Protein AF-0000000075576381 (afdb_homodimer)

Organism: Acetobacterium woodii (strain ATCC 29683 / DSM 1030 / JCM 2381 / KCTC 1655 / WB1) (NCBI:txid931626)

Secondary structure (DSSP, 8-state):
--TTTTS--------HHHHHHHHHHHHHHHHHHHHHHHHHHHHHHHT--STHHHHHHHHHHHHHHHHHHH--S-HHHHHHHHHHHHHHHHHHHSPTT-STTHHHHHHHHHHHHTT--S--SSGGG-EEETHHHHHHHTTT--TTS--GGGSBP---EEE-SGGGGGTTS-GGGGHHHHHHHHHHHHTT-BHHHHHHHHHHHHHHHHHHHHHHHHHH-SS-HHHHHHHHT-HHHHHHHTSS-HHHHHHHHHHHHHHHHHHHHTSPTT-B-HHHHHHHHHHHHHHHTT-GGGGGGGGGGGGS-GGGBSSHHHHHHHHHHHHHHHHHHHHHHHHHHTS--TTPPTTB-HHHHHHHHHHSHHHHHHHHHHHHHHGGGGGGGGGEETTTTEE-HHHHHHHHHHHHHHHSSS-BSSPPPHHHHHHHHHHHHHHHHHHHHHHHHHTSBTT-SS--S--GGGGGGGTTHHHHHH--PPBGGGS-HHHHHHHHHHHHHHHHHHHHHHHHHHHHHH-/--GGGGS--------HHHHHHHHHHHHHHHHHHHHHHHHHHHHHHHT--STHHHHHHHHHHHHHHHHHHH--S-HHHHHHHHHHHHHHHHHHHSPTT-STTHHHHHHHHHHHHTT--S--SSGGG-EEETHHHHHHHTTT--TTS--GGGSBP---EEE-SGGGGGTTS-GGGGHHHHHHHHHHHHTT-BHHHHHHHHHHHHHHHHHHHHHHHHHH-SS-HHHHHHHHT-HHHHHHHTSS-HHHHHHHHHHHHHHHHHHHHTSPTT-B-HHHHHHHHHHHHHHHTT-GGGGGGGGGGGGS-GGGBSSHHHHHHHHHHHHHHHHHHHHHHHHHHTS--TTPPTTB-HHHHHHHHHHSHHHHHHHHHHHHHHGGGGGGGGGEETTTTEE-HHHHHHHHHHHHHHHSSS-BSSPPPHHHHHHHHHHHHHHHHHHHHHHHHHTSBTT-SS--S--GGGGGGGTTHHHHHH--PPBGGGS-HHHHHHHHHHHHHHHHHHHHHHHHHHHHHH-

Solvent-accessible surface area (backbone atoms only — not comparable to full-atom values): 50395 Å² total; per-residue (Å²): 129,78,80,70,74,72,65,78,78,72,74,77,70,64,50,78,63,47,49,50,50,51,52,30,40,72,73,22,45,66,60,20,52,50,42,41,50,49,30,52,51,32,14,42,34,54,59,14,69,44,72,62,20,38,59,55,44,52,54,51,43,52,55,48,33,50,49,50,28,70,49,77,84,47,69,37,57,36,41,40,52,53,42,50,55,54,19,51,49,44,38,56,68,46,29,38,66,33,40,69,64,16,60,35,36,41,45,40,18,46,27,40,47,73,71,48,64,70,87,67,87,48,67,88,71,34,47,25,33,48,50,54,58,58,49,59,73,43,45,64,29,37,78,84,68,58,75,44,68,80,37,69,50,53,77,51,67,36,79,49,74,54,35,39,64,46,41,77,40,47,48,74,42,31,43,47,28,11,49,19,35,42,50,21,48,73,71,64,28,22,38,41,55,12,53,49,34,13,16,48,34,23,28,48,52,24,32,51,30,40,20,47,16,32,65,52,19,81,58,62,40,58,53,46,49,39,61,54,44,32,48,45,54,33,49,44,11,18,28,45,43,44,59,22,47,29,40,20,51,44,45,30,47,53,16,48,49,48,36,61,64,66,49,56,74,43,59,44,47,62,67,56,52,52,52,52,45,51,49,31,51,53,31,32,36,47,39,52,54,56,37,51,60,50,59,44,67,72,26,37,66,71,67,30,29,56,42,72,66,48,51,52,45,41,56,49,43,38,53,53,48,49,52,51,47,51,52,50,51,56,57,29,66,71,41,70,57,78,77,64,49,82,62,35,35,48,69,62,29,52,50,52,41,62,70,45,43,71,62,40,48,24,47,48,44,32,40,56,47,40,46,56,50,37,54,37,39,41,39,42,38,44,67,66,73,48,67,40,48,27,58,23,50,50,46,44,23,50,52,18,18,60,25,28,28,35,64,32,82,68,84,77,54,68,53,42,24,50,34,38,43,52,38,48,52,48,30,54,49,39,49,51,47,50,26,38,30,57,47,13,39,53,85,57,81,60,70,34,85,77,56,21,69,77,48,60,65,51,54,69,44,49,34,59,46,56,45,73,29,52,44,53,85,48,43,57,67,70,56,50,52,51,53,56,49,49,49,62,47,54,44,50,47,51,33,43,34,51,48,22,46,52,34,25,72,74,64,129,76,79,72,73,70,63,78,77,69,76,78,70,65,51,76,64,46,47,50,50,50,54,29,40,72,71,22,44,68,60,20,52,50,42,43,48,48,30,52,51,32,15,40,34,52,59,14,69,45,71,62,20,39,58,53,45,53,54,51,42,52,54,49,35,52,50,50,28,71,49,78,85,48,67,37,57,36,42,37,54,52,42,50,56,54,19,50,49,45,37,54,69,44,29,39,65,31,39,70,64,17,61,35,36,39,45,39,19,44,28,40,46,74,69,46,63,69,88,66,86,47,67,89,69,32,47,26,34,47,49,55,58,58,50,59,73,44,47,65,29,39,80,84,68,57,73,42,67,79,38,69,51,52,79,51,67,36,78,51,75,54,35,36,67,45,43,76,40,45,49,74,44,30,44,47,29,11,50,19,35,42,52,20,46,74,71,64,30,23,37,43,55,13,53,51,34,13,16,49,33,23,27,49,51,25,32,52,31,40,20,46,17,31,64,53,19,82,58,63,41,57,53,46,48,36,60,55,44,31,47,45,54,32,50,42,11,18,29,44,43,44,59,23,46,29,41,19,50,44,46,32,47,53,16,49,50,47,36,60,65,66,47,56,72,44,60,44,48,62,66,56,52,50,51,52,46,51,50,30,50,54,30,33,35,50,39,53,52,56,38,50,60,50,59,45,67,72,26,39,66,72,67,30,27,56,41,71,65,46,52,51,44,41,57,50,44,38,52,54,49,49,52,50,48,52,51,49,52,55,57,28,64,71,41,71,58,77,76,63,48,82,62,36,36,48,69,59,28,53,50,52,39,62,73,44,42,72,62,41,48,23,45,48,44,32,42,56,48,41,47,55,51,37,55,38,41,42,38,44,38,44,67,64,73,48,68,38,50,26,60,24,51,51,46,43,22,50,52,19,18,62,26,28,28,35,64,34,84,69,84,75,53,68,52,42,23,50,35,39,42,52,39,48,52,47,31,54,48,40,50,51,47,50,24,39,30,56,47,13,38,54,83,58,82,62,70,34,86,77,55,20,70,77,49,60,65,52,54,70,43,49,35,62,47,57,45,72,27,53,44,54,87,47,43,56,69,70,55,50,51,50,53,56,48,48,50,62,46,54,44,50,46,50,33,42,33,50,48,22,46,52,34,25,72,74,63

Foldseek 3Di:
DVVPPPPDPPPPPDDPVRVLLVVLCVVQVVLLVVLLVLLVVLLVVLQLCDDPSVVVSVVVSVVLSVLLRRDQDALLVNLLVLLLVLLLVLLQFFWQQFWALQLLLVLLLQCVLLPHFADDLDQVVSKGWCLSVQSVVRGRPHPVGHDQQVAWGDRDIDGDPSNLQCLLATSVLSVQLSVLLNVCNVVGGTSSNSQQSSLSSLSNLLSNLLSLLLVQAPKPSLVSSLLSLLQLLSNPSSGRDSLSVLLSLLSNLVRLLNNLLPDDFQADELVSLVVSLVSLLNNCNRQNLLVLSLQLNLLRPCRRHNDPVSSVVSVVSNVVSVVSSVVSCVSSVVRDNPDADPQAAQVLQVVLCPVDVVVSVVLLVVQLVVCVLLLQLSQQTTNSPDGDSVLSVVVVVVLVVCQAANAMADQGDPSSLVSLVCSLVSSSSVLQVVQSRGRNHRPDSHRPDDHNSSCSSSSVSRSNNHYPHHHPVVDDPVVSSVSSSCSSSVSSSSNSSSSSSSSSVRD/DVVVPPPPPPPPPDPPVRVLLVVLCVVQVVLLVVLLVLLVVLLVVLQLCDDPLVVVSVVVSVVLSVLRRNDQDALLVNLLVLLLVLLLVLLQFFWQPFWALQLLLVLLLQCVLLPHFADDLDQVSSKGWCLSVQSVVRGRPHPVGHDQQVAWGDRDIDGDPSNLQCLLATSVLSVQLSVLLNVCNVVGGTSSNSQQSSLSSLSNLLSNLLSLLLVQAPKPSLVSSLLSLQQLLSNPSSGRDSLSVLLSLLSNLVRLLNNLLPDDFQADELVSLVVSLVSLLNNCNRQNLLVLSLQLNLLRDCRRHNDPVSSVVSVVSNVVSVVSSVVSCVSSVVRDNPDADPQAAQVLQVVLCPVDVVVSVVLLVVQLVVCVLLLQLSQQTTNSPDGDSVLSVVVVVVLVVCQAANAIADQGDPSSLVSLVCSLVSSSSVLQVVQSRGRNHRPDSHRPDDHNSSCSSSSVSRSNNHYPHHHPVVDDPVVSSVSSSCSSSVSSSSNSSSSSSSSSVRD

Nearest PDB structures (foldseek):
  5l7i-assembly2_B  TM=1.319E-01  e=4.428E+00  Homo sapiens
  5l7i-assembly2_B  TM=1.290E-01  e=8.543E+00  Homo sapiens

Structure (mmCIF, N/CA/C/O backbone):
data_AF-0000000075576381-model_v1
#
loop_
_entity.id
_entity.type
_entity.pdbx_description
1 polymer 'Putative membrane protein'
#
loop_
_atom_site.group_PDB
_atom_site.id
_atom_site.type_symbol
_atom_site.label_atom_id
_atom_site.label_alt_id
_atom_site.label_comp_id
_atom_site.label_asym_id
_atom_site.label_entity_id
_atom_site.label_seq_id
_atom_site.pdbx_PDB_ins_code
_atom_site.Cartn_x
_atom_site.Cartn_y
_atom_site.Cartn_z
_atom_site.occupancy
_atom_site.B_iso_or_equiv
_atom_site.auth_seq_id
_atom_site.auth_comp_id
_atom_site.auth_asym_id
_atom_site.auth_atom_id
_atom_site.pdbx_PDB_model_num
ATOM 1 N N . MET A 1 1 ? -51.594 1.947 -54.469 1 29.86 1 MET A N 1
ATOM 2 C CA . MET A 1 1 ? -50.156 1.652 -54.469 1 29.86 1 MET A CA 1
ATOM 3 C C . MET A 1 1 ? -49.531 2.02 -53.125 1 29.86 1 MET A C 1
ATOM 5 O O . MET A 1 1 ? -48.438 1.549 -52.781 1 29.86 1 MET A O 1
ATOM 9 N N . GLU A 1 2 ? -50.094 2.986 -52.312 1 39.12 2 GLU A N 1
ATOM 10 C CA . GLU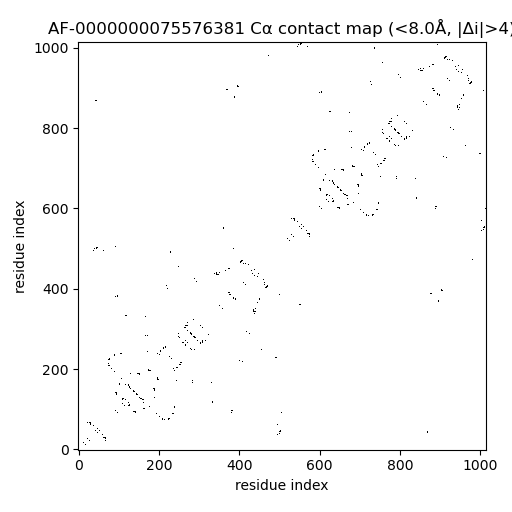 A 1 2 ? -49.562 3.521 -51.062 1 39.12 2 GLU A CA 1
ATOM 11 C C . GLU A 1 2 ? -49.719 2.521 -49.938 1 39.12 2 GLU A C 1
ATOM 13 O O . GLU A 1 2 ? -49 2.582 -48.938 1 39.12 2 GLU A O 1
ATOM 18 N N . GLN A 1 3 ? -50.719 1.592 -49.875 1 39.03 3 GLN A N 1
ATOM 19 C CA . GLN A 1 3 ? -51 0.715 -48.75 1 39.03 3 GLN A CA 1
ATOM 20 C C . GLN A 1 3 ? -49.938 -0.371 -48.594 1 39.03 3 GLN A C 1
ATOM 22 O O . GLN A 1 3 ? -49.906 -1.078 -47.594 1 39.03 3 GLN A O 1
ATOM 27 N N . ARG A 1 4 ? -49.188 -0.767 -49.625 1 40.09 4 ARG A N 1
ATOM 28 C CA . ARG A 1 4 ? -48.281 -1.927 -49.531 1 40.09 4 ARG A CA 1
ATOM 29 C C . ARG A 1 4 ? -47.031 -1.603 -48.75 1 40.09 4 ARG A C 1
ATOM 31 O O . ARG A 1 4 ? -46.219 -2.488 -48.469 1 40.09 4 ARG A O 1
ATOM 38 N N . LEU A 1 5 ? -46.594 -0.366 -48.656 1 35.34 5 LEU A N 1
ATOM 39 C CA . LEU A 1 5 ? -45.25 -0.121 -48.125 1 35.34 5 LEU A CA 1
ATOM 40 C C . LEU A 1 5 ? -45.219 -0.259 -46.625 1 35.34 5 LEU A C 1
ATOM 42 O O . LEU A 1 5 ? -44.156 -0.11 -46 1 35.34 5 LEU A O 1
ATOM 46 N N . ASN A 1 6 ? -46.344 -0.222 -45.906 1 32.62 6 ASN A N 1
ATOM 47 C CA . ASN A 1 6 ? -46.188 -0.153 -44.469 1 32.62 6 ASN A CA 1
ATOM 48 C C . ASN A 1 6 ? -45.875 -1.525 -43.875 1 32.62 6 ASN A C 1
ATOM 50 O O . ASN A 1 6 ? -46.094 -1.744 -42.688 1 32.62 6 ASN A O 1
ATOM 54 N N . LYS A 1 7 ? -45.906 -2.672 -44.688 1 29.98 7 LYS A N 1
ATOM 55 C CA . LYS A 1 7 ? -45.844 -3.898 -43.906 1 29.98 7 LYS A CA 1
ATOM 56 C C . LYS A 1 7 ? -44.594 -3.918 -43 1 29.98 7 LYS A C 1
ATOM 58 O O . LYS A 1 7 ? -44.688 -4.195 -41.812 1 29.98 7 LYS A O 1
ATOM 63 N N . LYS A 1 8 ? -43.469 -4.641 -43.562 1 33.5 8 LYS A N 1
ATOM 64 C CA . LYS A 1 8 ? -42.688 -5.633 -42.812 1 33.5 8 LYS A CA 1
ATOM 65 C C . LYS A 1 8 ? -41.594 -4.965 -42 1 33.5 8 LYS A C 1
ATOM 67 O O . LYS A 1 8 ? -40.438 -4.82 -42.438 1 33.5 8 LYS A O 1
ATOM 72 N N . SER A 1 9 ? -41.656 -3.736 -41.531 1 34.25 9 SER A N 1
ATOM 73 C CA . SER A 1 9 ? -40.531 -3.52 -40.625 1 34.25 9 SER A CA 1
ATOM 7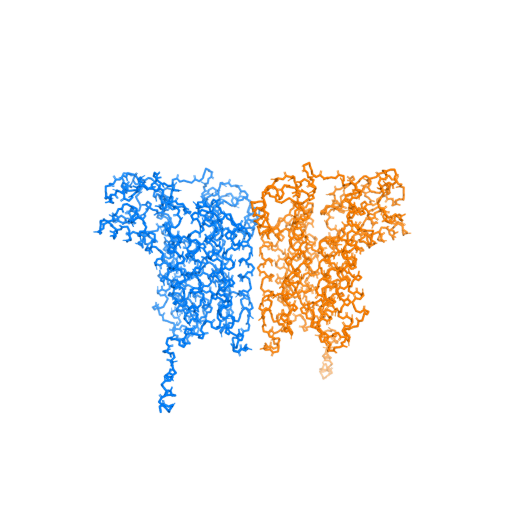4 C C . SER A 1 9 ? -40.406 -4.629 -39.594 1 34.25 9 SER A C 1
ATOM 76 O O . SER A 1 9 ? -41.219 -4.711 -38.688 1 34.25 9 SER A O 1
ATOM 78 N N . LYS A 1 10 ? -40.125 -5.93 -39.969 1 34.62 10 LYS A N 1
ATOM 79 C CA . LYS A 1 10 ? -39.781 -6.996 -39.031 1 34.62 10 LYS A CA 1
ATOM 80 C C . LYS A 1 10 ? -38.906 -6.477 -37.906 1 34.62 10 LYS A C 1
ATOM 82 O O . LYS A 1 10 ? -37.844 -5.891 -38.156 1 34.62 10 LYS A O 1
ATOM 87 N N . ASN A 1 11 ? -39.406 -6.035 -36.844 1 38.44 11 ASN A N 1
ATOM 88 C CA . ASN A 1 11 ? -38.719 -5.805 -35.594 1 38.44 11 ASN A CA 1
ATOM 89 C C . ASN A 1 11 ? -37.625 -6.84 -35.344 1 38.44 11 ASN A C 1
ATOM 91 O O . ASN A 1 11 ? -37.906 -8.039 -35.25 1 38.44 11 ASN A O 1
ATOM 95 N N . PHE A 1 12 ? -36.469 -6.777 -35.875 1 40.31 12 PHE A N 1
ATOM 96 C CA . PHE A 1 12 ? -35.312 -7.566 -35.5 1 40.31 12 PHE A CA 1
ATOM 97 C C . PHE A 1 12 ? -35.312 -7.848 -34 1 40.31 12 PHE A C 1
ATOM 99 O O . PHE A 1 12 ? -35.062 -6.945 -33.219 1 40.31 12 PHE A O 1
ATOM 106 N N . LYS A 1 13 ? -36.156 -8.648 -33.531 1 49.62 13 LYS A N 1
ATOM 107 C CA . LYS A 1 13 ? -35.969 -9.164 -32.188 1 49.62 13 LYS A CA 1
ATOM 108 C C . LYS A 1 13 ? -34.562 -9.766 -32 1 49.62 13 LYS A C 1
ATOM 110 O O . LYS A 1 13 ? -34.219 -10.734 -32.688 1 49.62 13 LYS A O 1
ATOM 115 N N . PRO A 1 14 ? -33.625 -8.945 -31.516 1 54.88 14 PRO A N 1
ATOM 116 C CA . PRO A 1 14 ? -32.281 -9.516 -31.344 1 54.88 14 PRO A CA 1
ATOM 117 C C . PRO A 1 14 ? -32.312 -10.906 -30.719 1 54.88 14 PRO A C 1
ATOM 119 O O . PRO A 1 14 ? -33.188 -11.203 -29.906 1 54.88 14 PRO A O 1
ATOM 122 N N . SER A 1 15 ? -31.672 -11.914 -31.25 1 65.81 15 SER A N 1
ATOM 123 C CA . SER A 1 15 ? -31.469 -13.242 -30.688 1 65.81 15 SER A CA 1
ATOM 124 C C . SER A 1 15 ? -31.031 -13.172 -29.234 1 65.81 15 SER A C 1
ATOM 126 O O . SER A 1 15 ? -30.641 -12.109 -28.75 1 65.81 15 SER A O 1
ATOM 128 N N . ASN A 1 16 ? -31.281 -14.281 -28.406 1 71.94 16 ASN A N 1
ATOM 129 C CA . ASN A 1 16 ? -30.891 -14.383 -27 1 71.94 16 ASN A CA 1
ATOM 130 C C . ASN A 1 16 ? -29.453 -13.914 -26.781 1 71.94 16 ASN A C 1
ATOM 132 O O . ASN A 1 16 ? -29.156 -13.242 -25.797 1 71.94 16 ASN A O 1
ATOM 136 N N . ILE A 1 17 ? -28.719 -14.172 -27.734 1 75.88 17 ILE A N 1
ATOM 137 C CA . ILE A 1 17 ? -27.312 -13.75 -27.688 1 75.88 17 ILE A CA 1
ATOM 138 C C . ILE A 1 17 ? -27.234 -12.242 -27.906 1 75.88 17 ILE A C 1
ATOM 140 O O . ILE A 1 17 ? -26.469 -11.547 -27.234 1 75.88 17 ILE A O 1
ATOM 144 N N . GLY A 1 18 ? -27.969 -11.773 -28.828 1 74.5 18 GLY A N 1
ATOM 145 C CA . GLY A 1 18 ? -27.969 -10.344 -29.094 1 74.5 18 GLY A CA 1
ATOM 146 C C . GLY A 1 18 ? -28.438 -9.516 -27.906 1 74.5 18 GLY A C 1
ATOM 147 O O . GLY A 1 18 ? -27.859 -8.477 -27.609 1 74.5 18 GLY A O 1
ATOM 148 N N . LYS A 1 19 ? -29.469 -10.055 -27.328 1 80.19 19 LYS A N 1
ATOM 149 C CA . LYS A 1 19 ? -29.984 -9.375 -26.156 1 80.19 19 LYS A CA 1
ATOM 150 C C . LYS A 1 19 ? -28.953 -9.359 -25.031 1 80.19 19 LYS A C 1
ATOM 152 O O . LYS A 1 19 ? -28.797 -8.352 -24.344 1 80.19 19 LYS A O 1
ATOM 157 N N . PHE A 1 20 ? -28.25 -10.484 -24.922 1 79.12 20 PHE A N 1
ATOM 158 C CA . PHE A 1 20 ? -27.203 -10.578 -23.922 1 79.12 20 PHE A CA 1
ATOM 159 C C . PHE A 1 20 ? -26.094 -9.562 -24.188 1 79.12 20 PHE A C 1
ATOM 161 O O . PHE A 1 20 ? -25.672 -8.836 -23.297 1 79.12 20 PHE A O 1
ATOM 168 N N . MET A 1 21 ? -25.797 -9.484 -25.391 1 80.75 21 MET A N 1
ATOM 169 C CA . MET A 1 21 ? -24.703 -8.578 -25.781 1 80.75 21 MET A CA 1
ATOM 170 C C . MET A 1 21 ? -25.109 -7.125 -25.562 1 80.75 21 MET A C 1
ATOM 172 O O . MET A 1 21 ? -24.297 -6.32 -25.094 1 80.75 21 MET A O 1
ATOM 176 N N . LEU A 1 22 ? -26.281 -6.836 -25.859 1 84 22 LEU A N 1
ATOM 177 C CA . LEU A 1 22 ? -26.734 -5.457 -25.719 1 84 22 LEU A CA 1
ATOM 178 C C . LEU A 1 22 ? -26.797 -5.051 -24.25 1 84 22 LEU A C 1
ATOM 180 O O . LEU A 1 22 ? -26.438 -3.924 -23.906 1 84 22 LEU A O 1
ATOM 184 N N . VAL A 1 23 ? -27.266 -5.953 -23.484 1 83.25 23 VAL A N 1
ATOM 185 C CA . VAL A 1 23 ? -27.344 -5.668 -22.062 1 83.25 23 VAL A CA 1
ATOM 186 C C . VAL A 1 23 ? -25.953 -5.461 -21.484 1 83.25 23 VAL A C 1
ATOM 188 O O . VAL A 1 23 ? -25.719 -4.539 -20.703 1 83.25 23 VAL A O 1
ATOM 191 N N . ARG A 1 24 ? -25.078 -6.23 -21.938 1 85.81 24 ARG A N 1
ATOM 192 C CA . ARG A 1 24 ? -23.703 -6.133 -21.438 1 85.81 24 ARG A CA 1
ATOM 193 C C . ARG A 1 24 ? -23.047 -4.832 -21.906 1 85.81 24 ARG A C 1
ATOM 195 O O . ARG A 1 24 ? -22.328 -4.191 -21.141 1 85.81 24 ARG A O 1
ATOM 202 N N . VAL A 1 25 ? -23.281 -4.504 -23.109 1 87.12 25 VAL A N 1
ATOM 203 C CA . VAL A 1 25 ? -22.719 -3.264 -23.625 1 87.12 25 VAL A CA 1
ATOM 204 C C . VAL A 1 25 ? -23.25 -2.074 -22.844 1 87.12 25 VAL A C 1
ATOM 206 O O . VAL A 1 25 ? -22.5 -1.177 -22.469 1 87.12 25 VAL A O 1
ATOM 209 N N . LYS A 1 26 ? -24.469 -2.137 -22.547 1 85.81 26 LYS A N 1
ATOM 210 C CA . LYS A 1 26 ? -25.078 -1.029 -21.812 1 85.81 26 LYS A CA 1
ATOM 211 C C . LYS A 1 26 ? -24.531 -0.933 -20.406 1 85.81 26 LYS A C 1
ATOM 213 O O . LYS A 1 26 ? -24.328 0.166 -19.875 1 85.81 26 LYS A O 1
ATOM 218 N N . GLU A 1 27 ? -24.203 -2.023 -19.906 1 86 27 GLU A N 1
ATOM 219 C CA . GLU A 1 27 ? -23.797 -2.051 -18.5 1 86 27 GLU A CA 1
ATOM 220 C C . GLU A 1 27 ? -22.297 -1.794 -18.359 1 86 27 GLU A C 1
ATOM 222 O O . GLU A 1 27 ? -21.859 -1.251 -17.344 1 86 27 GLU A O 1
ATOM 227 N N . ARG A 1 28 ? -21.5 -2.115 -19.375 1 91.62 28 ARG A N 1
ATOM 228 C CA . ARG A 1 28 ? -20.062 -2.164 -19.125 1 91.62 28 ARG A CA 1
ATOM 229 C C . ARG A 1 28 ? -19.312 -1.285 -20.125 1 91.62 28 ARG A C 1
ATOM 231 O O . ARG A 1 28 ? -18.078 -1.231 -20.094 1 91.62 28 ARG A O 1
ATOM 238 N N . TRP A 1 29 ? -20.031 -0.601 -21.047 1 90.94 29 TRP A N 1
ATOM 239 C CA . TRP A 1 29 ? -19.344 0.158 -22.094 1 90.94 29 TRP A CA 1
ATOM 240 C C . TRP A 1 29 ? -18.438 1.219 -21.484 1 90.94 29 TRP A C 1
ATOM 242 O O . TRP A 1 29 ? -17.328 1.452 -21.984 1 90.94 29 TRP A O 1
ATOM 252 N N . LEU A 1 30 ? -18.875 1.792 -20.438 1 91.25 30 LEU A N 1
ATOM 253 C CA . LEU A 1 30 ? -18.078 2.838 -19.812 1 91.25 30 LEU A CA 1
ATOM 254 C C . LEU A 1 30 ? -16.797 2.258 -19.234 1 91.25 30 LEU A C 1
ATOM 256 O O . LEU A 1 30 ? -15.727 2.857 -19.359 1 91.25 30 LEU A O 1
ATOM 260 N N . TYR A 1 31 ? -16.922 1.129 -18.609 1 92.38 31 TYR A N 1
ATOM 261 C CA . TYR A 1 31 ? -15.742 0.469 -18.062 1 92.38 31 TYR A CA 1
ATOM 262 C C . TYR A 1 31 ? -14.758 0.086 -19.156 1 92.38 31 TYR A C 1
ATOM 264 O O . TYR A 1 31 ? -13.547 0.166 -18.969 1 92.38 31 TYR A O 1
ATOM 272 N N . ALA A 1 32 ? -15.305 -0.315 -20.281 1 93.5 32 ALA A N 1
ATOM 273 C CA . ALA A 1 32 ? -14.461 -0.704 -21.406 1 93.5 32 ALA A CA 1
ATOM 274 C C . ALA A 1 32 ? -13.719 0.5 -21.984 1 93.5 32 ALA A C 1
ATOM 276 O O . ALA A 1 32 ? -12.523 0.412 -22.297 1 93.5 32 ALA A O 1
ATOM 277 N N . ILE A 1 33 ? -14.367 1.596 -22.062 1 93.25 33 ILE A N 1
ATOM 278 C CA . ILE A 1 33 ? -13.742 2.816 -22.562 1 93.25 33 ILE A CA 1
ATOM 279 C C . ILE A 1 33 ? -12.641 3.266 -21.609 1 93.25 33 ILE A C 1
ATOM 281 O O . ILE A 1 33 ? -11.539 3.619 -22.031 1 93.25 33 ILE A O 1
ATOM 285 N N . ILE A 1 34 ? -12.945 3.223 -20.344 1 93.31 34 ILE A N 1
ATOM 286 C CA . ILE A 1 34 ? -11.961 3.586 -19.328 1 93.31 34 ILE A CA 1
ATOM 287 C C . ILE A 1 34 ? -10.758 2.654 -19.422 1 93.31 34 ILE A C 1
ATOM 289 O O . ILE A 1 34 ? -9.609 3.094 -19.297 1 93.31 34 ILE A O 1
ATOM 293 N N . GLY A 1 35 ? -11.031 1.417 -19.703 1 92.44 35 GLY A N 1
ATOM 294 C CA . GLY A 1 35 ? -9.953 0.456 -19.859 1 92.44 35 GLY A CA 1
ATOM 295 C C . GLY A 1 35 ? -9.023 0.788 -21.016 1 92.44 35 GLY A C 1
ATOM 296 O O . GLY A 1 35 ? -7.801 0.714 -20.859 1 92.44 35 GLY A O 1
ATOM 297 N N . VAL A 1 36 ? -9.586 1.196 -22.047 1 90.38 36 VAL A N 1
ATOM 298 C CA . VAL A 1 36 ? -8.789 1.581 -23.203 1 90.38 36 VAL A CA 1
ATOM 299 C C . VAL A 1 36 ? -7.965 2.826 -22.875 1 90.38 36 VAL A C 1
ATOM 301 O O . VAL A 1 36 ? -6.785 2.912 -23.234 1 90.38 36 VAL A O 1
ATOM 304 N N . PHE A 1 37 ? -8.539 3.701 -22.188 1 90.94 37 PHE A N 1
ATOM 305 C CA . PHE A 1 37 ? -7.828 4.91 -21.781 1 90.94 37 PHE A CA 1
ATOM 306 C C . PHE A 1 37 ? -6.684 4.57 -20.828 1 90.94 37 PHE A C 1
ATOM 308 O O . PHE A 1 37 ? -5.594 5.133 -20.938 1 90.94 37 PHE A O 1
ATOM 315 N N . VAL A 1 38 ? -6.969 3.686 -19.922 1 91.19 38 VAL A N 1
ATOM 316 C CA . VAL A 1 38 ? -5.941 3.246 -18.984 1 91.19 38 VAL A CA 1
ATOM 317 C C . VAL A 1 38 ? -4.77 2.633 -19.75 1 91.19 38 VAL A C 1
ATOM 319 O O . VAL A 1 38 ? -3.609 2.932 -19.453 1 91.19 38 VAL A O 1
ATOM 322 N N . PHE A 1 39 ? -5.09 1.838 -20.703 1 90.88 39 PHE A N 1
ATOM 323 C CA . PHE A 1 39 ? -4.055 1.169 -21.484 1 90.88 39 PHE A CA 1
ATOM 324 C C . PHE A 1 39 ? -3.24 2.18 -22.281 1 90.88 39 PHE A C 1
ATOM 326 O O . PHE A 1 39 ? -2.008 2.145 -22.25 1 90.88 39 PHE A O 1
ATOM 333 N N . LEU A 1 40 ? -3.861 3.129 -22.891 1 88.69 40 LEU A N 1
ATOM 334 C CA . LEU A 1 40 ? -3.182 4.121 -23.719 1 88.69 40 LEU A CA 1
ATOM 335 C C . LEU A 1 40 ? -2.377 5.09 -22.859 1 88.69 40 LEU A C 1
ATOM 337 O O . LEU A 1 40 ? -1.272 5.488 -23.219 1 88.69 40 LEU A O 1
ATOM 341 N N . ALA A 1 41 ? -2.93 5.43 -21.766 1 91.62 41 ALA A N 1
ATOM 342 C CA . ALA A 1 41 ? -2.193 6.281 -20.828 1 91.62 41 ALA A CA 1
ATOM 343 C C . ALA A 1 41 ? -0.937 5.582 -20.328 1 91.62 41 ALA A C 1
ATOM 345 O O . ALA A 1 41 ? 0.129 6.195 -20.234 1 91.62 41 ALA A O 1
ATOM 346 N N . ALA A 1 42 ? -1.107 4.324 -20.031 1 93.12 42 ALA A N 1
ATOM 347 C CA . ALA A 1 42 ? 0.045 3.547 -19.578 1 93.12 42 ALA A CA 1
ATOM 348 C C . ALA A 1 42 ? 1.091 3.43 -20.688 1 93.12 42 ALA A C 1
ATOM 350 O O . ALA A 1 42 ? 2.289 3.576 -20.438 1 93.12 42 ALA A O 1
ATOM 351 N N . LEU A 1 43 ? 0.618 3.195 -21.859 1 91.31 43 LEU A N 1
ATOM 352 C CA . LEU A 1 43 ? 1.525 3.09 -23 1 91.31 43 LEU A CA 1
ATOM 353 C C . LEU A 1 43 ? 2.309 4.383 -23.188 1 91.31 43 LEU A C 1
ATOM 355 O O . LEU A 1 43 ? 3.51 4.352 -23.469 1 91.31 43 LEU A O 1
ATOM 359 N N . PHE A 1 44 ? 1.666 5.418 -23.016 1 90.31 44 PHE A N 1
ATOM 360 C CA . PHE A 1 44 ? 2.324 6.711 -23.172 1 90.31 44 PHE A CA 1
ATOM 361 C C . PHE A 1 44 ? 3.328 6.938 -22.047 1 90.31 44 PHE A C 1
ATOM 363 O O . PHE A 1 44 ? 4.488 7.262 -22.297 1 90.31 44 PHE A O 1
ATOM 370 N N . ILE A 1 45 ? 2.938 6.703 -20.875 1 91.81 45 ILE A N 1
ATOM 371 C CA . ILE A 1 45 ? 3.73 7.02 -19.703 1 91.81 45 ILE A CA 1
ATOM 372 C C . ILE A 1 45 ? 4.973 6.133 -19.656 1 91.81 45 ILE A C 1
ATOM 374 O O . ILE A 1 45 ? 6.047 6.578 -19.25 1 91.81 45 ILE A O 1
ATOM 378 N N . PHE A 1 46 ? 4.832 4.926 -20.156 1 91.62 46 PHE A N 1
ATOM 379 C CA . PHE A 1 46 ? 5.953 3.998 -20.047 1 91.62 46 PHE A CA 1
ATOM 380 C C . PHE A 1 46 ? 6.82 4.059 -21.297 1 91.62 46 PHE A C 1
ATOM 382 O O . PHE A 1 46 ? 7.867 3.41 -21.375 1 91.62 46 PHE A O 1
ATOM 389 N N . GLY A 1 47 ? 6.418 4.867 -22.312 1 83.69 47 GLY A N 1
ATOM 390 C CA . GLY A 1 47 ? 7.262 5.121 -23.469 1 83.69 47 GLY A CA 1
ATOM 391 C C . GLY A 1 47 ? 7.016 4.152 -24.609 1 83.69 47 GLY A C 1
ATOM 392 O O . GLY A 1 47 ? 7.898 3.934 -25.453 1 83.69 47 GLY A O 1
ATOM 393 N N . GLY A 1 48 ? 5.895 3.463 -24.656 1 77.38 48 GLY A N 1
ATOM 394 C CA . GLY A 1 48 ? 5.59 2.498 -25.703 1 77.38 48 GLY A CA 1
ATOM 395 C C . GLY A 1 48 ? 4.742 3.076 -26.828 1 77.38 48 GLY A C 1
ATOM 396 O O . GLY A 1 48 ? 4.055 2.34 -27.531 1 77.38 48 GLY A O 1
ATOM 397 N N . TRP A 1 49 ? 4.793 4.336 -26.969 1 76.69 49 TRP A N 1
ATOM 398 C CA . TRP A 1 49 ? 3.85 4.957 -27.891 1 76.69 49 TRP A CA 1
ATOM 399 C C . TRP A 1 49 ? 4.457 5.094 -29.281 1 76.69 49 TRP A C 1
ATOM 401 O O . TRP A 1 49 ? 3.951 5.852 -30.109 1 76.69 49 TRP A O 1
ATOM 411 N N . GLU A 1 50 ? 5.527 4.379 -29.5 1 77.25 50 GLU A N 1
ATOM 412 C CA . GLU A 1 50 ? 6.148 4.449 -30.812 1 77.25 50 GLU A CA 1
ATOM 413 C C . GLU A 1 50 ? 6.465 3.057 -31.359 1 77.25 50 GLU A C 1
ATOM 415 O O . GLU A 1 50 ? 6.457 2.08 -30.609 1 77.25 50 GLU A O 1
ATOM 420 N N . GLY A 1 51 ? 6.469 2.977 -32.719 1 77.44 51 GLY A N 1
ATOM 421 C CA . GLY A 1 51 ? 6.988 1.783 -33.344 1 77.44 51 GLY A CA 1
ATOM 422 C C . GLY A 1 51 ? 6.031 0.61 -33.312 1 77.44 51 GLY A C 1
ATOM 423 O O . GLY A 1 51 ? 4.82 0.782 -33.469 1 77.44 51 GLY A O 1
ATOM 424 N N . GLU A 1 52 ? 6.57 -0.572 -33.188 1 80.56 52 GLU A N 1
ATOM 425 C CA . GLU A 1 52 ? 5.84 -1.836 -33.188 1 80.56 52 GLU A CA 1
ATOM 426 C C . GLU A 1 52 ? 4.945 -1.966 -31.953 1 80.56 52 GLU A C 1
ATOM 428 O O . GLU A 1 52 ? 3.879 -2.58 -32.031 1 80.56 52 GLU A O 1
ATOM 433 N N . ALA A 1 53 ? 5.34 -1.333 -30.969 1 81.19 53 ALA A N 1
ATOM 434 C CA . ALA A 1 53 ? 4.562 -1.378 -29.734 1 81.19 53 ALA A CA 1
ATOM 435 C C . ALA A 1 53 ? 3.168 -0.795 -29.938 1 81.19 53 ALA A C 1
ATOM 437 O O . ALA A 1 53 ? 2.184 -1.316 -29.406 1 81.19 53 ALA A O 1
ATOM 438 N N . LEU A 1 54 ? 3.08 0.191 -30.719 1 80.69 54 LEU A N 1
ATOM 439 C CA . LEU A 1 54 ? 1.799 0.844 -30.969 1 80.69 54 LEU A CA 1
ATOM 440 C C . LEU A 1 54 ? 0.857 -0.076 -31.734 1 80.69 54 LEU A C 1
ATOM 442 O O . LEU A 1 54 ? -0.338 -0.137 -31.438 1 80.69 54 LEU A O 1
ATOM 446 N N . ILE A 1 55 ? 1.366 -0.832 -32.688 1 81.69 55 ILE A N 1
ATOM 447 C CA . ILE A 1 55 ? 0.562 -1.737 -33.5 1 81.69 55 ILE A CA 1
ATOM 448 C C . ILE A 1 55 ? 0.006 -2.859 -32.625 1 81.69 55 ILE A C 1
ATOM 450 O O . ILE A 1 55 ? -1.19 -3.152 -32.656 1 81.69 55 ILE A O 1
ATOM 454 N N . ILE A 1 56 ? 0.875 -3.428 -31.828 1 85.44 56 ILE A N 1
ATOM 455 C CA . ILE A 1 56 ? 0.448 -4.496 -30.938 1 85.44 56 ILE A CA 1
ATOM 456 C C . ILE A 1 56 ? -0.581 -3.959 -29.938 1 85.44 56 ILE A C 1
ATOM 458 O O . ILE A 1 56 ? -1.574 -4.629 -29.641 1 85.44 56 ILE A O 1
ATOM 462 N N . SER A 1 57 ? -0.351 -2.695 -29.594 1 86.94 57 SER A N 1
ATOM 463 C CA . SER A 1 57 ? -1.213 -2.076 -28.578 1 86.94 57 SER A CA 1
ATOM 464 C C . SER A 1 57 ? -2.619 -1.849 -29.125 1 86.94 57 SER A C 1
ATOM 466 O O . SER A 1 57 ? -3.6 -1.938 -28.391 1 86.94 57 SER A O 1
ATOM 468 N N . ILE A 1 58 ? -2.734 -1.581 -30.344 1 83.69 58 ILE A N 1
ATOM 469 C CA . ILE A 1 58 ? -4.043 -1.386 -30.969 1 83.69 58 ILE A CA 1
ATOM 470 C C . ILE A 1 58 ? -4.828 -2.695 -30.938 1 83.69 58 ILE A C 1
ATOM 472 O O . ILE A 1 58 ? -6.004 -2.713 -30.562 1 83.69 58 ILE A O 1
ATOM 476 N N . MET A 1 59 ? -4.156 -3.748 -31.25 1 83.06 59 MET A N 1
ATOM 477 C CA . MET A 1 59 ? -4.809 -5.055 -31.219 1 83.06 59 MET A CA 1
ATOM 478 C C . MET A 1 59 ? -5.203 -5.441 -29.797 1 83.06 59 MET A C 1
ATOM 480 O O . MET A 1 59 ? -6.324 -5.906 -29.562 1 83.06 59 MET A O 1
ATOM 484 N N . VAL A 1 60 ? -4.324 -5.234 -28.922 1 86.69 60 VAL A N 1
ATOM 485 C CA . VAL A 1 60 ? -4.574 -5.559 -27.516 1 86.69 60 VAL A CA 1
ATOM 486 C C . VAL A 1 60 ? -5.738 -4.719 -26.984 1 86.69 60 VAL A C 1
ATOM 488 O O . VAL A 1 60 ? -6.59 -5.219 -26.25 1 86.69 60 VAL A O 1
ATOM 491 N N . SER A 1 61 ? -5.785 -3.434 -27.406 1 87.5 61 SER A N 1
ATOM 492 C CA . SER A 1 61 ? -6.848 -2.537 -26.969 1 87.5 61 SER A CA 1
ATOM 493 C C . SER A 1 61 ? -8.211 -3.016 -27.453 1 87.5 61 SER A C 1
ATOM 495 O O . SER A 1 61 ? -9.188 -3.004 -26.703 1 87.5 61 SER A O 1
ATOM 497 N N . PHE A 1 62 ? -8.234 -3.465 -28.656 1 87.12 62 PHE A N 1
ATOM 498 C CA . PHE A 1 62 ? -9.484 -3.916 -29.25 1 87.12 62 PHE A CA 1
ATOM 499 C C . PHE A 1 62 ? -10.008 -5.156 -28.531 1 87.12 62 PHE A C 1
ATOM 501 O O . PHE A 1 62 ? -11.164 -5.195 -28.109 1 87.12 62 PHE A O 1
ATOM 508 N N . PHE A 1 63 ? -9.211 -6.168 -28.359 1 88.12 63 PHE A N 1
ATOM 509 C CA . PHE A 1 63 ? -9.648 -7.414 -27.75 1 88.12 63 PHE A CA 1
ATOM 510 C C . PHE A 1 63 ? -9.914 -7.211 -26.25 1 88.12 63 PHE A C 1
ATOM 512 O O . PHE A 1 63 ? -10.812 -7.844 -25.688 1 88.12 63 PHE A O 1
ATOM 519 N N . SER A 1 64 ? -9.125 -6.348 -25.625 1 90 64 SER A N 1
ATOM 520 C CA . SER A 1 64 ? -9.391 -6.031 -24.219 1 90 64 SER A CA 1
ATOM 521 C C . SER A 1 64 ? -10.75 -5.359 -24.047 1 90 64 SER A C 1
ATOM 523 O O . SER A 1 64 ? -11.461 -5.613 -23.078 1 90 64 SER A O 1
ATOM 525 N N . PHE A 1 65 ? -11.055 -4.48 -25.031 1 90.44 65 PHE A N 1
ATOM 526 C CA . PHE A 1 65 ? -12.367 -3.842 -25.031 1 90.44 65 PHE A CA 1
ATOM 527 C C . PHE A 1 65 ? -13.477 -4.887 -25.062 1 90.44 65 PHE A C 1
ATOM 529 O O . PHE A 1 65 ? -14.422 -4.816 -24.281 1 90.44 65 PHE A O 1
ATOM 536 N N . ALA A 1 66 ? -13.32 -5.883 -25.906 1 89.44 66 ALA A N 1
ATOM 537 C CA . ALA A 1 66 ? -14.305 -6.953 -26.031 1 89.44 66 ALA A CA 1
ATOM 538 C C . ALA A 1 66 ? -14.375 -7.785 -24.75 1 89.44 66 ALA A C 1
ATOM 540 O O . ALA A 1 66 ? -15.461 -8.141 -24.297 1 89.44 66 ALA A O 1
ATOM 541 N N . ILE A 1 67 ? -13.289 -8.102 -24.188 1 89.88 67 ILE A N 1
ATOM 542 C CA . ILE A 1 67 ? -13.227 -8.891 -22.969 1 89.88 67 ILE A CA 1
ATOM 543 C C . ILE A 1 67 ? -13.906 -8.141 -21.828 1 89.88 67 ILE A C 1
ATOM 545 O O . ILE A 1 67 ? -14.703 -8.727 -21.078 1 89.88 67 ILE A O 1
ATOM 549 N N . LEU A 1 68 ? -13.68 -6.859 -21.75 1 87.94 68 LEU A N 1
ATOM 550 C CA . LEU A 1 68 ? -14.273 -6.043 -20.688 1 87.94 68 LEU A CA 1
ATOM 551 C C . LEU A 1 68 ? -15.789 -5.941 -20.875 1 87.94 68 LEU A C 1
ATOM 553 O O . LEU A 1 68 ? -16.531 -5.871 -19.891 1 87.94 68 LEU A O 1
ATOM 557 N N . LEU A 1 69 ? -16.219 -6.047 -22.078 1 88.5 69 LEU A N 1
ATOM 558 C CA . LEU A 1 69 ? -17.656 -5.914 -22.359 1 88.5 69 LEU A CA 1
ATOM 559 C C . LEU A 1 69 ? -18.375 -7.227 -22.094 1 88.5 69 LEU A C 1
ATOM 561 O O . LEU A 1 69 ? -19.5 -7.223 -21.594 1 88.5 69 LEU A O 1
ATOM 565 N N . PHE A 1 70 ? -17.672 -8.344 -22.328 1 83.62 70 PHE A N 1
ATOM 566 C CA . PHE A 1 70 ? -18.484 -9.555 -22.438 1 83.62 70 PHE A CA 1
ATOM 567 C C . PHE A 1 70 ? -18.141 -10.539 -21.328 1 83.62 70 PHE A C 1
ATOM 569 O O . PHE A 1 70 ? -18.734 -11.609 -21.234 1 83.62 70 PHE A O 1
ATOM 576 N N . THR A 1 71 ? -17.266 -10.203 -20.469 1 82.19 71 THR A N 1
ATOM 577 C CA . THR A 1 71 ? -17.047 -11 -19.266 1 82.19 71 THR A CA 1
ATOM 578 C C . THR A 1 71 ? -17.969 -10.539 -18.141 1 82.19 71 THR A C 1
ATOM 580 O O . THR A 1 71 ? -18.609 -9.5 -18.25 1 82.19 71 THR A O 1
ATOM 583 N N . GLY A 1 72 ? -18.266 -11.477 -17.125 1 78.19 72 GLY A N 1
ATOM 584 C CA . GLY A 1 72 ? -19.031 -11.055 -15.961 1 78.19 72 GLY A CA 1
ATOM 585 C C . GLY A 1 72 ? -20.172 -11.984 -15.641 1 78.19 72 GLY A C 1
ATOM 586 O O . GLY A 1 72 ? -20.906 -11.766 -14.672 1 78.19 72 GLY A O 1
ATOM 587 N N . LYS A 1 73 ? -20.312 -13.023 -16.406 1 80.06 73 LYS A N 1
ATOM 588 C CA . LYS A 1 73 ? -21.406 -13.945 -16.125 1 80.06 73 LYS A CA 1
ATOM 589 C C . LYS A 1 73 ? -21.016 -14.977 -15.078 1 80.06 73 LYS A C 1
ATOM 591 O O . LYS A 1 73 ? -21.625 -15.047 -14.008 1 80.06 73 LYS A O 1
ATOM 596 N N . GLN A 1 74 ? -19.953 -15.711 -15.453 1 91.81 74 GLN A N 1
ATOM 597 C CA . GLN A 1 74 ? -19.406 -16.688 -14.531 1 91.81 74 GLN A CA 1
ATOM 598 C C . GLN A 1 74 ? -17.906 -16.453 -14.312 1 91.81 74 GLN A C 1
ATOM 600 O O . GLN A 1 74 ? -17.125 -16.516 -15.266 1 91.81 74 GLN A O 1
ATOM 605 N N . LEU A 1 75 ? -17.562 -16.344 -13.086 1 95.06 75 LEU A N 1
ATOM 606 C CA . LEU A 1 75 ? -16.219 -15.898 -12.742 1 95.06 75 LEU A CA 1
ATOM 607 C C . LEU A 1 75 ? -15.164 -16.906 -13.195 1 95.06 75 LEU A C 1
ATOM 609 O O . LEU A 1 75 ? -14.078 -16.531 -13.633 1 95.06 75 LEU A O 1
ATOM 613 N N . HIS A 1 76 ? -15.453 -18.281 -13.031 1 96.88 76 HIS A N 1
ATOM 614 C CA . HIS A 1 76 ? -14.461 -19.281 -13.422 1 96.88 76 HIS A CA 1
ATOM 615 C C . HIS A 1 76 ? -14.211 -19.234 -14.93 1 96.88 76 HIS A C 1
ATOM 617 O O . HIS A 1 76 ? -13.078 -19.453 -15.375 1 96.88 76 HIS A O 1
ATOM 623 N N . TRP A 1 77 ? -15.188 -18.875 -15.773 1 95.5 77 TRP A N 1
ATOM 624 C CA . TRP A 1 77 ? -15 -18.703 -17.219 1 95.5 77 TRP A CA 1
ATOM 625 C C . TRP A 1 77 ? -14.281 -17.406 -17.516 1 95.5 77 TRP A C 1
ATOM 627 O O . TRP A 1 77 ? -13.453 -17.328 -18.438 1 95.5 77 TRP A O 1
ATOM 637 N N . ASP A 1 78 ? -14.703 -16.359 -16.75 1 96 78 ASP A N 1
ATOM 638 C CA . ASP A 1 78 ? -14.016 -15.086 -16.906 1 96 78 ASP A CA 1
ATOM 639 C C . ASP A 1 78 ? -12.516 -15.242 -16.688 1 96 78 ASP A C 1
ATOM 641 O O . ASP A 1 78 ? -11.703 -14.656 -17.406 1 96 78 ASP A O 1
ATOM 645 N N . ALA A 1 79 ? -12.18 -16 -15.672 1 97.44 79 ALA A N 1
ATOM 646 C CA . ALA A 1 79 ? -10.773 -16.25 -15.383 1 97.44 79 ALA A CA 1
ATOM 647 C C . ALA A 1 79 ? -10.078 -16.938 -16.547 1 97.44 79 ALA A C 1
ATOM 649 O O . ALA A 1 79 ? -8.969 -16.562 -16.938 1 97.44 79 ALA A O 1
ATOM 650 N N . LEU A 1 80 ? -10.742 -17.922 -17.156 1 97.38 80 LEU A N 1
ATOM 651 C CA . LEU A 1 80 ? -10.195 -18.641 -18.297 1 97.38 80 LEU A CA 1
ATOM 652 C C . LEU A 1 80 ? -9.922 -17.688 -19.453 1 97.38 80 LEU A C 1
ATOM 654 O O . LEU A 1 80 ? -8.828 -17.672 -20.016 1 97.38 80 LEU A O 1
ATOM 658 N N . ILE A 1 81 ? -10.867 -16.859 -19.719 1 96.31 81 ILE A N 1
ATOM 659 C CA . ILE A 1 81 ? -10.797 -15.969 -20.875 1 96.31 81 ILE A CA 1
ATOM 660 C C . ILE A 1 81 ? -9.711 -14.922 -20.641 1 96.31 81 ILE A C 1
ATOM 662 O O . ILE A 1 81 ? -8.852 -14.703 -21.516 1 96.31 81 ILE A O 1
ATOM 666 N N . VAL A 1 82 ? -9.719 -14.305 -19.5 1 96.88 82 VAL A N 1
ATOM 667 C CA . VAL A 1 82 ? -8.812 -13.203 -19.188 1 96.88 82 VAL A CA 1
ATOM 668 C C . VAL A 1 82 ? -7.375 -13.719 -19.125 1 96.88 82 VAL A C 1
ATOM 670 O O . VAL A 1 82 ? -6.477 -13.141 -19.75 1 96.88 82 VAL A O 1
ATOM 673 N N . ILE A 1 83 ? -7.113 -14.82 -18.438 1 98.38 83 ILE A N 1
ATOM 674 C CA . ILE A 1 83 ? -5.758 -15.32 -18.234 1 98.38 83 ILE A CA 1
ATOM 675 C C . ILE A 1 83 ? -5.203 -15.844 -19.562 1 98.38 83 ILE A C 1
ATOM 677 O O . ILE A 1 83 ? -4.047 -15.586 -19.891 1 98.38 83 ILE A O 1
ATOM 681 N N . ILE A 1 84 ? -6.031 -16.531 -20.312 1 97.81 84 ILE A N 1
ATOM 682 C CA . ILE A 1 84 ? -5.551 -17.078 -21.578 1 97.81 84 ILE A CA 1
ATOM 683 C C . ILE A 1 84 ? -5.246 -15.93 -22.547 1 97.81 84 ILE A C 1
ATOM 685 O O . ILE A 1 84 ? -4.176 -15.898 -23.156 1 97.81 84 ILE A O 1
ATOM 689 N N . PHE A 1 85 ? -6.125 -15.023 -22.656 1 96.38 85 PHE A N 1
ATOM 690 C CA . PHE A 1 85 ? -5.941 -13.945 -23.609 1 96.38 85 PHE A CA 1
ATOM 691 C C . PHE A 1 85 ? -4.691 -13.133 -23.297 1 96.38 85 PHE A C 1
ATOM 693 O O . PHE A 1 85 ? -3.799 -13 -24.125 1 96.38 85 PHE A O 1
ATOM 700 N N . PHE A 1 86 ? -4.621 -12.625 -22.125 1 96.88 86 PHE A N 1
ATOM 701 C CA . PHE A 1 86 ? -3.494 -11.773 -21.781 1 96.88 86 PHE A CA 1
ATOM 702 C C . PHE A 1 86 ? -2.227 -12.594 -21.594 1 96.88 86 PHE A C 1
ATOM 704 O O . PHE A 1 86 ? -1.124 -12.117 -21.875 1 96.88 86 PHE A O 1
ATOM 711 N N . GLY A 1 87 ? -2.377 -13.82 -21.078 1 98.06 87 GLY A N 1
ATOM 712 C CA . GLY A 1 87 ? -1.232 -14.703 -20.938 1 98.06 87 GLY A CA 1
ATOM 713 C C . GLY A 1 87 ? -0.57 -15.039 -22.266 1 98.06 87 GLY A C 1
ATOM 714 O O . GLY A 1 87 ? 0.658 -15.078 -22.359 1 98.06 87 GLY A O 1
ATOM 715 N N . VAL A 1 88 ? -1.373 -15.281 -23.25 1 97.31 88 VAL A N 1
ATOM 716 C CA . VAL A 1 88 ? -0.833 -15.594 -24.562 1 97.31 88 VAL A CA 1
ATOM 717 C C . VAL A 1 88 ? -0.092 -14.383 -25.125 1 97.31 88 VAL A C 1
ATOM 719 O O . VAL A 1 88 ? 0.969 -14.523 -25.734 1 97.31 88 VAL A O 1
ATOM 722 N N . ILE A 1 89 ? -0.606 -13.25 -24.906 1 96.19 89 ILE A N 1
ATOM 723 C CA . ILE A 1 89 ? 0.075 -12.039 -25.359 1 96.19 89 ILE A CA 1
ATOM 724 C C . ILE A 1 89 ? 1.407 -11.898 -24.641 1 96.19 89 ILE A C 1
ATOM 726 O O . ILE A 1 89 ? 2.443 -11.664 -25.266 1 96.19 89 ILE A O 1
ATOM 730 N N . PHE A 1 90 ? 1.409 -12.039 -23.328 1 97.31 90 PHE A N 1
ATOM 731 C CA . PHE A 1 90 ? 2.654 -12.016 -22.578 1 97.31 90 PHE A CA 1
ATOM 732 C C . PHE A 1 90 ? 3.637 -13.047 -23.109 1 97.31 90 PHE A C 1
ATOM 734 O O . PHE A 1 90 ? 4.836 -12.781 -23.219 1 97.31 90 PHE A O 1
ATOM 741 N N . CYS A 1 91 ? 3.102 -14.18 -23.391 1 97.25 91 CYS A N 1
ATOM 742 C CA . CYS A 1 91 ? 3.908 -15.281 -23.906 1 97.25 91 CYS A CA 1
ATOM 743 C C . CYS A 1 91 ? 4.641 -14.883 -25.172 1 97.25 91 CYS A C 1
ATOM 745 O O . CYS A 1 91 ? 5.84 -15.125 -25.312 1 97.25 91 CYS A O 1
ATOM 747 N N . LEU A 1 92 ? 3.959 -14.195 -26.031 1 95 92 LEU A N 1
ATOM 748 C CA . LEU A 1 92 ? 4.488 -13.891 -27.359 1 95 92 LEU A CA 1
ATOM 749 C C . LEU A 1 92 ? 5.383 -12.656 -27.328 1 95 92 LEU A C 1
ATOM 751 O O . LEU A 1 92 ? 6.406 -12.609 -28.016 1 95 92 LEU A O 1
ATOM 755 N N . ILE A 1 93 ? 5.051 -11.703 -26.5 1 94.69 93 ILE A N 1
ATOM 756 C CA . ILE A 1 93 ? 5.766 -10.438 -26.594 1 94.69 93 ILE A CA 1
ATOM 757 C C . ILE A 1 93 ? 7 -10.477 -25.703 1 94.69 93 ILE A C 1
ATOM 759 O O . ILE A 1 93 ? 7.887 -9.625 -25.812 1 94.69 93 ILE A O 1
ATOM 763 N N . THR A 1 94 ? 7.039 -11.352 -24.734 1 97 94 THR A N 1
ATOM 764 C CA . THR A 1 94 ? 8.195 -11.469 -23.859 1 97 94 THR A CA 1
ATOM 765 C C . THR A 1 94 ? 9.359 -12.148 -24.578 1 97 94 THR A C 1
ATOM 767 O O . THR A 1 94 ? 9.195 -13.227 -25.156 1 97 94 THR A O 1
ATOM 770 N N . PRO A 1 95 ? 10.5 -11.562 -24.547 1 97.31 95 PRO A N 1
ATOM 771 C CA . PRO A 1 95 ? 11.648 -12.141 -25.25 1 97.31 95 PRO A CA 1
ATOM 772 C C . PRO A 1 95 ? 12.016 -13.523 -24.734 1 97.31 95 PRO A C 1
ATOM 774 O O . PRO A 1 95 ? 11.617 -13.906 -23.625 1 97.31 95 PRO A O 1
ATOM 777 N N . ILE A 1 96 ? 12.75 -14.188 -25.531 1 97.25 96 ILE A N 1
ATOM 778 C CA . ILE A 1 96 ? 13.219 -15.539 -25.25 1 97.25 96 ILE A CA 1
ATOM 779 C C . ILE A 1 96 ? 14.094 -15.523 -24 1 97.25 96 ILE A C 1
ATOM 781 O O . ILE A 1 96 ? 15.062 -14.766 -23.906 1 97.25 96 ILE A O 1
ATOM 785 N N . LEU A 1 97 ? 13.688 -16.328 -22.984 1 96.56 97 LEU A N 1
ATOM 786 C CA . LEU A 1 97 ? 14.453 -16.531 -21.766 1 96.56 97 LEU A CA 1
ATOM 787 C C . LEU A 1 97 ? 14.625 -15.227 -20.984 1 96.56 97 LEU A C 1
ATOM 789 O O . LEU A 1 97 ? 15.688 -14.969 -20.422 1 96.56 97 LEU A O 1
ATOM 793 N N . ASP A 1 98 ? 13.57 -14.375 -20.984 1 96.69 98 ASP A N 1
ATOM 794 C CA . ASP A 1 98 ? 13.664 -13.078 -20.328 1 96.69 98 ASP A CA 1
ATOM 795 C C . ASP A 1 98 ? 12.641 -12.953 -19.203 1 96.69 98 ASP A C 1
ATOM 797 O O . ASP A 1 98 ? 12.047 -11.891 -19.016 1 96.69 98 ASP A O 1
ATOM 801 N N . THR A 1 99 ? 12.336 -13.922 -18.547 1 96.56 99 THR A N 1
ATOM 802 C CA . THR A 1 99 ? 11.555 -13.93 -17.312 1 96.56 99 THR A CA 1
ATOM 803 C C . THR A 1 99 ? 12.398 -14.422 -16.141 1 96.56 99 THR A C 1
ATOM 805 O O . THR A 1 99 ? 13.484 -14.969 -16.344 1 96.56 99 THR A O 1
ATOM 808 N N . PRO A 1 100 ? 11.969 -14.219 -14.977 1 93.31 100 PRO A N 1
ATOM 809 C CA . PRO A 1 100 ? 12.805 -14.625 -13.844 1 93.31 100 PRO A CA 1
ATOM 810 C C . PRO A 1 100 ? 13.141 -16.109 -13.859 1 93.31 100 PRO A C 1
ATOM 812 O O . PRO A 1 100 ? 12.234 -16.953 -13.773 1 93.31 100 PRO A O 1
ATOM 815 N N . ASP A 1 101 ? 14.383 -16.453 -13.961 1 91.81 101 ASP A N 1
ATOM 816 C CA . ASP A 1 101 ? 14.969 -17.781 -13.852 1 91.81 101 ASP A CA 1
ATOM 817 C C . ASP A 1 101 ? 14.5 -18.688 -15 1 91.81 101 ASP A C 1
ATOM 819 O O . ASP A 1 101 ? 14.555 -19.906 -14.891 1 91.81 101 ASP A O 1
ATOM 823 N N . GLU A 1 102 ? 14.047 -18.125 -16.047 1 95.44 102 GLU A N 1
ATOM 824 C CA . GLU A 1 102 ? 13.469 -18.922 -17.125 1 95.44 102 GLU A CA 1
ATOM 825 C C . GLU A 1 102 ? 14.492 -19.875 -17.719 1 95.44 102 GLU A C 1
ATOM 827 O O . GLU A 1 102 ? 14.148 -20.984 -18.141 1 95.44 102 GLU A O 1
ATOM 832 N N . THR A 1 103 ? 15.805 -19.5 -17.734 1 93.69 103 THR A N 1
ATOM 833 C CA . THR A 1 103 ? 16.875 -20.328 -18.297 1 93.69 103 THR A CA 1
ATOM 834 C C . THR A 1 103 ? 16.969 -21.656 -17.547 1 93.69 103 THR A C 1
ATOM 836 O O . THR A 1 103 ? 17.031 -22.719 -18.172 1 93.69 103 THR A O 1
ATOM 839 N N . ALA A 1 104 ? 16.953 -21.578 -16.266 1 93 104 ALA A N 1
ATOM 840 C CA . ALA A 1 104 ? 17.062 -22.797 -15.461 1 93 104 ALA A CA 1
ATOM 841 C C . ALA A 1 104 ? 15.805 -23.641 -15.578 1 93 104 ALA A C 1
ATOM 843 O O . ALA A 1 104 ? 15.883 -24.875 -15.641 1 93 104 ALA A O 1
ATOM 844 N N . HIS A 1 105 ? 14.695 -23.016 -15.609 1 95.69 105 HIS A N 1
ATOM 845 C CA . HIS A 1 105 ? 13.438 -23.75 -15.664 1 95.69 105 HIS A CA 1
ATOM 846 C C . HIS A 1 105 ? 13.227 -24.391 -17.031 1 95.69 105 HIS A C 1
ATOM 848 O O . HIS A 1 105 ? 12.664 -25.484 -17.125 1 95.69 105 HIS A O 1
ATOM 854 N N . LEU A 1 106 ? 13.703 -23.719 -18.062 1 95.69 106 LEU A N 1
ATOM 855 C CA . LEU A 1 106 ? 13.648 -24.344 -19.375 1 95.69 106 LEU A CA 1
ATOM 856 C C . LEU A 1 106 ? 14.508 -25.594 -19.422 1 95.69 106 LEU A C 1
ATOM 858 O O . LEU A 1 106 ? 14.07 -26.641 -19.938 1 95.69 106 LEU A O 1
ATOM 862 N N . ALA A 1 107 ? 15.711 -25.469 -18.938 1 93.62 107 ALA A N 1
ATOM 863 C CA . ALA A 1 107 ? 16.609 -26.625 -18.906 1 93.62 107 ALA A CA 1
ATOM 864 C C . ALA A 1 107 ? 15.953 -27.812 -18.203 1 93.62 107 ALA A C 1
ATOM 866 O O . ALA A 1 107 ? 16.016 -28.938 -18.688 1 93.62 107 ALA A O 1
ATOM 867 N N . ARG A 1 108 ? 15.328 -27.531 -17.141 1 94.31 108 ARG A N 1
ATOM 868 C CA . ARG A 1 108 ? 14.664 -28.594 -16.375 1 94.31 108 ARG A CA 1
ATOM 869 C C . ARG A 1 108 ? 13.492 -29.172 -17.156 1 94.31 108 ARG A C 1
ATOM 871 O O . ARG A 1 108 ? 13.281 -30.375 -17.172 1 94.31 108 ARG A O 1
ATOM 878 N N . ALA A 1 109 ? 12.695 -28.328 -17.703 1 95.5 109 ALA A N 1
ATOM 879 C CA . ALA A 1 109 ? 11.547 -28.781 -18.5 1 95.5 109 ALA A CA 1
ATOM 880 C C . ALA A 1 109 ? 11.992 -29.688 -19.641 1 95.5 109 ALA A C 1
ATOM 882 O O . ALA A 1 109 ? 11.352 -30.703 -19.922 1 95.5 109 ALA A O 1
ATOM 883 N N . MET A 1 110 ? 13.086 -29.344 -20.281 1 94.06 110 MET A N 1
ATOM 884 C CA . MET A 1 110 ? 13.633 -30.156 -21.375 1 94.06 110 MET A CA 1
ATOM 885 C C . MET A 1 110 ? 14.125 -31.5 -20.859 1 94.06 110 MET A C 1
ATOM 887 O O . MET A 1 110 ? 13.938 -32.531 -21.516 1 94.06 110 MET A O 1
ATOM 891 N N . TYR A 1 111 ? 14.773 -31.391 -19.719 1 93.75 111 TYR A N 1
ATOM 892 C CA . TYR A 1 111 ? 15.242 -32.625 -19.078 1 93.75 111 TYR A CA 1
ATOM 893 C C . TYR A 1 111 ? 14.086 -33.562 -18.812 1 93.75 111 TYR A C 1
ATOM 895 O O . TYR A 1 111 ? 14.188 -34.781 -19.094 1 93.75 111 TYR A O 1
ATOM 903 N N . VAL A 1 112 ? 12.992 -33.094 -18.375 1 94.44 112 VAL A N 1
ATOM 904 C CA . VAL A 1 112 ? 11.805 -33.875 -18.078 1 94.44 112 VAL A CA 1
ATOM 905 C C . VAL A 1 112 ? 11.148 -34.344 -19.375 1 94.44 112 VAL A C 1
ATOM 907 O O . VAL A 1 112 ? 10.672 -35.469 -19.453 1 94.44 112 VAL A O 1
ATOM 910 N N . ALA A 1 113 ? 11.109 -33.531 -20.328 1 93.44 113 ALA A N 1
ATOM 911 C CA . ALA A 1 113 ? 10.523 -33.875 -21.625 1 93.44 113 ALA A CA 1
ATOM 912 C C . ALA A 1 113 ? 11.227 -35.094 -22.25 1 93.44 113 ALA A C 1
ATOM 914 O O . ALA A 1 113 ? 10.625 -35.844 -23.016 1 93.44 113 ALA A O 1
ATOM 915 N N . GLU A 1 114 ? 12.445 -35.312 -21.875 1 91.31 114 GLU A N 1
ATOM 916 C CA . GLU A 1 114 ? 13.242 -36.406 -22.391 1 91.31 114 GLU A CA 1
ATOM 917 C C . GLU A 1 114 ? 13.07 -37.656 -21.547 1 91.31 114 GLU A C 1
ATOM 919 O O . GLU A 1 114 ? 13.664 -38.719 -21.828 1 91.31 114 GLU A O 1
ATOM 924 N N . GLY A 1 115 ? 12.305 -37.531 -20.5 1 90.25 115 GLY A N 1
ATOM 925 C CA . GLY A 1 115 ? 11.961 -38.688 -19.703 1 90.25 115 GLY A CA 1
ATOM 926 C C . GLY A 1 115 ? 12.766 -38.812 -18.438 1 90.25 115 GLY A C 1
ATOM 927 O O . GLY A 1 115 ? 12.711 -39.844 -17.75 1 90.25 115 GLY A O 1
ATOM 928 N N . ASN A 1 116 ? 13.547 -37.812 -18.109 1 91 116 ASN A N 1
ATOM 929 C CA . ASN A 1 116 ? 14.32 -37.812 -16.875 1 91 116 ASN A CA 1
ATOM 930 C C . ASN A 1 116 ? 13.57 -37.094 -15.75 1 91 116 ASN A C 1
ATOM 932 O O . ASN A 1 116 ? 13.414 -35.875 -15.766 1 91 116 ASN A O 1
ATOM 936 N N . PHE A 1 117 ? 13.305 -37.781 -14.758 1 90.44 117 PHE A N 1
ATOM 937 C CA . PHE A 1 117 ? 12.414 -37.25 -13.742 1 90.44 117 PHE A CA 1
ATOM 938 C C . PHE A 1 117 ? 13.195 -36.844 -12.5 1 90.44 117 PHE A C 1
ATOM 940 O O . PHE A 1 117 ? 12.711 -36.031 -11.703 1 90.44 117 PHE A O 1
ATOM 947 N N . PHE A 1 118 ? 14.406 -37.312 -12.305 1 88.25 118 PHE A N 1
ATOM 948 C CA . PHE A 1 118 ? 15.203 -37 -11.125 1 88.25 118 PHE A CA 1
ATOM 949 C C . PHE A 1 118 ? 16.531 -36.375 -11.523 1 88.25 118 PHE A C 1
ATOM 951 O O . PHE A 1 118 ? 17.188 -36.844 -12.469 1 88.25 118 PHE A O 1
ATOM 958 N N . VAL A 1 119 ? 16.828 -35.344 -10.891 1 86.81 119 VAL A N 1
ATOM 959 C CA . VAL A 1 119 ? 18.094 -34.656 -11.172 1 86.81 119 VAL A CA 1
ATOM 960 C C . VAL A 1 119 ? 19.234 -35.5 -10.594 1 86.81 119 VAL A C 1
ATOM 962 O O . VAL A 1 119 ? 19.219 -35.875 -9.422 1 86.81 119 VAL A O 1
ATOM 965 N N . SER A 1 120 ? 20.203 -35.719 -11.383 1 83.06 120 SER A N 1
ATOM 966 C CA . SER A 1 120 ? 21.344 -36.531 -10.984 1 83.06 120 SER A CA 1
ATOM 967 C C . SER A 1 120 ? 22.453 -35.688 -10.383 1 83.06 120 SER A C 1
ATOM 969 O O . SER A 1 120 ? 22.578 -34.5 -10.695 1 83.06 120 SER A O 1
ATOM 971 N N . ASN A 1 121 ? 23.234 -36.281 -9.5 1 82.19 121 ASN A N 1
ATOM 972 C CA . ASN A 1 121 ? 24.438 -35.656 -8.969 1 82.19 121 ASN A CA 1
ATOM 973 C C . ASN A 1 121 ? 25.625 -35.844 -9.914 1 82.19 121 ASN A C 1
ATOM 975 O O . ASN A 1 121 ? 26.641 -35.156 -9.773 1 82.19 121 ASN A O 1
ATOM 979 N N . VAL A 1 122 ? 25.391 -36.688 -10.875 1 81.69 122 VAL A N 1
ATOM 980 C CA . VAL A 1 122 ? 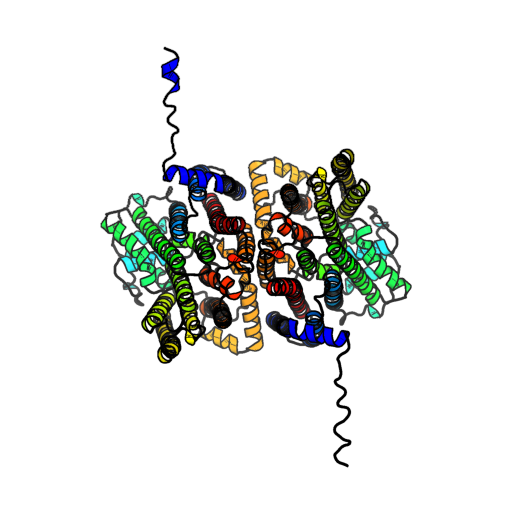26.438 -37 -11.836 1 81.69 122 VAL A CA 1
ATOM 981 C C . VAL A 1 122 ? 26.312 -36.062 -13.039 1 81.69 122 VAL A C 1
ATOM 983 O O . VAL A 1 122 ? 25.312 -36.125 -13.766 1 81.69 122 VAL A O 1
ATOM 986 N N . GLU A 1 123 ? 27.266 -35.375 -13.258 1 81.38 123 GLU A N 1
ATOM 987 C CA . GLU A 1 123 ? 27.25 -34.312 -14.289 1 81.38 123 GLU A CA 1
ATOM 988 C C . GLU A 1 123 ? 27 -34.906 -15.672 1 81.38 123 GLU A C 1
ATOM 990 O O . GLU A 1 123 ? 26.312 -34.312 -16.5 1 81.38 123 GLU A O 1
ATOM 995 N N . SER A 1 124 ? 27.562 -36.125 -15.906 1 80.81 124 SER A N 1
ATOM 996 C CA . SER A 1 124 ? 27.453 -36.719 -17.219 1 80.81 124 SER A CA 1
ATOM 997 C C . SER A 1 124 ? 26.031 -37.156 -17.531 1 80.81 124 SER A C 1
ATOM 999 O O . SER A 1 124 ? 25.672 -37.375 -18.703 1 80.81 124 SER A O 1
ATOM 1001 N N . GLU A 1 125 ? 25.266 -37.188 -16.531 1 83 125 GLU A N 1
ATOM 1002 C CA . GLU A 1 125 ? 23.891 -37.625 -16.719 1 83 125 GLU A CA 1
ATOM 1003 C C . GLU A 1 125 ? 22.969 -36.406 -16.922 1 83 125 GLU A C 1
ATOM 1005 O O . GLU A 1 125 ? 21.797 -36.594 -17.281 1 83 125 GLU A O 1
ATOM 1010 N N . LEU A 1 126 ? 23.516 -35.344 -16.734 1 86.81 126 LEU A N 1
ATOM 1011 C CA . LEU A 1 126 ? 22.734 -34.094 -16.891 1 86.81 126 LEU A CA 1
ATOM 1012 C C . LEU A 1 126 ? 22.812 -33.594 -18.312 1 86.81 126 LEU A C 1
ATOM 1014 O O . LEU A 1 126 ? 23.5 -32.594 -18.594 1 86.81 126 LEU A O 1
ATOM 1018 N N . THR A 1 127 ? 22.109 -34.281 -19.188 1 86.44 127 THR A N 1
ATOM 1019 C CA . THR A 1 127 ? 22.109 -33.938 -20.609 1 86.44 127 THR A CA 1
ATOM 1020 C C . THR A 1 127 ? 20.703 -33.5 -21.047 1 86.44 127 THR A C 1
ATOM 1022 O O . THR A 1 127 ? 19.703 -34.062 -20.609 1 86.44 127 THR A O 1
ATOM 1025 N N . ILE A 1 128 ? 20.719 -32.438 -21.812 1 89.12 128 ILE A N 1
ATOM 1026 C CA . ILE A 1 128 ? 19.453 -31.953 -22.359 1 89.12 128 ILE A CA 1
ATOM 1027 C C . ILE A 1 128 ? 19.609 -31.688 -23.859 1 89.12 128 ILE A C 1
ATOM 1029 O O . ILE A 1 128 ? 20.719 -31.781 -24.406 1 89.12 128 ILE A O 1
ATOM 1033 N N . SER A 1 129 ? 18.531 -31.359 -24.484 1 89.19 129 SER A N 1
ATOM 1034 C CA . SER A 1 129 ? 18.5 -31.141 -25.922 1 89.19 129 SER A CA 1
ATOM 1035 C C . SER A 1 129 ? 19.422 -29.984 -26.328 1 89.19 129 SER A C 1
ATOM 1037 O O . SER A 1 129 ? 19.516 -28.984 -25.609 1 89.19 129 SER A O 1
ATOM 1039 N N . GLN A 1 130 ? 20.031 -30.078 -27.484 1 89.31 130 GLN A N 1
ATOM 1040 C CA . GLN A 1 130 ? 20.875 -29.031 -28.047 1 89.31 130 GLN A CA 1
ATOM 1041 C C . GLN A 1 130 ? 20.062 -27.75 -28.281 1 89.31 130 GLN A C 1
ATOM 1043 O O . GLN A 1 130 ? 20.625 -26.672 -28.406 1 89.31 130 GLN A O 1
ATOM 1048 N N . ASP A 1 131 ? 18.766 -27.969 -28.391 1 92.12 131 ASP A N 1
ATOM 1049 C CA . ASP A 1 131 ? 17.891 -26.812 -28.547 1 92.12 131 ASP A CA 1
ATOM 1050 C C . ASP A 1 131 ? 18.125 -25.766 -27.453 1 92.12 131 ASP A C 1
ATOM 1052 O O . ASP A 1 131 ? 17.953 -24.578 -27.688 1 92.12 131 ASP A O 1
ATOM 1056 N N . TYR A 1 132 ? 18.484 -26.25 -26.312 1 92.69 132 TYR A N 1
ATOM 1057 C CA . TYR A 1 132 ? 18.766 -25.359 -25.188 1 92.69 132 TYR A CA 1
ATOM 1058 C C . TYR A 1 132 ? 19.859 -24.359 -25.562 1 92.69 132 TYR A C 1
ATOM 1060 O O . TYR A 1 132 ? 19.719 -23.156 -25.297 1 92.69 132 TYR A O 1
ATOM 1068 N N . GLY A 1 133 ? 20.891 -24.844 -26.109 1 91.62 133 GLY A N 1
ATOM 1069 C CA . GLY A 1 133 ? 21.984 -23.984 -26.531 1 91.62 133 GLY A CA 1
ATOM 1070 C C . GLY A 1 133 ? 21.562 -22.953 -27.562 1 91.62 133 GLY A C 1
ATOM 1071 O O . GLY A 1 133 ? 21.969 -21.781 -27.484 1 91.62 133 GLY A O 1
ATOM 1072 N N . ARG A 1 134 ? 20.75 -23.344 -28.531 1 91.81 134 ARG A N 1
ATOM 1073 C CA . ARG A 1 134 ? 20.25 -22.438 -29.547 1 91.81 134 ARG A CA 1
ATOM 1074 C C . ARG A 1 134 ? 19.406 -21.328 -28.922 1 91.81 134 ARG A C 1
ATOM 1076 O O . ARG A 1 134 ? 19.516 -20.156 -29.297 1 91.81 134 ARG A O 1
ATOM 1083 N N . LEU A 1 135 ? 18.578 -21.75 -28.047 1 94.44 135 LEU A N 1
ATOM 1084 C CA . LEU A 1 135 ? 17.719 -20.797 -27.344 1 94.44 135 LEU A CA 1
ATOM 1085 C C . LEU A 1 135 ? 18.531 -19.844 -26.484 1 94.44 135 LEU A C 1
ATOM 1087 O O . LEU A 1 135 ? 18.266 -18.641 -26.453 1 94.44 135 LEU A O 1
ATOM 1091 N N . HIS A 1 136 ? 19.469 -20.359 -25.812 1 93.31 136 HIS A N 1
ATOM 1092 C CA . HIS A 1 136 ? 20.328 -19.562 -24.953 1 93.31 136 HIS A CA 1
ATOM 1093 C C . HIS A 1 136 ? 21.094 -18.516 -25.766 1 93.31 136 HIS A C 1
ATOM 1095 O O . HIS A 1 136 ? 21.297 -17.391 -25.297 1 93.31 136 HIS A O 1
ATOM 1101 N N . GLU A 1 137 ? 21.5 -18.891 -26.938 1 92.94 137 GLU A N 1
ATOM 1102 C CA . GLU A 1 137 ? 22.219 -17.969 -27.812 1 92.94 137 GLU A CA 1
ATOM 1103 C C . GLU A 1 137 ? 21.328 -16.812 -28.234 1 92.94 137 GLU A C 1
ATOM 1105 O O . GLU A 1 137 ? 21.828 -15.719 -28.531 1 92.94 137 GLU A O 1
ATOM 1110 N N . GLN A 1 138 ? 20.109 -17.078 -28.328 1 94.44 138 GLN A N 1
ATOM 1111 C CA . GLN A 1 138 ? 19.156 -16.062 -28.766 1 94.44 138 GLN A CA 1
ATOM 1112 C C . GLN A 1 138 ? 18.422 -15.453 -27.578 1 94.44 138 GLN A C 1
ATOM 1114 O O . GLN A 1 138 ? 17.344 -14.867 -27.734 1 94.44 138 GLN A O 1
ATOM 1119 N N . ALA A 1 139 ? 18.953 -15.594 -26.406 1 93.62 139 ALA A N 1
ATOM 1120 C CA . ALA A 1 139 ? 18.328 -15.055 -25.203 1 93.62 139 ALA A CA 1
ATOM 1121 C C . ALA A 1 139 ? 18.094 -13.555 -25.328 1 93.62 139 ALA A C 1
ATOM 1123 O O . ALA A 1 139 ? 18.922 -12.836 -25.875 1 93.62 139 ALA A O 1
ATOM 1124 N N . GLN A 1 140 ? 16.906 -13.078 -24.828 1 94.25 140 GLN A N 1
ATOM 1125 C CA . GLN A 1 140 ? 16.516 -11.68 -24.719 1 94.25 140 GLN A CA 1
ATOM 1126 C C . GLN A 1 140 ? 16.156 -11.094 -26.094 1 94.25 140 GLN A C 1
ATOM 1128 O O . GLN A 1 140 ? 15.945 -9.891 -26.219 1 94.25 140 GLN A O 1
ATOM 1133 N N . LYS A 1 141 ? 16.125 -11.969 -27.078 1 95.19 141 LYS A N 1
ATOM 1134 C CA . LYS A 1 141 ? 15.602 -11.547 -28.375 1 95.19 141 LYS A CA 1
ATOM 1135 C C . LYS A 1 141 ? 14.102 -11.797 -28.469 1 95.19 141 LYS A C 1
ATOM 1137 O O . LYS A 1 141 ? 13.602 -12.812 -27.969 1 95.19 141 LYS A O 1
ATOM 1142 N N . THR A 1 142 ? 13.406 -10.852 -29.109 1 93.62 142 THR A N 1
ATOM 1143 C CA . THR A 1 142 ? 11.961 -10.984 -29.281 1 93.62 142 THR A CA 1
ATOM 1144 C C . THR A 1 142 ? 11.633 -12.023 -30.344 1 93.62 142 THR A C 1
ATOM 1146 O O . THR A 1 142 ? 12.523 -12.523 -31.031 1 93.62 142 THR A O 1
ATOM 1149 N N . ILE A 1 143 ? 10.359 -12.344 -30.453 1 91.12 143 ILE A N 1
ATOM 1150 C CA . ILE A 1 143 ? 9.883 -13.352 -31.406 1 91.12 143 ILE A CA 1
ATOM 1151 C C . ILE A 1 143 ? 10.18 -12.891 -32.844 1 91.12 143 ILE A C 1
ATOM 1153 O O . ILE A 1 143 ? 10.305 -13.711 -33.75 1 91.12 143 ILE A O 1
ATOM 1157 N N . LEU A 1 144 ? 10.414 -11.586 -33 1 86.69 144 LEU A N 1
ATOM 1158 C CA . LEU A 1 144 ? 10.625 -11.016 -34.344 1 86.69 144 LEU A CA 1
ATOM 1159 C C . LEU A 1 144 ? 12.109 -10.969 -34.688 1 86.69 144 LEU A C 1
ATOM 1161 O O . LEU A 1 144 ? 12.477 -10.789 -35.844 1 86.69 144 LEU A O 1
ATOM 1165 N N . GLU A 1 145 ? 12.984 -11.211 -33.781 1 89.06 145 GLU A N 1
ATOM 1166 C CA . GLU A 1 145 ? 14.391 -10.891 -33.969 1 89.06 145 GLU A CA 1
ATOM 1167 C C . GLU A 1 145 ? 15.258 -12.141 -33.875 1 89.06 145 GLU A C 1
ATOM 1169 O O . GLU A 1 145 ? 16.469 -12.047 -33.688 1 89.06 145 GLU A O 1
ATOM 1174 N N . ASN A 1 146 ? 14.68 -13.266 -33.938 1 85.38 146 ASN A N 1
ATOM 1175 C CA . ASN A 1 146 ? 15.477 -14.477 -33.781 1 85.38 146 ASN A CA 1
ATOM 1176 C C . ASN A 1 146 ? 15.406 -15.344 -35.031 1 85.38 146 ASN A C 1
ATOM 1178 O O . ASN A 1 146 ? 14.633 -15.062 -35.938 1 85.38 146 ASN A O 1
ATOM 1182 N N . ASP A 1 147 ? 16.312 -16.312 -35.125 1 89.12 147 ASP A N 1
ATOM 1183 C CA . ASP A 1 147 ? 16.328 -17.203 -36.281 1 89.12 147 ASP A CA 1
ATOM 1184 C C . ASP A 1 147 ? 16.031 -18.641 -35.844 1 89.12 147 ASP A C 1
ATOM 1186 O O . ASP A 1 147 ? 16.484 -19.594 -36.5 1 89.12 147 ASP A O 1
ATOM 1190 N N . LEU A 1 148 ? 15.336 -18.859 -34.844 1 91.25 148 LEU A N 1
ATOM 1191 C CA . LEU A 1 148 ? 15.109 -20.188 -34.25 1 91.25 148 LEU A CA 1
ATOM 1192 C C . LEU A 1 148 ? 14.055 -20.953 -35.062 1 91.25 148 LEU A C 1
ATOM 1194 O O . LEU A 1 148 ? 13.93 -22.172 -34.906 1 91.25 148 LEU A O 1
ATOM 1198 N N . ASN A 1 149 ? 13.336 -20.219 -35.844 1 89.12 149 ASN A N 1
ATOM 1199 C CA . ASN A 1 149 ? 12.273 -20.859 -36.625 1 89.12 149 ASN A CA 1
ATOM 1200 C C . ASN A 1 149 ? 12.836 -21.734 -37.719 1 89.12 149 ASN A C 1
ATOM 1202 O O . ASN A 1 149 ? 12.141 -22.625 -38.25 1 89.12 149 ASN A O 1
ATOM 1206 N N . ILE A 1 150 ? 14.078 -21.609 -38.031 1 85.5 150 ILE A N 1
ATOM 1207 C CA . ILE A 1 150 ? 14.68 -22.328 -39.156 1 85.5 150 ILE A CA 1
ATOM 1208 C C . ILE A 1 150 ? 15.242 -23.656 -38.688 1 85.5 150 ILE A C 1
ATOM 1210 O O . ILE A 1 150 ? 15.586 -24.516 -39.469 1 85.5 150 ILE A O 1
ATOM 1214 N N . HIS A 1 151 ? 15.336 -23.781 -37.406 1 88.06 151 HIS A N 1
ATOM 1215 C CA . HIS A 1 151 ? 15.914 -25 -36.875 1 88.06 151 HIS A CA 1
ATOM 1216 C C . HIS A 1 151 ? 14.828 -25.969 -36.375 1 88.06 151 HIS A C 1
ATOM 1218 O O . HIS A 1 151 ? 13.914 -25.562 -35.656 1 88.06 151 HIS A O 1
ATOM 1224 N N . ASP A 1 152 ? 15.008 -27.188 -36.781 1 86.56 152 ASP A N 1
ATOM 1225 C CA . ASP A 1 152 ? 14.102 -28.203 -36.25 1 86.56 152 ASP A CA 1
ATOM 1226 C C . ASP A 1 152 ? 14.461 -28.594 -34.844 1 86.56 152 ASP A C 1
ATOM 1228 O O . ASP A 1 152 ? 15.648 -28.656 -34.469 1 86.56 152 ASP A O 1
ATOM 1232 N N . SER A 1 153 ? 13.492 -28.859 -34.094 1 83.69 153 SER A N 1
ATOM 1233 C CA . SER A 1 153 ? 13.734 -29.312 -32.719 1 83.69 153 SER A CA 1
ATOM 1234 C C . SER A 1 153 ? 14.336 -30.703 -32.688 1 83.69 153 SER A C 1
ATOM 1236 O O . SER A 1 153 ? 13.953 -31.562 -33.469 1 83.69 153 SER A O 1
ATOM 1238 N N . SER A 1 154 ? 15.422 -30.828 -31.812 1 77.38 154 SER A N 1
ATOM 1239 C CA . SER A 1 154 ? 16.156 -32.094 -31.781 1 77.38 154 SER A CA 1
ATOM 1240 C C . SER A 1 154 ? 16.281 -32.625 -30.359 1 77.38 154 SER A C 1
ATOM 1242 O O . SER A 1 154 ? 16.156 -31.875 -29.391 1 77.38 154 SER A O 1
ATOM 1244 N N . ILE A 1 155 ? 16.422 -33.969 -30.328 1 75.62 155 ILE A N 1
ATOM 1245 C CA . ILE A 1 155 ? 16.594 -34.625 -29.047 1 75.62 155 ILE A CA 1
ATOM 1246 C C . ILE A 1 155 ? 18.078 -34.844 -28.75 1 75.62 155 ILE A C 1
ATOM 1248 O O . ILE A 1 155 ? 18.453 -35.312 -27.688 1 75.62 155 ILE A O 1
ATOM 1252 N N . HIS A 1 156 ? 18.844 -34.312 -29.609 1 74.12 156 HIS A N 1
ATOM 1253 C CA . HIS A 1 156 ? 20.281 -34.469 -29.359 1 74.12 156 HIS A CA 1
ATOM 1254 C C . HIS A 1 156 ? 20.703 -33.781 -28.078 1 74.12 156 HIS A C 1
ATOM 1256 O O . HIS A 1 156 ? 20.344 -32.625 -27.828 1 74.12 156 HIS A O 1
ATOM 1262 N N . ALA A 1 157 ? 21.5 -34.562 -27.312 1 75.19 157 ALA A N 1
ATOM 1263 C CA . ALA A 1 157 ? 21.719 -34.219 -25.906 1 75.19 157 ALA A CA 1
ATOM 1264 C C . ALA A 1 157 ? 23.047 -33.469 -25.719 1 75.19 157 ALA A C 1
ATOM 1266 O O . ALA A 1 157 ? 24.031 -33.781 -26.391 1 75.19 157 ALA A O 1
ATOM 1267 N N . VAL A 1 158 ? 23.047 -32.406 -25.031 1 75.62 158 VAL A N 1
ATOM 1268 C CA . VAL A 1 158 ? 24.234 -31.688 -24.547 1 75.62 158 VAL A CA 1
ATOM 1269 C C . VAL A 1 158 ? 24.188 -31.578 -23.031 1 75.62 158 VAL A C 1
ATOM 1271 O O . VAL A 1 158 ? 23.109 -31.562 -22.438 1 75.62 158 VAL A O 1
ATOM 1274 N N . GLU A 1 159 ? 25.453 -31.438 -22.516 1 73.88 159 GLU A N 1
ATOM 1275 C CA . GLU A 1 159 ? 25.531 -31.312 -21.062 1 73.88 159 GLU A CA 1
ATOM 1276 C C . GLU A 1 159 ? 25.078 -29.922 -20.609 1 73.88 159 GLU A C 1
ATOM 1278 O O . GLU A 1 159 ? 25.359 -28.938 -21.266 1 73.88 159 GLU A O 1
ATOM 1283 N N . SER A 1 160 ? 24.281 -29.906 -19.578 1 76.06 160 SER A N 1
ATOM 1284 C CA . SER A 1 160 ? 23.859 -28.625 -19 1 76.06 160 SER A CA 1
ATOM 1285 C C . SER A 1 160 ? 23.859 -28.688 -17.484 1 76.06 160 SER A C 1
ATOM 1287 O O . SER A 1 160 ? 23.094 -29.453 -16.891 1 76.06 160 SER A O 1
ATOM 1289 N N . ASN A 1 161 ? 24.672 -27.781 -16.828 1 68.81 161 ASN A N 1
ATOM 1290 C CA . ASN A 1 161 ? 24.781 -27.734 -15.367 1 68.81 161 ASN A CA 1
ATOM 1291 C C . ASN A 1 161 ? 23.734 -26.797 -14.773 1 68.81 161 ASN A C 1
ATOM 1293 O O . ASN A 1 161 ? 23.438 -26.859 -13.578 1 68.81 161 ASN A O 1
ATOM 1297 N N . GLY A 1 162 ? 23.062 -26.094 -15.531 1 77.5 162 GLY A N 1
ATOM 1298 C CA . GLY A 1 162 ? 22.109 -25.094 -15.047 1 77.5 162 GLY A CA 1
ATOM 1299 C C . GLY A 1 162 ? 20.844 -25.688 -14.5 1 77.5 162 GLY A C 1
ATOM 1300 O O . GLY A 1 162 ? 20.156 -25.078 -13.672 1 77.5 162 GLY A O 1
ATOM 1301 N N . LEU A 1 163 ? 20.656 -26.906 -14.805 1 82 163 LEU A N 1
ATOM 1302 C CA . LEU A 1 163 ? 19.438 -27.594 -14.383 1 82 163 LEU A CA 1
ATOM 1303 C C . LEU A 1 163 ? 19.469 -27.859 -12.883 1 82 163 LEU A C 1
ATOM 1305 O O . LEU A 1 163 ? 18.406 -27.984 -12.258 1 82 163 LEU A O 1
ATOM 1309 N N . LYS A 1 164 ? 20.609 -27.875 -12.258 1 81.12 164 LYS A N 1
ATOM 1310 C CA . LYS A 1 164 ? 20.75 -28.156 -10.828 1 81.12 164 LYS A CA 1
ATOM 1311 C C . LYS A 1 164 ? 20.203 -27 -9.992 1 81.12 164 LYS A C 1
ATOM 1313 O O . LYS A 1 164 ? 19.891 -27.188 -8.812 1 81.12 164 LYS A O 1
ATOM 1318 N N . ALA A 1 165 ? 20.047 -25.891 -10.602 1 83.06 165 ALA A N 1
ATOM 1319 C CA . ALA A 1 165 ? 19.5 -24.734 -9.906 1 83.06 165 ALA A CA 1
ATOM 1320 C C . ALA A 1 165 ? 18.031 -24.969 -9.531 1 83.06 165 ALA A C 1
ATOM 1322 O O . ALA A 1 165 ? 17.484 -24.266 -8.68 1 83.06 165 ALA A O 1
ATOM 1323 N N . THR A 1 166 ? 17.438 -25.969 -10.078 1 88.94 166 THR A N 1
ATOM 1324 C CA . THR A 1 166 ? 16.031 -26.266 -9.828 1 88.94 166 THR A CA 1
ATOM 1325 C C . THR A 1 166 ? 15.891 -27.516 -8.953 1 88.94 166 THR A C 1
ATOM 1327 O O . THR A 1 166 ? 14.852 -28.172 -8.953 1 88.94 166 THR A O 1
ATOM 1330 N N . ASN A 1 167 ? 16.938 -27.844 -8.25 1 86.44 167 ASN A N 1
ATOM 1331 C CA . ASN A 1 167 ? 17 -29.078 -7.473 1 86.44 167 ASN A CA 1
ATOM 1332 C C . ASN A 1 167 ? 15.875 -29.141 -6.438 1 86.44 167 ASN A C 1
ATOM 1334 O O . ASN A 1 167 ? 15.398 -30.219 -6.102 1 86.44 167 ASN A O 1
ATOM 1338 N N . ALA A 1 168 ? 15.414 -28 -5.988 1 88 168 ALA A N 1
ATOM 1339 C CA . ALA A 1 168 ? 14.43 -27.953 -4.906 1 88 168 ALA A CA 1
ATOM 1340 C C . ALA A 1 168 ? 13.031 -28.281 -5.422 1 88 168 ALA A C 1
ATOM 1342 O O . ALA A 1 168 ? 12.102 -28.469 -4.633 1 88 168 ALA A O 1
ATOM 1343 N N . TYR A 1 169 ? 12.867 -28.453 -6.723 1 93.19 169 TYR A N 1
ATOM 1344 C CA . TYR A 1 169 ? 11.562 -28.703 -7.316 1 93.19 169 TYR A CA 1
ATOM 1345 C C . TYR A 1 169 ? 11.492 -30.094 -7.941 1 93.19 169 TYR A C 1
ATOM 1347 O O . TYR A 1 169 ? 12.438 -30.516 -8.609 1 93.19 169 TYR A O 1
ATOM 1355 N N . ALA A 1 170 ? 10.438 -30.734 -7.734 1 94.81 170 ALA A N 1
ATOM 1356 C CA . ALA A 1 170 ? 10.25 -32.062 -8.328 1 94.81 170 ALA A CA 1
ATOM 1357 C C . ALA A 1 170 ? 9.82 -31.938 -9.789 1 94.81 170 ALA A C 1
ATOM 1359 O O . ALA A 1 170 ? 9.375 -30.875 -10.227 1 94.81 170 ALA A O 1
ATOM 1360 N N . PHE A 1 171 ? 9.859 -33.062 -10.469 1 95.06 171 PHE A N 1
ATOM 1361 C CA . PHE A 1 171 ? 9.578 -33.094 -11.898 1 95.06 171 PHE A CA 1
ATOM 1362 C C . PHE A 1 171 ? 8.117 -32.781 -12.18 1 95.06 171 PHE A C 1
ATOM 1364 O O . PHE A 1 171 ? 7.789 -32.25 -13.25 1 95.06 171 PHE A O 1
ATOM 1371 N N . ILE A 1 172 ? 7.25 -32.969 -11.266 1 96.44 172 ILE A N 1
ATOM 1372 C CA . ILE A 1 172 ? 5.809 -32.844 -11.469 1 96.44 172 ILE A CA 1
ATOM 1373 C C . ILE A 1 172 ? 5.457 -31.422 -11.836 1 96.44 172 ILE A C 1
ATOM 1375 O O . ILE A 1 172 ? 4.539 -31.172 -12.617 1 96.44 172 ILE A O 1
ATOM 1379 N N . SER A 1 173 ? 6.152 -30.469 -11.336 1 96.5 173 SER A N 1
ATOM 1380 C CA . SER A 1 173 ? 5.867 -29.062 -11.578 1 96.5 173 SER A CA 1
ATOM 1381 C C . SER A 1 173 ? 6.281 -28.641 -12.984 1 96.5 173 SER A C 1
ATOM 1383 O O . SER A 1 173 ? 5.895 -27.578 -13.461 1 96.5 173 SER A O 1
ATOM 1385 N N . TYR A 1 174 ? 7.035 -29.484 -13.703 1 97.12 174 TYR A N 1
ATOM 1386 C CA . TYR A 1 174 ? 7.531 -29.172 -15.031 1 97.12 174 TYR A CA 1
ATOM 1387 C C . TYR A 1 174 ? 6.777 -29.953 -16.094 1 97.12 174 TYR A C 1
ATOM 1389 O O . TYR A 1 174 ? 6.984 -29.75 -17.297 1 97.12 174 TYR A O 1
ATOM 1397 N N . LEU A 1 175 ? 5.863 -30.781 -15.648 1 97.56 175 LEU A N 1
ATOM 1398 C CA . LEU A 1 175 ? 5.145 -31.656 -16.562 1 97.56 175 LEU A CA 1
ATOM 1399 C C . LEU A 1 175 ? 4.375 -30.844 -17.594 1 97.56 175 LEU A C 1
ATOM 1401 O O . LEU A 1 175 ? 4.395 -31.156 -18.797 1 97.56 175 LEU A O 1
ATOM 1405 N N . PRO A 1 176 ? 3.652 -29.781 -17.172 1 98 176 PRO A N 1
ATOM 1406 C CA . PRO A 1 176 ? 2.941 -29 -18.188 1 98 176 PRO A CA 1
ATOM 1407 C C . PRO A 1 176 ? 3.873 -28.453 -19.266 1 98 176 PRO A C 1
ATOM 1409 O O . PRO A 1 176 ? 3.578 -28.562 -20.453 1 98 176 PRO A O 1
ATOM 1412 N N . GLN A 1 177 ? 4.992 -27.938 -18.891 1 97.94 177 GLN A N 1
ATOM 1413 C CA . GLN A 1 177 ? 5.969 -27.375 -19.812 1 97.94 177 GLN A CA 1
ATOM 1414 C C . GLN A 1 177 ? 6.586 -28.469 -20.688 1 97.94 177 GLN A C 1
ATOM 1416 O O . GLN A 1 177 ? 6.715 -28.297 -21.906 1 97.94 177 GLN A O 1
ATOM 1421 N N . ALA A 1 178 ? 6.941 -29.562 -20 1 97.25 178 ALA A N 1
ATOM 1422 C CA . ALA A 1 178 ? 7.543 -30.688 -20.703 1 97.25 178 ALA A CA 1
ATOM 1423 C C . ALA A 1 178 ? 6.586 -31.266 -21.75 1 97.25 178 ALA A C 1
ATOM 1425 O O . ALA A 1 178 ? 7.012 -31.672 -22.828 1 97.25 178 ALA A O 1
ATOM 1426 N N . PHE A 1 179 ? 5.379 -31.297 -21.406 1 97.75 179 PHE A N 1
ATOM 1427 C CA . PHE A 1 179 ? 4.359 -31.781 -22.328 1 97.75 179 PHE A CA 1
ATOM 1428 C C . PHE A 1 179 ? 4.336 -30.938 -23.594 1 97.75 179 PHE A C 1
ATOM 1430 O O . PHE A 1 179 ? 4.273 -31.469 -24.703 1 97.75 179 PHE A O 1
ATOM 1437 N N . GLY A 1 180 ? 4.34 -29.641 -23.469 1 97.94 180 GLY A N 1
ATOM 1438 C CA . GLY A 1 180 ? 4.355 -28.75 -24.625 1 97.94 180 GLY A CA 1
ATOM 1439 C C . GLY A 1 180 ? 5.566 -28.938 -25.516 1 97.94 180 GLY A C 1
ATOM 1440 O O . GLY A 1 180 ? 5.438 -29 -26.734 1 97.94 180 GLY A O 1
ATOM 1441 N N . ILE A 1 181 ? 6.723 -29.047 -24.906 1 96.31 181 ILE A N 1
ATOM 1442 C CA . ILE A 1 181 ? 7.953 -29.297 -25.656 1 96.31 181 ILE A CA 1
ATOM 1443 C C . ILE A 1 181 ? 7.84 -30.609 -26.422 1 96.31 181 ILE A C 1
ATOM 1445 O O . ILE A 1 181 ? 8.148 -30.656 -27.625 1 96.31 181 ILE A O 1
ATOM 1449 N N . GLY A 1 182 ? 7.434 -31.609 -25.719 1 95.12 182 GLY A N 1
ATOM 1450 C CA . GLY A 1 182 ? 7.273 -32.906 -26.344 1 95.12 182 GLY A CA 1
ATOM 1451 C C . GLY A 1 182 ? 6.293 -32.906 -27.516 1 95.12 182 GLY A C 1
ATOM 1452 O O . GLY A 1 182 ? 6.555 -33.5 -28.547 1 95.12 182 GLY A O 1
ATOM 1453 N N . LEU A 1 183 ? 5.18 -32.281 -27.312 1 96.12 183 LEU A N 1
ATOM 1454 C CA . LEU A 1 183 ? 4.176 -32.156 -28.359 1 96.12 183 LEU A CA 1
ATOM 1455 C C . LEU A 1 183 ? 4.746 -31.422 -29.578 1 96.12 183 LEU A C 1
ATOM 1457 O O . LEU A 1 183 ? 4.473 -31.812 -30.719 1 96.12 183 LEU A O 1
ATOM 1461 N N . GLY A 1 184 ? 5.441 -30.375 -29.328 1 95.38 184 GLY A N 1
ATOM 1462 C CA . GLY A 1 184 ? 6.082 -29.656 -30.406 1 95.38 184 GLY A CA 1
ATOM 1463 C C . GLY A 1 184 ? 7.02 -30.531 -31.234 1 95.38 184 GLY A C 1
ATOM 1464 O O . GLY A 1 184 ? 7 -30.484 -32.469 1 95.38 184 GLY A O 1
ATOM 1465 N N . ARG A 1 185 ? 7.758 -31.312 -30.578 1 91.56 185 ARG A N 1
ATOM 1466 C CA . ARG A 1 185 ? 8.68 -32.219 -31.25 1 91.56 185 ARG A CA 1
ATOM 1467 C C . ARG A 1 185 ? 7.926 -33.281 -32.031 1 91.56 185 ARG A C 1
ATOM 1469 O O . ARG A 1 185 ? 8.305 -33.656 -33.156 1 91.56 185 ARG A O 1
ATOM 1476 N N . LEU A 1 186 ? 6.945 -33.781 -31.406 1 92.81 186 LEU A N 1
ATOM 1477 C CA . LEU A 1 186 ? 6.152 -34.812 -32 1 92.81 186 LEU A CA 1
ATOM 1478 C C . LEU A 1 186 ? 5.559 -34.375 -33.344 1 92.81 186 LEU A C 1
ATOM 1480 O O . LEU A 1 186 ? 5.449 -35.156 -34.281 1 92.81 186 LEU A O 1
ATOM 1484 N N . VAL A 1 187 ? 5.164 -33.125 -33.406 1 94.5 187 VAL A N 1
ATOM 1485 C CA . VAL A 1 187 ? 4.527 -32.625 -34.594 1 94.5 187 VAL A CA 1
ATOM 1486 C C . VAL A 1 187 ? 5.562 -31.938 -35.5 1 94.5 187 VAL A C 1
ATOM 1488 O O . VAL A 1 187 ? 5.207 -31.234 -36.438 1 94.5 187 VAL A O 1
ATOM 1491 N N . ASN A 1 188 ? 6.777 -32 -35.188 1 93.12 188 ASN A N 1
ATOM 1492 C CA . ASN A 1 188 ? 7.918 -31.5 -35.938 1 93.12 188 ASN A CA 1
ATOM 1493 C C . ASN A 1 188 ? 7.906 -29.984 -36.031 1 93.12 188 ASN A C 1
ATOM 1495 O O . ASN A 1 188 ? 8.117 -29.422 -37.125 1 93.12 188 ASN A O 1
ATOM 1499 N N . PHE A 1 189 ? 7.652 -29.391 -35 1 93.81 189 PHE A N 1
ATOM 1500 C CA . PHE A 1 189 ? 7.773 -27.938 -34.938 1 93.81 189 PHE A CA 1
ATOM 1501 C C . PHE A 1 189 ? 9.234 -27.516 -34.844 1 93.81 189 PHE A C 1
ATOM 1503 O O . PHE A 1 189 ? 10.094 -28.312 -34.469 1 93.81 189 PHE A O 1
ATOM 1510 N N . SER A 1 190 ? 9.5 -26.281 -35.281 1 95.31 190 SER A N 1
ATOM 1511 C CA . SER A 1 190 ? 10.828 -25.703 -35.094 1 95.31 190 SER A CA 1
ATOM 1512 C C . SER A 1 190 ? 11.164 -25.5 -33.625 1 95.31 190 SER A C 1
ATOM 1514 O O . SER A 1 190 ? 10.297 -25.641 -32.75 1 95.31 190 SER A O 1
ATOM 1516 N N . VAL A 1 191 ? 12.43 -25.203 -33.344 1 95.12 191 VAL A N 1
ATOM 1517 C CA . VAL A 1 191 ? 12.891 -24.906 -32 1 95.12 191 VAL A CA 1
ATOM 1518 C C . VAL A 1 191 ? 12.055 -23.781 -31.391 1 95.12 191 VAL A C 1
ATOM 1520 O O . VAL A 1 191 ? 11.633 -23.859 -30.234 1 95.12 191 VAL A O 1
ATOM 1523 N N . LEU A 1 192 ? 11.766 -22.812 -32.219 1 95.81 192 LEU A N 1
ATOM 1524 C CA . LEU A 1 192 ? 11.023 -21.641 -31.766 1 95.81 192 LEU A CA 1
ATOM 1525 C C . LEU A 1 192 ? 9.617 -22.031 -31.312 1 95.81 192 LEU A C 1
ATOM 1527 O O . LEU A 1 192 ? 9.211 -21.703 -30.188 1 95.81 192 LEU A O 1
ATOM 1531 N N . TRP A 1 193 ? 8.93 -22.703 -32.125 1 95.88 193 TRP A N 1
ATOM 1532 C CA . TRP A 1 193 ? 7.523 -23 -31.875 1 95.88 193 TRP A CA 1
ATOM 1533 C C . TRP A 1 193 ? 7.383 -24.062 -30.797 1 95.88 193 TRP A C 1
ATOM 1535 O O . TRP A 1 193 ? 6.418 -24.062 -30.016 1 95.88 193 TRP A O 1
ATOM 1545 N N . SER A 1 194 ? 8.336 -24.984 -30.703 1 95.69 194 SER A N 1
ATOM 1546 C CA . SER A 1 194 ? 8.344 -25.922 -29.578 1 95.69 194 SER A CA 1
ATOM 1547 C C . SER A 1 194 ? 8.547 -25.203 -28.25 1 95.69 194 SER A C 1
ATOM 1549 O O . SER A 1 194 ? 7.918 -25.547 -27.25 1 95.69 194 SER A O 1
ATOM 1551 N N . PHE A 1 195 ? 9.469 -24.203 -28.312 1 96.62 195 PHE A N 1
ATOM 1552 C CA . PHE A 1 195 ? 9.711 -23.375 -27.156 1 96.62 195 PHE A CA 1
ATOM 1553 C C . PHE A 1 195 ? 8.43 -22.672 -26.703 1 96.62 195 PHE A C 1
ATOM 1555 O O . PHE A 1 195 ? 8.062 -22.75 -25.531 1 96.62 195 PHE A O 1
ATOM 1562 N N . TYR A 1 196 ? 7.637 -22.125 -27.609 1 97.62 196 TYR A N 1
ATOM 1563 C CA . TYR A 1 196 ? 6.434 -21.359 -27.281 1 97.62 196 TYR A CA 1
ATOM 1564 C C . TYR A 1 196 ? 5.305 -22.297 -26.859 1 97.62 196 TYR A C 1
ATOM 1566 O O . TYR A 1 196 ? 4.473 -21.938 -26.016 1 97.62 196 TYR A O 1
ATOM 1574 N N . LEU A 1 197 ? 5.328 -23.438 -27.422 1 97.75 197 LEU A N 1
ATOM 1575 C CA . LEU A 1 197 ? 4.305 -24.391 -27.016 1 97.75 197 LEU A CA 1
ATOM 1576 C C . LEU A 1 197 ? 4.484 -24.781 -25.562 1 97.75 197 LEU A C 1
ATOM 1578 O O . LEU A 1 197 ? 3.504 -25 -24.844 1 97.75 197 LEU A O 1
ATOM 1582 N N . GLY A 1 198 ? 5.723 -24.938 -25.109 1 98.25 198 GLY A N 1
ATOM 1583 C CA . GLY A 1 198 ? 5.984 -25.172 -23.703 1 98.25 198 GLY A CA 1
ATOM 1584 C C . GLY A 1 198 ? 5.48 -24.047 -22.812 1 98.25 198 GLY A C 1
ATOM 1585 O O . GLY A 1 198 ? 4.879 -24.312 -21.766 1 98.25 198 GLY A O 1
ATOM 1586 N N . ARG A 1 199 ? 5.688 -22.781 -23.203 1 98.5 199 ARG A N 1
ATOM 1587 C CA . ARG A 1 199 ? 5.16 -21.641 -22.469 1 98.5 199 ARG A CA 1
ATOM 1588 C C . ARG A 1 199 ? 3.639 -21.688 -22.391 1 98.5 199 ARG A C 1
ATOM 1590 O O . ARG A 1 199 ? 3.061 -21.469 -21.312 1 98.5 199 ARG A O 1
ATOM 1597 N N . ILE A 1 200 ? 3.029 -22.031 -23.484 1 98.5 200 ILE A N 1
ATOM 1598 C CA . ILE A 1 200 ? 1.576 -21.984 -23.594 1 98.5 200 ILE A CA 1
ATOM 1599 C C . ILE A 1 200 ? 0.957 -23.078 -22.734 1 98.5 200 ILE A C 1
ATOM 1601 O O . ILE A 1 200 ? -0.061 -22.844 -22.078 1 98.5 200 ILE A O 1
ATOM 1605 N N . THR A 1 201 ? 1.531 -24.234 -22.734 1 98.62 201 THR A N 1
ATOM 1606 C CA . THR A 1 201 ? 0.974 -25.328 -21.938 1 98.62 201 THR A CA 1
ATOM 1607 C C . THR A 1 201 ? 1.115 -25.016 -20.453 1 98.62 201 THR A C 1
ATOM 1609 O O . THR A 1 201 ? 0.258 -25.391 -19.641 1 98.62 201 THR A O 1
ATOM 1612 N N . ASN A 1 202 ? 2.221 -24.375 -20.078 1 98.69 202 ASN A N 1
ATOM 1613 C CA . ASN A 1 202 ? 2.35 -23.906 -18.703 1 98.69 202 ASN A CA 1
ATOM 1614 C C . ASN A 1 202 ? 1.243 -22.922 -18.328 1 98.69 202 ASN A C 1
ATOM 1616 O O . ASN A 1 202 ? 0.652 -23.031 -17.266 1 98.69 202 ASN A O 1
ATOM 1620 N N . LEU A 1 203 ? 0.935 -22 -19.203 1 98.81 203 LEU A N 1
ATOM 1621 C CA . LEU A 1 203 ? -0.134 -21.016 -19.031 1 98.81 203 LEU A CA 1
ATOM 1622 C C . LEU A 1 203 ? -1.487 -21.719 -18.906 1 98.81 203 LEU A C 1
ATOM 1624 O O . LEU A 1 203 ? -2.301 -21.344 -18.062 1 98.81 203 LEU A O 1
ATOM 1628 N N . LEU A 1 204 ? -1.703 -22.688 -19.734 1 98.62 204 LEU A N 1
ATOM 1629 C CA . LEU A 1 204 ? -2.975 -23.391 -19.719 1 98.62 204 LEU A CA 1
ATOM 1630 C C . LEU A 1 204 ? -3.191 -24.109 -18.391 1 98.62 204 LEU A C 1
ATOM 1632 O O . LEU A 1 204 ? -4.297 -24.109 -17.859 1 98.62 204 LEU A O 1
ATOM 1636 N N . PHE A 1 205 ? -2.154 -24.75 -17.984 1 98.56 205 PHE A N 1
ATOM 1637 C CA . PHE A 1 205 ? -2.268 -25.422 -16.688 1 98.56 205 PHE A CA 1
ATOM 1638 C C . PHE A 1 205 ? -2.656 -24.438 -15.602 1 98.56 205 PHE A C 1
ATOM 1640 O O . PHE A 1 205 ? -3.58 -24.688 -14.82 1 98.56 205 PHE A O 1
ATOM 1647 N N . TYR A 1 206 ? -1.915 -23.344 -15.508 1 98.69 206 TYR A N 1
ATOM 1648 C CA . TYR A 1 206 ? -2.197 -22.281 -14.531 1 98.69 206 TYR A CA 1
ATOM 1649 C C . TYR A 1 206 ? -3.648 -21.828 -14.625 1 98.69 206 TYR A C 1
ATOM 1651 O O . TYR A 1 206 ? -4.34 -21.734 -13.609 1 98.69 206 TYR A O 1
ATOM 1659 N N . THR A 1 207 ? -4.141 -21.594 -15.797 1 98.75 207 THR A N 1
ATOM 1660 C CA . THR A 1 207 ? -5.488 -21.094 -16.047 1 98.75 207 THR A CA 1
ATOM 1661 C C . THR A 1 207 ? -6.535 -22.078 -15.547 1 98.75 207 THR A C 1
ATOM 1663 O O . THR A 1 207 ? -7.512 -21.688 -14.906 1 98.75 207 THR A O 1
ATOM 1666 N N . VAL A 1 208 ? -6.312 -23.312 -15.867 1 98.69 208 VAL A N 1
ATOM 1667 C CA . VAL A 1 208 ? -7.258 -24.359 -15.461 1 98.69 208 VAL A CA 1
ATOM 1668 C C . VAL A 1 208 ? -7.309 -24.438 -13.938 1 98.69 208 VAL A C 1
ATOM 1670 O O . VAL A 1 208 ? -8.391 -24.547 -13.352 1 98.69 208 VAL A O 1
ATOM 1673 N N . MET A 1 209 ? -6.168 -24.391 -13.312 1 98.75 209 MET A N 1
ATOM 1674 C CA . MET A 1 209 ? -6.129 -24.484 -11.859 1 98.75 209 MET A CA 1
ATOM 1675 C C . MET A 1 209 ? -6.828 -23.281 -11.219 1 98.75 209 MET A C 1
ATOM 1677 O O . MET A 1 209 ? -7.586 -23.438 -10.266 1 98.75 209 MET A O 1
ATOM 1681 N N . ILE A 1 210 ? -6.594 -22.062 -11.719 1 98.81 210 ILE A N 1
ATOM 1682 C CA . ILE A 1 210 ? -7.246 -20.875 -11.188 1 98.81 210 ILE A CA 1
ATOM 1683 C C . ILE A 1 210 ? -8.758 -20.984 -11.375 1 98.81 210 ILE A C 1
ATOM 1685 O O . ILE A 1 210 ? -9.523 -20.703 -10.445 1 98.81 210 ILE A O 1
ATOM 1689 N N . SER A 1 211 ? -9.133 -21.391 -12.547 1 98.62 211 SER A N 1
ATOM 1690 C CA . SER A 1 211 ? -10.555 -21.562 -12.828 1 98.62 211 SER A CA 1
ATOM 1691 C C . SER A 1 211 ? -11.18 -22.594 -11.898 1 98.62 211 SER A C 1
ATOM 1693 O O . SER A 1 211 ? -12.273 -22.391 -11.375 1 98.62 211 SER A O 1
ATOM 1695 N N . LEU A 1 212 ? -10.492 -23.656 -11.719 1 98.69 212 LEU A N 1
ATOM 1696 C CA . LEU A 1 212 ? -10.969 -24.719 -10.828 1 98.69 212 LEU A CA 1
ATOM 1697 C C . LEU A 1 212 ? -11.094 -24.203 -9.398 1 98.69 212 LEU A C 1
ATOM 1699 O O . LEU A 1 212 ? -12.062 -24.5 -8.703 1 98.69 212 LEU A O 1
ATOM 1703 N N . ALA A 1 213 ? -10.125 -23.484 -8.914 1 98.81 213 ALA A N 1
ATOM 1704 C CA . ALA A 1 213 ? -10.164 -22.922 -7.562 1 98.81 213 ALA A CA 1
ATOM 1705 C C . ALA A 1 213 ? -11.383 -22.031 -7.379 1 98.81 213 ALA A C 1
ATOM 1707 O O . ALA A 1 213 ? -12.07 -22.109 -6.359 1 98.81 213 ALA A O 1
ATOM 1708 N N . ILE A 1 214 ? -11.664 -21.203 -8.352 1 98.38 214 ILE A N 1
ATOM 1709 C CA . ILE A 1 214 ? -12.805 -20.281 -8.297 1 98.38 214 ILE A CA 1
ATOM 1710 C C . ILE A 1 214 ? -14.109 -21.078 -8.273 1 98.38 214 ILE A C 1
ATOM 1712 O O . ILE A 1 214 ? -15.031 -20.734 -7.523 1 98.38 214 ILE A O 1
ATOM 1716 N N . LYS A 1 215 ? -14.164 -22.094 -9.062 1 97.94 215 LYS A N 1
ATOM 1717 C CA . LYS A 1 215 ? -15.359 -22.922 -9.117 1 97.94 215 LYS A CA 1
ATOM 1718 C C . LYS A 1 215 ? -15.562 -23.688 -7.805 1 97.94 215 LYS A C 1
ATOM 1720 O O . LYS A 1 215 ? -16.703 -23.859 -7.352 1 97.94 215 LYS A O 1
ATOM 1725 N N . LEU A 1 216 ? -14.531 -24.031 -7.211 1 98.06 216 LEU A N 1
ATOM 1726 C CA . LEU A 1 216 ? -14.539 -24.906 -6.039 1 98.06 216 LEU A CA 1
ATOM 1727 C C . LEU A 1 216 ? -14.898 -24.125 -4.781 1 98.06 216 LEU A C 1
ATOM 1729 O O . LEU A 1 216 ? -15.648 -24.625 -3.934 1 98.06 216 LEU A O 1
ATOM 1733 N N . THR A 1 217 ? -14.391 -22.969 -4.57 1 97.62 217 THR A N 1
ATOM 1734 C CA . THR A 1 217 ? -14.57 -22.219 -3.332 1 97.62 217 THR A CA 1
ATOM 1735 C C . THR A 1 217 ? -16 -21.688 -3.221 1 97.62 217 THR A C 1
ATOM 1737 O O . THR A 1 217 ? -16.547 -21.156 -4.191 1 97.62 217 THR A O 1
ATOM 1740 N N . PRO A 1 218 ? -16.609 -21.812 -2.104 1 96.25 218 PRO A N 1
ATOM 1741 C CA . PRO A 1 218 ? -17.969 -21.312 -1.932 1 96.25 218 PRO A CA 1
ATOM 1742 C C . PRO A 1 218 ? -18 -19.828 -1.537 1 96.25 218 PRO A C 1
ATOM 1744 O O . PRO A 1 218 ? -19.047 -19.188 -1.661 1 96.25 218 PRO A O 1
ATOM 1747 N N . VAL A 1 219 ? -16.875 -19.375 -1.023 1 94.69 219 VAL A N 1
ATOM 1748 C CA . VAL A 1 219 ? -16.797 -18 -0.549 1 94.69 219 VAL A CA 1
ATOM 1749 C C . VAL A 1 219 ? -15.594 -17.297 -1.186 1 94.69 219 VAL A C 1
ATOM 1751 O O . VAL A 1 219 ? -14.656 -17.953 -1.649 1 94.69 219 VAL A O 1
ATOM 1754 N N . PHE A 1 220 ? -15.617 -15.969 -1.304 1 94.38 220 PHE A N 1
ATOM 1755 C CA . PHE A 1 220 ? -14.516 -15.125 -1.753 1 94.38 220 PHE A CA 1
ATOM 1756 C C . PHE A 1 220 ? -14.156 -15.43 -3.201 1 94.38 220 PHE A C 1
ATOM 1758 O O . PHE A 1 220 ? -12.984 -15.383 -3.578 1 94.38 220 PHE A O 1
ATOM 1765 N N . LYS A 1 221 ? -15.055 -15.805 -4.02 1 95.94 221 LYS A N 1
ATOM 1766 C CA . LYS A 1 221 ? -14.797 -16.141 -5.418 1 95.94 221 LYS A CA 1
ATOM 1767 C C . LYS A 1 221 ? -14.117 -14.992 -6.148 1 95.94 221 LYS A C 1
ATOM 1769 O O . LYS A 1 221 ? -13.188 -15.211 -6.93 1 95.94 221 LYS A O 1
ATOM 1774 N N . GLN A 1 222 ? -14.617 -13.781 -5.891 1 95.94 222 GLN A N 1
ATOM 1775 C CA . GLN A 1 222 ? -14.047 -12.609 -6.551 1 95.94 222 GLN A CA 1
ATOM 1776 C C . GLN A 1 222 ? -12.586 -12.406 -6.16 1 95.94 222 GLN A C 1
ATOM 1778 O O . GLN A 1 222 ? -11.773 -11.977 -6.98 1 95.94 222 GLN A O 1
ATOM 1783 N N . LEU A 1 223 ? -12.312 -12.711 -4.941 1 96.62 223 LEU A N 1
ATOM 1784 C CA . LEU A 1 223 ? -10.938 -12.547 -4.465 1 96.62 223 LEU A CA 1
ATOM 1785 C C . LEU A 1 223 ? -10.008 -13.539 -5.152 1 96.62 223 LEU A C 1
ATOM 1787 O O . LEU A 1 223 ? -8.875 -13.195 -5.496 1 96.62 223 LEU A O 1
ATOM 1791 N N . PHE A 1 224 ? -10.453 -14.766 -5.355 1 98.06 224 PHE A N 1
ATOM 1792 C CA . PHE A 1 224 ? -9.664 -15.758 -6.086 1 98.06 224 PHE A CA 1
ATOM 1793 C C . PHE A 1 224 ? -9.43 -15.305 -7.523 1 98.06 224 PHE A C 1
ATOM 1795 O O . PHE A 1 224 ? -8.367 -15.555 -8.094 1 98.06 224 PHE A O 1
ATOM 1802 N N . PHE A 1 225 ? -10.453 -14.664 -8.07 1 98.12 225 PHE A N 1
ATOM 1803 C CA . PHE A 1 225 ? -10.297 -14.117 -9.414 1 98.12 225 PHE A CA 1
ATOM 1804 C C . PHE A 1 225 ? -9.219 -13.047 -9.438 1 98.12 225 PHE A C 1
ATOM 1806 O O . PHE A 1 225 ? -8.344 -13.055 -10.312 1 98.12 225 PHE A O 1
ATOM 1813 N N . VAL A 1 226 ? -9.25 -12.148 -8.469 1 98.31 226 VAL A N 1
ATOM 1814 C CA . VAL A 1 226 ? -8.297 -11.047 -8.391 1 98.31 226 VAL A CA 1
ATOM 1815 C C . VAL A 1 226 ? -6.883 -11.594 -8.234 1 98.31 226 VAL A C 1
ATOM 1817 O O . VAL A 1 226 ? -5.969 -11.188 -8.953 1 98.31 226 VAL A O 1
ATOM 1820 N N . VAL A 1 227 ? -6.699 -12.539 -7.355 1 98.38 227 VAL A N 1
ATOM 1821 C CA . VAL A 1 227 ? -5.375 -13.094 -7.086 1 98.38 227 VAL A CA 1
ATOM 1822 C C . VAL A 1 227 ? -4.906 -13.922 -8.281 1 98.38 227 VAL A C 1
ATOM 1824 O O . VAL A 1 227 ? -3.746 -13.836 -8.688 1 98.38 227 VAL A O 1
ATOM 1827 N N . GLY A 1 228 ? -5.82 -14.648 -8.844 1 98.44 228 GLY A N 1
ATOM 1828 C CA . GLY A 1 228 ? -5.48 -15.484 -9.977 1 98.44 228 GLY A CA 1
ATOM 1829 C C . GLY A 1 228 ? -5.082 -14.688 -11.211 1 98.44 228 GLY A C 1
ATOM 1830 O O . GLY A 1 228 ? -4.34 -15.18 -12.062 1 98.44 228 GLY A O 1
ATOM 1831 N N . THR A 1 229 ? -5.551 -13.445 -11.289 1 98.06 229 THR A N 1
ATOM 1832 C CA . THR A 1 229 ? -5.289 -12.633 -12.477 1 98.06 229 THR A CA 1
ATOM 1833 C C . THR A 1 229 ? -4.223 -11.578 -12.18 1 98.06 229 THR A C 1
ATOM 1835 O O . THR A 1 229 ? -4.062 -10.625 -12.945 1 98.06 229 THR A O 1
ATOM 1838 N N . ILE A 1 230 ? -3.557 -11.711 -11.07 1 98.38 230 ILE A N 1
ATOM 1839 C CA . ILE A 1 230 ? -2.488 -10.758 -10.781 1 98.38 230 ILE A CA 1
ATOM 1840 C C . ILE A 1 230 ? -1.459 -10.781 -11.914 1 98.38 230 ILE A C 1
ATOM 1842 O O . ILE A 1 230 ? -1.061 -11.852 -12.375 1 98.38 230 ILE A O 1
ATOM 1846 N N . PRO A 1 231 ? -1.01 -9.641 -12.391 1 98.06 231 PRO A N 1
ATOM 1847 C CA . PRO A 1 231 ? -0.178 -9.578 -13.594 1 98.06 231 PRO A CA 1
ATOM 1848 C C . PRO A 1 231 ? 1.074 -10.445 -13.492 1 98.06 231 PRO A C 1
ATOM 1850 O O . PRO A 1 231 ? 1.398 -11.18 -14.43 1 98.06 231 PRO A O 1
ATOM 1853 N N . MET A 1 232 ? 1.742 -10.414 -12.375 1 98.19 232 MET A N 1
ATOM 1854 C CA . MET A 1 232 ? 2.949 -11.219 -12.203 1 98.19 232 MET A CA 1
ATOM 1855 C C . MET A 1 232 ? 2.637 -12.703 -12.312 1 98.19 232 MET A C 1
ATOM 1857 O O . MET A 1 232 ? 3.42 -13.469 -12.875 1 98.19 232 MET A O 1
ATOM 1861 N N . GLY A 1 233 ? 1.534 -13.109 -11.719 1 98.12 233 GLY A N 1
ATOM 1862 C CA . GLY A 1 233 ? 1.121 -14.5 -11.836 1 98.12 233 GLY A CA 1
ATOM 1863 C C . GLY A 1 233 ? 0.869 -14.93 -13.273 1 98.12 233 GLY A C 1
ATOM 1864 O O . GLY A 1 233 ? 1.353 -15.977 -13.703 1 98.12 233 GLY A O 1
ATOM 1865 N N . VAL A 1 234 ? 0.181 -14.125 -14.023 1 98.5 234 VAL A N 1
ATOM 1866 C CA . VAL A 1 234 ? -0.123 -14.414 -15.422 1 98.5 234 VAL A CA 1
ATOM 1867 C C . VAL A 1 234 ? 1.16 -14.375 -16.25 1 98.5 234 VAL A C 1
ATOM 1869 O O . VAL A 1 234 ? 1.371 -15.219 -17.125 1 98.5 234 VAL A O 1
ATOM 1872 N N . TYR A 1 235 ? 2.018 -13.438 -15.961 1 98.31 235 TYR A N 1
ATOM 1873 C CA . TYR A 1 235 ? 3.283 -13.234 -16.656 1 98.31 235 TYR A CA 1
ATOM 1874 C C . TYR A 1 235 ? 4.188 -14.445 -16.5 1 98.31 235 TYR A C 1
ATOM 1876 O O . TYR A 1 235 ? 4.742 -14.938 -17.5 1 98.31 235 TYR A O 1
ATOM 1884 N N . ILE A 1 236 ? 4.328 -14.969 -15.312 1 97.62 236 ILE A N 1
ATOM 1885 C CA . ILE A 1 236 ? 5.203 -16.109 -15.07 1 97.62 236 ILE A CA 1
ATOM 1886 C C . ILE A 1 236 ? 4.559 -17.391 -15.617 1 97.62 236 ILE A C 1
ATOM 1888 O O . ILE A 1 236 ? 5.254 -18.281 -16.094 1 97.62 236 ILE A O 1
ATOM 1892 N N . ALA A 1 237 ? 3.236 -17.453 -15.555 1 98.38 237 ALA A N 1
ATOM 1893 C CA . ALA A 1 237 ? 2.531 -18.594 -16.125 1 98.38 237 ALA A CA 1
ATOM 1894 C C . ALA A 1 237 ? 2.746 -18.672 -17.641 1 98.38 237 ALA A C 1
ATOM 1896 O O . ALA A 1 237 ? 2.715 -19.766 -18.219 1 98.38 237 ALA A O 1
ATOM 1897 N N . ALA A 1 238 ? 2.984 -17.531 -18.219 1 98.44 238 ALA A N 1
ATOM 1898 C CA . ALA A 1 238 ? 3.193 -17.438 -19.656 1 98.44 238 ALA A CA 1
ATOM 1899 C C . ALA A 1 238 ? 4.656 -17.672 -20.016 1 98.44 238 ALA A C 1
ATOM 1901 O O . ALA A 1 238 ? 5.117 -17.281 -21.094 1 98.44 238 ALA A O 1
ATOM 1902 N N . SER A 1 239 ? 5.41 -18.297 -19.156 1 98.38 239 SER A N 1
ATOM 1903 C CA . SER A 1 239 ? 6.82 -18.625 -19.328 1 98.38 239 SER A CA 1
ATOM 1904 C C . SER A 1 239 ? 7.152 -20 -18.766 1 98.38 239 SER A C 1
ATOM 1906 O O . SER A 1 239 ? 6.254 -20.734 -18.359 1 98.38 239 SER A O 1
ATOM 1908 N N . TYR A 1 240 ? 8.445 -20.375 -18.906 1 97.5 240 TYR A N 1
ATOM 1909 C CA . TYR A 1 240 ? 8.906 -21.562 -18.188 1 97.5 240 TYR A CA 1
ATOM 1910 C C . TYR A 1 240 ? 9.18 -21.234 -16.734 1 97.5 240 TYR A C 1
ATOM 1912 O O . TYR A 1 240 ? 10.086 -20.469 -16.406 1 97.5 240 TYR A O 1
ATOM 1920 N N . ASN A 1 241 ? 8.336 -21.766 -15.93 1 96.62 241 ASN A N 1
ATOM 1921 C CA . ASN A 1 241 ? 8.469 -21.516 -14.5 1 96.62 241 ASN A CA 1
ATOM 1922 C C . ASN A 1 241 ? 7.602 -22.469 -13.68 1 96.62 241 ASN A C 1
ATOM 1924 O O . ASN A 1 241 ? 6.426 -22.672 -14 1 96.62 241 ASN A O 1
ATOM 1928 N N . GLN A 1 242 ? 8.156 -23.016 -12.688 1 95.19 242 GLN A N 1
ATOM 1929 C CA . GLN A 1 242 ? 7.406 -23.953 -11.859 1 95.19 242 GLN A CA 1
ATOM 1930 C C . GLN A 1 242 ? 6.438 -23.219 -10.938 1 95.19 242 GLN A C 1
ATOM 1932 O O . GLN A 1 242 ? 5.516 -23.828 -10.391 1 95.19 242 GLN A O 1
ATOM 1937 N N . ASP A 1 243 ? 6.559 -21.906 -10.719 1 95.06 243 ASP A N 1
ATOM 1938 C CA . ASP A 1 243 ? 5.695 -21.109 -9.852 1 95.06 243 ASP A CA 1
ATOM 1939 C C . ASP A 1 243 ? 4.242 -21.188 -10.312 1 95.06 243 ASP A C 1
ATOM 1941 O O . ASP A 1 243 ? 3.324 -21.125 -9.484 1 95.06 243 ASP A O 1
ATOM 1945 N N . SER A 1 244 ? 4.094 -21.219 -11.594 1 95.38 244 SER A N 1
ATOM 1946 C CA . SER A 1 244 ? 2.732 -21.281 -12.109 1 95.38 244 SER A CA 1
ATOM 1947 C C . SER A 1 244 ? 1.996 -22.5 -11.602 1 95.38 244 SER A C 1
ATOM 1949 O O . SER A 1 244 ? 0.837 -22.422 -11.188 1 95.38 244 SER A O 1
ATOM 1951 N N . PHE A 1 245 ? 2.697 -23.625 -11.688 1 96.56 245 PHE A N 1
ATOM 1952 C CA . PHE A 1 245 ? 2.152 -24.859 -11.117 1 96.56 245 PHE A CA 1
ATOM 1953 C C . PHE A 1 245 ? 1.903 -24.688 -9.625 1 96.56 245 PHE A C 1
ATOM 1955 O O . PHE A 1 245 ? 0.82 -25.016 -9.133 1 96.56 245 PHE A O 1
ATOM 1962 N N . GLY A 1 246 ? 2.869 -24.172 -8.922 1 97.44 246 GLY A N 1
ATOM 1963 C CA . GLY A 1 246 ? 2.771 -23.969 -7.48 1 97.44 246 GLY A CA 1
ATOM 1964 C C . GLY A 1 246 ? 1.624 -23.078 -7.078 1 97.44 246 GLY A C 1
ATOM 1965 O O . GLY A 1 246 ? 0.819 -23.438 -6.215 1 97.44 246 GLY A O 1
ATOM 1966 N N . ILE A 1 247 ? 1.495 -21.922 -7.668 1 98.06 247 ILE A N 1
ATOM 1967 C CA . ILE A 1 247 ? 0.452 -20.953 -7.34 1 98.06 247 ILE A CA 1
ATOM 1968 C C . ILE A 1 247 ? -0.92 -21.547 -7.633 1 98.06 247 ILE A C 1
ATOM 1970 O O . ILE A 1 247 ? -1.844 -21.422 -6.824 1 98.06 247 ILE A O 1
ATOM 1974 N N . GLY A 1 248 ? -1.006 -22.188 -8.812 1 98.25 248 GLY A N 1
ATOM 1975 C CA . GLY A 1 248 ? -2.256 -22.859 -9.141 1 98.25 248 GLY A CA 1
ATOM 1976 C C . GLY A 1 248 ? -2.686 -23.859 -8.086 1 98.25 248 GLY A C 1
ATOM 1977 O O . GLY A 1 248 ? -3.828 -23.844 -7.621 1 98.25 248 GLY A O 1
ATOM 1978 N N . MET A 1 249 ? -1.773 -24.703 -7.664 1 98.12 249 MET A N 1
ATOM 1979 C CA . MET A 1 249 ? -2.07 -25.734 -6.68 1 98.12 249 MET A CA 1
ATOM 1980 C C . MET A 1 249 ? -2.402 -25.125 -5.324 1 98.12 249 MET A C 1
ATOM 1982 O O . MET A 1 249 ? -3.256 -25.625 -4.598 1 98.12 249 MET A O 1
ATOM 1986 N N . ILE A 1 250 ? -1.734 -24.125 -4.965 1 98.81 250 ILE A N 1
ATOM 1987 C CA . ILE A 1 250 ? -1.969 -23.438 -3.699 1 98.81 250 ILE A CA 1
ATOM 1988 C C . ILE A 1 250 ? -3.391 -22.875 -3.67 1 98.81 250 ILE A C 1
ATOM 1990 O O . ILE A 1 250 ? -4.117 -23.062 -2.691 1 98.81 250 ILE A O 1
ATOM 1994 N N . LEU A 1 251 ? -3.812 -22.172 -4.746 1 98.81 251 LEU A N 1
ATOM 1995 C CA . LEU A 1 251 ? -5.148 -21.594 -4.785 1 98.81 251 LEU A CA 1
ATOM 1996 C C . LEU A 1 251 ? -6.219 -22.672 -4.75 1 98.81 251 LEU A C 1
ATOM 1998 O O . LEU A 1 251 ? -7.242 -22.531 -4.082 1 98.81 251 LEU A O 1
ATOM 2002 N N . VAL A 1 252 ? -5.945 -23.781 -5.426 1 98.88 252 VAL A N 1
ATOM 2003 C CA . VAL A 1 252 ? -6.883 -24.891 -5.391 1 98.88 252 VAL A CA 1
ATOM 2004 C C . VAL A 1 252 ? -6.965 -25.453 -3.973 1 98.88 252 VAL A C 1
ATOM 2006 O O . VAL A 1 252 ? -8.055 -25.766 -3.482 1 98.88 252 VAL A O 1
ATOM 2009 N N . THR A 1 253 ? -5.84 -25.578 -3.334 1 98.88 253 THR A N 1
ATOM 2010 C CA . THR A 1 253 ? -5.789 -26.125 -1.984 1 98.88 253 THR A CA 1
ATOM 2011 C C . THR A 1 253 ? -6.543 -25.234 -1.007 1 98.88 253 THR A C 1
ATOM 2013 O O . THR A 1 253 ? -7.328 -25.719 -0.191 1 98.88 253 THR A O 1
ATOM 2016 N N . ILE A 1 254 ? -6.355 -23.938 -1.082 1 98.81 254 ILE A N 1
ATOM 2017 C CA . ILE A 1 254 ? -7.062 -23 -0.214 1 98.81 254 ILE A CA 1
ATOM 2018 C C . ILE A 1 254 ? -8.555 -23.047 -0.524 1 98.81 254 ILE A C 1
ATOM 2020 O O . ILE A 1 254 ? -9.391 -23.031 0.387 1 98.81 254 ILE A O 1
ATOM 2024 N N . ALA A 1 255 ? -8.883 -23.125 -1.803 1 98.69 255 ALA A N 1
ATOM 2025 C CA . ALA A 1 255 ? -10.289 -23.234 -2.197 1 98.69 255 ALA A CA 1
ATOM 2026 C C . ALA A 1 255 ? -10.914 -24.5 -1.614 1 98.69 255 ALA A C 1
ATOM 2028 O O . ALA A 1 255 ? -12.055 -24.484 -1.143 1 98.69 255 ALA A O 1
ATOM 2029 N N . TYR A 1 256 ? -10.18 -25.578 -1.668 1 98.75 256 TYR A N 1
ATOM 2030 C CA . TYR A 1 256 ? -10.672 -26.844 -1.126 1 98.75 256 TYR A CA 1
ATOM 2031 C C . TYR A 1 256 ? -10.852 -26.75 0.385 1 98.75 256 TYR A C 1
ATOM 2033 O O . TYR A 1 256 ? -11.82 -27.297 0.933 1 98.75 256 TYR A O 1
ATOM 2041 N N . PHE A 1 257 ? -9.984 -26.141 1.093 1 98.38 257 PHE A N 1
ATOM 2042 C CA . PHE A 1 257 ? -10.117 -25.891 2.525 1 98.38 257 PHE A CA 1
ATOM 2043 C C . PHE A 1 257 ? -11.406 -25.141 2.828 1 98.38 257 PHE A C 1
ATOM 2045 O O . PHE A 1 257 ? -12.148 -25.5 3.746 1 98.38 257 PHE A O 1
ATOM 2052 N N . LEU A 1 258 ? -11.602 -24.062 2.029 1 97.75 258 LEU A N 1
ATOM 2053 C CA . LEU A 1 258 ? -12.812 -23.281 2.219 1 97.75 258 LEU A CA 1
ATOM 2054 C C . LEU A 1 258 ? -14.055 -24.109 1.907 1 97.75 258 LEU A C 1
ATOM 2056 O O . LEU A 1 258 ? -15.086 -23.969 2.568 1 97.75 258 LEU A O 1
ATOM 2060 N N . TYR A 1 259 ? -13.922 -24.938 0.855 1 97.81 259 TYR A N 1
ATOM 2061 C CA . TYR A 1 259 ? -14.992 -25.859 0.526 1 97.81 259 TYR A CA 1
ATOM 2062 C C . TYR A 1 259 ? -15.312 -26.766 1.708 1 97.81 259 TYR A C 1
ATOM 2064 O O . TYR A 1 259 ? -16.469 -26.922 2.086 1 97.81 259 TYR A O 1
ATOM 2072 N N . LEU A 1 260 ? -14.328 -27.312 2.375 1 97.5 260 LEU A N 1
ATOM 2073 C CA . LEU A 1 260 ? -14.5 -28.188 3.52 1 97.5 260 LEU A CA 1
ATOM 2074 C C . LEU A 1 260 ? -15.047 -27.438 4.723 1 97.5 260 LEU A C 1
ATOM 2076 O O . LEU A 1 260 ? -15.961 -27.906 5.402 1 97.5 260 LEU A O 1
ATOM 2080 N N . SER A 1 261 ? -14.516 -26.25 4.984 1 96.19 261 SER A N 1
ATOM 2081 C CA . SER A 1 261 ? -14.883 -25.453 6.152 1 96.19 261 SER A CA 1
ATOM 2082 C C . SER A 1 261 ? -16.344 -24.984 6.074 1 96.19 261 SER A C 1
ATOM 2084 O O . SER A 1 261 ? -16.938 -24.656 7.09 1 96.19 261 SER A O 1
ATOM 2086 N N . ASN A 1 262 ? -16.875 -25 4.895 1 94.69 262 ASN A N 1
ATOM 2087 C CA . ASN A 1 262 ? -18.234 -24.5 4.727 1 94.69 262 ASN A CA 1
ATOM 2088 C C . ASN A 1 262 ? -19.219 -25.625 4.418 1 94.69 262 ASN A C 1
ATOM 2090 O O . ASN A 1 262 ? -20.359 -25.375 4.023 1 94.69 262 ASN A O 1
ATOM 2094 N N . LYS A 1 263 ? -18.797 -26.797 4.582 1 94.25 263 LYS A N 1
ATOM 2095 C CA . LYS A 1 263 ? -19.672 -27.953 4.449 1 94.25 263 LYS A CA 1
ATOM 2096 C C . LYS A 1 263 ? -20.656 -28.031 5.617 1 94.25 263 LYS A C 1
ATOM 2098 O O . LYS A 1 263 ? -20.469 -27.359 6.637 1 94.25 263 LYS A O 1
ATOM 2103 N N . GLU A 1 264 ? -21.641 -28.875 5.406 1 94.88 264 GLU A N 1
ATOM 2104 C CA . GLU A 1 264 ? -22.609 -29.125 6.465 1 94.88 264 GLU A CA 1
ATOM 2105 C C . GLU A 1 264 ? -21.984 -29.953 7.594 1 94.88 264 GLU A C 1
ATOM 2107 O O . GLU A 1 264 ? -20.875 -30.469 7.461 1 94.88 264 GLU A O 1
ATOM 2112 N N . ALA A 1 265 ? -22.688 -30.031 8.703 1 94.75 265 ALA A N 1
ATOM 2113 C CA . ALA A 1 265 ? -22.234 -30.812 9.852 1 94.75 265 ALA A CA 1
ATOM 2114 C C . ALA A 1 265 ? -22.062 -32.281 9.477 1 94.75 265 ALA A C 1
ATOM 2116 O O . ALA A 1 265 ? -22.859 -32.844 8.727 1 94.75 265 ALA A O 1
ATOM 2117 N N . HIS A 1 266 ? -20.969 -32.812 9.945 1 96.38 266 HIS A N 1
ATOM 2118 C CA . HIS A 1 266 ? -20.672 -34.25 9.82 1 96.38 266 HIS A CA 1
ATOM 2119 C C . HIS A 1 266 ? -20.484 -34.625 8.359 1 96.38 266 HIS A C 1
ATOM 2121 O O . HIS A 1 266 ? -20.812 -35.781 7.977 1 96.38 266 HIS A O 1
ATOM 2127 N N . ALA A 1 267 ? -20 -33.75 7.578 1 96.94 267 ALA A N 1
ATOM 2128 C CA . ALA A 1 267 ? -19.938 -34 6.141 1 96.94 267 ALA A CA 1
ATOM 2129 C C . ALA A 1 267 ? -18.5 -34.312 5.703 1 96.94 267 ALA A C 1
ATOM 2131 O O . ALA A 1 267 ? -18.281 -34.844 4.629 1 96.94 267 ALA A O 1
ATOM 2132 N N . ILE A 1 268 ? -17.531 -33.969 6.465 1 98 268 ILE A N 1
ATOM 2133 C CA . ILE A 1 268 ? -16.141 -34.188 6.102 1 98 268 ILE A CA 1
ATOM 2134 C C . ILE A 1 268 ? -15.75 -35.625 6.402 1 98 268 ILE A C 1
ATOM 2136 O O . ILE A 1 268 ? -15.82 -36.062 7.547 1 98 268 ILE A O 1
ATOM 2140 N N . ARG A 1 269 ? -15.305 -36.281 5.352 1 97.62 269 ARG A N 1
ATOM 2141 C CA . ARG A 1 269 ? -14.938 -37.688 5.445 1 97.62 269 ARG A CA 1
ATOM 2142 C C . ARG A 1 269 ? -13.43 -37.844 5.305 1 97.62 269 ARG A C 1
ATOM 2144 O O . ARG A 1 269 ? -12.711 -36.906 5.016 1 97.62 269 ARG A O 1
ATOM 2151 N N . LEU A 1 270 ? -13.008 -39.094 5.516 1 96.81 270 LEU A N 1
ATOM 2152 C CA . LEU A 1 270 ? -11.586 -39.438 5.461 1 96.81 270 LEU A CA 1
ATOM 2153 C C . LEU A 1 270 ? -10.992 -39.062 4.102 1 96.81 270 LEU A C 1
ATOM 2155 O O . LEU A 1 270 ? -9.883 -38.562 4.02 1 96.81 270 LEU A O 1
ATOM 2159 N N . ILE A 1 271 ? -11.703 -39.312 3.055 1 97.69 271 ILE A N 1
ATOM 2160 C CA . ILE A 1 271 ? -11.211 -39.094 1.698 1 97.69 271 ILE A CA 1
ATOM 2161 C C . ILE A 1 271 ? -10.906 -37.625 1.504 1 97.69 271 ILE A C 1
ATOM 2163 O O . ILE A 1 271 ? -9.961 -37.25 0.793 1 97.69 271 ILE A O 1
ATOM 2167 N N . ASN A 1 272 ? -11.688 -36.781 2.15 1 98.31 272 ASN A N 1
ATOM 2168 C CA . ASN A 1 272 ? -11.445 -35.344 2.049 1 98.31 272 ASN A CA 1
ATOM 2169 C C . ASN A 1 272 ? -10.102 -34.938 2.654 1 98.31 272 ASN A C 1
ATOM 2171 O O . ASN A 1 272 ? -9.383 -34.125 2.098 1 98.31 272 ASN A O 1
ATOM 2175 N N . ILE A 1 273 ? -9.766 -35.531 3.744 1 97.94 273 ILE A N 1
ATOM 2176 C CA . ILE A 1 273 ? -8.5 -35.25 4.422 1 97.94 273 ILE A CA 1
ATOM 2177 C C . ILE A 1 273 ? -7.34 -35.812 3.596 1 97.94 273 ILE A C 1
ATOM 2179 O O . ILE A 1 273 ? -6.309 -35.156 3.457 1 97.94 273 ILE A O 1
ATOM 2183 N N . VAL A 1 274 ? -7.516 -36.938 3.031 1 98.12 274 VAL A N 1
ATOM 2184 C CA . VAL A 1 274 ? -6.477 -37.562 2.217 1 98.12 274 VAL A CA 1
ATOM 2185 C C . VAL A 1 274 ? -6.211 -36.719 0.975 1 98.12 274 VAL A C 1
ATOM 2187 O O . VAL A 1 274 ? -5.059 -36.469 0.606 1 98.12 274 VAL A O 1
ATOM 2190 N N . VAL A 1 275 ? -7.301 -36.25 0.377 1 98.44 275 VAL A N 1
ATOM 2191 C CA . VAL A 1 275 ? -7.164 -35.406 -0.8 1 98.44 275 VAL A CA 1
ATOM 2192 C C . VAL A 1 275 ? -6.43 -34.125 -0.426 1 98.44 275 VAL A C 1
ATOM 2194 O O . VAL A 1 275 ? -5.512 -33.688 -1.131 1 98.44 275 VAL A O 1
ATOM 2197 N N . TYR A 1 276 ? -6.828 -33.531 0.681 1 98.62 276 TYR A N 1
ATOM 2198 C CA . TYR A 1 276 ? -6.184 -32.312 1.133 1 98.62 276 TYR A CA 1
ATOM 2199 C C . TYR A 1 276 ? -4.703 -32.531 1.409 1 98.62 276 TYR A C 1
ATOM 2201 O O . TYR A 1 276 ? -3.855 -31.75 1.006 1 98.62 276 TYR A O 1
ATOM 2209 N N . MET A 1 277 ? -4.402 -33.594 2.076 1 98.56 277 MET A N 1
ATOM 2210 C CA . MET A 1 277 ? -3.02 -33.938 2.367 1 98.56 277 MET A CA 1
ATOM 2211 C C . MET A 1 277 ? -2.227 -34.156 1.08 1 98.56 277 MET A C 1
ATOM 2213 O O . MET A 1 277 ? -1.096 -33.656 0.964 1 98.56 277 MET A O 1
ATOM 2217 N N . GLY A 1 278 ? -2.809 -34.844 0.128 1 98.38 278 GLY A N 1
ATOM 2218 C CA . GLY A 1 278 ? -2.168 -35.031 -1.163 1 98.38 278 GLY A CA 1
ATOM 2219 C C . GLY A 1 278 ? -1.843 -33.75 -1.874 1 98.38 278 GLY A C 1
ATOM 2220 O O . GLY A 1 278 ? -0.762 -33.594 -2.449 1 98.38 278 GLY A O 1
ATOM 2221 N N . LEU A 1 279 ? -2.758 -32.812 -1.826 1 98.5 279 LEU A N 1
ATOM 2222 C CA . LEU A 1 279 ? -2.529 -31.5 -2.424 1 98.5 279 LEU A CA 1
ATOM 2223 C C . LEU A 1 279 ? -1.36 -30.797 -1.748 1 98.5 279 LEU A C 1
ATOM 2225 O O . LEU A 1 279 ? -0.506 -30.219 -2.422 1 98.5 279 LEU A O 1
ATOM 2229 N N . CYS A 1 280 ? -1.315 -30.859 -0.438 1 98.5 280 CYS A N 1
ATOM 2230 C CA . CYS A 1 280 ? -0.235 -30.219 0.302 1 98.5 280 CYS A CA 1
ATOM 2231 C C . CYS A 1 280 ? 1.105 -30.875 -0.016 1 98.5 280 CYS A C 1
ATOM 2233 O O . CYS A 1 280 ? 2.127 -30.188 -0.108 1 98.5 280 CYS A O 1
ATOM 2235 N N . MET A 1 281 ? 1.101 -32.125 -0.164 1 97.94 281 MET A N 1
ATOM 2236 C CA . MET A 1 281 ? 2.33 -32.844 -0.521 1 97.94 281 MET A CA 1
ATOM 2237 C C . MET A 1 281 ? 2.805 -32.438 -1.912 1 97.94 281 MET A C 1
ATOM 2239 O O . MET A 1 281 ? 4.004 -32.25 -2.133 1 97.94 281 MET A O 1
ATOM 2243 N N . LEU A 1 282 ? 1.886 -32.25 -2.811 1 97.19 282 LEU A N 1
ATOM 2244 C CA . LEU A 1 282 ? 2.232 -31.781 -4.148 1 97.19 282 LEU A CA 1
ATOM 2245 C C . LEU A 1 282 ? 2.822 -30.375 -4.102 1 97.19 282 LEU A C 1
ATOM 2247 O O . LEU A 1 282 ? 3.787 -30.078 -4.809 1 97.19 282 LEU A O 1
ATOM 2251 N N . ILE A 1 283 ? 2.273 -29.562 -3.27 1 97.62 283 ILE A N 1
ATOM 2252 C CA . ILE A 1 283 ? 2.766 -28.203 -3.107 1 97.62 283 ILE A CA 1
ATOM 2253 C C . ILE A 1 283 ? 4.18 -28.234 -2.537 1 97.62 283 ILE A C 1
ATOM 2255 O O . ILE A 1 283 ? 5.031 -27.438 -2.939 1 97.62 283 ILE A O 1
ATOM 2259 N N . THR A 1 284 ? 4.414 -29.094 -1.646 1 96.75 284 THR A N 1
ATOM 2260 C CA . THR A 1 284 ? 5.723 -29.219 -1.021 1 96.75 284 THR A CA 1
ATOM 2261 C C . THR A 1 284 ? 6.797 -29.5 -2.068 1 96.75 284 THR A C 1
ATOM 2263 O O . THR A 1 284 ? 7.93 -29.031 -1.944 1 96.75 284 THR A O 1
ATOM 2266 N N . LEU A 1 285 ? 6.434 -30.156 -3.113 1 95.69 285 LEU A N 1
ATOM 2267 C CA . LEU A 1 285 ? 7.352 -30.531 -4.18 1 95.69 285 LEU A CA 1
ATOM 2268 C C . LEU A 1 285 ? 7.621 -29.359 -5.113 1 95.69 285 LEU A C 1
ATOM 2270 O O . LEU A 1 285 ? 8.539 -29.406 -5.934 1 95.69 285 LEU A O 1
ATOM 2274 N N . SER A 1 286 ? 6.863 -28.328 -5.016 1 94.31 286 SER A N 1
ATOM 2275 C CA . SER A 1 286 ? 7.004 -27.203 -5.938 1 94.31 286 SER A CA 1
ATOM 2276 C C . SER A 1 286 ? 7.281 -25.906 -5.191 1 94.31 286 SER A C 1
ATOM 2278 O O . SER A 1 286 ? 7.91 -25 -5.73 1 94.31 286 SER A O 1
ATOM 2280 N N . LYS A 1 287 ? 6.742 -25.75 -4.023 1 95.06 287 LYS A N 1
ATOM 2281 C CA . LYS A 1 287 ? 6.871 -24.562 -3.186 1 95.06 287 LYS A CA 1
ATOM 2282 C C . LYS A 1 287 ? 6.906 -24.922 -1.706 1 95.06 287 LYS A C 1
ATOM 2284 O O . LYS A 1 287 ? 5.91 -24.766 -0.997 1 95.06 287 LYS A O 1
ATOM 2289 N N . PHE A 1 288 ? 7.988 -25.172 -1.242 1 95.44 288 PHE A N 1
ATOM 2290 C CA . PHE A 1 288 ? 8.219 -25.875 0.009 1 95.44 288 PHE A CA 1
ATOM 2291 C C . PHE A 1 288 ? 7.602 -25.125 1.182 1 95.44 288 PHE A C 1
ATOM 2293 O O . PHE A 1 288 ? 6.914 -25.719 2.012 1 95.44 288 PHE A O 1
ATOM 2300 N N . PRO A 1 289 ? 7.742 -23.781 1.33 1 96.75 289 PRO A N 1
ATOM 2301 C CA . PRO A 1 289 ? 7.219 -23.109 2.518 1 96.75 289 PRO A CA 1
ATOM 2302 C C . PRO A 1 289 ? 5.703 -23.25 2.654 1 96.75 289 PRO A C 1
ATOM 2304 O O . PRO A 1 289 ? 5.172 -23.156 3.762 1 96.75 289 PRO A O 1
ATOM 2307 N N . PHE A 1 290 ? 4.984 -23.547 1.629 1 98.31 290 PHE A N 1
ATOM 2308 C CA . PHE A 1 290 ? 3.529 -23.609 1.648 1 98.31 290 PHE A CA 1
ATOM 2309 C C . PHE A 1 290 ? 3.055 -24.953 2.16 1 98.31 290 PHE A C 1
ATOM 2311 O O . PHE A 1 290 ? 1.851 -25.203 2.246 1 98.31 290 PHE A O 1
ATOM 2318 N N . VAL A 1 291 ? 3.988 -25.797 2.588 1 97.81 291 VAL A N 1
ATOM 2319 C CA . VAL A 1 291 ? 3.637 -27.047 3.244 1 97.81 291 VAL A CA 1
ATOM 2320 C C . VAL A 1 291 ? 2.807 -26.766 4.496 1 97.81 291 VAL A C 1
ATOM 2322 O O . VAL A 1 291 ? 1.973 -27.578 4.895 1 97.81 291 VAL A O 1
ATOM 2325 N N . LEU A 1 292 ? 2.934 -25.578 5.023 1 98.62 292 LEU A N 1
ATOM 2326 C CA . LEU A 1 292 ? 2.264 -25.203 6.262 1 98.62 292 LEU A CA 1
ATOM 2327 C C . LEU A 1 292 ? 0.756 -25.094 6.055 1 98.62 292 LEU A C 1
ATOM 2329 O O . LEU A 1 292 ? -0.007 -25.047 7.02 1 98.62 292 LEU A O 1
ATOM 2333 N N . LEU A 1 293 ? 0.315 -25.109 4.809 1 98.81 293 LEU A N 1
ATOM 2334 C CA . LEU A 1 293 ? -1.12 -25.125 4.551 1 98.81 293 LEU A CA 1
ATOM 2335 C C . LEU A 1 293 ? -1.764 -26.375 5.148 1 98.81 293 LEU A C 1
ATOM 2337 O O . LEU A 1 293 ? -2.969 -26.391 5.41 1 98.81 293 LEU A O 1
ATOM 2341 N N . ILE A 1 294 ? -0.963 -27.422 5.41 1 98.81 294 ILE A N 1
ATOM 2342 C CA . ILE A 1 294 ? -1.455 -28.688 5.938 1 98.81 294 ILE A CA 1
ATOM 2343 C C . ILE A 1 294 ? -2.061 -28.469 7.324 1 98.81 294 ILE A C 1
ATOM 2345 O O . ILE A 1 294 ? -2.842 -29.281 7.805 1 98.81 294 ILE A O 1
ATOM 2349 N N . LEU A 1 295 ? -1.785 -27.328 7.992 1 98.69 295 LEU A N 1
ATOM 2350 C CA . LEU A 1 295 ? -2.258 -27.031 9.344 1 98.69 295 LEU A CA 1
ATOM 2351 C C . LEU A 1 295 ? -3.709 -26.562 9.32 1 98.69 295 LEU A C 1
ATOM 2353 O O . LEU A 1 295 ? -4.391 -26.594 10.352 1 98.69 295 LEU A O 1
ATOM 2357 N N . LEU A 1 296 ? -4.254 -26.156 8.219 1 98.44 296 LEU A N 1
ATOM 2358 C CA . LEU A 1 296 ? -5.516 -25.422 8.156 1 98.44 296 LEU A CA 1
ATOM 2359 C C . LEU A 1 296 ? -6.68 -26.328 8.562 1 98.44 296 LEU A C 1
ATOM 2361 O O . LEU A 1 296 ? -7.57 -25.891 9.305 1 98.44 296 LEU A O 1
ATOM 2365 N N . PRO A 1 297 ? -6.707 -27.609 8.203 1 97.62 297 PRO A N 1
ATOM 2366 C CA . PRO A 1 297 ? -7.883 -28.422 8.5 1 97.62 297 PRO A CA 1
ATOM 2367 C C . PRO A 1 297 ? -8.141 -28.562 10 1 97.62 297 PRO A C 1
ATOM 2369 O O . PRO A 1 297 ? -9.289 -28.75 10.414 1 97.62 297 PRO A O 1
ATOM 2372 N N . VAL A 1 298 ? -7.129 -28.469 10.844 1 97 298 VAL A N 1
ATOM 2373 C CA . VAL A 1 298 ? -7.312 -28.641 12.273 1 97 298 VAL A CA 1
ATOM 2374 C C . VAL A 1 298 ? -8.086 -27.453 12.844 1 97 298 VAL A C 1
ATOM 2376 O O . VAL A 1 298 ? -8.625 -27.531 13.953 1 97 298 VAL A O 1
ATOM 2379 N N . PHE A 1 299 ? -8.195 -26.438 12.055 1 96.69 299 PHE A N 1
ATOM 2380 C CA . PHE A 1 299 ? -8.906 -25.25 12.5 1 96.69 299 PHE A CA 1
ATOM 2381 C C . PHE A 1 299 ? -10.328 -25.219 11.953 1 96.69 299 PHE A C 1
ATOM 2383 O O . PHE A 1 299 ? -10.992 -24.188 11.992 1 96.69 299 PHE A O 1
ATOM 2390 N N . ILE A 1 300 ? -10.742 -26.281 11.375 1 96.75 300 ILE A N 1
ATOM 2391 C CA . ILE A 1 300 ? -12.148 -26.469 11.047 1 96.75 300 ILE A CA 1
ATOM 2392 C C . ILE A 1 300 ? -12.898 -26.984 12.281 1 96.75 300 ILE A C 1
ATOM 2394 O O . ILE A 1 300 ? -12.359 -27.781 13.055 1 96.75 300 ILE A O 1
ATOM 2398 N N . SER A 1 301 ? -14.117 -26.531 12.469 1 94.88 301 SER A N 1
ATOM 2399 C CA . SER A 1 301 ? -14.906 -26.984 13.609 1 94.88 301 SER A CA 1
ATOM 2400 C C . SER A 1 301 ? -15.008 -28.516 13.633 1 94.88 301 SER A C 1
ATOM 2402 O O . SER A 1 301 ? -15.406 -29.125 12.641 1 94.88 301 SER A O 1
ATOM 2404 N N . PRO A 1 302 ? -14.766 -29.094 14.781 1 94.44 302 PRO A N 1
ATOM 2405 C CA . PRO A 1 302 ? -14.789 -30.562 14.867 1 94.44 302 PRO A CA 1
ATOM 2406 C C . PRO A 1 302 ? -16.156 -31.141 14.492 1 94.44 302 PRO A C 1
ATOM 2408 O O . PRO A 1 302 ? -16.219 -32.281 13.977 1 94.44 302 PRO A O 1
ATOM 2411 N N . GLY A 1 303 ? -17.203 -30.391 14.719 1 94.94 303 GLY A N 1
ATOM 2412 C CA . GLY A 1 303 ? -18.547 -30.844 14.43 1 94.94 303 GLY A CA 1
ATOM 241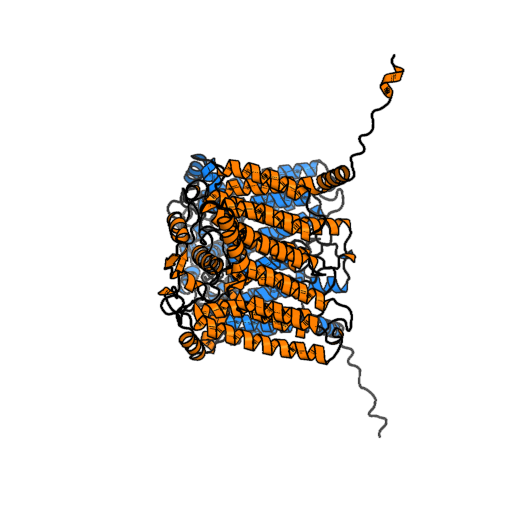3 C C . GLY A 1 303 ? -18.797 -31.047 12.945 1 94.94 303 GLY A C 1
ATOM 2414 O O . GLY A 1 303 ? -19.781 -31.688 12.555 1 94.94 303 GLY A O 1
ATOM 2415 N N . LYS A 1 304 ? -17.906 -30.625 12.094 1 95.88 304 LYS A N 1
ATOM 2416 C CA . LYS A 1 304 ? -18.078 -30.75 10.648 1 95.88 304 LYS A CA 1
ATOM 2417 C C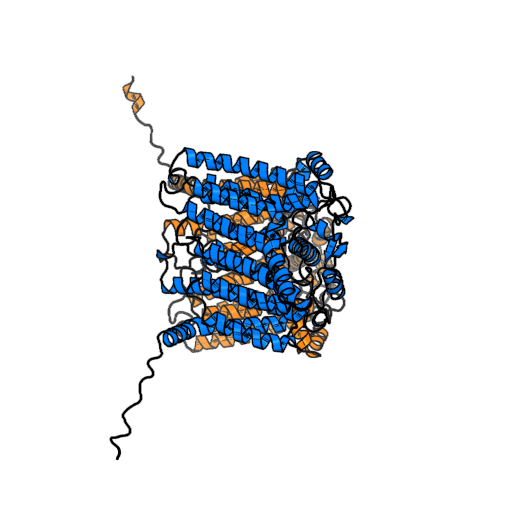 . LYS A 1 304 ? -17.594 -32.094 10.156 1 95.88 304 LYS A C 1
ATOM 2419 O O . LYS A 1 304 ? -17.922 -32.531 9.039 1 95.88 304 LYS A O 1
ATOM 2424 N N . PHE A 1 305 ? -16.812 -32.781 10.984 1 97.19 305 PHE A N 1
ATOM 2425 C CA . PHE A 1 305 ? -16.266 -34.094 10.617 1 97.19 305 PHE A CA 1
ATOM 2426 C C . PHE A 1 305 ? -17.266 -35.188 10.938 1 97.19 305 PHE A C 1
ATOM 2428 O O . PHE A 1 305 ? -17.969 -35.125 11.938 1 97.19 305 PHE A O 1
ATOM 2435 N N . ASP A 1 306 ? -17.25 -36.156 10.102 1 96.81 306 ASP A N 1
ATOM 2436 C CA . ASP A 1 306 ? -18.234 -37.219 10.242 1 96.81 306 ASP A CA 1
ATOM 2437 C C . ASP A 1 306 ? -18.016 -38.031 11.523 1 96.81 306 ASP A C 1
ATOM 2439 O O . ASP A 1 306 ? -18.969 -38.438 12.18 1 96.81 306 ASP A O 1
ATOM 2443 N N . LYS A 1 307 ? -16.688 -38.281 11.805 1 95.94 307 LYS A N 1
ATOM 2444 C CA . LYS A 1 307 ? -16.281 -39 13.008 1 95.94 307 LYS A CA 1
ATOM 2445 C C . LYS A 1 307 ? -15.125 -38.312 13.711 1 95.94 307 LYS A C 1
ATOM 2447 O O . LYS A 1 307 ? -14.367 -37.562 13.07 1 95.94 307 LYS A O 1
ATOM 2452 N N . ARG A 1 308 ? -15.078 -38.562 14.969 1 94.81 308 ARG A N 1
ATOM 2453 C CA . ARG A 1 308 ? -13.961 -38.031 15.75 1 94.81 308 ARG A CA 1
ATOM 2454 C C . ARG A 1 308 ? -12.625 -38.531 15.195 1 94.81 308 ARG A C 1
ATOM 2456 O O . ARG A 1 308 ? -11.641 -37.781 15.195 1 94.81 308 ARG A O 1
ATOM 2463 N N . ARG A 1 309 ? -12.648 -39.719 14.75 1 95.19 309 ARG A N 1
ATOM 2464 C CA . ARG A 1 309 ? -11.438 -40.312 14.203 1 95.19 309 ARG A CA 1
ATOM 2465 C C . ARG A 1 309 ? -10.969 -39.531 12.961 1 95.19 309 ARG A C 1
ATOM 2467 O O . ARG A 1 309 ? -9.766 -39.406 12.727 1 95.19 309 ARG A O 1
ATOM 2474 N N . THR A 1 310 ? -11.883 -39.125 12.203 1 95.81 310 THR A N 1
ATOM 2475 C CA . THR A 1 310 ? -11.539 -38.344 11.016 1 95.81 310 THR A CA 1
ATOM 2476 C C . THR A 1 310 ? -10.859 -37.031 11.391 1 95.81 310 THR A C 1
ATOM 2478 O O . THR A 1 310 ? -9.898 -36.625 10.734 1 95.81 310 THR A O 1
ATOM 2481 N N . TYR A 1 311 ? -11.336 -36.469 12.422 1 95.38 311 TYR A N 1
ATOM 2482 C CA . TYR A 1 311 ? -10.719 -35.25 12.898 1 95.38 311 TYR A CA 1
ATOM 2483 C C . TYR A 1 311 ? -9.297 -35.5 13.398 1 95.38 311 TYR A C 1
ATOM 2485 O O . TYR A 1 311 ? -8.391 -34.719 13.148 1 95.38 311 TYR A O 1
ATOM 2493 N N . LEU A 1 312 ? -9.07 -36.531 14.047 1 95.5 312 LEU A N 1
ATOM 2494 C CA . LEU A 1 312 ? -7.75 -36.906 14.539 1 95.5 312 LEU A CA 1
ATOM 2495 C C . LEU A 1 312 ? -6.797 -37.219 13.391 1 95.5 312 LEU A C 1
ATOM 2497 O O . LEU A 1 312 ? -5.594 -36.969 13.492 1 95.5 312 LEU A O 1
ATOM 2501 N N . LEU A 1 313 ? -7.348 -37.719 12.32 1 94.5 313 LEU A N 1
ATOM 2502 C CA . LEU A 1 313 ? -6.539 -38 11.148 1 94.5 313 LEU A CA 1
ATOM 2503 C C . LEU A 1 313 ? -6.008 -36.719 10.523 1 94.5 313 LEU A C 1
ATOM 2505 O O . LEU A 1 313 ? -4.973 -36.719 9.852 1 94.5 313 LEU A O 1
ATOM 2509 N N . ALA A 1 314 ? -6.73 -35.656 10.742 1 95.88 314 ALA A N 1
ATOM 2510 C CA . ALA A 1 314 ? -6.195 -34.375 10.305 1 95.88 314 ALA A CA 1
ATOM 2511 C C . ALA A 1 314 ? -4.879 -34.062 11.008 1 95.88 314 ALA A C 1
ATOM 2513 O O . ALA A 1 314 ? -3.959 -33.5 10.398 1 95.88 314 ALA A O 1
ATOM 2514 N N . TYR A 1 315 ? -4.773 -34.406 12.227 1 96.88 315 TYR A N 1
ATOM 2515 C CA . TYR A 1 315 ? -3.523 -34.25 12.961 1 96.88 315 TYR A CA 1
ATOM 2516 C C . TYR A 1 315 ? -2.455 -35.219 12.445 1 96.88 315 TYR A C 1
ATOM 2518 O O . TYR A 1 315 ? -1.286 -34.844 12.32 1 96.88 315 TYR A O 1
ATOM 2526 N N . ALA A 1 316 ? -2.818 -36.344 12.188 1 97.44 316 ALA A N 1
ATOM 2527 C CA . ALA A 1 316 ? -1.892 -37.344 11.625 1 97.44 316 ALA A CA 1
ATOM 2528 C C . ALA A 1 316 ? -1.374 -36.875 10.266 1 97.44 316 ALA A C 1
ATOM 2530 O O . ALA A 1 316 ? -0.212 -37.125 9.922 1 97.44 316 ALA A O 1
ATOM 2531 N N . ALA A 1 317 ? -2.312 -36.312 9.492 1 98.12 317 ALA A N 1
ATOM 2532 C CA . ALA A 1 317 ? -1.933 -35.812 8.18 1 98.12 317 ALA A CA 1
ATOM 2533 C C . ALA A 1 317 ? -0.811 -34.781 8.297 1 98.12 317 ALA A C 1
ATOM 2535 O O . ALA A 1 317 ? 0.066 -34.688 7.434 1 98.12 317 ALA A O 1
ATOM 2536 N N . ILE A 1 318 ? -0.857 -33.969 9.359 1 98.25 318 ILE A N 1
ATOM 2537 C CA . ILE A 1 318 ? 0.196 -32.969 9.609 1 98.25 318 ILE A CA 1
ATOM 2538 C C . ILE A 1 318 ? 1.534 -33.688 9.781 1 98.25 318 ILE A C 1
ATOM 2540 O O . ILE A 1 318 ? 2.529 -33.312 9.156 1 98.25 318 ILE A O 1
ATOM 2544 N N . LEU A 1 319 ? 1.57 -34.719 10.547 1 98.12 319 LEU A N 1
ATOM 2545 C CA . LEU A 1 319 ? 2.791 -35.469 10.82 1 98.12 319 LEU A CA 1
ATOM 2546 C C . LEU A 1 319 ? 3.295 -36.156 9.562 1 98.12 319 LEU A C 1
ATOM 2548 O O . LEU A 1 319 ? 4.492 -36.125 9.266 1 98.12 319 LEU A O 1
ATOM 2552 N N . ILE A 1 320 ? 2.375 -36.781 8.852 1 98.25 320 ILE A N 1
ATOM 2553 C CA . ILE A 1 320 ? 2.74 -37.5 7.633 1 98.25 320 ILE A CA 1
ATOM 2554 C C . ILE A 1 320 ? 3.328 -36.531 6.621 1 98.25 320 ILE A C 1
ATOM 2556 O O . ILE A 1 320 ? 4.367 -36.781 6.02 1 98.25 320 ILE A O 1
ATOM 2560 N N . THR A 1 321 ? 2.656 -35.406 6.426 1 98.44 321 THR A N 1
ATOM 2561 C CA . THR A 1 321 ? 3.129 -34.406 5.488 1 98.44 321 THR A CA 1
ATOM 2562 C C . THR A 1 321 ? 4.469 -33.844 5.941 1 98.44 321 THR A C 1
ATOM 2564 O O . THR A 1 321 ? 5.336 -33.531 5.117 1 98.44 321 THR A O 1
ATOM 2567 N N . ALA A 1 322 ? 4.625 -33.625 7.242 1 97.81 322 ALA A N 1
ATOM 2568 C CA . ALA A 1 322 ? 5.891 -33.125 7.781 1 97.81 322 ALA A CA 1
ATOM 2569 C C . ALA A 1 322 ? 7.031 -34.094 7.484 1 97.81 322 ALA A C 1
ATOM 2571 O O . ALA A 1 322 ? 8.117 -33.688 7.07 1 97.81 322 ALA A O 1
ATOM 2572 N N . VAL A 1 323 ? 6.824 -35.312 7.719 1 98.06 323 VAL A N 1
ATOM 2573 C CA . VAL A 1 323 ? 7.828 -36.344 7.434 1 98.06 323 VAL A CA 1
ATOM 2574 C C . VAL A 1 323 ? 8.156 -36.344 5.941 1 98.06 323 VAL A C 1
ATOM 2576 O O . VAL A 1 323 ? 9.328 -36.375 5.555 1 98.06 323 VAL A O 1
ATOM 2579 N N . PHE A 1 324 ? 7.113 -36.312 5.145 1 98.06 324 PHE A N 1
ATOM 2580 C CA . PHE A 1 324 ? 7.289 -36.25 3.699 1 98.06 324 PHE A CA 1
ATOM 2581 C C . PHE A 1 324 ? 8.141 -35.062 3.316 1 98.06 324 PHE A C 1
ATOM 2583 O O . PHE A 1 324 ? 9.055 -35.156 2.494 1 98.06 324 PHE A O 1
ATOM 2590 N N . ALA A 1 325 ? 7.84 -33.938 3.879 1 97.56 325 ALA A N 1
ATOM 2591 C CA . ALA A 1 325 ? 8.555 -32.688 3.598 1 97.56 325 ALA A CA 1
ATOM 2592 C C . ALA A 1 325 ? 10.023 -32.812 3.98 1 97.56 325 ALA A C 1
ATOM 2594 O O . ALA A 1 325 ? 10.906 -32.375 3.236 1 97.56 325 ALA A O 1
ATOM 2595 N N . VAL A 1 326 ? 10.32 -33.375 5.113 1 96 326 VAL A N 1
ATOM 2596 C CA . VAL A 1 326 ? 11.688 -33.531 5.578 1 96 326 VAL A CA 1
ATOM 2597 C C . VAL A 1 326 ? 12.445 -34.469 4.637 1 96 326 VAL A C 1
ATOM 2599 O O . VAL A 1 326 ? 13.602 -34.219 4.285 1 96 326 VAL A O 1
ATOM 2602 N N . ILE A 1 327 ? 11.797 -35.5 4.258 1 96.44 327 ILE A N 1
ATOM 2603 C CA . ILE A 1 327 ? 12.414 -36.438 3.328 1 96.44 327 ILE A CA 1
ATOM 2604 C C . ILE A 1 327 ? 12.727 -35.719 2.012 1 96.44 327 ILE A C 1
ATOM 2606 O O . ILE A 1 327 ? 13.82 -35.875 1.463 1 96.44 327 ILE A O 1
ATOM 2610 N N . TRP A 1 328 ? 11.797 -34.969 1.539 1 95.12 328 TRP A N 1
ATOM 2611 C CA . TRP A 1 328 ? 12.008 -34.25 0.297 1 95.12 328 TRP A CA 1
ATOM 2612 C C . TRP A 1 328 ? 13.148 -33.25 0.444 1 95.12 328 TRP A C 1
ATOM 2614 O O . TRP A 1 328 ? 14.023 -33.156 -0.427 1 95.12 328 TRP A O 1
ATOM 2624 N N . MET A 1 329 ? 13.133 -32.5 1.522 1 92.75 329 MET A N 1
ATOM 2625 C CA . MET A 1 329 ? 14.172 -31.516 1.774 1 92.75 329 MET A CA 1
ATOM 2626 C C . MET A 1 329 ? 15.547 -32.188 1.804 1 92.75 329 MET A C 1
ATOM 2628 O O . MET A 1 329 ? 16.5 -31.656 1.223 1 92.75 329 MET A O 1
ATOM 2632 N N . LYS A 1 330 ? 15.695 -33.281 2.467 1 91.75 330 LYS A N 1
ATOM 2633 C CA . LYS A 1 330 ? 16.953 -34 2.529 1 91.75 330 LYS A CA 1
ATOM 2634 C C . LYS A 1 330 ? 17.375 -34.5 1.148 1 91.75 330 LYS A C 1
ATOM 2636 O O . LYS A 1 330 ? 18.562 -34.469 0.798 1 91.75 330 LYS A O 1
ATOM 2641 N N . SER A 1 331 ? 16.422 -34.969 0.445 1 90.25 331 SER A N 1
ATOM 2642 C CA . SER A 1 331 ? 16.688 -35.5 -0.882 1 90.25 331 SER A CA 1
ATOM 2643 C C . SER A 1 331 ? 17.25 -34.438 -1.816 1 90.25 331 SER A C 1
ATOM 2645 O O . SER A 1 331 ? 18.25 -34.656 -2.486 1 90.25 331 SER A O 1
ATOM 2647 N N . TYR A 1 332 ? 16.609 -33.281 -1.848 1 88 332 TYR A N 1
ATOM 2648 C CA . TYR A 1 332 ? 17.062 -32.281 -2.814 1 88 332 TYR A CA 1
ATOM 2649 C C . TYR A 1 332 ? 18.281 -31.531 -2.293 1 88 332 TYR A C 1
ATOM 2651 O O . TYR A 1 332 ? 19.078 -31.016 -3.076 1 88 332 TYR A O 1
ATOM 2659 N N . SER A 1 333 ? 18.453 -31.453 -0.97 1 85.12 333 SER A N 1
ATOM 2660 C CA . SER A 1 333 ? 19.625 -30.781 -0.397 1 85.12 333 SER A CA 1
ATOM 2661 C C . SER A 1 333 ? 20.906 -31.547 -0.702 1 85.12 333 SER A C 1
ATOM 2663 O O . SER A 1 333 ? 22 -30.984 -0.62 1 85.12 333 SER A O 1
ATOM 2665 N N . ALA A 1 334 ? 20.797 -32.781 -1.056 1 82.94 334 ALA A N 1
ATOM 2666 C CA . ALA A 1 334 ? 21.938 -33.625 -1.398 1 82.94 334 ALA A CA 1
ATOM 2667 C C . ALA A 1 334 ? 22.516 -33.25 -2.764 1 82.94 334 ALA A C 1
ATOM 2669 O O . ALA A 1 334 ? 23.641 -33.594 -3.1 1 82.94 334 ALA A O 1
ATOM 2670 N N . ILE A 1 335 ? 21.688 -32.562 -3.498 1 82.06 335 ILE A N 1
ATOM 2671 C CA . ILE A 1 335 ? 22.125 -32.062 -4.805 1 82.06 335 ILE A CA 1
ATOM 2672 C C . ILE A 1 335 ? 22.641 -30.641 -4.684 1 82.06 335 ILE A C 1
ATOM 2674 O O . ILE A 1 335 ? 21.859 -29.719 -4.43 1 82.06 335 ILE A O 1
ATOM 2678 N N . PRO A 1 336 ? 23.891 -30.438 -4.887 1 78.44 336 PRO A N 1
ATOM 2679 C CA . PRO A 1 336 ? 24.453 -29.094 -4.699 1 78.44 336 PRO A CA 1
ATOM 2680 C C . PRO A 1 336 ? 23.891 -28.078 -5.688 1 78.44 336 PRO A C 1
ATOM 2682 O O . PRO A 1 336 ? 23.781 -28.375 -6.879 1 78.44 336 PRO A O 1
ATOM 2685 N N . HIS A 1 337 ? 23.516 -26.922 -5.191 1 80.06 337 HIS A N 1
ATOM 2686 C CA . HIS A 1 337 ? 23.078 -25.812 -6.027 1 80.06 337 HIS A CA 1
ATOM 2687 C C . HIS A 1 337 ? 24.25 -25.125 -6.695 1 80.06 337 HIS A C 1
ATOM 2689 O O . HIS A 1 337 ? 25.203 -24.719 -6.02 1 80.06 337 HIS A O 1
ATOM 2695 N N . PRO A 1 338 ? 24.219 -24.922 -7.969 1 77 338 PRO A N 1
ATOM 2696 C CA . PRO A 1 338 ? 25.391 -24.422 -8.688 1 77 338 PRO A CA 1
ATOM 2697 C C . PRO A 1 338 ? 25.625 -22.922 -8.469 1 77 338 PRO A C 1
ATOM 2699 O O . PRO A 1 338 ? 26.734 -22.422 -8.68 1 77 338 PRO A O 1
ATOM 2702 N N . PHE A 1 339 ? 24.625 -22.172 -8.023 1 77.25 339 PHE A N 1
ATOM 2703 C CA . PHE A 1 339 ? 24.75 -20.719 -8 1 77.25 339 PHE A CA 1
ATOM 2704 C C . PHE A 1 339 ? 24.562 -20.172 -6.586 1 77.25 339 PHE A C 1
ATOM 2706 O O . PHE A 1 339 ? 24.047 -19.078 -6.395 1 77.25 339 PHE A O 1
ATOM 2713 N N . LEU A 1 340 ? 24.953 -20.844 -5.621 1 80.31 340 LEU A N 1
ATOM 2714 C CA . LEU A 1 340 ? 24.828 -20.344 -4.258 1 80.31 340 LEU A CA 1
ATOM 2715 C C . LEU A 1 340 ? 25.766 -19.156 -4.035 1 80.31 340 LEU A C 1
ATOM 2717 O O . LEU A 1 340 ? 26.922 -19.172 -4.461 1 80.31 340 LEU A O 1
ATOM 2721 N N . PRO A 1 341 ? 25.156 -18.078 -3.41 1 86.88 341 PRO A N 1
ATOM 2722 C CA . PRO A 1 341 ? 26.016 -16.922 -3.135 1 86.88 341 PRO A CA 1
ATOM 2723 C C . PRO A 1 341 ? 27.172 -17.266 -2.213 1 86.88 341 PRO A C 1
ATOM 2725 O O . PRO A 1 341 ? 27.031 -18.094 -1.302 1 86.88 341 PRO A O 1
ATOM 2728 N N . ALA A 1 342 ? 28.266 -16.578 -2.439 1 87.56 342 ALA A N 1
ATOM 2729 C CA . ALA A 1 342 ? 29.422 -16.75 -1.579 1 87.56 342 ALA A CA 1
ATOM 2730 C C . ALA A 1 342 ? 29.109 -16.375 -0.135 1 87.56 342 ALA A C 1
ATOM 2732 O O . ALA A 1 342 ? 28.5 -15.336 0.125 1 87.56 342 ALA A O 1
ATOM 2733 N N . GLY A 1 343 ? 29.391 -17.312 0.78 1 92.12 343 GLY A N 1
ATOM 2734 C CA . GLY A 1 343 ? 29.219 -17.031 2.195 1 92.12 343 GLY A CA 1
ATOM 2735 C C . GLY A 1 343 ? 27.891 -17.547 2.744 1 92.12 343 GLY A C 1
ATOM 2736 O O . GLY A 1 343 ? 27.672 -17.531 3.957 1 92.12 343 GLY A O 1
ATOM 2737 N N . ALA A 1 344 ? 27.109 -18.047 1.844 1 92.62 344 ALA A N 1
ATOM 2738 C CA . ALA A 1 344 ? 25.844 -18.609 2.303 1 92.62 344 ALA A CA 1
ATOM 2739 C C . ALA A 1 344 ? 26.031 -20.047 2.779 1 92.62 344 ALA A C 1
ATOM 2741 O O . ALA A 1 344 ? 26.609 -20.875 2.072 1 92.62 344 ALA A O 1
ATOM 2742 N N . ASN A 1 345 ? 25.641 -20.297 4.004 1 93.56 345 ASN A N 1
ATOM 2743 C CA . ASN A 1 345 ? 25.688 -21.609 4.633 1 93.56 345 ASN A CA 1
ATOM 2744 C C . ASN A 1 345 ? 24.609 -21.766 5.699 1 93.56 345 ASN A C 1
ATOM 2746 O O . ASN A 1 345 ? 24.625 -21.062 6.715 1 93.56 345 ASN A O 1
ATOM 2750 N N . MET A 1 346 ? 23.812 -22.734 5.445 1 92.12 346 MET A N 1
ATOM 2751 C CA . MET A 1 346 ? 22.641 -22.875 6.305 1 92.12 346 MET A CA 1
ATOM 2752 C C . MET A 1 346 ? 23.062 -23.203 7.738 1 92.12 346 MET A C 1
ATOM 2754 O O . MET A 1 346 ? 22.578 -22.562 8.68 1 92.12 346 MET A O 1
ATOM 2758 N N . GLN A 1 347 ? 23.938 -24.109 7.91 1 93.12 347 GLN A N 1
ATOM 2759 C CA . GLN A 1 347 ? 24.359 -24.547 9.234 1 93.12 347 GLN A CA 1
ATOM 2760 C C . GLN A 1 347 ? 25.016 -23.391 9.992 1 93.12 347 GLN A C 1
ATOM 2762 O O . GLN A 1 347 ? 24.688 -23.141 11.156 1 93.12 347 GLN A O 1
ATOM 2767 N N . ASP A 1 348 ? 25.922 -22.719 9.359 1 96.25 348 ASP A N 1
ATOM 2768 C CA . ASP A 1 348 ? 26.625 -21.609 9.992 1 96.25 348 ASP A CA 1
ATOM 2769 C C . ASP A 1 348 ? 25.656 -20.469 10.328 1 96.25 348 ASP A C 1
ATOM 2771 O O . ASP A 1 348 ? 25.828 -19.797 11.336 1 96.25 348 ASP A O 1
ATOM 2775 N N . GLN A 1 349 ? 24.703 -20.297 9.461 1 96.5 349 GLN A N 1
ATOM 2776 C CA . GLN A 1 349 ? 23.719 -19.25 9.688 1 96.5 349 GLN A CA 1
ATOM 2777 C C . GLN A 1 349 ? 22.859 -19.562 10.906 1 96.5 349 GLN A C 1
ATOM 2779 O O . GLN A 1 349 ? 22.5 -18.672 11.664 1 96.5 349 GLN A O 1
ATOM 2784 N N . ILE A 1 350 ? 22.516 -20.797 11.086 1 96.12 350 ILE A N 1
ATOM 2785 C CA . ILE A 1 350 ? 21.75 -21.219 12.25 1 96.12 350 ILE A CA 1
ATOM 2786 C C . ILE A 1 350 ? 22.578 -21.016 13.516 1 96.12 350 ILE A C 1
ATOM 2788 O O . ILE A 1 350 ? 22.078 -20.5 14.523 1 96.12 350 ILE A O 1
ATOM 2792 N N . GLU A 1 351 ? 23.781 -21.359 13.461 1 96.69 351 GLU A N 1
ATOM 2793 C CA . GLU A 1 351 ? 24.672 -21.156 14.594 1 96.69 351 GLU A CA 1
ATOM 2794 C C . GLU A 1 351 ? 24.797 -19.672 14.93 1 96.69 351 GLU A C 1
ATOM 2796 O O . GLU A 1 351 ? 24.812 -19.297 16.109 1 96.69 351 GLU A O 1
ATOM 2801 N N . PHE A 1 352 ? 24.906 -18.938 13.906 1 96.31 352 PHE A N 1
ATOM 2802 C CA . PHE A 1 352 ? 24.984 -17.484 14.094 1 96.31 352 PHE A CA 1
ATOM 2803 C C . PHE A 1 352 ? 23.734 -16.969 14.789 1 96.31 352 PHE A C 1
ATOM 2805 O O . PHE A 1 352 ? 23.828 -16.172 15.727 1 96.31 352 PHE A O 1
ATOM 2812 N N . LEU A 1 353 ? 22.625 -17.375 14.414 1 95.56 353 LEU A N 1
ATOM 2813 C CA . LEU A 1 353 ? 21.344 -16.953 14.984 1 95.56 353 LEU A CA 1
ATOM 2814 C C . LEU A 1 353 ? 21.297 -17.219 16.484 1 95.56 353 LEU A C 1
ATOM 2816 O O . LEU A 1 353 ? 20.781 -16.406 17.25 1 95.56 353 LEU A O 1
ATOM 2820 N N . PHE A 1 354 ? 21.922 -18.297 16.906 1 96.38 354 PHE A N 1
ATOM 2821 C CA . PHE A 1 354 ? 21.828 -18.688 18.312 1 96.38 354 PHE A CA 1
ATOM 2822 C C . PHE A 1 354 ? 23.031 -18.219 19.094 1 96.38 354 PHE A C 1
ATOM 2824 O O . PHE A 1 354 ? 23.062 -18.328 20.328 1 96.38 354 PHE A O 1
ATOM 2831 N N . SER A 1 355 ? 24.031 -17.672 18.484 1 96 355 SER A N 1
ATOM 2832 C CA . SER A 1 355 ? 25.188 -17.125 19.188 1 96 355 SER A CA 1
ATOM 2833 C C . SER A 1 355 ? 24.812 -15.922 20.031 1 96 355 SER A C 1
ATOM 2835 O O . SER A 1 355 ? 25.297 -15.758 21.156 1 96 355 SER A O 1
ATOM 2837 N N . SER A 1 356 ? 24 -15.078 19.516 1 94.5 356 SER A N 1
ATOM 2838 C CA . SER A 1 356 ? 23.375 -13.953 20.219 1 94.5 356 SER A CA 1
ATOM 2839 C C . SER A 1 356 ? 21.891 -13.859 19.891 1 94.5 356 SER A C 1
ATOM 2841 O O . SER A 1 356 ? 21.453 -12.953 19.188 1 94.5 356 SER A O 1
ATOM 2843 N N . PRO A 1 357 ? 21.188 -14.695 20.516 1 93.75 357 PRO A N 1
ATOM 2844 C CA . PRO A 1 357 ? 19.812 -14.953 20.078 1 93.75 357 PRO A CA 1
ATOM 2845 C C . PRO A 1 357 ? 18.922 -13.711 20.156 1 93.75 357 PRO A C 1
ATOM 2847 O O . PRO A 1 357 ? 18.156 -13.438 19.234 1 93.75 357 PRO A O 1
ATOM 2850 N N . ILE A 1 358 ? 18.969 -12.945 21.141 1 90.62 358 ILE A N 1
ATOM 2851 C CA . ILE A 1 358 ? 18.094 -11.789 21.297 1 90.62 358 ILE A CA 1
ATOM 2852 C C . ILE A 1 358 ? 18.375 -10.781 20.188 1 90.62 358 ILE A C 1
ATOM 2854 O O . ILE A 1 358 ? 17.453 -10.359 19.469 1 90.62 358 ILE A O 1
ATOM 2858 N N . GLU A 1 359 ? 19.609 -10.484 19.984 1 91.5 359 GLU A N 1
ATOM 2859 C CA . GLU A 1 359 ? 20 -9.516 18.984 1 91.5 359 GLU A CA 1
ATOM 2860 C C . GLU A 1 359 ? 19.719 -10.031 17.578 1 91.5 359 GLU A C 1
ATOM 2862 O O . GLU A 1 359 ? 19.188 -9.312 16.734 1 91.5 359 GLU A O 1
ATOM 2867 N N . ASN A 1 360 ? 20.125 -11.266 17.375 1 94.12 360 ASN A N 1
ATOM 2868 C CA . ASN A 1 360 ? 20 -11.82 16.031 1 94.12 360 ASN A CA 1
ATOM 2869 C C . ASN A 1 360 ? 18.531 -12.016 15.633 1 94.12 360 ASN A C 1
ATOM 2871 O O . ASN A 1 360 ? 18.156 -11.781 14.484 1 94.12 360 ASN A O 1
ATOM 2875 N N . PHE A 1 361 ? 17.719 -12.391 16.578 1 93.19 361 PHE A N 1
ATOM 2876 C CA . PHE A 1 361 ? 16.312 -12.57 16.266 1 93.19 361 PHE A CA 1
ATOM 2877 C C . PHE A 1 361 ? 15.617 -11.227 16.109 1 93.19 361 PHE A C 1
ATOM 2879 O O . PHE A 1 361 ? 14.641 -11.102 15.367 1 93.19 361 PHE A O 1
ATOM 2886 N N . GLN A 1 362 ? 16.094 -10.281 16.781 1 93 362 GLN A N 1
ATOM 2887 C CA . GLN A 1 362 ? 15.594 -8.922 16.578 1 93 362 GLN A CA 1
ATOM 2888 C C . GLN A 1 362 ? 15.867 -8.445 15.156 1 93 362 GLN A C 1
ATOM 2890 O O . GLN A 1 362 ? 14.969 -7.922 14.492 1 93 362 GLN A O 1
ATOM 2895 N N . ILE A 1 363 ? 17.078 -8.625 14.766 1 92.75 363 ILE A N 1
ATOM 2896 C CA . ILE A 1 363 ? 17.484 -8.219 13.422 1 92.75 363 ILE A CA 1
ATOM 2897 C C . ILE A 1 363 ? 16.672 -8.992 12.383 1 92.75 363 ILE A C 1
ATOM 2899 O O . ILE A 1 363 ? 16.188 -8.414 11.406 1 92.75 363 ILE A O 1
ATOM 2903 N N . LEU A 1 364 ? 16.547 -10.242 12.656 1 95.06 364 LEU A N 1
ATOM 2904 C CA . LEU A 1 364 ? 15.758 -11.078 11.766 1 95.06 364 LEU A CA 1
ATOM 2905 C C . LEU A 1 364 ? 14.312 -10.594 11.711 1 95.06 364 LEU A C 1
ATOM 2907 O O . LEU A 1 364 ? 13.734 -10.477 10.633 1 95.06 364 LEU A O 1
ATOM 2911 N N . GLY A 1 365 ? 13.758 -10.352 12.852 1 95.31 365 GLY A N 1
ATOM 2912 C CA . GLY A 1 365 ? 12.391 -9.859 12.922 1 95.31 365 GLY A CA 1
ATOM 2913 C C . GLY A 1 365 ? 12.195 -8.547 12.18 1 95.31 365 GLY A C 1
ATOM 2914 O O . GLY A 1 365 ? 11.188 -8.359 11.492 1 95.31 365 GLY A O 1
ATOM 2915 N N . LYS A 1 366 ? 13.109 -7.672 12.312 1 95.69 366 LYS A N 1
ATOM 2916 C CA . LYS A 1 366 ? 13.055 -6.398 11.602 1 95.69 366 LYS A CA 1
ATOM 2917 C C . LYS A 1 366 ? 13.047 -6.605 10.094 1 95.69 366 LYS A C 1
ATOM 2919 O O . LYS A 1 366 ? 12.258 -5.992 9.375 1 95.69 366 LYS A O 1
ATOM 2924 N N . ASN A 1 367 ? 13.922 -7.508 9.664 1 96.19 367 ASN A N 1
ATOM 2925 C CA . ASN A 1 367 ? 14 -7.789 8.242 1 96.19 367 ASN A CA 1
ATOM 2926 C C . ASN A 1 367 ? 12.719 -8.422 7.719 1 96.19 367 ASN A C 1
ATOM 2928 O O . ASN A 1 367 ? 12.258 -8.102 6.617 1 96.19 367 ASN A O 1
ATOM 2932 N N . ILE A 1 368 ? 12.195 -9.258 8.539 1 96.94 368 ILE A N 1
ATOM 2933 C CA . ILE A 1 368 ? 10.953 -9.914 8.156 1 96.94 368 ILE A CA 1
ATOM 2934 C C . ILE A 1 368 ? 9.836 -8.883 8.047 1 96.94 368 ILE A C 1
ATOM 2936 O O . ILE A 1 368 ? 9.07 -8.883 7.078 1 96.94 368 ILE A O 1
ATOM 2940 N N . PHE A 1 369 ? 9.781 -8 8.938 1 96.88 369 PHE A N 1
ATOM 2941 C CA . PHE A 1 369 ? 8.742 -6.98 8.953 1 96.88 369 PHE A CA 1
ATOM 2942 C C . PHE A 1 369 ? 8.93 -6 7.801 1 96.88 369 PHE A C 1
ATOM 2944 O O . PHE A 1 369 ? 7.988 -5.703 7.066 1 96.88 369 PHE A O 1
ATOM 2951 N N . GLU A 1 370 ? 10.148 -5.535 7.598 1 97.12 370 GLU A N 1
ATOM 2952 C CA . GLU A 1 370 ? 10.469 -4.578 6.543 1 97.12 370 GLU A CA 1
ATOM 2953 C C . GLU A 1 370 ? 10.359 -5.227 5.164 1 97.12 370 GLU A C 1
ATOM 2955 O O . GLU A 1 370 ? 10.227 -4.527 4.152 1 97.12 370 GLU A O 1
ATOM 2960 N N . GLY A 1 371 ? 10.375 -6.57 5.152 1 97.31 371 GLY A N 1
ATOM 2961 C CA . GLY A 1 371 ? 10.297 -7.324 3.91 1 97.31 371 GLY A CA 1
ATOM 2962 C C . GLY A 1 371 ? 8.945 -7.195 3.227 1 97.31 371 GLY A C 1
ATOM 2963 O O . GLY A 1 371 ? 8.805 -7.559 2.057 1 97.31 371 GLY A O 1
ATOM 2964 N N . LEU A 1 372 ? 7.98 -6.574 3.854 1 97.56 372 LEU A N 1
ATOM 2965 C CA . LEU A 1 372 ? 6.668 -6.355 3.258 1 97.56 372 LEU A CA 1
ATOM 2966 C C . LEU A 1 372 ? 6.777 -5.531 1.98 1 97.56 372 LEU A C 1
ATOM 2968 O O . LEU A 1 372 ? 5.93 -5.637 1.092 1 97.56 372 LEU A O 1
ATOM 2972 N N . ILE A 1 373 ? 7.812 -4.738 1.859 1 97 373 ILE A N 1
ATOM 2973 C CA . ILE A 1 373 ? 8.008 -3.871 0.702 1 97 373 ILE A CA 1
ATOM 2974 C C . ILE A 1 373 ? 8.242 -4.723 -0.545 1 97 373 ILE A C 1
ATOM 2976 O O . ILE A 1 373 ? 8.023 -4.262 -1.668 1 97 373 ILE A O 1
ATOM 2980 N N . ASN A 1 374 ? 8.703 -5.953 -0.369 1 96.75 374 ASN A N 1
ATOM 2981 C CA . ASN A 1 374 ? 8.969 -6.84 -1.497 1 96.75 374 ASN A CA 1
ATOM 2982 C C . ASN A 1 374 ? 7.707 -7.113 -2.309 1 96.75 374 ASN A C 1
ATOM 2984 O O . ASN A 1 374 ? 7.785 -7.562 -3.453 1 96.75 374 ASN A O 1
ATOM 2988 N N . ASN A 1 375 ? 6.574 -6.824 -1.772 1 96.06 375 ASN A N 1
ATOM 2989 C CA . ASN A 1 375 ? 5.332 -7.016 -2.508 1 96.06 375 ASN A CA 1
ATOM 2990 C C . ASN A 1 375 ? 5.227 -6.055 -3.691 1 96.06 375 ASN A C 1
ATOM 2992 O O . ASN A 1 375 ? 4.441 -6.285 -4.613 1 96.06 375 ASN A O 1
ATOM 2996 N N . LEU A 1 376 ? 5.961 -5.031 -3.707 1 96.75 376 LEU A N 1
ATOM 2997 C CA . LEU A 1 376 ? 5.98 -4.141 -4.859 1 96.75 376 LEU A CA 1
ATOM 2998 C C . LEU A 1 376 ? 6.598 -4.828 -6.074 1 96.75 376 LEU A C 1
ATOM 3000 O O . LEU A 1 376 ? 6.328 -4.449 -7.215 1 96.75 376 LEU A O 1
ATOM 3004 N N . MET A 1 377 ? 7.355 -5.879 -5.824 1 96.94 377 MET A N 1
ATOM 3005 C CA . MET A 1 377 ? 8.008 -6.621 -6.902 1 96.94 377 MET A CA 1
ATOM 3006 C C . MET A 1 377 ? 6.996 -7.438 -7.695 1 96.94 377 MET A C 1
ATOM 3008 O O . MET A 1 377 ? 7.344 -8.055 -8.703 1 96.94 377 MET A O 1
ATOM 3012 N N . LEU A 1 378 ? 5.777 -7.438 -7.262 1 97.75 378 LEU A N 1
ATOM 3013 C CA . LEU A 1 378 ? 4.719 -8.062 -8.039 1 97.75 378 LEU A CA 1
ATOM 3014 C C . LEU A 1 378 ? 4.539 -7.359 -9.383 1 97.75 378 LEU A C 1
ATOM 3016 O O . LEU A 1 378 ? 3.873 -7.879 -10.281 1 97.75 378 LEU A O 1
ATOM 3020 N N . PHE A 1 379 ? 5.172 -6.281 -9.547 1 98.25 379 PHE A N 1
ATOM 3021 C CA . PHE A 1 379 ? 5.141 -5.539 -10.805 1 98.25 379 PHE A CA 1
ATOM 3022 C C . PHE A 1 379 ? 6.547 -5.344 -11.352 1 98.25 379 PHE A C 1
ATOM 3024 O O . PHE A 1 379 ? 6.824 -4.348 -12.023 1 98.25 379 PHE A O 1
ATOM 3031 N N . ASP A 1 380 ? 7.477 -6.219 -10.969 1 97.25 380 ASP A N 1
ATOM 3032 C CA . ASP A 1 380 ? 8.789 -6.379 -11.594 1 97.25 380 ASP A CA 1
ATOM 3033 C C . ASP A 1 380 ? 8.766 -7.48 -12.648 1 97.25 380 ASP A C 1
ATOM 3035 O O . ASP A 1 380 ? 8.477 -8.641 -12.344 1 97.25 380 ASP A O 1
ATOM 3039 N N . PHE A 1 381 ? 9.125 -7.125 -13.836 1 97.38 381 PHE A N 1
ATOM 3040 C CA . PHE A 1 381 ? 9.031 -8.086 -14.93 1 97.38 381 PHE A CA 1
ATOM 3041 C C . PHE A 1 381 ? 10.383 -8.281 -15.602 1 97.38 381 PHE A C 1
ATOM 3043 O O . PHE A 1 381 ? 11.406 -7.836 -15.086 1 97.38 381 PHE A O 1
ATOM 3050 N N . GLY A 1 382 ? 10.359 -9.133 -16.641 1 96.38 382 GLY A N 1
ATOM 3051 C CA . GLY A 1 382 ? 11.633 -9.477 -17.234 1 96.38 382 GLY A CA 1
ATOM 3052 C C . GLY A 1 382 ? 12.547 -10.258 -16.297 1 96.38 382 GLY A C 1
ATOM 3053 O O . GLY A 1 382 ? 12.07 -11 -15.445 1 96.38 382 GLY A O 1
ATOM 3054 N N . TRP A 1 383 ? 13.82 -10.219 -16.609 1 93 383 TRP A N 1
ATOM 3055 C CA . TRP A 1 383 ? 14.773 -10.758 -15.648 1 93 383 TRP A CA 1
ATOM 3056 C C . TRP A 1 383 ? 14.93 -9.82 -14.461 1 93 383 TRP A C 1
ATOM 3058 O O . TRP A 1 383 ? 16.047 -9.438 -14.109 1 93 383 TRP A O 1
ATOM 3068 N N . LEU A 1 384 ? 13.688 -9.352 -13.984 1 93.06 384 LEU A N 1
ATOM 3069 C CA . LEU A 1 384 ? 13.586 -8.336 -12.938 1 93.06 384 LEU A CA 1
ATOM 3070 C C . LEU A 1 384 ? 14.32 -7.062 -13.336 1 93.06 384 LEU A C 1
ATOM 3072 O O . LEU A 1 384 ? 14.992 -6.441 -12.508 1 93.06 384 LEU A O 1
ATOM 3076 N N . SER A 1 385 ? 14.148 -6.727 -14.586 1 94.56 385 SER A N 1
ATOM 3077 C CA . SER A 1 385 ? 14.938 -5.652 -15.18 1 94.56 385 SER A CA 1
ATOM 3078 C C . SER A 1 385 ? 14.117 -4.371 -15.312 1 94.56 385 SER A C 1
ATOM 3080 O O . SER A 1 385 ? 14.672 -3.285 -15.477 1 94.56 385 SER A O 1
ATOM 3082 N N . TYR A 1 386 ? 12.852 -4.465 -15.312 1 95.69 386 TYR A N 1
ATOM 3083 C CA . TYR A 1 386 ? 11.992 -3.287 -15.359 1 95.69 386 TYR A CA 1
ATOM 3084 C C . TYR A 1 386 ? 10.797 -3.447 -14.43 1 95.69 386 TYR A C 1
ATOM 3086 O O . TYR A 1 386 ? 10.383 -4.57 -14.133 1 95.69 386 TYR A O 1
ATOM 3094 N N . SER A 1 387 ? 10.297 -2.367 -13.953 1 96.88 387 SER A N 1
ATOM 3095 C CA . SER A 1 387 ? 9.258 -2.406 -12.922 1 96.88 387 SER A CA 1
ATOM 3096 C C . SER A 1 387 ? 8.477 -1.099 -12.883 1 96.88 387 SER A C 1
ATOM 3098 O O . SER A 1 387 ? 8.82 -0.138 -13.57 1 96.88 387 SER A O 1
ATOM 3100 N N . SER A 1 388 ? 7.414 -1.099 -12.164 1 97.62 388 SER A N 1
ATOM 3101 C CA . SER A 1 388 ? 6.648 0.102 -11.852 1 97.62 388 SER A CA 1
ATOM 3102 C C . SER A 1 388 ? 6.227 0.118 -10.383 1 97.62 388 SER A C 1
ATOM 3104 O O . SER A 1 388 ? 5.344 -0.641 -9.977 1 97.62 388 SER A O 1
ATOM 3106 N N . ASN A 1 389 ? 6.77 1.003 -9.648 1 96.88 389 ASN A N 1
ATOM 3107 C CA . ASN A 1 389 ? 6.363 1.195 -8.258 1 96.88 389 ASN A CA 1
ATOM 3108 C C . ASN A 1 389 ? 4.961 1.788 -8.164 1 96.88 389 ASN A C 1
ATOM 3110 O O . ASN A 1 389 ? 4.219 1.489 -7.223 1 96.88 389 ASN A O 1
ATOM 3114 N N . GLY A 1 390 ? 4.656 2.611 -9.141 1 97.75 390 GLY A N 1
ATOM 3115 C CA . GLY A 1 390 ? 3.326 3.201 -9.172 1 97.75 390 GLY A CA 1
ATOM 3116 C C . GLY A 1 390 ? 2.217 2.17 -9.242 1 97.75 390 GLY A C 1
ATOM 3117 O O . GLY A 1 390 ? 1.264 2.221 -8.461 1 97.75 390 GLY A O 1
ATOM 3118 N N . LEU A 1 391 ? 2.363 1.197 -10.086 1 98.19 391 LEU A N 1
ATOM 3119 C CA . LEU A 1 391 ? 1.378 0.127 -10.195 1 98.19 391 LEU A CA 1
ATOM 3120 C C . LEU A 1 391 ? 1.338 -0.71 -8.922 1 98.19 391 LEU A C 1
ATOM 3122 O O . LEU A 1 391 ? 0.262 -1.109 -8.477 1 98.19 391 LEU A O 1
ATOM 3126 N N . GLY A 1 392 ? 2.535 -0.972 -8.398 1 98.38 392 GLY A N 1
ATOM 3127 C CA . GLY A 1 392 ? 2.594 -1.728 -7.16 1 98.38 392 GLY A CA 1
ATOM 3128 C C . GLY A 1 392 ? 1.849 -1.059 -6.02 1 98.38 392 GLY A C 1
ATOM 3129 O O . GLY A 1 392 ? 1.069 -1.705 -5.316 1 98.38 392 GLY A O 1
ATOM 3130 N N . MET A 1 393 ? 2.055 0.218 -5.863 1 98.5 393 MET A N 1
ATOM 3131 C CA . MET A 1 393 ? 1.404 0.983 -4.801 1 98.5 393 MET A CA 1
ATOM 3132 C C . MET A 1 393 ? -0.109 0.989 -4.984 1 98.5 393 MET A C 1
ATOM 3134 O O . MET A 1 393 ? -0.856 0.812 -4.02 1 98.5 393 MET A O 1
ATOM 3138 N N . LEU A 1 394 ? -0.566 1.173 -6.18 1 98.44 394 LEU A N 1
ATOM 3139 C CA . LEU A 1 394 ? -1.996 1.176 -6.469 1 98.44 394 LEU A CA 1
ATOM 3140 C C . LEU A 1 394 ? -2.609 -0.194 -6.199 1 98.44 394 LEU A C 1
ATOM 3142 O O . LEU A 1 394 ? -3.75 -0.289 -5.742 1 98.44 394 LEU A O 1
ATOM 3146 N N . TYR A 1 395 ? -1.848 -1.209 -6.488 1 98.62 395 TYR A N 1
ATOM 3147 C CA . TYR A 1 395 ? -2.365 -2.555 -6.266 1 98.62 395 TYR A CA 1
ATOM 3148 C C . TYR A 1 395 ? -2.496 -2.852 -4.777 1 98.62 395 TYR A C 1
ATOM 3150 O O . TYR A 1 395 ? -3.453 -3.498 -4.348 1 98.62 395 TYR A O 1
ATOM 3158 N N . VAL A 1 396 ? -1.463 -2.451 -3.953 1 98.62 396 VAL A N 1
ATOM 3159 C CA . VAL A 1 396 ? -1.557 -2.629 -2.508 1 98.62 396 VAL A CA 1
ATOM 3160 C C . VAL A 1 396 ? -2.787 -1.896 -1.976 1 98.62 396 VAL A C 1
ATOM 3162 O O . VAL A 1 396 ? -3.531 -2.438 -1.155 1 98.62 396 VAL A O 1
ATOM 3165 N N . PHE A 1 397 ? -3.02 -0.652 -2.438 1 98.62 397 PHE A N 1
ATOM 3166 C CA . PHE A 1 397 ? -4.203 0.125 -2.088 1 98.62 397 PHE A CA 1
ATOM 3167 C C . PHE A 1 397 ? -5.473 -0.62 -2.48 1 98.62 397 PHE A C 1
ATOM 3169 O O . PHE A 1 397 ? -6.387 -0.776 -1.664 1 98.62 397 PHE A O 1
ATOM 3176 N N . PHE A 1 398 ? -5.508 -1.131 -3.705 1 98.69 398 PHE A N 1
ATOM 3177 C CA . PHE A 1 398 ? -6.648 -1.867 -4.234 1 98.69 398 PHE A CA 1
ATOM 3178 C C . PHE A 1 398 ? -6.895 -3.139 -3.432 1 98.69 398 PHE A C 1
ATOM 3180 O O . PHE A 1 398 ? -8.031 -3.432 -3.053 1 98.69 398 PHE A O 1
ATOM 3187 N N . PHE A 1 399 ? -5.82 -3.889 -3.18 1 98.69 399 PHE A N 1
ATOM 3188 C CA . PHE A 1 399 ? -5.938 -5.145 -2.447 1 98.69 399 PHE A CA 1
ATOM 3189 C C . PHE A 1 399 ? -6.457 -4.898 -1.034 1 98.69 399 PHE A C 1
ATOM 3191 O O . PHE A 1 399 ? -7.262 -5.676 -0.52 1 98.69 399 PHE A O 1
ATOM 3198 N N . GLY A 1 400 ? -5.992 -3.822 -0.36 1 98.5 400 GLY A N 1
ATOM 3199 C CA . GLY A 1 400 ? -6.578 -3.426 0.911 1 98.5 400 GLY A CA 1
ATOM 3200 C C . GLY A 1 400 ? -8.062 -3.129 0.818 1 98.5 400 GLY A C 1
ATOM 3201 O O . GLY A 1 400 ? -8.844 -3.562 1.67 1 98.5 400 GLY A O 1
ATOM 3202 N N . ALA A 1 401 ? -8.469 -2.469 -0.236 1 98.44 401 ALA A N 1
ATOM 3203 C CA . ALA A 1 401 ? -9.859 -2.062 -0.441 1 98.44 401 ALA A CA 1
ATOM 3204 C C . ALA A 1 401 ? -10.781 -3.277 -0.505 1 98.44 401 ALA A C 1
ATOM 3206 O O . ALA A 1 401 ? -11.898 -3.24 0.008 1 98.44 401 ALA A O 1
ATOM 3207 N N . ILE A 1 402 ? -10.305 -4.371 -1.057 1 98.06 402 ILE A N 1
ATOM 3208 C CA . ILE A 1 402 ? -11.211 -5.484 -1.311 1 98.06 402 ILE A CA 1
ATOM 3209 C C . ILE A 1 402 ? -11.047 -6.539 -0.219 1 98.06 402 ILE A C 1
ATOM 3211 O O . ILE A 1 402 ? -11.766 -7.543 -0.205 1 98.06 402 ILE A O 1
ATOM 3215 N N . SER A 1 403 ? -10.109 -6.32 0.701 1 98.06 403 SER A N 1
ATOM 3216 C CA . SER A 1 403 ? -9.773 -7.383 1.645 1 98.06 403 SER A CA 1
ATOM 3217 C C . SER A 1 403 ? -10.57 -7.246 2.936 1 98.06 403 SER A C 1
ATOM 3219 O O . SER A 1 403 ? -10.883 -8.25 3.588 1 98.06 403 SER A O 1
ATOM 3221 N N . VAL A 1 404 ? -10.938 -6.008 3.309 1 97.81 404 VAL A N 1
ATOM 3222 C CA . VAL A 1 404 ? -11.398 -5.828 4.684 1 97.81 404 VAL A CA 1
ATOM 3223 C C . VAL A 1 404 ? -12.906 -5.625 4.699 1 97.81 404 VAL A C 1
ATOM 3225 O O . VAL A 1 404 ? -13.641 -6.398 5.328 1 97.81 404 VAL A O 1
ATOM 3228 N N . PHE A 1 405 ? -13.461 -4.652 3.904 1 97 405 PHE A N 1
ATOM 3229 C CA . PHE A 1 405 ? -14.859 -4.27 4.07 1 97 405 PHE A CA 1
ATOM 3230 C C . PHE A 1 405 ? -15.688 -4.691 2.861 1 97 405 PHE A C 1
ATOM 3232 O O . PHE A 1 405 ? -16.891 -4.445 2.811 1 97 405 PHE A O 1
ATOM 3239 N N . TYR A 1 406 ? -15.023 -5.281 1.831 1 96.94 406 TYR A N 1
ATOM 3240 C CA . TYR A 1 406 ? -15.797 -5.824 0.717 1 96.94 406 TYR A CA 1
ATOM 3241 C C . TYR A 1 406 ? -16.828 -6.836 1.207 1 96.94 406 TYR A C 1
ATOM 3243 O O . TYR A 1 406 ? -16.531 -7.645 2.096 1 96.94 406 TYR A O 1
ATOM 3251 N N . PRO A 1 407 ? -17.953 -6.773 0.663 1 95.81 407 PRO A N 1
ATOM 3252 C CA . PRO A 1 407 ? -19.016 -7.664 1.142 1 95.81 407 PRO A CA 1
ATOM 3253 C C . PRO A 1 407 ? -18.656 -9.141 0.959 1 95.81 407 PRO A C 1
ATOM 3255 O O . PRO A 1 407 ? -17.891 -9.492 0.058 1 95.81 407 PRO A O 1
ATOM 3258 N N . ARG A 1 408 ? -19.281 -9.883 1.809 1 92.5 408 ARG A N 1
ATOM 3259 C CA . ARG A 1 408 ? -19.016 -11.32 1.812 1 92.5 408 ARG A CA 1
ATOM 3260 C C . ARG A 1 408 ? -20.328 -12.109 1.766 1 92.5 408 ARG A C 1
ATOM 3262 O O . ARG A 1 408 ? -21.375 -11.602 2.137 1 92.5 408 ARG A O 1
ATOM 3269 N N . THR A 1 409 ? -20.188 -13.336 1.375 1 91.06 409 THR A N 1
ATOM 3270 C CA . THR A 1 409 ? -21.344 -14.234 1.372 1 91.06 409 THR A CA 1
ATOM 3271 C C . THR A 1 409 ? -21.625 -14.758 2.777 1 91.06 409 THR A C 1
ATOM 3273 O O . THR A 1 409 ? -22.781 -14.82 3.203 1 91.06 409 THR A O 1
ATOM 3276 N N . MET A 1 410 ? -20.594 -15.156 3.455 1 89.62 410 MET A N 1
ATOM 3277 C CA . MET A 1 410 ? -20.719 -15.664 4.816 1 89.62 410 MET A CA 1
ATOM 3278 C C . MET A 1 410 ? -19.484 -15.336 5.645 1 89.62 410 MET A C 1
ATOM 3280 O O . MET A 1 410 ? -18.375 -15.281 5.113 1 89.62 410 MET A O 1
ATOM 3284 N N . MET A 1 411 ? -19.75 -15.18 6.859 1 89.44 411 MET A N 1
ATOM 3285 C CA . MET A 1 411 ? -18.641 -14.953 7.785 1 89.44 411 MET A CA 1
ATOM 3286 C C . MET A 1 411 ? -18 -16.266 8.203 1 89.44 411 MET A C 1
ATOM 3288 O O . MET A 1 411 ? -18.688 -17.234 8.508 1 89.44 411 MET A O 1
ATOM 3292 N N . GLN A 1 412 ? -16.703 -16.266 8.148 1 91.62 412 GLN A N 1
ATOM 3293 C CA . GLN A 1 412 ? -15.984 -17.469 8.555 1 91.62 412 GLN A CA 1
ATOM 3294 C C . GLN A 1 412 ? -15.883 -17.562 10.078 1 91.62 412 GLN A C 1
ATOM 3296 O O . GLN A 1 412 ? -15.844 -16.531 10.766 1 91.62 412 GLN A O 1
ATOM 3301 N N . ASN A 1 413 ? -15.82 -18.781 10.547 1 92.94 413 ASN A N 1
ATOM 3302 C CA . ASN A 1 413 ? -15.711 -19.016 11.984 1 92.94 413 ASN A CA 1
ATOM 3303 C C . ASN A 1 413 ? -14.406 -18.453 12.539 1 92.94 413 ASN A C 1
ATOM 3305 O O . ASN A 1 413 ? -13.406 -18.359 11.82 1 92.94 413 ASN A O 1
ATOM 3309 N N . LYS A 1 414 ? -14.477 -18.125 13.828 1 94.38 414 LYS A N 1
ATOM 3310 C CA . LYS A 1 414 ? -13.32 -17.531 14.484 1 94.38 414 LYS A CA 1
ATOM 3311 C C . LYS A 1 414 ? -12.117 -18.469 14.461 1 94.38 414 LYS A C 1
ATOM 3313 O O . LYS A 1 414 ? -10.977 -18.031 14.297 1 94.38 414 LYS A O 1
ATOM 3318 N N . LEU A 1 415 ? -12.367 -19.688 14.633 1 95.44 415 LEU A N 1
ATOM 3319 C CA . LEU A 1 415 ? -11.297 -20.672 14.641 1 95.44 415 LEU A CA 1
ATOM 3320 C C . LEU A 1 415 ? -10.609 -20.75 13.273 1 95.44 415 LEU A C 1
ATOM 3322 O O . LEU A 1 415 ? -9.383 -20.781 13.195 1 95.44 415 LEU A O 1
ATOM 3326 N N . THR A 1 416 ? -11.43 -20.766 12.266 1 95.69 416 THR A N 1
ATOM 3327 C CA . THR A 1 416 ? -10.914 -20.797 10.906 1 95.69 416 THR A CA 1
ATOM 3328 C C . THR A 1 416 ? -10.094 -19.547 10.602 1 95.69 416 THR A C 1
ATOM 3330 O O . THR A 1 416 ? -9.031 -19.641 9.984 1 95.69 416 THR A O 1
ATOM 3333 N N . ARG A 1 417 ? -10.523 -18.469 11.055 1 96.88 417 ARG A N 1
ATOM 3334 C CA . ARG A 1 417 ? -9.82 -17.203 10.836 1 96.88 417 ARG A CA 1
ATOM 3335 C C . ARG A 1 417 ? -8.492 -17.188 11.586 1 96.88 417 ARG A C 1
ATOM 3337 O O . ARG A 1 417 ? -7.473 -16.75 11.039 1 96.88 417 ARG A O 1
ATOM 3344 N N . LEU A 1 418 ? -8.523 -17.641 12.805 1 96.75 418 LEU A N 1
ATOM 3345 C CA . LEU A 1 418 ? -7.301 -17.719 13.602 1 96.75 418 LEU A CA 1
ATOM 3346 C C . LEU A 1 418 ? -6.297 -18.672 12.961 1 96.75 418 LEU A C 1
ATOM 3348 O O . LEU A 1 418 ? -5.109 -18.359 12.867 1 96.75 418 LEU A O 1
ATOM 3352 N N . GLY A 1 419 ? -6.812 -19.859 12.594 1 97.62 419 GLY A N 1
ATOM 3353 C CA . GLY A 1 419 ? -5.945 -20.812 11.898 1 97.62 419 GLY A CA 1
ATOM 3354 C C . GLY A 1 419 ? -5.316 -20.234 10.648 1 97.62 419 GLY A C 1
ATOM 3355 O O . GLY A 1 419 ? -4.129 -20.438 10.398 1 97.62 419 GLY A O 1
ATOM 3356 N N . SER A 1 420 ? -6.137 -19.5 9.859 1 98.19 420 SER A N 1
ATOM 3357 C CA . SER A 1 420 ? -5.633 -18.875 8.641 1 98.19 420 SER A CA 1
ATOM 3358 C C . SER A 1 420 ? -4.562 -17.844 8.953 1 98.19 420 SER A C 1
ATOM 3360 O O . SER A 1 420 ? -3.596 -17.688 8.203 1 98.19 420 SER A O 1
ATOM 3362 N N . LEU A 1 421 ? -4.754 -17.125 10.039 1 98.25 421 LEU A N 1
ATOM 3363 C CA . LEU A 1 421 ? -3.76 -16.141 10.461 1 98.25 421 LEU A CA 1
ATOM 3364 C C . LEU A 1 421 ? -2.438 -16.812 10.805 1 98.25 421 LEU A C 1
ATOM 3366 O O . LEU A 1 421 ? -1.374 -16.359 10.375 1 98.25 421 LEU A O 1
ATOM 3370 N N . VAL A 1 422 ? -2.484 -17.828 11.555 1 98.19 422 VAL A N 1
ATOM 3371 C CA . VAL A 1 422 ? -1.3 -18.562 11.977 1 98.19 422 VAL A CA 1
ATOM 3372 C C . VAL A 1 422 ? -0.56 -19.109 10.758 1 98.19 422 VAL A C 1
ATOM 3374 O O . VAL A 1 422 ? 0.661 -18.969 10.648 1 98.19 422 VAL A O 1
ATOM 3377 N N . VAL A 1 423 ? -1.303 -19.672 9.859 1 98.69 423 VAL A N 1
ATOM 3378 C CA . VAL A 1 423 ? -0.713 -20.281 8.672 1 98.69 423 VAL A CA 1
ATOM 3379 C C . VAL A 1 423 ? -0.151 -19.188 7.762 1 98.69 423 VAL A C 1
ATOM 3381 O O . VAL A 1 423 ? 0.95 -19.328 7.223 1 98.69 423 VAL A O 1
ATOM 3384 N N . LEU A 1 424 ? -0.909 -18.094 7.609 1 98.69 424 LEU A N 1
ATOM 3385 C CA . LEU A 1 424 ? -0.458 -16.969 6.809 1 98.69 424 LEU A CA 1
ATOM 3386 C C . LEU A 1 424 ? 0.869 -16.422 7.332 1 98.69 424 LEU A C 1
ATOM 3388 O O . LEU A 1 424 ? 1.83 -16.281 6.57 1 98.69 424 LEU A O 1
ATOM 3392 N N . LEU A 1 425 ? 0.931 -16.141 8.602 1 98.12 425 LEU A N 1
ATOM 3393 C CA . LEU A 1 425 ? 2.143 -15.609 9.211 1 98.12 425 LEU A CA 1
ATOM 3394 C C . LEU A 1 425 ? 3.266 -16.641 9.195 1 98.12 425 LEU A C 1
ATOM 3396 O O . LEU A 1 425 ? 4.426 -16.297 8.961 1 98.12 425 LEU A O 1
ATOM 3400 N N . GLY A 1 426 ? 2.883 -17.859 9.438 1 98.56 426 GLY A N 1
ATOM 3401 C CA . GLY A 1 426 ? 3.877 -18.922 9.406 1 98.56 426 GLY A CA 1
ATOM 3402 C C . GLY A 1 426 ? 4.551 -19.062 8.055 1 98.56 426 GLY A C 1
ATOM 3403 O O . GLY A 1 426 ? 5.777 -19.172 7.973 1 98.56 426 GLY A O 1
ATOM 3404 N N . ILE A 1 427 ? 3.758 -19.062 6.988 1 98.69 427 ILE A N 1
ATOM 3405 C CA . ILE A 1 427 ? 4.309 -19.219 5.648 1 98.69 427 ILE A CA 1
ATOM 3406 C C . ILE A 1 427 ? 5.145 -17.984 5.289 1 98.69 427 ILE A C 1
ATOM 3408 O O . ILE A 1 427 ? 6.223 -18.109 4.703 1 98.69 427 ILE A O 1
ATOM 3412 N N . TYR A 1 428 ? 4.637 -16.812 5.637 1 98.44 428 TYR A N 1
ATOM 3413 C CA . TYR A 1 428 ? 5.391 -15.594 5.375 1 98.44 428 TYR A CA 1
ATOM 3414 C C . TYR A 1 428 ? 6.773 -15.664 6.02 1 98.44 428 TYR A C 1
ATOM 3416 O O . TYR A 1 428 ? 7.781 -15.391 5.363 1 98.44 428 TYR A O 1
ATOM 3424 N N . VAL A 1 429 ? 6.816 -16.016 7.238 1 97.94 429 VAL A N 1
ATOM 3425 C CA . VAL A 1 429 ? 8.07 -16.125 7.977 1 97.94 429 VAL A CA 1
ATOM 3426 C C . VAL A 1 429 ? 8.938 -17.219 7.371 1 97.94 429 VAL A C 1
ATOM 3428 O O . VAL A 1 429 ? 10.156 -17.062 7.227 1 97.94 429 VAL A O 1
ATOM 3431 N N . ALA A 1 430 ? 8.344 -18.297 6.98 1 97.88 430 ALA A N 1
ATOM 3432 C CA . ALA A 1 430 ? 9.086 -19.422 6.402 1 97.88 430 ALA A CA 1
ATOM 3433 C C . ALA A 1 430 ? 9.766 -19.016 5.098 1 97.88 430 ALA A C 1
ATOM 3435 O O . ALA A 1 430 ? 10.891 -19.422 4.816 1 97.88 430 ALA A O 1
ATOM 3436 N N . ILE A 1 431 ? 9.094 -18.25 4.305 1 97.75 431 ILE A N 1
ATOM 3437 C CA . ILE A 1 431 ? 9.656 -17.766 3.045 1 97.75 431 ILE A CA 1
ATOM 3438 C C . ILE A 1 431 ? 10.883 -16.906 3.322 1 97.75 431 ILE A C 1
ATOM 3440 O O . ILE A 1 431 ? 11.953 -17.141 2.754 1 97.75 431 ILE A O 1
ATOM 3444 N N . GLU A 1 432 ? 10.734 -15.969 4.254 1 97.56 432 GLU A N 1
ATOM 3445 C CA . GLU A 1 432 ? 11.836 -15.078 4.617 1 97.56 432 GLU A CA 1
ATOM 3446 C C . GLU A 1 432 ? 12.992 -15.867 5.238 1 97.56 432 GLU A C 1
ATOM 3448 O O . GLU A 1 432 ? 14.156 -15.641 4.902 1 97.56 432 GLU A O 1
ATOM 3453 N N . LEU A 1 433 ? 12.625 -16.75 6.062 1 95.81 433 LEU A N 1
ATOM 3454 C CA . LEU A 1 433 ? 13.625 -17.547 6.766 1 95.81 433 LEU A CA 1
ATOM 3455 C C . LEU A 1 433 ? 14.375 -18.453 5.801 1 95.81 433 LEU A C 1
ATOM 3457 O O . LEU A 1 433 ? 15.586 -18.656 5.941 1 95.81 433 LEU A O 1
ATOM 3461 N N . SER A 1 434 ? 13.688 -19.016 4.859 1 94.62 434 SER A N 1
ATOM 3462 C CA . SER A 1 434 ? 14.328 -19.875 3.873 1 94.62 434 SER A CA 1
ATOM 3463 C C . SER A 1 434 ? 15.398 -19.125 3.096 1 94.62 434 SER A C 1
ATOM 3465 O O . SER A 1 434 ? 16.5 -19.641 2.883 1 94.62 434 SER A O 1
ATOM 3467 N N . MET A 1 435 ? 15.125 -17.906 2.732 1 95.62 435 MET A N 1
ATOM 3468 C CA . MET A 1 435 ? 16.094 -17.109 1.992 1 95.62 435 MET A CA 1
ATOM 3469 C C . MET A 1 435 ? 17.234 -16.656 2.9 1 95.62 435 MET A C 1
ATOM 3471 O O . MET A 1 435 ? 18.391 -16.594 2.467 1 95.62 435 MET A O 1
ATOM 3475 N N . TYR A 1 436 ? 16.891 -16.391 4.156 1 96.44 436 TYR A N 1
ATOM 3476 C CA . TYR A 1 436 ? 17.922 -16.016 5.121 1 96.44 436 TYR A CA 1
ATOM 3477 C C . TYR A 1 436 ? 18.922 -17.141 5.344 1 96.44 436 TYR A C 1
ATOM 3479 O O . TYR A 1 436 ? 20.125 -16.922 5.402 1 96.44 436 TYR A O 1
ATOM 3487 N N . LEU A 1 437 ? 18.469 -18.359 5.328 1 93.81 437 LEU A N 1
ATOM 3488 C CA . LEU A 1 437 ? 19.281 -19.516 5.684 1 93.81 437 LEU A CA 1
ATOM 3489 C C . LEU A 1 437 ? 20.031 -20.047 4.465 1 93.81 437 LEU A C 1
ATOM 3491 O O . LEU A 1 437 ? 21.125 -20.594 4.602 1 93.81 437 LEU A O 1
ATOM 3495 N N . THR A 1 438 ? 19.469 -19.812 3.285 1 91.06 438 THR A N 1
ATOM 3496 C CA . THR A 1 438 ? 20.031 -20.531 2.15 1 91.06 438 THR A CA 1
ATOM 3497 C C . THR A 1 438 ? 20.641 -19.578 1.146 1 91.06 438 THR A C 1
ATOM 3499 O O . THR A 1 438 ? 21.531 -19.953 0.373 1 91.06 438 THR A O 1
ATOM 3502 N N . TRP A 1 439 ? 20.219 -18.328 1.139 1 93.62 439 TRP A N 1
ATOM 3503 C CA . TRP A 1 439 ? 20.625 -17.438 0.055 1 93.62 439 TRP A CA 1
ATOM 3504 C C . TRP A 1 439 ? 21.312 -16.188 0.6 1 93.62 439 TRP A C 1
ATOM 3506 O O . TRP A 1 439 ? 21.641 -15.273 -0.159 1 93.62 439 TRP A O 1
ATOM 3516 N N . THR A 1 440 ? 21.406 -16.062 1.888 1 95.94 440 THR A N 1
ATOM 3517 C CA . THR A 1 440 ? 22.016 -14.898 2.521 1 95.94 440 THR A CA 1
ATOM 3518 C C . THR A 1 440 ? 23.344 -15.258 3.182 1 95.94 440 THR A C 1
ATOM 3520 O O . THR A 1 440 ? 23.406 -16.219 3.955 1 95.94 440 THR A O 1
ATOM 3523 N N . PRO A 1 441 ? 24.422 -14.484 2.906 1 96.44 441 PRO A N 1
ATOM 3524 C CA . PRO A 1 441 ? 25.688 -14.758 3.598 1 96.44 441 PRO A CA 1
ATOM 3525 C C . PRO A 1 441 ? 25.547 -14.695 5.117 1 96.44 441 PRO A C 1
ATOM 3527 O O . PRO A 1 441 ? 24.797 -13.875 5.641 1 96.44 441 PRO A O 1
ATOM 3530 N N . VAL A 1 442 ? 26.344 -15.516 5.723 1 96.69 442 VAL A N 1
ATOM 3531 C CA . VAL A 1 442 ? 26.25 -15.695 7.168 1 96.69 442 VAL A CA 1
ATOM 3532 C C . VAL A 1 442 ? 26.562 -14.375 7.871 1 96.69 442 VAL A C 1
ATOM 3534 O O . VAL A 1 442 ? 27.547 -13.703 7.539 1 96.69 442 VAL A O 1
ATOM 3537 N N . GLY A 1 443 ? 25.641 -13.953 8.68 1 94.81 443 GLY A N 1
ATOM 3538 C CA . GLY A 1 443 ? 25.906 -12.805 9.539 1 94.81 443 GLY A CA 1
ATOM 3539 C C . GLY A 1 443 ? 25.406 -11.5 8.945 1 94.81 443 GLY A C 1
ATOM 3540 O O . GLY A 1 443 ? 25.422 -10.469 9.609 1 94.81 443 GLY A O 1
ATOM 3541 N N . LEU A 1 444 ? 24.953 -11.547 7.703 1 93.94 444 LEU A N 1
ATOM 3542 C CA . LEU A 1 444 ? 24.453 -10.328 7.086 1 93.94 444 LEU A CA 1
ATOM 3543 C C . LEU A 1 444 ? 23.172 -9.852 7.785 1 93.94 444 LEU A C 1
ATOM 3545 O O . LEU A 1 444 ? 22.359 -10.672 8.219 1 93.94 444 LEU A O 1
ATOM 3549 N N . THR A 1 445 ? 22.969 -8.562 7.82 1 91.56 445 THR A N 1
ATOM 3550 C CA . THR A 1 445 ? 21.844 -7.977 8.562 1 91.56 445 THR A CA 1
ATOM 3551 C C . THR A 1 445 ? 20.656 -7.746 7.645 1 91.56 445 THR A C 1
ATOM 3553 O O . THR A 1 445 ? 19.625 -7.223 8.078 1 91.56 445 THR A O 1
ATOM 3556 N N . VAL A 1 446 ? 20.781 -8.062 6.434 1 94.25 446 VAL A N 1
ATOM 3557 C CA . VAL A 1 446 ? 19.688 -7.949 5.477 1 94.25 446 VAL A CA 1
ATOM 3558 C C . VAL A 1 446 ? 19.422 -9.305 4.836 1 94.25 446 VAL A C 1
ATOM 3560 O O . VAL A 1 446 ? 20.344 -10.086 4.602 1 94.25 446 VAL A O 1
ATOM 3563 N N . ILE A 1 447 ? 18.203 -9.625 4.559 1 95.94 447 ILE A N 1
ATOM 3564 C CA . ILE A 1 447 ? 17.844 -10.875 3.893 1 95.94 447 ILE A CA 1
ATOM 3565 C C . ILE A 1 447 ? 17.875 -10.68 2.377 1 95.94 447 ILE A C 1
ATOM 3567 O O . ILE A 1 447 ? 17.203 -9.812 1.834 1 95.94 447 ILE A O 1
ATOM 3571 N N . ASN A 1 448 ? 18.594 -11.484 1.713 1 94.56 448 ASN A N 1
ATOM 3572 C CA . ASN A 1 448 ? 18.719 -11.414 0.261 1 94.56 448 ASN A CA 1
ATOM 3573 C C . ASN A 1 448 ? 17.859 -12.469 -0.428 1 94.56 448 ASN A C 1
ATOM 3575 O O . ASN A 1 448 ? 17.453 -13.453 0.19 1 94.56 448 ASN A O 1
ATOM 3579 N N . GLY A 1 449 ? 17.469 -12.195 -1.677 1 93.75 449 GLY A N 1
ATOM 3580 C CA . GLY A 1 449 ? 16.906 -13.211 -2.549 1 93.75 449 GLY A CA 1
ATOM 3581 C C . GLY A 1 449 ? 15.383 -13.266 -2.508 1 93.75 449 GLY A C 1
ATOM 3582 O O . GLY A 1 449 ? 14.766 -13.992 -3.279 1 93.75 449 GLY A O 1
ATOM 3583 N N . VAL A 1 450 ? 14.781 -12.5 -1.636 1 96.25 450 VAL A N 1
ATOM 3584 C CA . VAL A 1 450 ? 13.328 -12.547 -1.529 1 96.25 450 VAL A CA 1
ATOM 3585 C C . VAL A 1 450 ? 12.703 -11.781 -2.695 1 96.25 450 VAL A C 1
ATOM 3587 O O . VAL A 1 450 ? 13.07 -10.641 -2.969 1 96.25 450 VAL A O 1
ATOM 3590 N N . GLN A 1 451 ? 11.758 -12.414 -3.354 1 96.12 451 GLN A N 1
ATOM 3591 C CA . GLN A 1 451 ? 11.031 -11.812 -4.469 1 96.12 451 GLN A CA 1
ATOM 3592 C C . GLN A 1 451 ? 9.539 -11.742 -4.184 1 96.12 451 GLN A C 1
ATOM 3594 O O . GLN A 1 451 ? 8.992 -12.594 -3.475 1 96.12 451 GLN A O 1
ATOM 3599 N N . GLY A 1 452 ? 8.898 -10.812 -4.77 1 96.31 452 GLY A N 1
ATOM 3600 C CA . GLY A 1 452 ? 7.48 -10.594 -4.551 1 96.31 452 GLY A CA 1
ATOM 3601 C C . GLY A 1 452 ? 6.617 -11.758 -4.988 1 96.31 452 GLY A C 1
ATOM 3602 O O . GLY A 1 452 ? 5.594 -12.055 -4.363 1 96.31 452 GLY A O 1
ATOM 3603 N N . ARG A 1 453 ? 7 -12.406 -6 1 96.25 453 ARG A N 1
ATOM 3604 C CA . ARG A 1 453 ? 6.176 -13.477 -6.562 1 96.25 453 ARG A CA 1
ATOM 3605 C C . ARG A 1 453 ? 6.055 -14.641 -5.59 1 96.25 453 ARG A C 1
ATOM 3607 O O . ARG A 1 453 ? 5.148 -15.469 -5.715 1 96.25 453 ARG A O 1
ATOM 3614 N N . TYR A 1 454 ? 6.941 -14.695 -4.578 1 97.06 454 TYR A N 1
ATOM 3615 C CA . TYR A 1 454 ? 6.895 -15.773 -3.6 1 97.06 454 TYR A CA 1
ATOM 3616 C C . TYR A 1 454 ? 5.648 -15.664 -2.729 1 97.06 454 TYR A C 1
ATOM 3618 O O . TYR A 1 454 ? 5.238 -16.641 -2.09 1 97.06 454 TYR A O 1
ATOM 3626 N N . PHE A 1 455 ? 5.039 -14.492 -2.744 1 97.75 455 PHE A N 1
ATOM 3627 C CA . PHE A 1 455 ? 3.984 -14.219 -1.776 1 97.75 455 PHE A CA 1
ATOM 3628 C C . PHE A 1 455 ? 2.611 -14.336 -2.426 1 97.75 455 PHE A C 1
ATOM 3630 O O . PHE A 1 455 ? 1.587 -14.219 -1.751 1 97.75 455 PHE A O 1
ATOM 3637 N N . ILE A 1 456 ? 2.492 -14.578 -3.689 1 98.12 456 ILE A N 1
ATOM 3638 C CA . ILE A 1 456 ? 1.22 -14.562 -4.402 1 98.12 456 ILE A CA 1
ATOM 3639 C C . ILE A 1 456 ? 0.267 -15.578 -3.779 1 98.12 456 ILE A C 1
ATOM 3641 O O . ILE A 1 456 ? -0.914 -15.289 -3.574 1 98.12 456 ILE A O 1
ATOM 3645 N N . GLY A 1 457 ? 0.783 -16.703 -3.412 1 98.19 457 GLY A N 1
ATOM 3646 C CA . GLY A 1 457 ? -0.043 -17.766 -2.854 1 98.19 457 GLY A CA 1
ATOM 3647 C C . GLY A 1 457 ? -0.641 -17.406 -1.506 1 98.19 457 GLY A C 1
ATOM 3648 O O . GLY A 1 457 ? -1.603 -18.031 -1.061 1 98.19 457 GLY A O 1
ATOM 3649 N N . LEU A 1 458 ? -0.13 -16.391 -0.826 1 98.25 458 LEU A N 1
ATOM 3650 C CA . LEU A 1 458 ? -0.585 -15.984 0.499 1 98.25 458 LEU A CA 1
ATOM 3651 C C . LEU A 1 458 ? -1.8 -15.07 0.398 1 98.25 458 LEU A C 1
ATOM 3653 O O . LEU A 1 458 ? -2.553 -14.922 1.363 1 98.25 458 LEU A O 1
ATOM 3657 N N . LEU A 1 459 ? -1.971 -14.492 -0.71 1 98.38 459 LEU A N 1
ATOM 3658 C CA . LEU A 1 459 ? -2.879 -13.359 -0.85 1 98.38 459 LEU A CA 1
ATOM 3659 C C . LEU A 1 459 ? -4.316 -13.781 -0.555 1 98.38 459 LEU A C 1
ATOM 3661 O O . LEU A 1 459 ? -5.055 -13.047 0.106 1 98.38 459 LEU A O 1
ATOM 3665 N N . PRO A 1 460 ? -4.75 -15 -0.951 1 97.88 460 PRO A N 1
ATOM 3666 C CA . PRO A 1 460 ? -6.137 -15.367 -0.657 1 97.88 460 PRO A CA 1
ATOM 3667 C C . PRO A 1 460 ? -6.402 -15.516 0.839 1 97.88 460 PRO A C 1
ATOM 3669 O O . PRO A 1 460 ? -7.547 -15.414 1.279 1 97.88 460 PRO A O 1
ATOM 3672 N N . LEU A 1 461 ? -5.383 -15.773 1.607 1 98.31 461 LEU A N 1
ATOM 3673 C CA . LEU A 1 461 ? -5.555 -15.969 3.043 1 98.31 461 LEU A CA 1
ATOM 3674 C C . LEU A 1 461 ? -5.777 -14.633 3.75 1 98.31 461 LEU A C 1
ATOM 3676 O O . LEU A 1 461 ? -6.336 -14.594 4.848 1 98.31 461 LEU A O 1
ATOM 3680 N N . VAL A 1 462 ? -5.426 -13.547 3.143 1 98.12 462 VAL A N 1
ATOM 3681 C CA . VAL A 1 462 ? -5.484 -12.234 3.791 1 98.12 462 VAL A CA 1
ATOM 3682 C C . VAL A 1 462 ? -6.941 -11.859 4.055 1 98.12 462 VAL A C 1
ATOM 3684 O O . VAL A 1 462 ? -7.332 -11.625 5.199 1 98.12 462 VAL A O 1
ATOM 3687 N N . PRO A 1 463 ? -7.789 -11.852 3.041 1 97.06 463 PRO A N 1
ATOM 3688 C CA . PRO A 1 463 ? -9.188 -11.523 3.328 1 97.06 463 PRO A CA 1
ATOM 3689 C C . PRO A 1 463 ? -9.852 -12.547 4.242 1 97.06 463 PRO A C 1
ATOM 3691 O O . PRO A 1 463 ? -10.766 -12.203 4.996 1 97.06 463 PRO A O 1
ATOM 3694 N N . LEU A 1 464 ? -9.414 -13.781 4.117 1 96.56 464 LEU A N 1
ATOM 3695 C CA . LEU A 1 464 ? -9.953 -14.797 5.012 1 96.56 464 LEU A CA 1
ATOM 3696 C C . LEU A 1 464 ? -9.734 -14.406 6.473 1 96.56 464 LEU A C 1
ATOM 3698 O O . LEU A 1 464 ? -10.578 -14.688 7.328 1 96.56 464 LEU A O 1
ATOM 3702 N N . VAL A 1 465 ? -8.664 -13.75 6.711 1 97.25 465 VAL A N 1
ATOM 3703 C CA . VAL A 1 465 ? -8.273 -13.375 8.07 1 97.25 465 VAL A CA 1
ATOM 3704 C C . VAL A 1 465 ? -8.953 -12.062 8.453 1 97.25 465 VAL A C 1
ATOM 3706 O O . VAL A 1 465 ? -9.531 -11.945 9.539 1 97.25 465 VAL A O 1
ATOM 3709 N N . VAL A 1 466 ? -9.031 -11.094 7.531 1 97.06 466 VAL A N 1
ATOM 3710 C CA . VAL A 1 466 ? -9.266 -9.734 8 1 97.06 466 VAL A CA 1
ATOM 3711 C C . VAL A 1 466 ? -10.648 -9.266 7.562 1 97.06 466 VAL A C 1
ATOM 3713 O O . VAL A 1 466 ? -11.141 -8.234 8.031 1 97.06 466 VAL A O 1
ATOM 3716 N N . ASN A 1 467 ? -11.344 -9.945 6.715 1 97.31 467 ASN A N 1
ATOM 3717 C CA . ASN A 1 467 ? -12.594 -9.453 6.16 1 97.31 467 ASN A CA 1
ATOM 3718 C C . ASN A 1 467 ? -13.695 -9.391 7.223 1 97.31 467 ASN A C 1
ATOM 3720 O O . ASN A 1 467 ? -13.969 -10.391 7.891 1 97.31 467 ASN A O 1
ATOM 3724 N N . ILE A 1 468 ? -14.258 -8.25 7.355 1 96.19 468 ILE A N 1
ATOM 3725 C CA . ILE A 1 468 ? -15.367 -8.047 8.273 1 96.19 468 ILE A CA 1
ATOM 3726 C C . ILE A 1 468 ? -16.484 -7.266 7.566 1 96.19 468 ILE A C 1
ATOM 3728 O O . ILE A 1 468 ? -17.25 -6.555 8.211 1 96.19 468 ILE A O 1
ATOM 3732 N N . GLY A 1 469 ? -16.484 -7.258 6.227 1 95.75 469 GLY A N 1
ATOM 3733 C CA . GLY A 1 469 ? -17.484 -6.547 5.445 1 95.75 469 GLY A CA 1
ATOM 3734 C C . GLY A 1 469 ? -18.891 -7.039 5.699 1 95.75 469 GLY A C 1
ATOM 3735 O O . GLY A 1 469 ? -19.094 -8.062 6.352 1 95.75 469 GLY A O 1
ATOM 3736 N N . PRO A 1 470 ? -19.859 -6.254 5.242 1 95.25 470 PRO A N 1
ATOM 3737 C CA . PRO A 1 470 ? -21.25 -6.703 5.379 1 95.25 470 PRO A CA 1
ATOM 3738 C C . PRO A 1 470 ? -21.562 -7.902 4.492 1 95.25 470 PRO A C 1
ATOM 3740 O O . PRO A 1 470 ? -20.797 -8.234 3.592 1 95.25 470 PRO A O 1
ATOM 3743 N N . SER A 1 471 ? -22.688 -8.5 4.812 1 93.81 471 SER A N 1
ATOM 3744 C CA . SER A 1 471 ? -23.188 -9.547 3.918 1 93.81 471 SER A CA 1
ATOM 3745 C C . SER A 1 471 ? -23.781 -8.953 2.648 1 93.81 471 SER A C 1
ATOM 3747 O O . SER A 1 471 ? -24.344 -7.855 2.676 1 93.81 471 SER A O 1
ATOM 3749 N N . PHE A 1 472 ? -23.688 -9.703 1.611 1 92.88 472 PHE A N 1
ATOM 3750 C CA . PHE A 1 472 ? -24.312 -9.258 0.37 1 92.88 472 PHE A CA 1
ATOM 3751 C C . PHE A 1 472 ? -25.812 -9.062 0.554 1 92.88 472 PHE A C 1
ATOM 3753 O O . PHE A 1 472 ? -26.422 -8.234 -0.12 1 92.88 472 PHE A O 1
ATOM 3760 N N . SER A 1 473 ? -26.391 -9.75 1.44 1 90.94 473 SER A N 1
ATOM 3761 C CA . SER A 1 473 ? -27.812 -9.648 1.687 1 90.94 473 SER A CA 1
ATOM 3762 C C . SER A 1 473 ? -28.172 -8.305 2.309 1 90.94 473 SER A C 1
ATOM 3764 O O . SER A 1 473 ? -29.328 -7.875 2.256 1 90.94 473 SER A O 1
ATOM 3766 N N . GLN A 1 474 ? -27.188 -7.684 2.918 1 92.12 474 GLN A N 1
ATOM 3767 C CA . GLN A 1 474 ? -27.406 -6.391 3.559 1 92.12 474 GLN A CA 1
ATOM 3768 C C . GLN A 1 474 ? -27.297 -5.25 2.549 1 92.12 474 GLN A C 1
ATOM 3770 O O . GLN A 1 474 ? -27.703 -4.121 2.832 1 92.12 474 GLN A O 1
ATOM 3775 N N . ILE A 1 475 ? -26.75 -5.578 1.443 1 93.56 475 ILE A N 1
ATOM 3776 C CA . ILE A 1 475 ? -26.453 -4.559 0.443 1 93.56 475 ILE A CA 1
ATOM 3777 C C . ILE A 1 475 ? -27.531 -4.562 -0.639 1 93.56 475 ILE A C 1
ATOM 3779 O O . ILE A 1 475 ? -28.047 -5.621 -0.997 1 93.56 475 ILE A O 1
ATOM 3783 N N . ASN A 1 476 ? -27.812 -3.35 -1.165 1 92.75 476 ASN A N 1
ATOM 3784 C CA . ASN A 1 476 ? -28.734 -3.252 -2.297 1 92.75 476 ASN A CA 1
ATOM 3785 C C . ASN A 1 476 ? -28.219 -4.043 -3.498 1 92.75 476 ASN A C 1
ATOM 3787 O O . ASN A 1 476 ? -27.031 -4.02 -3.805 1 92.75 476 ASN A O 1
ATOM 3791 N N . PRO A 1 477 ? -29.156 -4.711 -4.234 1 92.62 477 PRO A N 1
ATOM 3792 C CA . PRO A 1 477 ? -28.75 -5.566 -5.352 1 92.62 477 PRO A CA 1
ATOM 3793 C C . PRO A 1 477 ? -28 -4.805 -6.441 1 92.62 477 PRO A C 1
ATOM 3795 O O . PRO A 1 477 ? -27.078 -5.344 -7.055 1 92.62 477 PRO A O 1
ATOM 3798 N N . ILE A 1 478 ? -28.406 -3.629 -6.688 1 92.25 478 ILE A N 1
ATOM 3799 C CA . ILE A 1 478 ? -27.75 -2.818 -7.707 1 92.25 478 ILE A CA 1
ATOM 3800 C C . ILE A 1 478 ? -26.297 -2.547 -7.305 1 92.25 478 ILE A C 1
ATOM 3802 O O . ILE A 1 478 ? -25.391 -2.645 -8.133 1 92.25 478 ILE A O 1
ATOM 3806 N N . GLN A 1 479 ? -26.141 -2.256 -6.043 1 93.44 479 GLN A N 1
ATOM 3807 C CA . GLN A 1 479 ? -24.812 -2.016 -5.516 1 93.44 479 GLN A CA 1
ATOM 3808 C C . GLN A 1 479 ? -23.969 -3.293 -5.527 1 93.44 479 GLN A C 1
ATOM 3810 O O . GLN A 1 479 ? -22.797 -3.264 -5.883 1 93.44 479 GLN A O 1
ATOM 3815 N N . ALA A 1 480 ? -24.578 -4.316 -5.148 1 93.81 480 ALA A N 1
ATOM 3816 C CA . ALA A 1 480 ? -23.891 -5.605 -5.152 1 93.81 480 ALA A CA 1
ATOM 3817 C C . ALA A 1 480 ? -23.391 -5.961 -6.547 1 93.81 480 ALA A C 1
ATOM 3819 O O . ALA A 1 480 ? -22.266 -6.438 -6.707 1 93.81 480 ALA A O 1
ATOM 3820 N N . LYS A 1 481 ? -24.25 -5.758 -7.508 1 91.62 481 LYS A N 1
ATOM 3821 C CA . LYS A 1 481 ? -23.875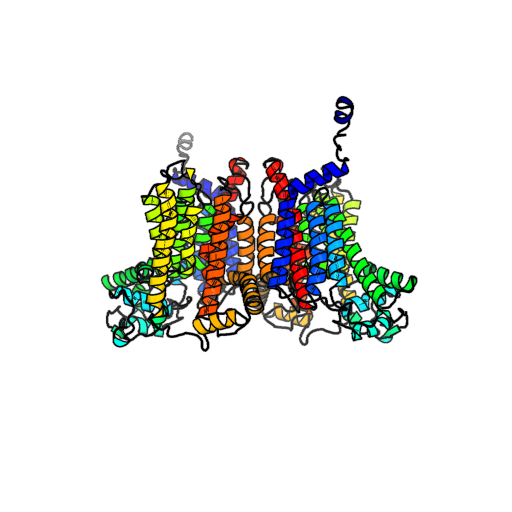 -6.02 -8.891 1 91.62 481 LYS A CA 1
ATOM 3822 C C . LYS A 1 481 ? -22.688 -5.145 -9.32 1 91.62 481 LYS A C 1
ATOM 3824 O O . LYS A 1 481 ? -21.766 -5.617 -9.977 1 91.62 481 LYS A O 1
ATOM 3829 N N . GLN A 1 482 ? -22.703 -3.908 -8.969 1 92.94 482 GLN A N 1
ATOM 3830 C CA . GLN A 1 482 ? -21.625 -2.992 -9.281 1 92.94 482 GLN A CA 1
ATOM 3831 C C . GLN A 1 482 ? -20.312 -3.469 -8.656 1 92.94 482 GLN A C 1
ATOM 3833 O O . GLN A 1 482 ? -19.25 -3.412 -9.297 1 92.94 482 GLN A O 1
ATOM 3838 N N . TYR A 1 483 ? -20.422 -3.869 -7.387 1 94.75 483 TYR A N 1
ATOM 3839 C CA . TYR A 1 483 ? -19.25 -4.375 -6.695 1 94.75 483 TYR A CA 1
ATOM 3840 C C . TYR A 1 483 ? -18.641 -5.559 -7.445 1 94.75 483 TYR A C 1
ATOM 3842 O O . TYR A 1 483 ? -17.422 -5.609 -7.664 1 94.75 483 TYR A O 1
ATOM 3850 N N . GLN A 1 484 ? -19.469 -6.465 -7.859 1 92.31 484 GLN A N 1
ATOM 3851 C CA . GLN A 1 484 ? -19.016 -7.664 -8.555 1 92.31 484 GLN A CA 1
ATOM 3852 C C . GLN A 1 484 ? -18.375 -7.316 -9.906 1 92.31 484 GLN A C 1
ATOM 3854 O O . GLN A 1 484 ? -17.375 -7.914 -10.297 1 92.31 484 GLN A O 1
ATOM 3859 N N . GLU A 1 485 ? -18.953 -6.367 -10.57 1 92.25 485 GLU A N 1
ATOM 3860 C CA . GLU A 1 485 ? -18.406 -5.914 -11.844 1 92.25 485 GLU A CA 1
ATOM 3861 C C . GLU A 1 485 ? -17.016 -5.312 -11.664 1 92.25 485 GLU A C 1
ATOM 3863 O O . GLU A 1 485 ? -16.094 -5.633 -12.414 1 92.25 485 GLU A O 1
ATOM 3868 N N . LEU A 1 486 ? -16.875 -4.516 -10.703 1 94.19 486 LEU A N 1
ATOM 3869 C CA . LEU A 1 486 ? -15.609 -3.842 -10.469 1 94.19 486 LEU A CA 1
ATOM 3870 C C . LEU A 1 486 ? -14.508 -4.848 -10.133 1 94.19 486 LEU A C 1
ATOM 3872 O O . LEU A 1 486 ? -13.352 -4.66 -10.516 1 94.19 486 LEU A O 1
ATOM 3876 N N . MET A 1 487 ? -14.891 -5.941 -9.477 1 94.5 487 MET A N 1
ATOM 3877 C CA . MET A 1 487 ? -13.938 -6.973 -9.078 1 94.5 487 MET A CA 1
ATOM 3878 C C . MET A 1 487 ? -13.414 -7.723 -10.297 1 94.5 487 MET A C 1
ATOM 3880 O O . MET A 1 487 ? -12.352 -8.352 -10.234 1 94.5 487 MET A O 1
ATOM 3884 N N . THR A 1 488 ? -14.141 -7.688 -11.414 1 93.75 488 THR A N 1
ATOM 3885 C CA . THR A 1 488 ? -13.688 -8.359 -12.625 1 93.75 488 THR A CA 1
ATOM 3886 C C . THR A 1 488 ? -12.992 -7.379 -13.562 1 93.75 488 THR A C 1
ATOM 3888 O O . THR A 1 488 ? -12.156 -7.773 -14.383 1 93.75 488 THR A O 1
ATOM 3891 N N . ILE A 1 489 ? -13.281 -6.082 -13.398 1 95.31 489 ILE A N 1
ATOM 3892 C CA . ILE A 1 489 ? -12.812 -5.066 -14.344 1 95.31 489 ILE A CA 1
ATOM 3893 C C . ILE A 1 489 ? -11.445 -4.551 -13.906 1 95.31 489 ILE A C 1
ATOM 3895 O O . ILE A 1 489 ? -10.516 -4.469 -14.711 1 95.31 489 ILE A O 1
ATOM 3899 N N . ILE A 1 490 ? -11.258 -4.223 -12.648 1 96.75 490 ILE A N 1
ATOM 3900 C CA . ILE A 1 490 ? -10.078 -3.535 -12.148 1 96.75 490 ILE A CA 1
ATOM 3901 C C . ILE A 1 490 ? -8.852 -4.434 -12.312 1 96.75 490 ILE A C 1
ATOM 3903 O O . ILE A 1 490 ? -7.793 -3.975 -12.75 1 96.75 490 ILE A O 1
ATOM 3907 N N . PRO A 1 491 ? -8.938 -5.762 -12.039 1 96.81 491 PRO A N 1
ATOM 3908 C CA . PRO A 1 491 ? -7.785 -6.625 -12.289 1 96.81 491 PRO A CA 1
ATOM 3909 C C . PRO A 1 491 ? -7.34 -6.605 -13.75 1 96.81 491 PRO A C 1
ATOM 3911 O O . PRO A 1 491 ? -6.145 -6.668 -14.039 1 96.81 491 PRO A O 1
ATOM 3914 N N . VAL A 1 492 ? -8.266 -6.504 -14.641 1 96.19 492 VAL A N 1
ATOM 3915 C CA . VAL A 1 492 ? -7.949 -6.465 -16.062 1 96.19 492 VAL A CA 1
ATOM 3916 C C . VAL A 1 492 ? -7.191 -5.18 -16.391 1 96.19 492 VAL A C 1
ATOM 3918 O O . VAL A 1 492 ? -6.258 -5.188 -17.188 1 96.19 492 VAL A O 1
ATOM 3921 N N . TYR A 1 493 ? -7.578 -4.059 -15.75 1 96.81 493 TYR A N 1
ATOM 3922 C CA . TYR A 1 493 ? -6.844 -2.811 -15.938 1 96.81 493 TYR A CA 1
ATOM 3923 C C . TYR A 1 493 ? -5.383 -2.969 -15.531 1 96.81 493 TYR A C 1
ATOM 3925 O O . TYR A 1 493 ? -4.488 -2.451 -16.203 1 96.81 493 TYR A O 1
ATOM 3933 N N . PHE A 1 494 ? -5.152 -3.678 -14.461 1 97.75 494 PHE A N 1
ATOM 3934 C CA . PHE A 1 494 ? -3.785 -3.881 -13.992 1 97.75 494 PHE A CA 1
ATOM 3935 C C . PHE A 1 494 ? -2.998 -4.727 -14.992 1 97.75 494 PHE A C 1
ATOM 3937 O O . PHE A 1 494 ? -1.815 -4.473 -15.227 1 97.75 494 PHE A O 1
ATOM 3944 N N . ILE A 1 495 ? -3.613 -5.754 -15.547 1 96.88 495 ILE A N 1
ATOM 3945 C CA . ILE A 1 495 ? -2.941 -6.59 -16.531 1 96.88 495 ILE A CA 1
ATOM 3946 C C . ILE A 1 495 ? -2.611 -5.762 -17.781 1 96.88 495 ILE A C 1
ATOM 3948 O O . ILE A 1 495 ? -1.505 -5.855 -18.312 1 96.88 495 ILE A O 1
ATOM 3952 N N . MET A 1 496 ? -3.57 -4.969 -18.172 1 95.06 496 MET A N 1
ATOM 3953 C CA . MET A 1 496 ? -3.381 -4.125 -19.359 1 95.06 496 MET A CA 1
ATOM 3954 C C . MET A 1 496 ? -2.232 -3.146 -19.156 1 95.06 496 MET A C 1
ATOM 3956 O O . MET A 1 496 ? -1.386 -2.979 -20.031 1 95.06 496 MET A O 1
ATOM 3960 N N . ALA A 1 497 ? -2.23 -2.527 -18 1 95.88 497 ALA A N 1
ATOM 3961 C CA . ALA A 1 497 ? -1.15 -1.592 -17.703 1 95.88 497 ALA A CA 1
ATOM 3962 C C . ALA A 1 497 ? 0.199 -2.303 -17.656 1 95.88 497 ALA A C 1
ATOM 3964 O O . ALA A 1 497 ? 1.21 -1.757 -18.109 1 95.88 497 ALA A O 1
ATOM 3965 N N . SER A 1 498 ? 0.263 -3.482 -17.141 1 96.75 498 SER A N 1
ATOM 3966 C CA . SER A 1 498 ? 1.497 -4.258 -17.078 1 96.75 498 SER A CA 1
ATOM 3967 C C . SER A 1 498 ? 1.954 -4.68 -18.469 1 96.75 498 SER A C 1
ATOM 3969 O O . SER A 1 498 ? 3.154 -4.762 -18.75 1 96.75 498 SER A O 1
ATOM 3971 N N . LEU A 1 499 ? 0.994 -4.973 -19.297 1 95.31 499 LEU A N 1
ATOM 3972 C CA . LEU A 1 499 ? 1.308 -5.289 -20.688 1 95.31 499 LEU A CA 1
ATOM 3973 C C . LEU A 1 499 ? 1.945 -4.094 -21.391 1 95.31 499 LEU A C 1
ATOM 3975 O O . LEU A 1 499 ? 2.895 -4.254 -22.156 1 95.31 499 LEU A O 1
ATOM 3979 N N . ALA A 1 500 ? 1.403 -2.912 -21.141 1 93.94 500 ALA A N 1
ATOM 3980 C CA . ALA A 1 500 ? 1.979 -1.691 -21.703 1 93.94 500 ALA A CA 1
ATOM 3981 C C . ALA A 1 500 ? 3.428 -1.514 -21.25 1 93.94 500 ALA A C 1
ATOM 3983 O O . ALA A 1 500 ? 4.277 -1.082 -22.031 1 93.94 500 ALA A O 1
ATOM 3984 N N . LEU A 1 501 ? 3.658 -1.818 -20.031 1 94.31 501 LEU A N 1
ATOM 3985 C CA . LEU A 1 501 ? 5.004 -1.744 -19.484 1 94.31 501 LEU A CA 1
ATOM 3986 C C . LEU A 1 501 ? 5.949 -2.682 -20.234 1 94.31 501 LEU A C 1
ATOM 3988 O O . LEU A 1 501 ? 7.074 -2.299 -20.562 1 94.31 501 LEU A O 1
ATOM 3992 N N . THR A 1 502 ? 5.523 -3.883 -20.5 1 94.38 502 THR A N 1
ATOM 3993 C CA . THR A 1 502 ? 6.324 -4.875 -21.203 1 94.38 502 THR A CA 1
ATOM 3994 C C . THR A 1 502 ? 6.547 -4.457 -22.656 1 94.38 502 THR A C 1
ATOM 3996 O O . THR A 1 502 ? 7.66 -4.559 -23.172 1 94.38 502 THR A O 1
ATOM 3999 N N . LEU A 1 503 ? 5.516 -3.977 -23.297 1 93.44 503 LEU A N 1
ATOM 4000 C CA . LEU A 1 503 ? 5.621 -3.512 -24.688 1 93.44 503 LEU A CA 1
ATOM 4001 C C . LEU A 1 503 ? 6.605 -2.354 -24.781 1 93.44 503 LEU A C 1
ATOM 4003 O O . LEU A 1 503 ? 7.414 -2.305 -25.719 1 93.44 503 LEU A O 1
ATOM 4007 N N . SER A 1 504 ? 6.551 -1.515 -23.844 1 91.62 504 SER A N 1
ATOM 4008 C CA . SER A 1 504 ? 7.441 -0.358 -23.844 1 91.62 504 SER A CA 1
ATOM 4009 C C . SER A 1 504 ? 8.898 -0.779 -23.672 1 91.62 504 SER A C 1
ATOM 4011 O O . SER A 1 504 ? 9.805 -0.131 -24.188 1 91.62 504 SER A O 1
ATOM 4013 N N . GLN A 1 505 ? 9.102 -1.835 -22.984 1 92.94 505 GLN A N 1
ATOM 4014 C CA . GLN A 1 505 ? 10.453 -2.297 -22.688 1 92.94 505 GLN A CA 1
ATOM 4015 C C . GLN A 1 505 ? 11.102 -2.928 -23.922 1 92.94 505 GLN A C 1
ATOM 4017 O O . GLN A 1 505 ? 12.305 -2.777 -24.141 1 92.94 505 GLN A O 1
ATOM 4022 N N . TYR A 1 506 ? 10.328 -3.521 -24.797 1 92.81 506 TYR A N 1
ATOM 4023 C CA . TYR A 1 506 ? 10.969 -4.383 -25.781 1 92.81 506 TYR A CA 1
ATOM 4024 C C . TYR A 1 506 ? 10.617 -3.951 -27.203 1 92.81 506 TYR A C 1
ATOM 4026 O O . TYR A 1 506 ? 11.273 -4.363 -28.156 1 92.81 506 TYR A O 1
ATOM 4034 N N . TYR A 1 507 ? 9.641 -3.275 -27.359 1 90.31 507 TYR A N 1
ATOM 4035 C CA . TYR A 1 507 ? 9.188 -2.943 -28.703 1 90.31 507 TYR A CA 1
ATOM 4036 C C . TYR A 1 507 ? 9.094 -1.433 -28.891 1 90.31 507 TYR A C 1
ATOM 4038 O O . TYR A 1 507 ? 9.086 -0.938 -30.016 1 90.31 507 TYR A O 1
ATOM 4046 N N . MET B 1 1 ? -27.844 -12.164 67.5 1 31.95 1 MET B N 1
ATOM 4047 C CA . MET B 1 1 ? -26.609 -11.562 67 1 31.95 1 MET B CA 1
ATOM 4048 C C . MET B 1 1 ? -26.438 -11.859 65.5 1 31.95 1 MET B C 1
ATOM 4050 O O . MET B 1 1 ? -25.719 -11.148 64.812 1 31.95 1 MET B O 1
ATOM 4054 N N . GLU B 1 2 ? -26.953 -13.008 64.938 1 41.91 2 GLU B N 1
ATOM 4055 C CA . GLU B 1 2 ? -26.797 -13.492 63.594 1 41.91 2 GLU B CA 1
ATOM 4056 C C . GLU B 1 2 ? -27.625 -12.656 62.625 1 41.91 2 GLU B C 1
ATOM 4058 O O . GLU B 1 2 ? -27.266 -12.531 61.438 1 41.91 2 GLU B O 1
ATOM 4063 N N . GLN B 1 3 ? -28.812 -12.109 62.969 1 41.56 3 GLN B N 1
ATOM 4064 C CA . GLN B 1 3 ? -29.734 -11.477 62.031 1 41.56 3 GLN B CA 1
ATOM 4065 C C . GLN B 1 3 ? -29.203 -10.125 61.562 1 41.56 3 GLN B C 1
ATOM 4067 O O . GLN B 1 3 ? -29.703 -9.57 60.594 1 41.56 3 GLN B O 1
ATOM 4072 N N . ARG B 1 4 ? -28.375 -9.414 62.312 1 41.16 4 ARG B N 1
ATOM 4073 C CA . ARG B 1 4 ? -28 -8.062 61.938 1 41.16 4 ARG B CA 1
ATOM 4074 C C . ARG B 1 4 ? -26.969 -8.07 60.812 1 41.16 4 ARG B C 1
ATOM 4076 O O . ARG B 1 4 ? -26.578 -7.016 60.281 1 41.16 4 ARG B O 1
ATOM 4083 N N . LEU B 1 5 ? -26.25 -9.148 60.594 1 35.84 5 LEU B N 1
ATOM 4084 C CA . LEU B 1 5 ? -25.141 -9.078 59.656 1 35.84 5 LEU B CA 1
ATOM 4085 C C . LEU B 1 5 ? -25.641 -9.102 58.219 1 35.84 5 LEU B C 1
ATOM 4087 O O . LEU B 1 5 ? -24.844 -9.016 57.281 1 35.84 5 LEU B O 1
ATOM 4091 N N . ASN B 1 6 ? -26.859 -9.539 58 1 33.12 6 ASN B N 1
ATOM 4092 C CA . ASN B 1 6 ? -27.188 -9.711 56.594 1 33.12 6 ASN B CA 1
ATOM 4093 C C . ASN B 1 6 ? -27.5 -8.375 55.906 1 33.12 6 ASN B C 1
ATOM 4095 O O . ASN B 1 6 ? -28.109 -8.336 54.844 1 33.12 6 ASN B O 1
ATOM 4099 N N . LYS B 1 7 ? -27.672 -7.23 56.719 1 30.31 7 LYS B N 1
ATOM 4100 C CA . LYS B 1 7 ? -28.219 -6.148 55.906 1 30.31 7 LYS B CA 1
ATOM 4101 C C . LYS B 1 7 ? -27.328 -5.859 54.688 1 30.31 7 LYS B C 1
ATOM 4103 O O . LYS B 1 7 ? -27.828 -5.781 53.562 1 30.31 7 LYS B O 1
ATOM 4108 N N . LYS B 1 8 ? -26.484 -4.68 54.812 1 33.78 8 LYS B N 1
ATOM 4109 C CA . LYS B 1 8 ? -26.312 -3.662 53.781 1 33.78 8 LYS B CA 1
ATOM 4110 C C . LYS B 1 8 ? -25.266 -4.086 52.781 1 33.78 8 LYS B C 1
ATOM 4112 O O . LYS B 1 8 ? -24.078 -3.854 52.969 1 33.78 8 LYS B O 1
ATOM 4117 N N . SER B 1 9 ? -25.125 -5.32 52.406 1 33.84 9 SER B N 1
ATOM 4118 C CA . SER B 1 9 ? -24.25 -5.285 51.219 1 33.84 9 SER B CA 1
ATOM 4119 C C . SER B 1 9 ? -24.719 -4.246 50.219 1 33.84 9 SER B C 1
ATOM 4121 O O . SER B 1 9 ? -25.766 -4.41 49.594 1 33.84 9 SER B O 1
ATOM 4123 N N . LYS B 1 10 ? -24.719 -2.945 50.562 1 36.09 10 LYS B N 1
ATOM 4124 C CA . LYS B 1 10 ? -24.922 -1.862 49.594 1 36.09 10 LYS B CA 1
ATOM 4125 C C . LYS B 1 10 ? -24.328 -2.209 48.25 1 36.09 10 LYS B C 1
ATOM 4127 O O . LYS B 1 10 ? -23.141 -2.459 48.125 1 36.09 10 LYS B O 1
ATOM 4132 N N . ASN B 1 11 ? -25 -2.82 47.344 1 38.97 11 ASN B N 1
ATOM 4133 C CA . ASN B 1 11 ? -24.719 -2.91 45.906 1 38.97 11 ASN B CA 1
ATOM 4134 C C . ASN B 1 11 ? -24.062 -1.635 45.406 1 38.97 11 ASN B C 1
ATOM 4136 O O . ASN B 1 11 ? -24.656 -0.557 45.469 1 38.97 11 ASN B O 1
ATOM 4140 N N . PHE B 1 12 ? -22.828 -1.367 45.531 1 40.28 12 PHE B N 1
ATOM 4141 C CA . PHE B 1 12 ? -22.078 -0.305 44.875 1 40.28 12 PHE B CA 1
ATOM 4142 C C . PHE B 1 12 ? -22.625 -0.068 43.469 1 40.28 12 PHE B C 1
ATOM 4144 O O . PHE B 1 12 ? -22.453 -0.903 42.562 1 40.28 12 PHE B O 1
ATOM 4151 N N . LYS B 1 13 ? -23.75 0.485 43.344 1 50.31 13 LYS B N 1
ATOM 4152 C CA . LYS B 1 13 ? -24.156 0.986 42.031 1 50.31 13 LYS B CA 1
ATOM 4153 C C . LYS B 1 13 ? -23.094 1.925 41.469 1 50.31 13 LYS B C 1
ATOM 4155 O O . LYS B 1 13 ? -22.828 2.982 42.031 1 50.31 13 LYS B O 1
ATOM 4160 N N . PRO B 1 14 ? -22.188 1.334 40.625 1 55.47 14 PRO B N 1
ATOM 4161 C CA . PRO B 1 14 ? -21.156 2.225 40.062 1 55.47 14 PRO B CA 1
ATOM 4162 C C . PRO B 1 14 ? -21.75 3.549 39.594 1 55.47 14 PRO B C 1
ATOM 4164 O O . PRO B 1 14 ? -22.891 3.594 39.125 1 55.47 14 PRO B O 1
ATOM 4167 N N . SER B 1 15 ? -21.203 4.727 39.906 1 66.31 15 SER B N 1
ATOM 4168 C CA . SER B 1 15 ? -21.531 6.051 39.375 1 66.31 15 SER B CA 1
ATOM 4169 C C . SER B 1 15 ? -21.609 6.047 37.844 1 66.31 15 SER B C 1
ATOM 4171 O O . SER B 1 15 ? -21.172 5.09 37.219 1 66.31 15 SER B O 1
ATOM 4173 N N . ASN B 1 16 ? -22.391 7.02 37.219 1 71.94 16 ASN B N 1
ATOM 4174 C CA . ASN B 1 16 ? -22.531 7.156 35.781 1 71.94 16 ASN B CA 1
ATOM 4175 C C . ASN B 1 16 ? -21.172 7.047 35.062 1 71.94 16 ASN B C 1
ATOM 4177 O O . ASN B 1 16 ? -21.078 6.426 34 1 71.94 16 ASN B O 1
ATOM 4181 N N . ILE B 1 17 ? -20.25 7.543 35.719 1 75.38 17 ILE B N 1
ATOM 4182 C CA . ILE B 1 17 ? -18.906 7.465 35.188 1 75.38 17 ILE B CA 1
ATOM 4183 C C . ILE B 1 17 ? -18.375 6.031 35.281 1 75.38 17 ILE B C 1
ATOM 4185 O O . ILE B 1 17 ? -17.75 5.527 34.375 1 75.38 17 ILE B O 1
ATOM 4189 N N . GLY B 1 18 ? -18.641 5.434 36.375 1 75 18 GLY B N 1
ATOM 4190 C CA . GLY B 1 18 ? -18.219 4.051 36.562 1 75 18 GLY B CA 1
ATOM 4191 C C . GLY B 1 18 ? -18.844 3.1 35.562 1 75 18 GLY B C 1
ATOM 4192 O O . GLY B 1 18 ? -18.172 2.221 35.031 1 75 18 GLY B O 1
ATOM 4193 N N . LYS B 1 19 ? -20.094 3.355 35.406 1 80.12 19 LYS B N 1
ATOM 4194 C CA . LYS B 1 19 ? -20.797 2.529 34.406 1 80.12 19 LYS B CA 1
ATOM 4195 C C . LYS B 1 19 ? -20.234 2.727 33.031 1 80.12 19 LYS B C 1
ATOM 4197 O O . LYS B 1 19 ? -20.078 1.763 32.281 1 80.12 19 LYS B O 1
ATOM 4202 N N . PHE B 1 20 ? -19.922 3.98 32.75 1 79.38 20 PHE B N 1
ATOM 4203 C CA . PHE B 1 20 ? -19.328 4.293 31.453 1 79.38 20 PHE B CA 1
ATOM 4204 C C . PHE B 1 20 ? -17.984 3.586 31.297 1 79.38 20 PHE B C 1
ATOM 4206 O O . PHE B 1 20 ? -17.719 2.955 30.281 1 79.38 20 PHE B O 1
ATOM 4213 N N . MET B 1 21 ? -17.281 3.617 32.312 1 80.69 21 MET B N 1
ATOM 4214 C CA . MET B 1 21 ? -15.945 3.023 32.281 1 80.69 21 MET B CA 1
ATOM 4215 C C . MET B 1 21 ? -16.031 1.509 32.125 1 80.69 21 MET B C 1
ATOM 4217 O O . MET B 1 21 ? -15.258 0.911 31.375 1 80.69 21 MET B O 1
ATOM 4221 N N . LEU B 1 22 ? -16.922 0.962 32.812 1 84 22 LEU B N 1
ATOM 4222 C CA . LEU B 1 22 ? -17.062 -0.49 32.75 1 84 22 LEU B CA 1
ATOM 4223 C C . LEU B 1 22 ? -17.5 -0.949 31.359 1 84 22 LEU B C 1
ATOM 4225 O O . LEU B 1 22 ? -17.016 -1.966 30.859 1 84 22 LEU B O 1
ATOM 4229 N N . VAL B 1 23 ? -18.406 -0.228 30.844 1 83.5 23 VAL B N 1
ATOM 4230 C CA . VAL B 1 23 ? -18.891 -0.574 29.516 1 83.5 23 VAL B CA 1
ATOM 4231 C C . VAL B 1 23 ? -17.75 -0.455 28.5 1 83.5 23 VAL B C 1
ATOM 4233 O O . VAL B 1 23 ? -17.594 -1.323 27.641 1 83.5 23 VAL B O 1
ATOM 4236 N N . ARG B 1 24 ? -16.984 0.52 28.672 1 85.88 24 ARG B N 1
ATOM 4237 C CA . ARG B 1 24 ? -15.883 0.736 27.75 1 85.88 24 ARG B CA 1
ATOM 4238 C C . ARG B 1 24 ? -14.82 -0.349 27.891 1 85.88 24 ARG B C 1
ATOM 4240 O O . ARG B 1 24 ? -14.266 -0.823 26.906 1 85.88 24 ARG B O 1
ATOM 4247 N N . VAL B 1 25 ? -14.555 -0.685 29.094 1 87.25 25 VAL B N 1
ATOM 4248 C CA . VAL B 1 25 ? -13.562 -1.731 29.328 1 87.25 25 VAL B CA 1
ATOM 4249 C C . VAL B 1 25 ? -14.039 -3.045 28.719 1 87.25 25 VAL B C 1
ATOM 4251 O O . VAL B 1 25 ? -13.266 -3.742 28.062 1 87.25 25 VAL B O 1
ATOM 4254 N N . LYS B 1 26 ? -15.25 -3.281 28.844 1 86 26 LYS B N 1
ATOM 4255 C CA . LYS B 1 26 ? -15.789 -4.527 28.312 1 86 26 LYS B CA 1
ATOM 4256 C C . LYS B 1 26 ? -15.734 -4.539 26.781 1 86 26 LYS B C 1
ATOM 4258 O O . LYS B 1 26 ? -15.469 -5.578 26.172 1 86 26 LYS B O 1
ATOM 4263 N N . GLU B 1 27 ? -15.859 -3.42 26.266 1 86.19 27 GLU B N 1
ATOM 4264 C CA . GLU B 1 27 ? -15.961 -3.346 24.812 1 86.19 27 GLU B CA 1
ATOM 4265 C C . GLU B 1 27 ? -14.586 -3.234 24.172 1 86.19 27 GLU B C 1
ATOM 4267 O O . GLU B 1 27 ? -14.383 -3.693 23.047 1 86.19 27 GLU B O 1
ATOM 4272 N N . ARG B 1 28 ? -13.594 -2.686 24.875 1 91.81 28 ARG B N 1
ATOM 4273 C CA . ARG B 1 28 ? -12.375 -2.299 24.156 1 91.81 28 ARG B CA 1
ATOM 4274 C C . ARG B 1 28 ? -11.141 -2.932 24.797 1 91.81 28 ARG B C 1
ATOM 4276 O O . ARG B 1 28 ? -10.016 -2.688 24.359 1 91.81 28 ARG B O 1
ATOM 4283 N N . TRP B 1 29 ? -11.328 -3.738 25.875 1 91.25 29 TRP B N 1
ATOM 4284 C CA . TRP B 1 29 ? -10.172 -4.266 26.594 1 91.25 29 TRP B CA 1
ATOM 4285 C C . TRP B 1 29 ? -9.289 -5.094 25.672 1 91.25 29 TRP B C 1
ATOM 4287 O O . TRP B 1 29 ? -8.055 -5.027 25.75 1 91.25 29 TRP B O 1
ATOM 4297 N N . LEU B 1 30 ? -9.906 -5.805 24.812 1 91.62 30 LEU B N 1
ATOM 4298 C CA . LEU B 1 30 ? -9.133 -6.648 23.906 1 91.62 30 LEU B CA 1
ATOM 4299 C C . LEU B 1 30 ? -8.305 -5.797 22.953 1 91.62 30 LEU B C 1
ATOM 4301 O O . LEU B 1 30 ? -7.145 -6.109 22.688 1 91.62 30 LEU B O 1
ATOM 4305 N N . TYR B 1 31 ? -8.898 -4.762 22.469 1 92.75 31 TYR B N 1
ATOM 4306 C CA . TYR B 1 31 ? -8.18 -3.857 21.578 1 92.75 31 TYR B CA 1
ATOM 4307 C C . TYR B 1 31 ? -7.012 -3.197 22.297 1 92.75 31 TYR B C 1
ATOM 4309 O O . TYR B 1 31 ? -5.949 -2.982 21.703 1 92.75 31 TYR B O 1
ATOM 4317 N N . ALA B 1 32 ? -7.223 -2.896 23.562 1 93.75 32 ALA B N 1
ATOM 4318 C CA . ALA B 1 32 ? -6.172 -2.264 24.344 1 93.75 32 ALA B CA 1
ATOM 4319 C C . ALA B 1 32 ? -5.004 -3.223 24.578 1 93.75 32 ALA B C 1
ATOM 4321 O O . ALA B 1 32 ? -3.842 -2.83 24.469 1 93.75 32 ALA B O 1
ATOM 4322 N N . ILE B 1 33 ? -5.301 -4.438 24.828 1 93.56 33 ILE B N 1
ATOM 4323 C CA . ILE B 1 33 ? -4.266 -5.445 25.031 1 93.56 33 ILE B CA 1
ATOM 4324 C C . ILE B 1 33 ? -3.486 -5.648 23.734 1 93.56 33 ILE B C 1
ATOM 4326 O O . ILE B 1 33 ? -2.254 -5.703 23.75 1 93.56 33 ILE B O 1
ATOM 4330 N N . ILE B 1 34 ? -4.199 -5.738 22.641 1 93.56 34 ILE B N 1
ATOM 4331 C CA . ILE B 1 34 ? -3.555 -5.887 21.344 1 93.56 34 ILE B CA 1
ATOM 4332 C C . ILE B 1 34 ? -2.654 -4.688 21.062 1 93.56 34 ILE B C 1
ATOM 4334 O O . ILE B 1 34 ? -1.549 -4.836 20.547 1 93.56 34 ILE B O 1
ATOM 4338 N N . GLY B 1 35 ? -3.125 -3.541 21.484 1 92.69 35 GLY B N 1
ATOM 4339 C CA . GLY B 1 35 ? -2.326 -2.338 21.312 1 92.69 35 GLY B CA 1
ATOM 4340 C C . GLY B 1 35 ? -1.012 -2.383 22.062 1 92.69 35 GLY B C 1
ATOM 4341 O O . GLY B 1 35 ? 0.034 -2.018 21.531 1 92.69 35 GLY B O 1
ATOM 4342 N N . VAL B 1 36 ? -1.065 -2.873 23.219 1 90.62 36 VAL B N 1
ATOM 4343 C CA . VAL B 1 36 ? 0.143 -2.998 24.016 1 90.62 36 VAL B CA 1
ATOM 4344 C C . VAL B 1 36 ? 1.085 -4.02 23.391 1 90.62 36 VAL B C 1
ATOM 4346 O O . VAL B 1 36 ? 2.297 -3.801 23.328 1 90.62 36 VAL B O 1
ATOM 4349 N N . PHE B 1 37 ? 0.538 -5.043 22.875 1 91.25 37 PHE B N 1
ATOM 4350 C CA . PHE B 1 37 ? 1.345 -6.055 22.203 1 91.25 37 PHE B CA 1
ATOM 4351 C C . PHE B 1 37 ? 1.986 -5.484 20.953 1 91.25 37 PHE B C 1
ATOM 4353 O O . PHE B 1 37 ? 3.154 -5.758 20.656 1 91.25 37 PHE B O 1
ATOM 4360 N N . VAL B 1 38 ? 1.216 -4.738 20.234 1 91.44 38 VAL B N 1
ATOM 4361 C CA . VAL B 1 38 ? 1.725 -4.102 19.016 1 91.44 38 VAL B CA 1
ATOM 4362 C C . VAL B 1 38 ? 2.896 -3.189 19.375 1 91.44 38 VAL B C 1
ATOM 4364 O O . VAL B 1 38 ? 3.93 -3.207 18.703 1 91.44 38 VAL B O 1
ATOM 4367 N N . PHE B 1 39 ? 2.73 -2.459 20.406 1 91.25 39 PHE B N 1
ATOM 4368 C CA . PHE B 1 39 ? 3.768 -1.523 20.828 1 91.25 39 PHE B CA 1
ATOM 4369 C C . PHE B 1 39 ? 5.027 -2.268 21.25 1 91.25 39 PHE B C 1
ATOM 4371 O O . PHE B 1 39 ? 6.133 -1.934 20.812 1 91.25 39 PHE B O 1
ATOM 4378 N N . LEU B 1 40 ? 4.895 -3.309 21.984 1 89.19 40 LEU B N 1
ATOM 4379 C CA . LEU B 1 40 ? 6.035 -4.062 22.5 1 89.19 40 LEU B CA 1
ATOM 4380 C C . LEU B 1 40 ? 6.711 -4.848 21.375 1 89.19 40 LEU B C 1
ATOM 4382 O O . LEU B 1 40 ? 7.941 -4.949 21.344 1 89.19 40 LEU B O 1
ATOM 4386 N N . ALA B 1 41 ? 5.934 -5.367 20.531 1 91.94 41 ALA B N 1
ATOM 4387 C CA . ALA B 1 41 ? 6.496 -6.059 19.375 1 91.94 41 ALA B CA 1
ATOM 4388 C C . ALA B 1 41 ? 7.297 -5.102 18.5 1 91.94 41 ALA B C 1
ATOM 4390 O O . ALA B 1 41 ? 8.383 -5.441 18.016 1 91.94 41 ALA B O 1
ATOM 4391 N N . ALA B 1 42 ? 6.727 -3.938 18.312 1 93.38 42 ALA B N 1
ATOM 4392 C CA . ALA B 1 42 ? 7.434 -2.924 17.531 1 93.38 42 ALA B CA 1
ATOM 4393 C C . ALA B 1 42 ? 8.727 -2.506 18.234 1 93.38 42 ALA B C 1
ATOM 4395 O O . ALA B 1 42 ? 9.766 -2.367 17.578 1 93.38 42 ALA B O 1
ATOM 4396 N N . LEU B 1 43 ? 8.633 -2.334 19.5 1 91.62 43 LEU B N 1
ATOM 4397 C CA . LEU B 1 43 ? 9.812 -1.955 20.266 1 91.62 43 LEU B CA 1
ATOM 4398 C C . LEU B 1 43 ? 10.914 -3.008 20.141 1 91.62 43 LEU B C 1
ATOM 4400 O O . LEU B 1 43 ? 12.086 -2.672 19.984 1 91.62 43 LEU B O 1
ATOM 4404 N N . PHE B 1 44 ? 10.523 -4.184 20.156 1 90.81 44 PHE B N 1
ATOM 4405 C CA . PHE B 1 44 ? 11.484 -5.27 20.016 1 90.81 44 PHE B CA 1
ATOM 4406 C C . PHE B 1 44 ? 12.078 -5.297 18.609 1 90.81 44 PHE B C 1
ATOM 4408 O O . PHE B 1 44 ? 13.297 -5.312 18.453 1 90.81 44 PHE B O 1
ATOM 4415 N N . ILE B 1 45 ? 11.273 -5.227 17.656 1 92.25 45 ILE B N 1
ATOM 4416 C CA . ILE B 1 45 ? 11.672 -5.395 16.266 1 92.25 45 ILE B CA 1
ATOM 4417 C C . ILE B 1 45 ? 12.57 -4.234 15.844 1 92.25 45 ILE B C 1
ATOM 4419 O O . ILE B 1 45 ? 13.516 -4.422 15.078 1 92.25 45 ILE B O 1
ATOM 4423 N N . PHE B 1 46 ? 12.32 -3.07 16.406 1 92.19 46 PHE B N 1
ATOM 4424 C CA . PHE B 1 46 ? 13.078 -1.905 15.969 1 92.19 46 PHE B CA 1
ATOM 4425 C C . PHE B 1 46 ? 14.305 -1.695 16.844 1 92.19 46 PHE B C 1
ATOM 4427 O O . PHE B 1 46 ? 15.109 -0.801 16.594 1 92.19 46 PHE B O 1
ATOM 4434 N N . GLY B 1 47 ? 14.492 -2.545 17.906 1 84.38 47 GLY B N 1
ATOM 4435 C CA . GLY B 1 47 ? 15.719 -2.541 18.688 1 84.38 47 GLY B CA 1
ATOM 4436 C C . GLY B 1 47 ? 15.648 -1.63 19.891 1 84.38 47 GLY B C 1
ATOM 4437 O O . GLY B 1 47 ? 16.688 -1.18 20.391 1 84.38 47 GLY B O 1
ATOM 4438 N N . GLY B 1 48 ? 14.484 -1.231 20.344 1 77.81 48 GLY B N 1
ATOM 4439 C CA . GLY B 1 48 ? 14.336 -0.347 21.484 1 77.81 48 GLY B CA 1
ATOM 4440 C C . GLY B 1 48 ? 14.102 -1.089 22.781 1 77.81 48 GLY B C 1
ATOM 4441 O O . GLY B 1 48 ? 13.586 -0.52 23.75 1 77.81 48 GLY B O 1
ATOM 4442 N N . TRP B 1 49 ? 14.484 -2.303 22.812 1 77 49 TRP B N 1
ATOM 4443 C CA . TRP B 1 49 ? 14.102 -3.135 23.953 1 77 49 TRP B CA 1
ATOM 4444 C C . TRP B 1 49 ? 15.148 -3.062 25.047 1 77 49 TRP B C 1
ATOM 4446 O O . TRP B 1 49 ? 15.18 -3.92 25.938 1 77 49 TRP B O 1
ATOM 4456 N N . GLU B 1 50 ? 15.992 -2.066 24.969 1 77.69 50 GLU B N 1
ATOM 4457 C CA . GLU B 1 50 ? 17 -1.924 26.016 1 77.69 50 GLU B CA 1
ATOM 4458 C C . GLU B 1 50 ? 17.141 -0.467 26.438 1 77.69 50 GLU B C 1
ATOM 4460 O O . GLU B 1 50 ? 16.672 0.439 25.75 1 77.69 50 GLU B O 1
ATOM 4465 N N . GLY B 1 51 ? 17.562 -0.328 27.734 1 78.25 51 GLY B N 1
ATOM 4466 C CA . GLY B 1 51 ? 17.969 0.988 28.203 1 78.25 51 GLY B CA 1
ATOM 4467 C C . GLY B 1 51 ? 16.797 1.899 28.516 1 78.25 51 GLY B C 1
ATOM 4468 O O . GLY B 1 51 ? 15.781 1.453 29.062 1 78.25 51 GLY B O 1
ATOM 4469 N N . GLU B 1 52 ? 16.969 3.158 28.266 1 81.06 52 GLU B N 1
ATOM 4470 C CA . GLU B 1 52 ? 16 4.211 28.578 1 81.06 52 GLU B CA 1
ATOM 4471 C C . GLU B 1 52 ? 14.742 4.074 27.719 1 81.06 52 GLU B C 1
ATOM 4473 O O . GLU B 1 52 ? 13.648 4.41 28.172 1 81.06 52 GLU B O 1
ATOM 4478 N N . ALA B 1 53 ? 14.93 3.514 26.625 1 82.06 53 ALA B N 1
ATOM 4479 C CA . ALA B 1 53 ? 13.797 3.32 25.719 1 82.06 53 ALA B CA 1
ATOM 4480 C C . ALA B 1 53 ? 12.734 2.422 26.359 1 82.06 53 ALA B C 1
ATOM 4482 O O . ALA B 1 53 ? 11.539 2.676 26.234 1 82.06 53 ALA B O 1
ATOM 4483 N N . LEU B 1 54 ? 13.156 1.451 27.062 1 81 54 LEU B N 1
ATOM 4484 C CA . LEU B 1 54 ? 12.234 0.515 27.688 1 81 54 LEU B CA 1
ATOM 4485 C C . LEU B 1 54 ? 11.438 1.199 28.797 1 81 54 LEU B C 1
ATOM 4487 O O . LEU B 1 54 ? 10.227 0.968 28.922 1 81 54 LEU B O 1
ATOM 4491 N N . ILE B 1 55 ? 12.039 2.086 29.547 1 82.19 55 ILE B N 1
ATOM 4492 C CA . ILE B 1 55 ? 11.383 2.793 30.641 1 82.19 55 ILE B CA 1
ATOM 4493 C C . ILE B 1 55 ? 10.312 3.729 30.094 1 82.19 55 ILE B C 1
ATOM 4495 O O . ILE B 1 55 ? 9.172 3.725 30.562 1 82.19 55 ILE B O 1
ATOM 4499 N N . ILE B 1 56 ? 10.695 4.469 29.062 1 85.5 56 ILE B N 1
ATOM 4500 C CA . ILE B 1 56 ? 9.742 5.383 28.438 1 85.5 56 ILE B CA 1
ATOM 4501 C C . ILE B 1 56 ? 8.594 4.59 27.828 1 85.5 56 ILE B C 1
ATOM 4503 O O . ILE B 1 56 ? 7.43 4.988 27.938 1 85.5 56 ILE B O 1
ATOM 4507 N N . SER B 1 57 ? 8.977 3.412 27.344 1 86.94 57 SER B N 1
ATOM 4508 C CA . SER B 1 57 ? 7.988 2.586 26.656 1 86.94 57 SER B CA 1
ATOM 4509 C C . SER B 1 57 ? 6.957 2.029 27.641 1 86.94 57 SER B C 1
ATOM 4511 O O . SER B 1 57 ? 5.785 1.864 27.281 1 86.94 57 SER B O 1
ATOM 4513 N N . ILE B 1 58 ? 7.352 1.767 28.797 1 83.75 58 ILE B N 1
ATOM 4514 C CA . ILE B 1 58 ? 6.426 1.268 29.812 1 83.75 58 ILE B CA 1
ATOM 4515 C C . ILE B 1 58 ? 5.395 2.342 30.141 1 83.75 58 ILE B C 1
ATOM 4517 O O . ILE B 1 58 ? 4.195 2.062 30.188 1 83.75 58 ILE B O 1
ATOM 4521 N N . MET B 1 59 ? 5.848 3.531 30.266 1 83.25 59 MET B N 1
ATOM 4522 C CA . MET B 1 59 ? 4.938 4.633 30.562 1 83.25 59 MET B CA 1
ATOM 4523 C C . MET B 1 59 ? 3.992 4.883 29.391 1 83.25 59 MET B C 1
ATOM 4525 O O . MET B 1 59 ? 2.787 5.047 29.578 1 83.25 59 MET B O 1
ATOM 4529 N N . VAL B 1 60 ? 4.535 4.875 28.25 1 86.81 60 VAL B N 1
ATOM 4530 C CA . VAL B 1 60 ? 3.748 5.109 27.047 1 86.81 60 VAL B CA 1
ATOM 4531 C C . VAL B 1 60 ? 2.715 3.998 26.875 1 86.81 60 VAL B C 1
ATOM 4533 O O . VAL B 1 60 ? 1.569 4.258 26.5 1 86.81 60 VAL B O 1
ATOM 4536 N N . SER B 1 61 ? 3.119 2.758 27.203 1 87.75 61 SER B N 1
ATOM 4537 C CA . SER B 1 61 ? 2.221 1.614 27.078 1 87.75 61 SER B CA 1
ATOM 4538 C C . SER B 1 61 ? 1.031 1.749 28.031 1 87.75 61 SER B C 1
ATOM 4540 O O . SER B 1 61 ? -0.106 1.466 27.641 1 87.75 61 SER B O 1
ATOM 4542 N N . PHE B 1 62 ? 1.299 2.211 29.188 1 87.31 62 PHE B N 1
ATOM 4543 C CA . PHE B 1 62 ? 0.249 2.355 30.188 1 87.31 62 PHE B CA 1
ATOM 4544 C C . PHE B 1 62 ? -0.769 3.404 29.766 1 87.31 62 PHE B C 1
ATOM 4546 O O . PHE B 1 62 ? -1.974 3.145 29.75 1 87.31 62 PHE B O 1
ATOM 4553 N N . PHE B 1 63 ? -0.353 4.574 29.391 1 88.25 63 PHE B N 1
ATOM 4554 C CA . PHE B 1 63 ? -1.259 5.652 29.016 1 88.25 63 PHE B CA 1
ATOM 4555 C C . PHE B 1 63 ? -1.957 5.336 27.703 1 88.25 63 PHE B C 1
ATOM 4557 O O . PHE B 1 63 ? -3.117 5.703 27.5 1 88.25 63 PHE B O 1
ATOM 4564 N N . SER B 1 64 ? -1.246 4.66 26.797 1 90.31 64 SER B N 1
ATOM 4565 C CA . SER B 1 64 ? -1.88 4.242 25.547 1 90.31 64 SER B CA 1
ATOM 4566 C C . SER B 1 64 ? -3.012 3.254 25.812 1 90.31 64 SER B C 1
ATOM 4568 O O . SER B 1 64 ? -4.047 3.295 25.141 1 90.31 64 SER B O 1
ATOM 4570 N N . PHE B 1 65 ? -2.746 2.363 26.781 1 90.69 65 PHE B N 1
ATOM 4571 C CA . PHE B 1 65 ? -3.781 1.425 27.203 1 90.69 65 PHE B CA 1
ATOM 4572 C C . PHE B 1 65 ? -5.035 2.164 27.656 1 90.69 65 PHE B C 1
ATOM 4574 O O . PHE B 1 65 ? -6.145 1.836 27.219 1 90.69 65 PHE B O 1
ATOM 4581 N N . ALA B 1 66 ? -4.855 3.197 28.438 1 89.75 66 ALA B N 1
ATOM 4582 C CA . ALA B 1 66 ? -5.969 3.996 28.938 1 89.75 66 ALA B CA 1
ATOM 4583 C C . ALA B 1 66 ? -6.664 4.742 27.797 1 89.75 66 ALA B C 1
ATOM 4585 O O . ALA B 1 66 ? -7.895 4.805 27.75 1 89.75 66 ALA B O 1
ATOM 4586 N N . ILE B 1 67 ? -5.945 5.293 26.922 1 90.19 67 ILE B N 1
ATOM 4587 C CA . ILE B 1 67 ? -6.488 6.031 25.781 1 90.19 67 ILE B CA 1
ATOM 4588 C C . ILE B 1 67 ? -7.316 5.094 24.906 1 90.19 67 ILE B C 1
ATOM 4590 O O . ILE B 1 67 ? -8.43 5.434 24.5 1 90.19 67 ILE B O 1
ATOM 4594 N N . LEU B 1 68 ? -6.82 3.902 24.688 1 88.81 68 LEU B N 1
ATOM 4595 C CA . LEU B 1 68 ? -7.516 2.924 23.859 1 88.81 68 LEU B CA 1
ATOM 4596 C C . LEU B 1 68 ? -8.805 2.463 24.531 1 88.81 68 LEU B C 1
ATOM 4598 O O . LEU B 1 68 ? -9.797 2.188 23.844 1 88.81 68 LEU B O 1
ATOM 4602 N N . LEU B 1 69 ? -8.82 2.492 25.812 1 89 69 LEU B N 1
ATOM 4603 C CA . LEU B 1 69 ? -9.984 2.027 26.547 1 89 69 LEU B CA 1
ATOM 4604 C C . LEU B 1 69 ? -11.062 3.107 26.609 1 89 69 LEU B C 1
ATOM 4606 O O . LEU B 1 69 ? -12.25 2.807 26.5 1 89 69 LEU B O 1
ATOM 4610 N N . PHE B 1 70 ? -10.617 4.375 26.625 1 84.12 70 PHE B N 1
ATOM 4611 C CA . PHE B 1 70 ? -11.609 5.355 27.062 1 84.12 70 PHE B CA 1
ATOM 4612 C C . PHE B 1 70 ? -11.914 6.344 25.938 1 84.12 70 PHE B C 1
ATOM 4614 O O . PHE B 1 70 ? -12.766 7.227 26.094 1 84.12 70 PHE B O 1
ATOM 4621 N N . THR B 1 71 ? -11.305 6.203 24.828 1 82.75 71 THR B N 1
ATOM 4622 C CA . THR B 1 71 ? -11.711 6.977 23.656 1 82.75 71 THR B CA 1
ATOM 4623 C C . THR B 1 71 ? -12.812 6.25 22.891 1 82.75 71 THR B C 1
ATOM 4625 O O . THR B 1 71 ? -13.109 5.086 23.156 1 82.75 71 THR B O 1
ATOM 4628 N N . GLY B 1 72 ? -13.648 7.043 22.078 1 78.62 72 GLY B N 1
ATOM 4629 C CA . GLY B 1 72 ? -14.633 6.402 21.219 1 78.62 72 GLY B CA 1
ATOM 4630 C C . GLY B 1 72 ? -16.016 7.004 21.344 1 78.62 72 GLY B C 1
ATOM 4631 O O . GLY B 1 72 ? -16.953 6.57 20.672 1 78.62 72 GLY B O 1
ATOM 4632 N N . LYS B 1 73 ? -16.141 8.008 22.156 1 80.12 73 LYS B N 1
ATOM 4633 C CA . LYS B 1 73 ? -17.453 8.617 22.312 1 80.12 73 LYS B CA 1
ATOM 4634 C C . LYS B 1 73 ? -17.703 9.672 21.25 1 80.12 73 LYS B C 1
ATOM 4636 O O . LYS B 1 73 ? -18.625 9.555 20.453 1 80.12 73 LYS B O 1
ATOM 4641 N N . GLN B 1 74 ? -16.797 10.672 21.281 1 91.94 74 GLN B N 1
ATOM 4642 C CA . GLN B 1 74 ? -16.844 11.727 20.281 1 91.94 74 GLN B CA 1
ATOM 4643 C C . GLN B 1 74 ? -15.5 11.852 19.562 1 91.94 74 GLN B C 1
ATOM 4645 O O . GLN B 1 74 ? -14.477 12.148 20.188 1 91.94 74 GLN B O 1
ATOM 4650 N N . LEU B 1 75 ? -15.57 11.797 18.281 1 95.12 75 LEU B N 1
ATOM 4651 C CA . LEU B 1 75 ? -14.359 11.672 17.484 1 95.12 75 LEU B CA 1
ATOM 4652 C C . LEU B 1 75 ? -13.5 12.93 17.594 1 95.12 75 LEU B C 1
ATOM 4654 O O . LEU B 1 75 ? -12.273 12.844 17.625 1 95.12 75 LEU B O 1
ATOM 4658 N N . HIS B 1 76 ? -14.148 14.188 17.594 1 96.94 76 HIS B N 1
ATOM 4659 C CA . HIS B 1 76 ? -13.359 15.406 17.672 1 96.94 76 HIS B CA 1
ATOM 4660 C C . HIS B 1 76 ? -12.609 15.5 19 1 96.94 76 HIS B C 1
ATOM 4662 O O . HIS B 1 76 ? -11.484 16 19.047 1 96.94 76 HIS B O 1
ATOM 4668 N N . TRP B 1 77 ? -13.117 14.938 20.109 1 95.56 77 TRP B N 1
ATOM 4669 C CA . TRP B 1 77 ? -12.422 14.875 21.391 1 95.56 77 TRP B CA 1
ATOM 4670 C C . TRP B 1 77 ? -11.344 13.797 21.375 1 95.56 77 TRP B C 1
ATOM 4672 O O . TRP B 1 77 ? -10.273 13.969 21.953 1 95.56 77 TRP B O 1
ATOM 4682 N N . ASP B 1 78 ? -11.734 12.656 20.75 1 96.12 78 ASP B N 1
ATOM 4683 C CA . ASP B 1 78 ? -10.742 11.594 20.625 1 96.12 78 ASP B CA 1
ATOM 4684 C C . ASP B 1 78 ? -9.492 12.094 19.906 1 96.12 78 ASP B C 1
ATOM 4686 O O . ASP B 1 78 ? -8.375 11.758 20.297 1 96.12 78 ASP B O 1
ATOM 4690 N N . ALA B 1 79 ? -9.734 12.875 18.875 1 97.5 79 ALA B N 1
ATOM 4691 C CA . ALA B 1 79 ? -8.609 13.438 18.141 1 97.5 79 ALA B CA 1
ATOM 4692 C C . ALA B 1 79 ? -7.75 14.328 19.031 1 97.5 79 ALA B C 1
ATOM 4694 O O . ALA B 1 79 ? -6.52 14.258 19 1 97.5 79 ALA B O 1
ATOM 4695 N N . LEU B 1 80 ? -8.383 15.156 19.859 1 97.44 80 LEU B N 1
ATOM 4696 C CA . LEU B 1 80 ? -7.668 16.031 20.797 1 97.44 80 LEU B CA 1
ATOM 4697 C C . LEU B 1 80 ? -6.801 15.211 21.75 1 97.44 80 LEU B C 1
ATOM 4699 O O . LEU B 1 80 ? -5.609 15.492 21.906 1 97.44 80 LEU B O 1
ATOM 4703 N N . ILE B 1 81 ? -7.367 14.203 22.281 1 96.44 81 ILE B N 1
ATOM 4704 C CA . ILE B 1 81 ? -6.699 13.398 23.297 1 96.44 81 ILE B CA 1
ATOM 4705 C C . ILE B 1 81 ? -5.535 12.633 22.672 1 96.44 81 ILE B C 1
ATOM 4707 O O . ILE B 1 81 ? -4.414 12.664 23.172 1 96.44 81 ILE B O 1
ATOM 4711 N N . VAL B 1 82 ? -5.789 11.984 21.562 1 96.94 82 VAL B N 1
ATOM 4712 C CA . VAL B 1 82 ? -4.801 11.125 20.906 1 96.94 82 VAL B CA 1
ATOM 4713 C C . VAL B 1 82 ? -3.643 11.969 20.391 1 96.94 82 VAL B C 1
ATOM 4715 O O . VAL B 1 82 ? -2.477 11.656 20.641 1 96.94 82 VAL B O 1
ATOM 4718 N N . ILE B 1 83 ? -3.904 13.078 19.703 1 98.38 83 ILE B N 1
ATOM 4719 C CA . ILE B 1 83 ? -2.863 13.883 19.078 1 98.38 83 ILE B CA 1
ATOM 4720 C C . ILE B 1 83 ? -2.035 14.578 20.156 1 98.38 83 ILE B C 1
ATOM 4722 O O . ILE B 1 83 ? -0.806 14.625 20.062 1 98.38 83 ILE B O 1
ATOM 4726 N N . ILE B 1 84 ? -2.693 15.078 21.172 1 97.81 84 ILE B N 1
ATOM 4727 C CA . ILE B 1 84 ? -1.96 15.773 22.234 1 97.81 84 ILE B CA 1
ATOM 4728 C C . ILE B 1 84 ? -1.077 14.781 22.984 1 97.81 84 ILE B C 1
ATOM 4730 O O . ILE B 1 84 ? 0.11 15.031 23.203 1 97.81 84 ILE B O 1
ATOM 4734 N N . PHE B 1 85 ? -1.627 13.68 23.344 1 96.5 85 PHE B N 1
ATOM 4735 C CA . PHE B 1 85 ? -0.875 12.719 24.141 1 96.5 85 PHE B CA 1
ATOM 4736 C C . PHE B 1 85 ? 0.349 12.227 23.375 1 96.5 85 PHE B C 1
ATOM 4738 O O . PHE B 1 85 ? 1.478 12.352 23.859 1 96.5 85 PHE B O 1
ATOM 4745 N N . PHE B 1 86 ? 0.142 11.711 22.25 1 96.94 86 PHE B N 1
ATOM 4746 C CA . PHE B 1 86 ? 1.255 11.133 21.5 1 96.94 86 PHE B CA 1
ATOM 4747 C C . PHE B 1 86 ? 2.145 12.234 20.922 1 96.94 86 PHE B C 1
ATOM 4749 O O . PHE B 1 86 ? 3.357 12.055 20.797 1 96.94 86 PHE B O 1
ATOM 4756 N N . GLY B 1 87 ? 1.544 13.359 20.547 1 98.06 87 GLY B N 1
ATOM 4757 C CA . GLY B 1 87 ? 2.32 14.492 20.062 1 98.06 87 GLY B CA 1
ATOM 4758 C C . GLY B 1 87 ? 3.289 15.039 21.094 1 98.06 87 GLY B C 1
ATOM 4759 O O . GLY B 1 87 ? 4.43 15.367 20.766 1 98.06 87 GLY B O 1
ATOM 4760 N N . VAL B 1 88 ? 2.838 15.117 22.312 1 97.38 88 VAL B N 1
ATOM 4761 C CA . VAL B 1 88 ? 3.701 15.609 23.375 1 97.38 88 VAL B CA 1
ATOM 4762 C C . VAL B 1 88 ? 4.855 14.633 23.594 1 97.38 88 VAL B C 1
ATOM 4764 O O . VAL B 1 88 ? 5.996 15.055 23.812 1 97.38 88 VAL B O 1
ATOM 4767 N N . ILE B 1 89 ? 4.59 13.398 23.516 1 96.31 89 ILE B N 1
ATOM 4768 C CA . ILE B 1 89 ? 5.652 12.414 23.656 1 96.31 89 ILE B CA 1
ATOM 4769 C C . ILE B 1 89 ? 6.652 12.562 22.516 1 96.31 89 ILE B C 1
ATOM 4771 O O . ILE B 1 89 ? 7.863 12.617 22.75 1 96.31 89 ILE B O 1
ATOM 4775 N N . PHE B 1 90 ? 6.176 12.648 21.297 1 97.38 90 PHE B N 1
ATOM 4776 C CA . PHE B 1 90 ? 7.055 12.898 20.156 1 97.38 90 PHE B CA 1
ATOM 4777 C C . PHE B 1 90 ? 7.883 14.156 20.375 1 97.38 90 PHE B C 1
ATOM 4779 O O . PHE B 1 90 ? 9.07 14.195 20.062 1 97.38 90 PHE B O 1
ATOM 4786 N N . CYS B 1 91 ? 7.223 15.141 20.875 1 97.25 91 CYS B N 1
ATOM 4787 C CA . CYS B 1 91 ? 7.859 16.422 21.125 1 97.25 91 CYS B CA 1
ATOM 4788 C C . CYS B 1 91 ? 9.055 16.266 22.062 1 97.25 91 CYS B C 1
ATOM 4790 O O . CYS B 1 91 ? 10.133 16.797 21.797 1 97.25 91 CYS B O 1
ATOM 4792 N N . LEU B 1 92 ? 8.891 15.469 23.062 1 95 92 LEU B N 1
ATOM 4793 C CA . LEU B 1 92 ? 9.898 15.359 24.109 1 95 92 LEU B CA 1
ATOM 4794 C C . LEU B 1 92 ? 11 14.383 23.719 1 95 92 LEU B C 1
ATOM 4796 O O . LEU B 1 92 ? 12.172 14.609 24.016 1 95 92 LEU B O 1
ATOM 4800 N N . ILE B 1 93 ? 10.648 13.336 23.031 1 94.69 93 ILE B N 1
ATOM 4801 C CA . ILE B 1 93 ? 11.633 12.281 22.812 1 94.69 93 ILE B CA 1
ATOM 4802 C C . ILE B 1 93 ? 12.438 12.586 21.562 1 94.69 93 ILE B C 1
ATOM 4804 O O . ILE B 1 93 ? 13.492 11.984 21.328 1 94.69 93 ILE B O 1
ATOM 4808 N N . THR B 1 94 ? 11.945 13.406 20.688 1 97.06 94 THR B N 1
ATOM 4809 C CA . THR B 1 94 ? 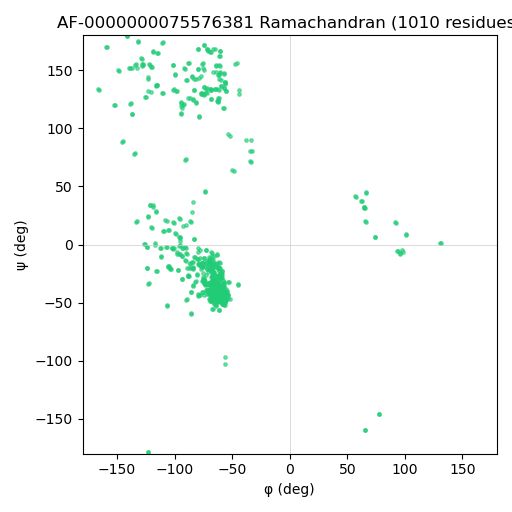12.672 13.766 19.469 1 97.06 94 THR B CA 1
ATOM 4810 C C . THR B 1 94 ? 13.805 14.734 19.781 1 97.06 94 THR B C 1
ATOM 4812 O O . THR B 1 94 ? 13.594 15.758 20.422 1 97.06 94 THR B O 1
ATOM 4815 N N . PRO B 1 95 ? 14.969 14.445 19.328 1 97.38 95 PRO B N 1
ATOM 4816 C CA . PRO B 1 95 ? 16.109 15.305 19.625 1 97.38 95 PRO B CA 1
ATOM 4817 C C . PRO B 1 95 ? 15.938 16.719 19.078 1 97.38 95 PRO B C 1
ATOM 4819 O O . PRO B 1 95 ? 15.109 16.953 18.188 1 97.38 95 PRO B O 1
ATOM 4822 N N . ILE B 1 96 ? 16.734 17.578 19.625 1 97.31 96 ILE B N 1
ATOM 4823 C CA . ILE B 1 96 ? 16.719 18.984 19.25 1 97.31 96 ILE B CA 1
ATOM 4824 C C . ILE B 1 96 ? 17.109 19.125 17.781 1 97.31 96 ILE B C 1
ATOM 4826 O O . ILE B 1 96 ? 18.141 18.625 17.344 1 97.31 96 ILE B O 1
ATOM 4830 N N . LEU B 1 97 ? 16.203 19.766 17 1 96.56 97 LEU B N 1
ATOM 4831 C CA . LEU B 1 97 ? 16.438 20.109 15.602 1 96.56 97 LEU B CA 1
ATOM 4832 C C . LEU B 1 97 ? 16.641 18.859 14.758 1 96.56 97 LEU B C 1
ATOM 4834 O O . LEU B 1 97 ? 17.484 18.844 13.859 1 96.56 97 LEU B O 1
ATOM 4838 N N . ASP B 1 98 ? 15.883 17.766 15.07 1 96.75 98 ASP B N 1
ATOM 4839 C CA . ASP B 1 98 ? 16.062 16.5 14.359 1 96.75 98 ASP B CA 1
ATOM 4840 C C . ASP B 1 98 ? 14.789 16.094 13.633 1 96.75 98 ASP B C 1
ATOM 4842 O O . ASP B 1 98 ? 14.461 14.906 13.57 1 96.75 98 ASP B O 1
ATOM 4846 N N . THR B 1 99 ? 14.039 16.922 13.188 1 96.56 99 THR B N 1
ATOM 4847 C CA . THR B 1 99 ? 12.906 16.688 12.297 1 96.56 99 THR B CA 1
ATOM 4848 C C . THR B 1 99 ? 13.156 17.328 10.93 1 96.56 99 THR B C 1
ATOM 4850 O O . THR B 1 99 ? 14.078 18.125 10.773 1 96.56 99 THR B O 1
ATOM 4853 N N . PRO B 1 100 ? 12.422 16.969 9.969 1 93.38 100 PRO B N 1
ATOM 4854 C CA . PRO B 1 100 ? 12.695 17.516 8.648 1 93.38 100 PRO B CA 1
ATOM 4855 C C . PRO B 1 100 ? 12.648 19.047 8.617 1 93.38 100 PRO B C 1
ATOM 4857 O O . PRO B 1 100 ? 11.594 19.641 8.883 1 93.38 100 PRO B O 1
ATOM 4860 N N . ASP B 1 101 ? 13.734 19.688 8.305 1 91.81 101 ASP B N 1
ATOM 4861 C CA . ASP B 1 101 ? 13.898 21.109 8.062 1 91.81 101 ASP B CA 1
ATOM 4862 C C . ASP B 1 101 ? 13.648 21.922 9.336 1 91.81 101 ASP B C 1
ATOM 4864 O O . ASP B 1 101 ? 13.359 23.109 9.281 1 91.81 101 ASP B O 1
ATOM 4868 N N . GLU B 1 102 ? 13.727 21.297 10.461 1 95.5 102 GLU B N 1
ATOM 4869 C CA . GLU B 1 102 ? 13.375 21.984 11.711 1 95.5 102 GLU B CA 1
ATOM 4870 C C . GLU B 1 102 ? 14.273 23.188 11.961 1 95.5 102 GLU B C 1
ATOM 4872 O O . GLU B 1 102 ? 13.828 24.188 12.516 1 95.5 102 GLU B O 1
ATOM 4877 N N . THR B 1 103 ? 15.555 23.156 11.516 1 93.81 103 THR B N 1
ATOM 4878 C CA . THR B 1 103 ? 16.516 24.234 11.711 1 93.81 103 THR B CA 1
ATOM 4879 C C . THR B 1 103 ? 16.047 25.516 11.031 1 93.81 103 THR B C 1
ATOM 4881 O O . THR B 1 103 ? 16.031 26.578 11.641 1 93.81 103 THR B O 1
ATOM 4884 N N . ALA B 1 104 ? 15.609 25.375 9.836 1 93.06 104 ALA B N 1
ATOM 4885 C CA . ALA B 1 104 ? 15.141 26.547 9.086 1 93.06 104 ALA B CA 1
ATOM 4886 C C . ALA B 1 104 ? 13.828 27.062 9.656 1 93.06 104 ALA B C 1
ATOM 4888 O O . ALA B 1 104 ? 13.625 28.281 9.742 1 93.06 104 ALA B O 1
ATOM 4889 N N . HIS B 1 105 ? 12.984 26.188 10.039 1 95.69 105 HIS B N 1
ATOM 4890 C CA . HIS B 1 105 ? 11.672 26.594 10.547 1 95.69 105 HIS B CA 1
ATOM 4891 C C . HIS B 1 105 ? 11.789 27.219 11.93 1 95.69 105 HIS B C 1
ATOM 4893 O O . HIS B 1 105 ? 11.047 28.141 12.258 1 95.69 105 HIS B O 1
ATOM 4899 N N . LEU B 1 106 ? 12.734 26.734 12.695 1 95.75 106 LEU B N 1
ATOM 4900 C CA . LEU B 1 106 ? 12.984 27.375 13.984 1 95.75 106 LEU B CA 1
ATOM 4901 C C . LEU B 1 106 ? 13.477 28.812 13.789 1 95.75 106 LEU B C 1
ATOM 4903 O O . LEU B 1 106 ? 13 29.734 14.461 1 95.75 106 LEU B O 1
ATOM 4907 N N . ALA B 1 107 ? 14.445 28.953 12.93 1 93.69 107 ALA B N 1
ATOM 4908 C CA . ALA B 1 107 ? 14.969 30.297 12.648 1 93.69 107 ALA B CA 1
ATOM 4909 C C . ALA B 1 107 ? 13.852 31.25 12.258 1 93.69 107 ALA B C 1
ATOM 4911 O O . ALA B 1 107 ? 13.805 32.375 12.742 1 93.69 107 ALA B O 1
ATOM 4912 N N . ARG B 1 108 ? 12.984 30.781 11.453 1 94.38 108 ARG B N 1
ATOM 4913 C CA . ARG B 1 108 ? 11.867 31.609 11.008 1 94.38 108 ARG B CA 1
ATOM 4914 C C . ARG B 1 108 ? 10.93 31.922 12.172 1 94.38 108 ARG B C 1
ATOM 4916 O O . ARG B 1 108 ? 10.453 33.062 12.305 1 94.38 108 ARG B O 1
ATOM 4923 N N . ALA B 1 109 ? 10.586 30.953 12.914 1 95.56 109 ALA B N 1
ATOM 4924 C CA . ALA B 1 109 ? 9.711 31.141 14.062 1 95.56 109 ALA B CA 1
ATOM 4925 C C . ALA B 1 109 ? 10.281 32.188 15.031 1 95.56 109 ALA B C 1
ATOM 4927 O O . ALA B 1 109 ? 9.555 33 15.57 1 95.56 109 ALA B O 1
ATOM 4928 N N . MET B 1 110 ? 11.586 32.125 15.25 1 94.12 110 MET B N 1
ATOM 4929 C CA . MET B 1 110 ? 12.25 33.094 16.125 1 94.12 110 MET B CA 1
ATOM 4930 C C . MET B 1 110 ? 12.195 34.5 15.531 1 94.12 110 MET B C 1
ATOM 4932 O O . MET B 1 110 ? 12 35.469 16.25 1 94.12 110 MET B O 1
ATOM 4936 N N . TYR B 1 111 ? 12.43 34.5 14.242 1 93.88 111 TYR B N 1
ATOM 4937 C CA . TYR B 1 111 ? 12.344 35.781 13.523 1 93.88 111 TYR B CA 1
ATOM 4938 C C . TYR B 1 111 ? 10.969 36.406 13.711 1 93.88 111 TYR B C 1
ATOM 4940 O O . TYR B 1 111 ? 10.867 37.594 13.992 1 93.88 111 TYR B O 1
ATOM 4948 N N . VAL B 1 112 ? 9.945 35.656 13.641 1 94.56 112 VAL B N 1
ATOM 4949 C CA . VAL B 1 112 ? 8.562 36.125 13.797 1 94.56 112 VAL B CA 1
ATOM 4950 C C . VAL B 1 112 ? 8.305 36.469 15.258 1 94.56 112 VAL B C 1
ATOM 4952 O O . VAL B 1 112 ? 7.617 37.438 15.555 1 94.56 112 VAL B O 1
ATOM 4955 N N . ALA B 1 113 ? 8.789 35.719 16.156 1 93.62 113 ALA B N 1
ATOM 4956 C CA . ALA B 1 113 ? 8.609 35.938 17.578 1 93.62 113 ALA B CA 1
ATOM 4957 C C . ALA B 1 113 ? 9.172 37.312 17.984 1 93.62 113 ALA B C 1
ATOM 4959 O O . ALA B 1 113 ? 8.711 37.938 18.938 1 93.62 113 ALA B O 1
ATOM 4960 N N . GLU B 1 114 ? 10.102 37.812 17.219 1 91.44 114 GLU B N 1
ATOM 4961 C CA . GLU B 1 114 ? 10.727 39.094 17.5 1 91.44 114 GLU B CA 1
ATOM 4962 C C . GLU B 1 114 ? 9.977 40.25 16.812 1 91.44 114 GLU B C 1
ATOM 4964 O O . GLU B 1 114 ? 10.367 41.406 16.922 1 91.44 114 GLU B O 1
ATOM 4969 N N . GLY B 1 115 ? 8.969 39.875 16.078 1 90.38 115 GLY B N 1
ATOM 4970 C CA . GLY B 1 115 ? 8.102 40.875 15.5 1 90.38 115 GLY B CA 1
ATOM 4971 C C . GLY B 1 115 ? 8.375 41.156 14.031 1 90.38 115 GLY B C 1
ATOM 4972 O O . GLY B 1 115 ? 7.832 42.094 13.453 1 90.38 115 GLY B O 1
ATOM 4973 N N . ASN B 1 116 ? 9.219 40.344 13.43 1 91.12 116 ASN B N 1
ATOM 4974 C CA . ASN B 1 116 ? 9.508 40.469 12.008 1 91.12 116 ASN B CA 1
ATOM 4975 C C . ASN B 1 116 ? 8.609 39.562 11.164 1 91.12 116 ASN B C 1
ATOM 4977 O O . ASN B 1 116 ? 8.781 38.344 11.164 1 91.12 116 ASN B O 1
ATOM 4981 N N . PHE B 1 117 ? 7.852 40.125 10.367 1 90.5 117 PHE B N 1
ATOM 4982 C CA . PHE B 1 117 ? 6.824 39.344 9.688 1 90.5 117 PHE B CA 1
ATOM 4983 C C . PHE B 1 117 ? 7.219 39.062 8.242 1 90.5 117 PHE B C 1
ATOM 4985 O O . PHE B 1 117 ? 6.711 38.125 7.621 1 90.5 117 PHE B O 1
ATOM 4992 N N . PHE B 1 118 ? 8.141 39.844 7.66 1 88.38 118 PHE B N 1
ATOM 4993 C CA . PHE B 1 118 ? 8.539 39.688 6.27 1 88.38 118 PHE B CA 1
ATOM 4994 C C . PHE B 1 118 ? 10.039 39.406 6.168 1 88.38 118 PHE B C 1
ATOM 4996 O O . PHE B 1 118 ? 10.836 40.062 6.867 1 88.38 118 PHE B O 1
ATOM 5003 N N . VAL B 1 119 ? 10.344 38.438 5.434 1 87 119 VAL B N 1
ATOM 5004 C CA . VAL B 1 119 ? 11.75 38.125 5.234 1 87 119 VAL B CA 1
ATOM 5005 C C . VAL B 1 119 ? 12.398 39.188 4.352 1 87 119 VAL B C 1
ATOM 5007 O O . VAL B 1 119 ? 11.898 39.5 3.271 1 87 119 VAL B O 1
ATOM 5010 N N . SER B 1 120 ? 13.5 39.688 4.781 1 83.25 120 SER B N 1
ATOM 5011 C CA . SER B 1 120 ? 14.195 40.75 4.07 1 83.25 120 SER B CA 1
ATOM 5012 C C . SER B 1 120 ? 15.211 40.188 3.086 1 83.25 120 SER B C 1
ATOM 5014 O O . SER B 1 120 ? 15.719 39.062 3.277 1 83.25 120 SER B O 1
ATOM 5016 N N . ASN B 1 121 ? 15.469 40.906 2.025 1 82.44 121 ASN B N 1
ATOM 5017 C CA . ASN B 1 121 ? 16.531 40.562 1.088 1 82.44 121 ASN B CA 1
ATOM 5018 C C . ASN B 1 121 ? 17.891 41.062 1.58 1 82.44 121 ASN B C 1
ATOM 5020 O O . ASN B 1 121 ? 18.938 40.625 1.066 1 82.44 121 ASN B O 1
ATOM 5024 N N . VAL B 1 122 ? 17.781 41.875 2.602 1 81.75 122 VAL B N 1
ATOM 5025 C CA . VAL B 1 122 ? 19 42.438 3.162 1 81.75 122 VAL B CA 1
ATOM 5026 C C . VAL B 1 122 ? 19.516 41.562 4.293 1 81.75 122 VAL B C 1
ATOM 5028 O O . VAL B 1 122 ? 18.844 41.375 5.312 1 81.75 122 VAL B O 1
ATOM 5031 N N . GLU B 1 123 ? 20.625 41.125 4.148 1 81.5 123 GLU B N 1
ATOM 5032 C CA . GLU B 1 123 ? 21.219 40.156 5.066 1 81.5 123 GLU B CA 1
ATOM 5033 C C . GLU B 1 123 ? 21.312 40.719 6.48 1 81.5 123 GLU B C 1
ATOM 5035 O O . GLU B 1 123 ? 21.109 40 7.461 1 81.5 123 GLU B O 1
ATOM 5040 N N . SER B 1 124 ? 21.609 42.031 6.57 1 80.75 124 SER B N 1
ATOM 5041 C CA . SER B 1 124 ? 21.812 42.656 7.871 1 80.75 124 SER B CA 1
ATOM 5042 C C . SER B 1 124 ? 20.5 42.75 8.664 1 80.75 124 SER B C 1
ATOM 5044 O O . SER B 1 124 ? 20.516 42.906 9.883 1 80.75 124 SER B O 1
ATOM 5046 N N . GLU B 1 125 ? 19.469 42.531 7.977 1 83.19 125 GLU B N 1
ATOM 5047 C CA . GLU B 1 125 ? 18.172 42.625 8.625 1 83.19 125 GLU B CA 1
ATOM 5048 C C . GLU B 1 125 ? 17.688 41.219 9.062 1 83.19 125 GLU B C 1
ATOM 5050 O O . GLU B 1 125 ? 16.703 41.125 9.797 1 83.19 125 GLU B O 1
ATOM 5055 N N . LEU B 1 126 ? 18.391 40.312 8.656 1 86.88 126 LEU B N 1
ATOM 5056 C CA . LEU B 1 126 ? 18.031 38.938 9.008 1 86.88 126 LEU B CA 1
ATOM 5057 C C . LEU B 1 126 ? 18.719 38.5 10.305 1 86.88 126 LEU B C 1
ATOM 5059 O O . LEU B 1 126 ? 19.672 37.719 10.281 1 86.88 126 LEU B O 1
ATOM 5063 N N . THR B 1 127 ? 18.203 39.062 11.398 1 86.62 127 THR B N 1
ATOM 5064 C CA . THR B 1 127 ? 18.75 38.75 12.711 1 86.62 127 THR B CA 1
ATOM 5065 C C . THR B 1 127 ? 17.75 38.031 13.586 1 86.62 127 THR B C 1
ATOM 5067 O O . THR B 1 127 ? 16.547 38.312 13.531 1 86.62 127 THR B O 1
ATOM 5070 N N . ILE B 1 128 ? 18.281 37.031 14.25 1 89.25 128 ILE B N 1
ATOM 5071 C CA . ILE B 1 128 ? 17.438 36.281 15.172 1 89.25 128 ILE B CA 1
ATOM 5072 C C . ILE B 1 128 ? 18.141 36.125 16.516 1 89.25 128 ILE B C 1
ATOM 5074 O O . ILE B 1 128 ? 19.297 36.5 16.656 1 89.25 128 ILE B O 1
ATOM 5078 N N . SER B 1 129 ? 17.453 35.562 17.453 1 89.31 129 SER B N 1
ATOM 5079 C CA . SER B 1 129 ? 17.969 35.406 18.812 1 89.31 129 SER B CA 1
ATOM 5080 C C . SER B 1 129 ? 19.219 34.531 18.828 1 89.31 129 SER B C 1
ATOM 5082 O O . SER B 1 129 ? 19.312 33.562 18.078 1 89.31 129 SER B O 1
ATOM 5084 N N . GLN B 1 130 ? 20.141 34.812 19.703 1 89.56 130 GLN B N 1
ATOM 5085 C CA . GLN B 1 130 ? 21.344 34.031 19.891 1 89.56 130 GLN B CA 1
ATOM 5086 C C . GLN B 1 130 ? 21.016 32.594 20.344 1 89.56 130 GLN B C 1
ATOM 5088 O O . GLN B 1 130 ? 21.828 31.688 20.219 1 89.56 130 GLN B O 1
ATOM 5093 N N . ASP B 1 131 ? 19.812 32.5 20.875 1 92.25 131 ASP B N 1
ATOM 5094 C CA . ASP B 1 131 ? 19.359 31.156 21.281 1 92.25 131 ASP B CA 1
ATOM 5095 C C . ASP B 1 131 ? 19.469 30.172 20.125 1 92.25 131 ASP B C 1
ATOM 5097 O O . ASP B 1 131 ? 19.688 28.969 20.344 1 92.25 131 ASP B O 1
ATOM 5101 N N . TYR B 1 132 ? 19.281 30.672 18.938 1 92.75 132 TYR B N 1
ATOM 5102 C CA . TYR B 1 132 ? 19.375 29.828 17.766 1 92.75 132 TYR B CA 1
ATOM 5103 C C . TYR B 1 132 ? 20.734 29.141 17.688 1 92.75 132 TYR B C 1
ATOM 5105 O O . TYR B 1 132 ? 20.812 27.938 17.422 1 92.75 132 TYR B O 1
ATOM 5113 N N . GLY B 1 133 ? 21.75 29.891 17.891 1 91.62 133 GLY B N 1
ATOM 5114 C CA . GLY B 1 133 ? 23.094 29.344 17.891 1 91.62 133 GLY B CA 1
ATOM 5115 C C . GLY B 1 133 ? 23.297 28.266 18.938 1 91.62 133 GLY B C 1
ATOM 5116 O O . GLY B 1 133 ? 23.922 27.234 18.672 1 91.62 133 GLY B O 1
ATOM 5117 N N . ARG B 1 134 ? 22.797 28.5 20.141 1 91.81 134 ARG B N 1
ATOM 5118 C CA . ARG B 1 134 ? 22.906 27.531 21.219 1 91.81 134 ARG B CA 1
ATOM 5119 C C . ARG B 1 134 ? 22.188 26.234 20.875 1 91.81 134 ARG B C 1
ATOM 5121 O O . ARG B 1 134 ? 22.703 25.141 21.125 1 91.81 134 ARG B O 1
ATOM 5128 N N . LEU B 1 135 ? 21.047 26.406 20.344 1 94.44 135 LEU B N 1
ATOM 5129 C CA . LEU B 1 135 ? 20.25 25.25 19.938 1 94.44 135 LEU B CA 1
ATOM 5130 C C . LEU B 1 135 ? 20.938 24.484 18.797 1 94.44 135 LEU B C 1
ATOM 5132 O O . LEU B 1 135 ? 20.969 23.266 18.797 1 94.44 135 LEU B O 1
ATOM 5136 N N . HIS B 1 136 ? 21.438 25.188 17.875 1 93.31 136 HIS B N 1
ATOM 5137 C CA . HIS B 1 136 ? 22.125 24.594 16.734 1 93.31 136 HIS B CA 1
ATOM 5138 C C . HIS B 1 136 ? 23.344 23.797 17.188 1 93.31 136 HIS B C 1
ATOM 5140 O O . HIS B 1 136 ? 23.641 22.734 16.641 1 93.31 136 HIS B O 1
ATOM 5146 N N . GLU B 1 137 ? 24.031 24.297 18.188 1 92.94 137 GLU B N 1
ATOM 5147 C CA . GLU B 1 137 ? 25.203 23.625 18.719 1 92.94 137 GLU B CA 1
ATOM 5148 C C . GLU B 1 137 ? 24.812 22.297 19.375 1 92.94 137 GLU B C 1
ATOM 5150 O O . GLU B 1 137 ? 25.625 21.359 19.438 1 92.94 137 GLU B O 1
ATOM 5155 N N . GLN B 1 138 ? 23.672 22.266 19.875 1 94.5 138 GLN B N 1
ATOM 5156 C CA . GLN B 1 138 ? 23.203 21.062 20.562 1 94.5 138 GLN B CA 1
ATOM 5157 C C . GLN B 1 138 ? 22.266 20.25 19.672 1 94.5 138 GLN B C 1
ATOM 5159 O O . GLN B 1 138 ? 21.484 19.438 20.156 1 94.5 138 GLN B O 1
ATOM 5164 N N . ALA B 1 139 ? 22.312 20.469 18.406 1 93.62 139 ALA B N 1
ATOM 5165 C CA . ALA B 1 139 ? 21.469 19.75 17.453 1 93.62 139 ALA B CA 1
ATOM 5166 C C . ALA B 1 139 ? 21.672 18.234 17.594 1 93.62 139 ALA B C 1
ATOM 5168 O O . ALA B 1 139 ? 22.797 17.766 17.797 1 93.62 139 ALA B O 1
ATOM 5169 N N . GLN B 1 140 ? 20.547 17.453 17.5 1 94.19 140 GLN B N 1
ATOM 5170 C CA . GLN B 1 140 ? 20.484 16 17.469 1 94.19 140 GLN B CA 1
ATOM 5171 C C . GLN B 1 140 ? 20.75 15.406 18.844 1 94.19 140 GLN B C 1
ATOM 5173 O O . GLN B 1 140 ? 20.891 14.188 18.984 1 94.19 140 GLN B O 1
ATOM 5178 N N . LYS B 1 141 ? 20.859 16.297 19.828 1 95.25 141 LYS B N 1
ATOM 5179 C CA . LYS B 1 141 ? 20.922 15.82 21.203 1 95.25 141 LYS B CA 1
ATOM 5180 C C . LYS B 1 141 ? 19.516 15.703 21.812 1 95.25 141 LYS B C 1
ATOM 5182 O O . LYS B 1 141 ? 18.656 16.547 21.562 1 95.25 141 LYS B O 1
ATOM 5187 N N . THR B 1 142 ? 19.344 14.633 22.609 1 93.75 142 THR B N 1
ATOM 5188 C CA . THR B 1 142 ? 18.047 14.414 23.266 1 93.75 142 THR B CA 1
ATOM 5189 C C . THR B 1 142 ? 17.859 15.391 24.422 1 93.75 142 THR B C 1
ATOM 5191 O O . THR B 1 142 ? 18.781 16.109 24.797 1 93.75 142 THR B O 1
ATOM 5194 N N . ILE B 1 143 ? 16.672 15.406 24.969 1 91.19 143 ILE B N 1
ATOM 5195 C CA . ILE B 1 143 ? 16.312 16.297 26.078 1 91.19 143 ILE B CA 1
ATOM 5196 C C . ILE B 1 143 ? 17.172 15.977 27.297 1 91.19 143 ILE B C 1
ATOM 5198 O O . ILE B 1 143 ? 17.406 16.844 28.141 1 91.19 143 ILE B O 1
ATOM 5202 N N . LEU B 1 144 ? 17.766 14.766 27.328 1 86.75 144 LEU B N 1
ATOM 5203 C CA . LEU B 1 144 ? 18.531 14.312 28.469 1 86.75 144 LEU B CA 1
ATOM 5204 C C . LEU B 1 144 ? 20.016 14.641 28.281 1 86.75 144 LEU B C 1
ATOM 5206 O O . LEU B 1 144 ? 20.797 14.602 29.25 1 86.75 144 LEU B O 1
ATOM 5210 N N . GLU B 1 145 ? 20.438 15.055 27.156 1 89.12 145 GLU B N 1
ATOM 5211 C CA . GLU B 1 145 ? 21.875 15.102 26.844 1 89.12 145 GLU B CA 1
ATOM 5212 C C . GLU B 1 145 ? 22.312 16.516 26.516 1 89.12 145 GLU B C 1
ATOM 5214 O O . GLU B 1 145 ? 23.375 16.719 25.922 1 89.12 145 GLU B O 1
ATOM 5219 N N . ASN B 1 146 ? 21.547 17.469 26.812 1 85.44 146 ASN B N 1
ATOM 5220 C CA . ASN B 1 146 ? 21.938 18.828 26.453 1 85.44 146 ASN B CA 1
ATOM 5221 C C . ASN B 1 146 ? 22.078 19.719 27.703 1 85.44 146 ASN B C 1
ATOM 5223 O O . ASN B 1 146 ? 21.734 19.297 28.812 1 85.44 146 ASN B O 1
ATOM 5227 N N . ASP B 1 147 ? 22.688 20.859 27.516 1 89 147 ASP B N 1
ATOM 5228 C CA . ASP B 1 147 ? 22.859 21.781 28.641 1 89 147 ASP B CA 1
ATOM 5229 C C . ASP B 1 147 ? 22.109 23.094 28.406 1 89 147 ASP B C 1
ATOM 5231 O O . ASP B 1 147 ? 22.516 24.141 28.891 1 89 147 ASP B O 1
ATOM 5235 N N . LEU B 1 148 ? 21.094 23.094 27.703 1 91.19 148 LEU B N 1
ATOM 5236 C CA . LEU B 1 148 ? 20.359 24.297 27.281 1 91.19 148 LEU B CA 1
ATOM 5237 C C . LEU B 1 148 ? 19.484 24.812 28.422 1 91.19 148 LEU B C 1
ATOM 5239 O O . LEU B 1 148 ? 19.031 25.969 28.375 1 91.19 148 LEU B O 1
ATOM 5243 N N . ASN B 1 149 ? 19.281 23.969 29.391 1 89.06 149 ASN B N 1
ATOM 5244 C CA . ASN B 1 149 ? 18.422 24.359 30.5 1 89.06 149 ASN B CA 1
ATOM 5245 C C . ASN B 1 149 ? 19.094 25.406 31.391 1 89.06 149 ASN B C 1
ATOM 5247 O O . ASN B 1 149 ? 18.422 26.094 32.156 1 89.06 149 ASN B O 1
ATOM 5251 N N . ILE B 1 150 ? 20.359 25.578 31.25 1 85.56 150 ILE B N 1
ATOM 5252 C CA . ILE B 1 150 ? 21.109 26.453 32.125 1 85.56 150 ILE B CA 1
ATOM 5253 C C . ILE B 1 150 ? 21.141 27.875 31.547 1 85.56 150 ILE B C 1
ATOM 5255 O O . ILE B 1 150 ? 21.516 28.828 32.219 1 85.56 150 ILE B O 1
ATOM 5259 N N . HIS B 1 151 ? 20.781 27.984 30.328 1 88.06 151 HIS B N 1
ATOM 5260 C CA . HIS B 1 151 ? 20.828 29.281 29.672 1 88.06 151 HIS B CA 1
ATOM 5261 C C . HIS B 1 151 ? 19.438 29.922 29.625 1 88.06 151 HIS B C 1
ATOM 5263 O O . HIS B 1 151 ? 18.469 29.297 29.234 1 88.06 151 HIS B O 1
ATOM 5269 N N . ASP B 1 152 ? 19.438 31.172 29.984 1 86.81 152 ASP B N 1
ATOM 5270 C CA . ASP B 1 152 ? 18.188 31.922 29.859 1 86.81 152 ASP B CA 1
ATOM 5271 C C . ASP B 1 152 ? 17.953 32.344 28.406 1 86.81 152 ASP B C 1
ATOM 5273 O O . ASP B 1 152 ? 18.891 32.656 27.688 1 86.81 152 ASP B O 1
ATOM 5277 N N . SER B 1 153 ? 16.75 32.312 28.062 1 84.38 153 SER B N 1
ATOM 5278 C CA . SER B 1 153 ? 16.391 32.75 26.703 1 84.38 153 SER B CA 1
ATOM 5279 C C . SER B 1 153 ? 16.594 34.25 26.531 1 84.38 153 SER B C 1
ATOM 5281 O O . SER B 1 153 ? 16.281 35.031 27.453 1 84.38 153 SER B O 1
ATOM 5283 N N . SER B 1 154 ? 17.25 34.594 25.359 1 77.56 154 SER B N 1
ATOM 5284 C CA . SER B 1 154 ? 17.609 36 25.141 1 77.56 154 SER B CA 1
ATOM 5285 C C . SER B 1 154 ? 17.094 36.5 23.781 1 77.56 154 SER B C 1
ATOM 5287 O O . SER B 1 154 ? 16.844 35.688 22.875 1 77.56 154 SER B O 1
ATOM 5289 N N . ILE B 1 155 ? 16.906 37.812 23.766 1 75.94 155 ILE B N 1
ATOM 5290 C CA . ILE B 1 155 ? 16.453 38.469 22.531 1 75.94 155 ILE B CA 1
ATOM 5291 C C . ILE B 1 155 ? 17.672 39 21.766 1 75.94 155 ILE B C 1
ATOM 5293 O O . ILE B 1 155 ? 17.531 39.5 20.656 1 75.94 155 ILE B O 1
ATOM 5297 N N . HIS B 1 156 ? 18.781 38.719 22.297 1 74.19 156 HIS B N 1
ATOM 5298 C CA . HIS B 1 156 ? 19.953 39.188 21.594 1 74.19 156 HIS B CA 1
ATOM 5299 C C . HIS B 1 156 ? 20.078 38.594 20.203 1 74.19 156 HIS B C 1
ATOM 5301 O O . HIS B 1 156 ? 19.938 37.375 20.031 1 74.19 156 HIS B O 1
ATOM 5307 N N . ALA B 1 157 ? 20.359 39.5 19.25 1 75.44 157 ALA B N 1
ATOM 5308 C CA . ALA B 1 157 ? 20.172 39.156 17.844 1 75.44 157 ALA B CA 1
ATOM 5309 C C . ALA B 1 157 ? 21.484 38.75 17.188 1 75.44 157 ALA B C 1
ATOM 5311 O O . ALA B 1 157 ? 22.531 39.312 17.5 1 75.44 157 ALA B O 1
ATOM 5312 N N . VAL B 1 158 ? 21.516 37.688 16.484 1 76 158 VAL B N 1
ATOM 5313 C CA . VAL B 1 158 ? 22.594 37.25 15.602 1 76 158 VAL B CA 1
ATOM 5314 C C . VAL B 1 158 ? 22.062 37.094 14.18 1 76 158 VAL B C 1
ATOM 5316 O O . VAL B 1 158 ? 20.875 36.812 13.984 1 76 158 VAL B O 1
ATOM 5319 N N . GLU B 1 159 ? 23.062 37.25 13.266 1 74.19 159 GLU B N 1
ATOM 5320 C CA . GLU B 1 159 ? 22.672 37.062 11.867 1 74.19 159 GLU B CA 1
ATOM 5321 C C . GLU B 1 159 ? 22.453 35.594 11.523 1 74.19 159 GLU B C 1
ATOM 5323 O O . GLU B 1 159 ? 23.172 34.719 12.016 1 74.19 159 GLU B O 1
ATOM 5328 N N . SER B 1 160 ? 21.391 35.344 10.828 1 76.5 160 SER B N 1
ATOM 5329 C CA . SER B 1 160 ? 21.109 34 10.359 1 76.5 160 SER B CA 1
ATOM 5330 C C . SER B 1 160 ? 20.594 34 8.93 1 76.5 160 SER B C 1
ATOM 5332 O O . SER B 1 160 ? 19.516 34.531 8.656 1 76.5 160 SER B O 1
ATOM 5334 N N . ASN B 1 161 ? 21.312 33.281 7.996 1 68.88 161 ASN B N 1
ATOM 5335 C CA . ASN B 1 161 ? 20.922 33.188 6.594 1 68.88 161 ASN B CA 1
ATOM 5336 C C . ASN B 1 161 ? 20 32 6.344 1 68.88 161 ASN B C 1
ATOM 5338 O O . ASN B 1 161 ? 19.328 31.938 5.32 1 68.88 161 ASN B O 1
ATOM 5342 N N . GLY B 1 162 ? 19.812 31.203 7.262 1 77.75 162 GLY B N 1
ATOM 5343 C CA . GLY B 1 162 ? 19.047 29.984 7.082 1 77.75 162 GLY B CA 1
ATOM 5344 C C . GLY B 1 162 ? 17.547 30.234 7.023 1 77.75 162 GLY B C 1
ATOM 5345 O O . GLY B 1 162 ? 16.812 29.438 6.438 1 77.75 162 GLY B O 1
ATOM 5346 N N . LEU B 1 163 ? 17.188 31.344 7.441 1 82.12 163 LEU B N 1
ATOM 5347 C CA . LEU B 1 163 ? 15.773 31.672 7.488 1 82.12 163 LEU B CA 1
ATOM 5348 C C . LEU B 1 163 ? 15.219 31.891 6.086 1 82.12 163 LEU B C 1
ATOM 5350 O O . LEU B 1 163 ? 14.016 31.734 5.852 1 82.12 163 LEU B O 1
ATOM 5354 N N . LYS B 1 164 ? 16.062 32.188 5.105 1 81.25 164 LYS B N 1
ATOM 5355 C CA . LYS B 1 164 ? 15.625 32.438 3.732 1 81.25 164 LYS B CA 1
ATOM 5356 C C . LYS B 1 164 ? 15.125 31.141 3.072 1 81.25 164 LYS B C 1
ATOM 5358 O O . LYS B 1 164 ? 14.406 31.203 2.072 1 81.25 164 LYS B O 1
ATOM 5363 N N . ALA B 1 165 ? 15.469 30.062 3.643 1 83.38 165 ALA B N 1
ATOM 5364 C CA . ALA B 1 165 ? 15.008 28.781 3.121 1 83.38 165 ALA B CA 1
ATOM 5365 C C . ALA B 1 165 ? 13.5 28.625 3.268 1 83.38 165 ALA B C 1
ATOM 5367 O O . ALA B 1 165 ? 12.883 27.781 2.615 1 83.38 165 ALA B O 1
ATOM 5368 N N . THR B 1 166 ? 12.891 29.469 4.039 1 89 166 THR B N 1
ATOM 5369 C CA . THR B 1 166 ? 11.453 29.422 4.289 1 89 166 THR B CA 1
ATOM 5370 C C . THR B 1 166 ? 10.734 30.547 3.562 1 89 166 THR B C 1
ATOM 5372 O O . THR B 1 166 ? 9.625 30.922 3.941 1 89 166 THR B O 1
ATOM 5375 N N . ASN B 1 167 ? 11.359 31.094 2.555 1 86.56 167 ASN B N 1
ATOM 5376 C CA . ASN B 1 167 ? 10.852 32.281 1.861 1 86.56 167 ASN B CA 1
ATOM 5377 C C . ASN B 1 167 ? 9.469 32.031 1.269 1 86.56 167 ASN B C 1
ATOM 5379 O O . ASN B 1 167 ? 8.656 32.938 1.166 1 86.56 167 ASN B O 1
ATOM 5383 N N . ALA B 1 168 ? 9.172 30.781 0.965 1 88.12 168 ALA B N 1
ATOM 5384 C CA . ALA B 1 168 ? 7.922 30.453 0.277 1 88.12 168 ALA B CA 1
ATOM 5385 C C . ALA B 1 168 ? 6.746 30.438 1.249 1 88.12 168 ALA B C 1
ATOM 5387 O O . ALA B 1 168 ? 5.59 30.375 0.831 1 88.12 168 ALA B O 1
ATOM 5388 N N . TYR B 1 169 ? 7.008 30.641 2.529 1 93.19 169 TYR B N 1
ATOM 5389 C CA . TYR B 1 169 ? 5.961 30.578 3.543 1 93.19 169 TYR B CA 1
ATOM 5390 C C . TYR B 1 169 ? 5.773 31.938 4.215 1 93.19 169 TYR B C 1
ATOM 5392 O O . TYR B 1 169 ? 6.754 32.625 4.543 1 93.19 169 TYR B O 1
ATOM 5400 N N . ALA B 1 170 ? 4.586 32.312 4.414 1 94.75 170 ALA B N 1
ATOM 5401 C CA . ALA B 1 170 ? 4.293 33.562 5.094 1 94.75 170 ALA B CA 1
ATOM 5402 C C . ALA B 1 170 ? 4.422 33.406 6.605 1 94.75 170 ALA B C 1
ATOM 5404 O O . ALA B 1 170 ? 4.418 32.281 7.125 1 94.75 170 ALA B O 1
ATOM 5405 N N . PHE B 1 171 ? 4.414 34.531 7.277 1 95 171 PHE B N 1
ATOM 5406 C CA . PHE B 1 171 ? 4.641 34.562 8.719 1 95 171 PHE B CA 1
ATOM 5407 C C . PHE B 1 171 ? 3.49 33.906 9.461 1 95 171 PHE B C 1
ATOM 5409 O O . PHE B 1 171 ? 3.68 33.375 10.555 1 95 171 PHE B O 1
ATOM 5416 N N . ILE B 1 172 ? 2.336 33.844 8.906 1 96.5 172 ILE B N 1
ATOM 5417 C CA . ILE B 1 172 ? 1.127 33.406 9.586 1 96.5 172 ILE B CA 1
ATOM 5418 C C . ILE B 1 172 ? 1.279 31.938 9.977 1 96.5 172 ILE B C 1
ATOM 5420 O O . ILE B 1 172 ? 0.766 31.5 11.016 1 96.5 172 ILE B O 1
ATOM 5424 N N . SER B 1 173 ? 1.976 31.156 9.227 1 96.56 173 SER B N 1
ATOM 5425 C CA . SER B 1 173 ? 2.139 29.719 9.484 1 96.56 173 SER B CA 1
ATOM 5426 C C . SER B 1 173 ? 3.094 29.484 10.648 1 96.56 173 SER B C 1
ATOM 5428 O O . SER B 1 173 ? 3.164 28.375 11.18 1 96.56 173 SER B O 1
ATOM 5430 N N . TYR B 1 174 ? 3.816 30.516 11.117 1 97.12 174 TYR B N 1
ATOM 5431 C CA . TYR B 1 174 ? 4.797 30.391 12.188 1 97.12 174 TYR B CA 1
ATOM 5432 C C . TYR B 1 174 ? 4.281 31.016 13.477 1 97.12 174 TYR B C 1
ATOM 5434 O O . TYR B 1 174 ? 4.922 30.906 14.523 1 97.12 174 TYR B O 1
ATOM 5442 N N . LEU B 1 175 ? 3.098 31.578 13.406 1 97.56 175 LEU B N 1
ATOM 5443 C CA . LEU B 1 175 ? 2.547 32.281 14.555 1 97.56 175 LEU B CA 1
ATOM 5444 C C . LEU B 1 175 ? 2.396 31.359 15.75 1 97.56 175 LEU B C 1
ATOM 5446 O O . LEU B 1 175 ? 2.744 31.719 16.875 1 97.56 175 LEU B O 1
ATOM 5450 N N . PRO B 1 176 ? 1.854 30.125 15.539 1 98 176 PRO B N 1
ATOM 5451 C CA . PRO B 1 176 ? 1.739 29.25 16.703 1 98 176 PRO B CA 1
ATOM 5452 C C . PRO B 1 176 ? 3.084 28.984 17.375 1 98 176 PRO B C 1
ATOM 5454 O O . PRO B 1 176 ? 3.195 29.062 18.609 1 98 176 PRO B O 1
ATOM 5457 N N . GLN B 1 177 ? 4.098 28.734 16.609 1 98 177 GLN B N 1
ATOM 5458 C CA . GLN B 1 177 ? 5.438 28.453 17.141 1 98 177 GLN B CA 1
ATOM 5459 C C . GLN B 1 177 ? 6.031 29.703 17.797 1 98 177 GLN B C 1
ATOM 5461 O O . GLN B 1 177 ? 6.602 29.625 18.875 1 98 177 GLN B O 1
ATOM 5466 N N . ALA B 1 178 ? 5.855 30.828 17.078 1 97.31 178 ALA B N 1
ATOM 5467 C CA . ALA B 1 178 ? 6.367 32.094 17.594 1 97.31 178 ALA B CA 1
ATOM 5468 C C . ALA B 1 178 ? 5.715 32.469 18.922 1 97.31 178 ALA B C 1
ATOM 5470 O O . ALA B 1 178 ? 6.367 33 19.812 1 97.31 178 ALA B O 1
ATOM 5471 N N . PHE B 1 179 ? 4.484 32.219 19 1 97.81 179 PHE B N 1
ATOM 5472 C CA . PHE B 1 179 ? 3.754 32.469 20.25 1 97.81 179 PHE B CA 1
ATOM 5473 C C . PHE B 1 179 ? 4.367 31.688 21.406 1 97.81 179 PHE B C 1
ATOM 5475 O O . PHE B 1 179 ? 4.562 32.219 22.484 1 97.81 179 PHE B O 1
ATOM 5482 N N . GLY B 1 180 ? 4.648 30.422 21.219 1 97.94 180 GLY B N 1
ATOM 5483 C CA . GLY B 1 180 ? 5.27 29.594 22.25 1 97.94 180 GLY B CA 1
ATOM 5484 C C . GLY B 1 180 ? 6.621 30.125 22.688 1 97.94 180 GLY B C 1
ATOM 5485 O O . GLY B 1 180 ? 6.906 30.188 23.891 1 97.94 180 GLY B O 1
ATOM 5486 N N . ILE B 1 181 ? 7.438 30.484 21.734 1 96.44 181 ILE B N 1
ATOM 5487 C CA . ILE B 1 181 ? 8.75 31.047 22.031 1 96.44 181 ILE B CA 1
ATOM 5488 C C . ILE B 1 181 ? 8.594 32.344 22.859 1 96.44 181 ILE B C 1
ATOM 5490 O O . ILE B 1 181 ? 9.258 32.5 23.875 1 96.44 181 ILE B O 1
ATOM 5494 N N . GLY B 1 182 ? 7.746 33.188 22.375 1 95.19 182 GLY B N 1
ATOM 5495 C CA . GLY B 1 182 ? 7.496 34.438 23.078 1 95.19 182 GLY B CA 1
ATOM 5496 C C . GLY B 1 182 ? 7.004 34.219 24.5 1 95.19 182 GLY B C 1
ATOM 5497 O O . GLY B 1 182 ? 7.449 34.906 25.422 1 95.19 182 GLY B O 1
ATOM 5498 N N . LEU B 1 183 ? 6.07 33.344 24.656 1 96.19 183 LEU B N 1
ATOM 5499 C CA . LEU B 1 183 ? 5.539 33.031 25.984 1 96.19 183 LEU B CA 1
ATOM 5500 C C . LEU B 1 183 ? 6.641 32.5 26.891 1 96.19 183 LEU B C 1
ATOM 5502 O O . LEU B 1 183 ? 6.688 32.844 28.078 1 96.19 183 LEU B O 1
ATOM 5506 N N . GLY B 1 184 ? 7.453 31.641 26.391 1 95.38 184 GLY B N 1
ATOM 5507 C CA . GLY B 1 184 ? 8.578 31.141 27.156 1 95.38 184 GLY B CA 1
ATOM 5508 C C . GLY B 1 184 ? 9.5 32.25 27.656 1 95.38 184 GLY B C 1
ATOM 5509 O O . GLY B 1 184 ? 9.914 32.25 28.812 1 95.38 184 GLY B O 1
ATOM 5510 N N . ARG B 1 185 ? 9.758 33.156 26.828 1 91.62 185 ARG B N 1
ATOM 5511 C CA . ARG B 1 185 ? 10.602 34.281 27.188 1 91.62 185 ARG B CA 1
ATOM 5512 C C . ARG B 1 185 ? 9.914 35.188 28.219 1 91.62 185 ARG B C 1
ATOM 5514 O O . ARG B 1 185 ? 10.555 35.656 29.156 1 91.62 185 ARG B O 1
ATOM 5521 N N . LEU B 1 186 ? 8.703 35.375 27.969 1 92.88 186 LEU B N 1
ATOM 5522 C CA . LEU B 1 186 ? 7.93 36.25 28.859 1 92.88 186 LEU B CA 1
ATOM 5523 C C . LEU B 1 186 ? 7.945 35.688 30.297 1 92.88 186 LEU B C 1
ATOM 5525 O O . LEU B 1 186 ? 7.973 36.469 31.25 1 92.88 186 LEU B O 1
ATOM 5529 N N . VAL B 1 187 ? 7.918 34.406 30.422 1 94.56 187 VAL B N 1
ATOM 5530 C CA . VAL B 1 187 ? 7.863 33.812 31.75 1 94.56 187 VAL B CA 1
ATOM 5531 C C . VAL B 1 187 ? 9.273 33.438 32.219 1 94.56 187 VAL B C 1
ATOM 5533 O O . VAL B 1 187 ? 9.438 32.688 33.188 1 94.56 187 VAL B O 1
ATOM 5536 N N . ASN B 1 188 ? 10.258 33.781 31.5 1 93.12 188 ASN B N 1
ATOM 5537 C CA . ASN B 1 188 ? 11.672 33.594 31.812 1 93.12 188 ASN B CA 1
ATOM 5538 C C . ASN B 1 188 ? 12.062 32.125 31.844 1 93.12 188 ASN B C 1
ATOM 5540 O O . ASN B 1 188 ? 12.75 31.688 32.781 1 93.12 188 ASN B O 1
ATOM 5544 N N . PHE B 1 189 ? 11.633 31.453 30.922 1 93.88 189 PHE B N 1
ATOM 5545 C CA . PHE B 1 189 ? 12.062 30.062 30.734 1 93.88 189 PHE B CA 1
ATOM 5546 C C . PHE B 1 189 ? 13.477 30.016 30.156 1 93.88 189 PHE B C 1
ATOM 5548 O O . PHE B 1 189 ? 13.938 30.984 29.547 1 93.88 189 PHE B O 1
ATOM 5555 N N . SER B 1 190 ? 14.148 28.906 30.391 1 95.38 190 SER B N 1
ATOM 5556 C CA . SER B 1 190 ? 15.438 28.656 29.766 1 95.38 190 SER B CA 1
ATOM 5557 C C . SER B 1 190 ? 15.297 28.484 28.266 1 95.38 190 SER B C 1
ATOM 5559 O O . SER B 1 190 ? 14.18 28.375 27.75 1 95.38 190 SER B O 1
ATOM 5561 N N . VAL B 1 191 ? 16.422 28.484 27.562 1 95.25 191 VAL B N 1
ATOM 5562 C CA . VAL B 1 191 ? 16.453 28.25 26.125 1 95.25 191 VAL B CA 1
ATOM 5563 C C . VAL B 1 191 ? 15.766 26.938 25.781 1 95.25 191 VAL B C 1
ATOM 5565 O O . VAL B 1 191 ? 14.969 26.859 24.844 1 95.25 191 VAL B O 1
ATOM 5568 N N . LEU B 1 192 ? 16 25.953 26.609 1 95.88 192 LEU B N 1
ATOM 5569 C CA . LEU B 1 192 ? 15.461 24.625 26.391 1 95.88 192 LEU B CA 1
ATOM 5570 C C . LEU B 1 192 ? 13.938 24.641 26.453 1 95.88 192 LEU B C 1
ATOM 5572 O O . LEU B 1 192 ? 13.258 24.188 25.531 1 95.88 192 LEU B O 1
ATOM 5576 N N . TRP B 1 193 ? 13.422 25.172 27.5 1 95.94 193 TRP B N 1
ATOM 5577 C CA . TRP B 1 193 ? 11.984 25.094 27.734 1 95.94 193 TRP B CA 1
ATOM 5578 C C . TRP B 1 193 ? 11.234 26.062 26.828 1 95.94 193 TRP B C 1
ATOM 5580 O O . TRP B 1 193 ? 10.102 25.781 26.422 1 95.94 193 TRP B O 1
ATOM 5590 N N . SER B 1 194 ? 11.859 27.172 26.453 1 95.81 194 SER B N 1
ATOM 5591 C CA . SER B 1 194 ? 11.266 28.047 25.438 1 95.81 194 SER B CA 1
ATOM 5592 C C . SER B 1 194 ? 11.164 27.328 24.094 1 95.81 194 SER B C 1
ATOM 5594 O O . SER B 1 194 ? 10.172 27.484 23.375 1 95.81 194 SER B O 1
ATOM 5596 N N . PHE B 1 195 ? 12.258 26.594 23.797 1 96.56 195 PHE B N 1
ATOM 5597 C CA . PHE B 1 195 ? 12.289 25.797 22.578 1 96.56 195 PHE B CA 1
ATOM 5598 C C . PHE B 1 195 ? 11.141 24.797 22.562 1 96.56 195 PHE B C 1
ATOM 5600 O O . PHE B 1 195 ? 10.383 24.719 21.578 1 96.56 195 PHE B O 1
ATOM 5607 N N . TYR B 1 196 ? 10.852 24.109 23.656 1 97.69 196 TYR B N 1
ATOM 5608 C CA . TYR B 1 196 ? 9.828 23.062 23.719 1 97.69 196 TYR B CA 1
ATOM 5609 C C . TYR B 1 196 ? 8.43 23.688 23.75 1 97.69 196 TYR B C 1
ATOM 5611 O O . TYR B 1 196 ? 7.48 23.094 23.219 1 97.69 196 TYR B O 1
ATOM 5619 N N . LEU B 1 197 ? 8.375 24.812 24.328 1 97.69 197 LEU B N 1
ATOM 5620 C CA . LEU B 1 197 ? 7.078 25.469 24.328 1 97.69 197 LEU B CA 1
ATOM 5621 C C . LEU B 1 197 ? 6.652 25.844 22.906 1 97.69 197 LEU B C 1
ATOM 5623 O O . LEU B 1 197 ? 5.465 25.781 22.578 1 97.69 197 LEU B O 1
ATOM 5627 N N . GLY B 1 198 ? 7.594 26.266 22.078 1 98.25 198 GLY B N 1
ATOM 5628 C CA . GLY B 1 198 ? 7.297 26.5 20.672 1 98.25 198 GLY B CA 1
ATOM 5629 C C . GLY B 1 198 ? 6.805 25.25 19.953 1 98.25 198 GLY B C 1
ATOM 5630 O O . GLY B 1 198 ? 5.844 25.312 19.188 1 98.25 198 GLY B O 1
ATOM 5631 N N . ARG B 1 199 ? 7.422 24.094 20.203 1 98.5 199 ARG B N 1
ATOM 5632 C CA . ARG B 1 199 ? 6.977 22.812 19.641 1 98.5 199 ARG B CA 1
ATOM 5633 C C . ARG B 1 199 ? 5.551 22.5 20.078 1 98.5 199 ARG B C 1
ATOM 5635 O O . ARG B 1 199 ? 4.719 22.094 19.266 1 98.5 199 ARG B O 1
ATOM 5642 N N . ILE B 1 200 ? 5.293 22.719 21.328 1 98.5 200 ILE B N 1
ATOM 5643 C CA . ILE B 1 200 ? 4.02 22.328 21.938 1 98.5 200 ILE B CA 1
ATOM 5644 C C . ILE B 1 200 ? 2.898 23.203 21.375 1 98.5 200 ILE B C 1
ATOM 5646 O O . ILE B 1 200 ? 1.804 22.703 21.094 1 98.5 200 ILE B O 1
ATOM 5650 N N . THR B 1 201 ? 3.137 24.469 21.25 1 98.62 201 THR B N 1
ATOM 5651 C CA . THR B 1 201 ? 2.096 25.344 20.719 1 98.62 201 THR B CA 1
ATOM 5652 C C . THR B 1 201 ? 1.794 25.031 19.266 1 98.62 201 THR B C 1
ATOM 5654 O O . THR B 1 201 ? 0.651 25.156 18.812 1 98.62 201 THR B O 1
ATOM 5657 N N . ASN B 1 202 ? 2.832 24.656 18.516 1 98.69 202 ASN B N 1
ATOM 5658 C CA . ASN B 1 202 ? 2.592 24.188 17.156 1 98.69 202 ASN B CA 1
ATOM 5659 C C . ASN B 1 202 ? 1.698 22.953 17.141 1 98.69 202 ASN B C 1
ATOM 5661 O O . ASN B 1 202 ? 0.772 22.859 16.328 1 98.69 202 ASN B O 1
ATOM 5665 N N . LEU B 1 203 ? 1.938 22.016 18.016 1 98.75 203 LEU B N 1
ATOM 5666 C CA . LEU B 1 203 ? 1.145 20.797 18.188 1 98.75 203 LEU B CA 1
ATOM 5667 C C . LEU B 1 203 ? -0.296 21.125 18.547 1 98.75 203 LEU B C 1
ATOM 5669 O O . LEU B 1 203 ? -1.234 20.547 18.016 1 98.75 203 LEU B O 1
ATOM 5673 N N . LEU B 1 204 ? -0.449 22.047 19.438 1 98.62 204 LEU B N 1
ATOM 5674 C CA . LEU B 1 204 ? -1.779 22.438 19.891 1 98.62 204 LEU B CA 1
ATOM 5675 C C . LEU B 1 204 ? -2.6 23.031 18.75 1 98.62 204 LEU B C 1
ATOM 5677 O O . LEU B 1 204 ? -3.787 22.734 18.625 1 98.62 204 LEU B O 1
ATOM 5681 N N . PHE B 1 205 ? -1.947 23.875 18.031 1 98.56 205 PHE B N 1
ATOM 5682 C CA . PHE B 1 205 ? -2.648 24.453 16.891 1 98.56 205 PHE B CA 1
ATOM 5683 C C . PHE B 1 205 ? -3.135 23.359 15.945 1 98.56 205 PHE B C 1
ATOM 5685 O O . PHE B 1 205 ? -4.301 23.344 15.547 1 98.56 205 PHE B O 1
ATOM 5692 N N . TYR B 1 206 ? -2.232 22.469 15.57 1 98.69 206 TYR B N 1
ATOM 5693 C CA . TYR B 1 206 ? -2.564 21.344 14.703 1 98.69 206 TYR B CA 1
ATOM 5694 C C . TYR B 1 206 ? -3.742 20.547 15.266 1 98.69 206 TYR B C 1
ATOM 5696 O O . TYR B 1 206 ? -4.691 20.234 14.539 1 98.69 206 TYR B O 1
ATOM 5704 N N . THR B 1 207 ? -3.73 20.25 16.516 1 98.75 207 THR B N 1
ATOM 5705 C CA . THR B 1 207 ? -4.75 19.453 17.188 1 98.75 207 THR B CA 1
ATOM 5706 C C . THR B 1 207 ? -6.113 20.141 17.109 1 98.75 207 THR B C 1
ATOM 5708 O O . THR B 1 207 ? -7.121 19.484 16.812 1 98.75 207 THR B O 1
ATOM 5711 N N . VAL B 1 208 ? -6.102 21.391 17.391 1 98.69 208 VAL B N 1
ATOM 5712 C CA . VAL B 1 208 ? -7.352 22.156 17.375 1 98.69 208 VAL B CA 1
ATOM 5713 C C . VAL B 1 208 ? -7.934 22.156 15.969 1 98.69 208 VAL B C 1
ATOM 5715 O O . VAL B 1 208 ? -9.141 21.984 15.789 1 98.69 208 VAL B O 1
ATOM 5718 N N . MET B 1 209 ? -7.09 22.375 14.992 1 98.69 209 MET B N 1
ATOM 5719 C CA . MET B 1 209 ? -7.566 22.406 13.609 1 98.69 209 MET B CA 1
ATOM 5720 C C . MET B 1 209 ? -8.133 21.047 13.195 1 98.69 209 MET B C 1
ATOM 5722 O O . MET B 1 209 ? -9.18 20.984 12.555 1 98.69 209 MET B O 1
ATOM 5726 N N . ILE B 1 210 ? -7.461 19.938 13.539 1 98.81 210 ILE B N 1
ATOM 5727 C CA . ILE B 1 210 ? -7.945 18.609 13.203 1 98.81 210 ILE B CA 1
ATOM 5728 C C . ILE B 1 210 ? -9.281 18.359 13.891 1 98.81 210 ILE B C 1
ATOM 5730 O O . ILE B 1 210 ? -10.227 17.859 13.273 1 98.81 210 ILE B O 1
ATOM 5734 N N . SER B 1 211 ? -9.328 18.719 15.141 1 98.62 211 SER B N 1
ATOM 5735 C CA . SER B 1 211 ? -10.562 18.547 15.898 1 98.62 211 SER B CA 1
ATOM 5736 C C . SER B 1 211 ? -11.703 19.359 15.281 1 98.62 211 SER B C 1
ATOM 5738 O O . SER B 1 211 ? -12.82 18.859 15.148 1 98.62 211 SER B O 1
ATOM 5740 N N . LEU B 1 212 ? -11.383 20.547 14.922 1 98.69 212 LEU B N 1
ATOM 5741 C CA . LEU B 1 212 ? -12.375 21.406 14.289 1 98.69 212 LEU B CA 1
ATOM 5742 C C . LEU B 1 212 ? -12.844 20.828 12.961 1 98.69 212 LEU B C 1
ATOM 5744 O O . LEU B 1 212 ? -14.039 20.859 12.656 1 98.69 212 LEU B O 1
ATOM 5748 N N . ALA B 1 213 ? -11.961 20.344 12.148 1 98.81 213 ALA B N 1
ATOM 5749 C CA . ALA B 1 213 ? -12.32 19.734 10.867 1 98.81 213 ALA B CA 1
ATOM 5750 C C . ALA B 1 213 ? -13.273 18.562 11.062 1 98.81 213 ALA B C 1
ATOM 5752 O O . ALA B 1 213 ? -14.266 18.422 10.344 1 98.81 213 ALA B O 1
ATOM 5753 N N . ILE B 1 214 ? -12.992 17.734 12.039 1 98.38 214 ILE B N 1
ATOM 5754 C CA . ILE B 1 214 ? -13.828 16.562 12.336 1 98.38 214 ILE B CA 1
ATOM 5755 C C . ILE B 1 214 ? -15.211 17.031 12.781 1 98.38 214 ILE B C 1
ATOM 5757 O O . ILE B 1 214 ? -16.219 16.438 12.383 1 98.38 214 ILE B O 1
ATOM 5761 N N . LYS B 1 215 ? -15.242 18.031 13.602 1 97.94 215 LYS B N 1
ATOM 5762 C CA . LYS B 1 215 ? -16.516 18.547 14.094 1 97.94 215 LYS B CA 1
ATOM 5763 C C . LYS B 1 215 ? -17.328 19.172 12.961 1 97.94 215 LYS B C 1
ATOM 5765 O O . LYS B 1 215 ? -18.547 19.047 12.922 1 97.94 215 LYS B O 1
ATOM 5770 N N . LEU B 1 216 ? -16.672 19.75 12.07 1 98 216 LEU B N 1
ATOM 5771 C CA . LEU B 1 216 ? -17.281 20.531 11.008 1 98 216 LEU B CA 1
ATOM 5772 C C . LEU B 1 216 ? -17.859 19.641 9.914 1 98 216 LEU B C 1
ATOM 5774 O O . LEU B 1 216 ? -18.938 19.906 9.391 1 98 216 LEU B O 1
ATOM 5778 N N . THR B 1 217 ? -17.188 18.625 9.492 1 97.56 217 THR B N 1
ATOM 5779 C CA . THR B 1 217 ? -17.578 17.812 8.352 1 97.56 217 THR B CA 1
ATOM 5780 C C . THR B 1 217 ? -18.781 16.938 8.703 1 97.56 217 THR B C 1
ATOM 5782 O O . THR B 1 217 ? -18.828 16.344 9.781 1 97.56 217 THR B O 1
ATOM 5785 N N . PRO B 1 218 ? -19.75 16.891 7.871 1 96.19 218 PRO B N 1
ATOM 5786 C CA . PRO B 1 218 ? -20.922 16.047 8.148 1 96.19 218 PRO B CA 1
ATOM 5787 C C . PRO B 1 218 ? -20.734 14.602 7.727 1 96.19 218 PRO B C 1
ATOM 5789 O O . PRO B 1 218 ? -21.484 13.719 8.164 1 96.19 218 PRO B O 1
ATOM 5792 N N . VAL B 1 219 ? -19.766 14.398 6.844 1 94.62 219 VAL B N 1
ATOM 5793 C CA . VAL B 1 219 ? -19.531 13.062 6.312 1 94.62 219 VAL B CA 1
ATOM 5794 C C . VAL B 1 219 ? -18.047 12.703 6.473 1 94.62 219 VAL B C 1
ATOM 5796 O O . VAL B 1 219 ? -17.203 13.586 6.617 1 94.62 219 VAL B O 1
ATOM 5799 N N . PHE B 1 220 ? -17.719 11.414 6.535 1 94.19 220 PHE B N 1
ATOM 5800 C CA . PHE B 1 220 ? -16.359 10.891 6.547 1 94.19 220 PHE B CA 1
ATOM 5801 C C . PHE B 1 220 ? -15.609 11.336 7.797 1 94.19 220 PHE B C 1
ATOM 5803 O O . PHE B 1 220 ? -14.406 11.586 7.754 1 94.19 220 PHE B O 1
ATOM 5810 N N . LYS B 1 221 ? -16.234 11.508 8.883 1 95.88 221 LYS B N 1
ATOM 5811 C CA . LYS B 1 221 ? -15.617 11.961 10.125 1 95.88 221 LYS B CA 1
ATOM 5812 C C . LYS B 1 221 ? -14.469 11.047 10.531 1 95.88 221 LYS B C 1
ATOM 5814 O O . LYS B 1 221 ? -13.414 11.516 10.953 1 95.88 221 LYS B O 1
ATOM 5819 N N . GLN B 1 222 ? -14.711 9.734 10.398 1 95.88 222 GLN B N 1
ATOM 5820 C CA . GLN B 1 222 ? -13.695 8.766 10.773 1 95.88 222 GLN B CA 1
ATOM 5821 C C . GLN B 1 222 ? -12.445 8.906 9.906 1 95.88 222 GLN B C 1
ATOM 5823 O O . GLN B 1 222 ? -11.328 8.727 10.383 1 95.88 222 GLN B O 1
ATOM 5828 N N . LEU B 1 223 ? -12.672 9.211 8.68 1 96.56 223 LEU B N 1
ATOM 5829 C CA . LEU B 1 223 ? -11.547 9.367 7.766 1 96.56 223 LEU B CA 1
ATOM 5830 C C . LEU B 1 223 ? -10.711 10.586 8.141 1 96.56 223 LEU B C 1
ATOM 5832 O O . LEU B 1 223 ? -9.484 10.547 8.062 1 96.56 223 LEU B O 1
ATOM 5836 N N . PHE B 1 224 ? -11.344 11.68 8.531 1 98.06 224 PHE B N 1
ATOM 5837 C CA . PHE B 1 224 ? -10.625 12.859 9 1 98.06 224 PHE B CA 1
ATOM 5838 C C . PHE B 1 224 ? -9.82 12.539 10.25 1 98.06 224 PHE B C 1
ATOM 5840 O O . PHE B 1 224 ? -8.711 13.055 10.43 1 98.06 224 PHE B O 1
ATOM 5847 N N . PHE B 1 225 ? -10.406 11.68 11.078 1 98.12 225 PHE B N 1
ATOM 5848 C CA . PHE B 1 225 ? -9.688 11.242 12.266 1 98.12 225 PHE B CA 1
ATOM 5849 C C . PHE B 1 225 ? -8.43 10.469 11.875 1 98.12 225 PHE B C 1
ATOM 5851 O O . PHE B 1 225 ? -7.348 10.727 12.406 1 98.12 225 PHE B O 1
ATOM 5858 N N . VAL B 1 226 ? -8.57 9.562 10.938 1 98.25 226 VAL B N 1
ATOM 5859 C CA . VAL B 1 226 ? -7.461 8.719 10.492 1 98.25 226 VAL B CA 1
ATOM 5860 C C . VAL B 1 226 ? -6.363 9.594 9.891 1 98.25 226 VAL B C 1
ATOM 5862 O O . VAL B 1 226 ? -5.188 9.453 10.242 1 98.25 226 VAL B O 1
ATOM 5865 N N . VAL B 1 227 ? -6.723 10.5 9.047 1 98.38 227 VAL B N 1
ATOM 5866 C CA . VAL B 1 227 ? -5.746 11.352 8.367 1 98.38 227 VAL B CA 1
ATOM 5867 C C . VAL B 1 227 ? -5.121 12.32 9.367 1 98.38 227 VAL B C 1
ATOM 5869 O O . VAL B 1 227 ? -3.908 12.539 9.352 1 98.38 227 VAL B O 1
ATOM 5872 N N . GLY B 1 228 ? -5.941 12.828 10.242 1 98.44 228 GLY B N 1
ATOM 5873 C CA . GLY B 1 228 ? -5.453 13.773 11.234 1 98.44 228 GLY B CA 1
ATOM 5874 C C . GLY B 1 228 ? -4.48 13.156 12.219 1 98.44 228 GLY B C 1
ATOM 5875 O O . GLY B 1 228 ? -3.643 13.852 12.789 1 98.44 228 GLY B O 1
ATOM 5876 N N . THR B 1 229 ? -4.574 11.836 12.391 1 98.12 229 THR B N 1
ATOM 5877 C CA . THR B 1 229 ? -3.736 11.172 13.375 1 98.12 229 THR B CA 1
ATOM 5878 C C . THR B 1 229 ? -2.613 10.391 12.695 1 98.12 229 THR B C 1
ATOM 5880 O O . THR B 1 229 ? -1.979 9.539 13.32 1 98.12 229 THR B O 1
ATOM 5883 N N . ILE B 1 230 ? -2.412 10.625 11.445 1 98.38 230 ILE B N 1
ATOM 5884 C CA . ILE B 1 230 ? -1.309 9.945 10.766 1 98.38 230 ILE B CA 1
ATOM 5885 C C . ILE B 1 230 ? 0.004 10.266 11.484 1 98.38 230 ILE B C 1
ATOM 5887 O O . ILE B 1 230 ? 0.265 11.414 11.836 1 98.38 230 ILE B O 1
ATOM 5891 N N . PRO B 1 231 ? 0.845 9.297 11.727 1 98.06 231 PRO B N 1
ATOM 5892 C CA . PRO B 1 231 ? 2.023 9.492 12.57 1 98.06 231 PRO B CA 1
ATOM 5893 C C . PRO B 1 231 ? 2.918 10.633 12.094 1 98.06 231 PRO B C 1
ATOM 5895 O O . PRO B 1 231 ? 3.355 11.461 12.898 1 98.06 231 PRO B O 1
ATOM 5898 N N . MET B 1 232 ? 3.15 10.703 10.82 1 98.19 232 MET B N 1
ATOM 5899 C CA . MET B 1 232 ? 3.996 11.766 10.281 1 98.19 232 MET B CA 1
ATOM 5900 C C . MET B 1 232 ? 3.387 13.141 10.555 1 98.19 232 MET B C 1
ATOM 5902 O O . MET B 1 232 ? 4.105 14.094 10.852 1 98.19 232 MET B O 1
ATOM 5906 N N . GLY B 1 233 ? 2.09 13.242 10.391 1 98.12 233 GLY B N 1
ATOM 5907 C CA . GLY B 1 233 ? 1.416 14.492 10.703 1 98.12 233 GLY B CA 1
ATOM 5908 C C . GLY B 1 233 ? 1.567 14.906 12.156 1 98.12 233 GLY B C 1
ATOM 5909 O O . GLY B 1 233 ? 1.899 16.062 12.445 1 98.12 233 GLY B O 1
ATOM 5910 N N . VAL B 1 234 ? 1.397 13.992 13.055 1 98.5 234 VAL B N 1
ATOM 5911 C CA . VAL B 1 234 ? 1.526 14.258 14.484 1 98.5 234 VAL B CA 1
ATOM 5912 C C . VAL B 1 234 ? 2.982 14.555 14.828 1 98.5 234 VAL B C 1
ATOM 5914 O O . VAL B 1 234 ? 3.268 15.461 15.617 1 98.5 234 VAL B O 1
ATOM 5917 N N . TYR B 1 235 ? 3.889 13.852 14.219 1 98.31 235 TYR B N 1
ATOM 5918 C CA . TYR B 1 235 ? 5.324 13.992 14.438 1 98.31 235 TYR B CA 1
ATOM 5919 C C . TYR B 1 235 ? 5.805 15.383 14.047 1 98.31 235 TYR B C 1
ATOM 5921 O O . TYR B 1 235 ? 6.527 16.031 14.805 1 98.31 235 TYR B O 1
ATOM 5929 N N . ILE B 1 236 ? 5.402 15.875 12.906 1 97.62 236 ILE B N 1
ATOM 5930 C CA . ILE B 1 236 ? 5.844 17.188 12.438 1 97.62 236 ILE B CA 1
ATOM 5931 C C . ILE B 1 236 ? 5.137 18.281 13.227 1 97.62 236 ILE B C 1
ATOM 5933 O O . ILE B 1 236 ? 5.711 19.344 13.477 1 97.62 236 ILE B O 1
ATOM 5937 N N . ALA B 1 237 ? 3.902 18.016 13.617 1 98.38 237 ALA B N 1
ATOM 5938 C CA . ALA B 1 237 ? 3.182 18.984 14.445 1 98.38 237 ALA B CA 1
ATOM 5939 C C . ALA B 1 237 ? 3.871 19.172 15.797 1 98.38 237 ALA B C 1
ATOM 5941 O O . ALA B 1 237 ? 3.777 20.234 16.406 1 98.38 237 ALA B O 1
ATOM 5942 N N . ALA B 1 238 ? 4.555 18.141 16.203 1 98.44 238 ALA B N 1
ATOM 5943 C CA . ALA B 1 238 ? 5.258 18.156 17.484 1 98.44 238 ALA B CA 1
ATOM 5944 C C . ALA B 1 238 ? 6.648 18.766 17.344 1 98.44 238 ALA B C 1
ATOM 5946 O O . ALA B 1 238 ? 7.527 18.531 18.172 1 98.44 238 ALA B O 1
ATOM 5947 N N . SER B 1 239 ? 6.887 19.516 16.297 1 98.38 239 SER B N 1
ATOM 5948 C CA . SER B 1 239 ? 8.156 20.172 16 1 98.38 239 SER B CA 1
ATOM 5949 C C . SER B 1 239 ? 7.93 21.562 15.422 1 98.38 239 SER B C 1
ATOM 5951 O O . SER B 1 239 ? 6.797 22.047 15.375 1 98.38 239 SER B O 1
ATOM 5953 N N . TYR B 1 240 ? 9.07 22.25 15.125 1 97.56 240 TYR B N 1
ATOM 5954 C CA . TYR B 1 240 ? 8.961 23.484 14.352 1 97.56 240 TYR B CA 1
ATOM 5955 C C . TYR B 1 240 ? 8.789 23.188 12.867 1 97.56 240 TYR B C 1
ATOM 5957 O O . TYR B 1 240 ? 9.695 22.641 12.227 1 97.56 240 TYR B O 1
ATOM 5965 N N . ASN B 1 241 ? 7.625 23.453 12.43 1 96.69 241 ASN B N 1
ATOM 5966 C CA . ASN B 1 241 ? 7.312 23.172 11.031 1 96.69 241 ASN B CA 1
ATOM 5967 C C . ASN B 1 241 ? 6.02 23.859 10.602 1 96.69 241 ASN B C 1
ATOM 5969 O O . ASN B 1 241 ? 5.012 23.797 11.305 1 96.69 241 ASN B O 1
ATOM 5973 N N . GLN B 1 242 ? 6.055 24.484 9.492 1 95.19 242 GLN B N 1
ATOM 5974 C CA . GLN B 1 242 ? 4.867 25.172 9 1 95.19 242 GLN B CA 1
ATOM 5975 C C . GLN B 1 242 ? 3.85 24.188 8.43 1 95.19 242 GLN B C 1
ATOM 5977 O O . GLN B 1 242 ? 2.678 24.531 8.25 1 95.19 242 GLN B O 1
ATOM 5982 N N . ASP B 1 243 ? 4.203 22.922 8.125 1 95.06 243 ASP B N 1
ATOM 5983 C CA . ASP B 1 243 ? 3.318 21.906 7.566 1 95.06 243 ASP B CA 1
ATOM 5984 C C . ASP B 1 243 ? 2.133 21.641 8.492 1 95.06 243 ASP B C 1
ATOM 5986 O O . ASP B 1 243 ? 1.032 21.344 8.023 1 95.06 243 ASP B O 1
ATOM 5990 N N . SER B 1 244 ? 2.428 21.703 9.75 1 95.38 244 SER B N 1
ATOM 5991 C CA . SER B 1 244 ? 1.35 21.453 10.703 1 95.38 244 SER B CA 1
ATOM 5992 C C . SER B 1 244 ? 0.209 22.438 10.516 1 95.38 244 SER B C 1
ATOM 5994 O O . SER B 1 244 ? -0.963 22.062 10.523 1 95.38 244 SER B O 1
ATOM 5996 N N . PHE B 1 245 ? 0.604 23.719 10.422 1 96.56 245 PHE B N 1
ATOM 5997 C CA . PHE B 1 245 ? -0.381 24.75 10.117 1 96.56 245 PHE B CA 1
ATOM 5998 C C . PHE B 1 245 ? -1.076 24.453 8.797 1 96.56 245 PHE B C 1
ATOM 6000 O O . PHE B 1 245 ? -2.307 24.484 8.711 1 96.56 245 PHE B O 1
ATOM 6007 N N . GLY B 1 246 ? -0.304 24.156 7.777 1 97.38 246 GLY B N 1
ATOM 6008 C CA . GLY B 1 246 ? -0.835 23.875 6.453 1 97.38 246 GLY B CA 1
ATOM 6009 C C . GLY B 1 246 ? -1.797 22.703 6.422 1 97.38 246 GLY B C 1
ATOM 6010 O O . GLY B 1 246 ? -2.908 22.828 5.898 1 97.38 246 GLY B O 1
ATOM 6011 N N . ILE B 1 247 ? -1.434 21.578 6.973 1 98.06 247 ILE B N 1
ATOM 6012 C CA . ILE B 1 247 ? -2.258 20.375 6.98 1 98.06 247 ILE B CA 1
ATOM 6013 C C . ILE B 1 247 ? -3.555 20.641 7.742 1 98.06 247 ILE B C 1
ATOM 6015 O O . ILE B 1 247 ? -4.637 20.266 7.289 1 98.06 247 ILE B O 1
ATOM 6019 N N . GLY B 1 248 ? -3.389 21.297 8.914 1 98.25 248 GLY B N 1
ATOM 6020 C CA . GLY B 1 248 ? -4.578 21.656 9.672 1 98.25 248 GLY B CA 1
ATOM 6021 C C . GLY B 1 248 ? -5.566 22.484 8.867 1 98.25 248 GLY B C 1
ATOM 6022 O O . GLY B 1 248 ? -6.758 22.156 8.82 1 98.25 248 GLY B O 1
ATOM 6023 N N . MET B 1 249 ? -5.082 23.5 8.203 1 98.12 249 MET B N 1
ATOM 6024 C CA . MET B 1 249 ? -5.938 24.391 7.418 1 98.12 249 MET B CA 1
ATOM 6025 C C . MET B 1 249 ? -6.547 23.656 6.23 1 98.12 249 MET B C 1
ATOM 6027 O O . MET B 1 249 ? -7.695 23.906 5.859 1 98.12 249 MET B O 1
ATOM 6031 N N . ILE B 1 250 ? -5.82 22.828 5.617 1 98.81 250 ILE B N 1
ATOM 6032 C CA . ILE B 1 250 ? -6.297 22.047 4.477 1 98.81 250 ILE B CA 1
ATOM 6033 C C . ILE B 1 250 ? -7.461 21.172 4.906 1 98.81 250 ILE B C 1
ATOM 6035 O O . ILE B 1 250 ? -8.5 21.125 4.238 1 98.81 250 ILE B O 1
ATOM 6039 N N . LEU B 1 251 ? -7.312 20.438 6.031 1 98.81 251 LEU B N 1
ATOM 6040 C CA . LEU B 1 251 ? -8.375 19.547 6.492 1 98.81 251 LEU B CA 1
ATOM 6041 C C . LEU B 1 251 ? -9.617 20.344 6.863 1 98.81 251 LEU B C 1
ATOM 6043 O O . LEU B 1 251 ? -10.742 19.922 6.578 1 98.81 251 LEU B O 1
ATOM 6047 N N . VAL B 1 252 ? -9.406 21.5 7.469 1 98.81 252 VAL B N 1
ATOM 6048 C CA . VAL B 1 252 ? -10.547 22.344 7.801 1 98.81 252 VAL B CA 1
ATOM 6049 C C . VAL B 1 252 ? -11.234 22.812 6.52 1 98.81 252 VAL B C 1
ATOM 6051 O O . VAL B 1 252 ? -12.461 22.828 6.438 1 98.81 252 VAL B O 1
ATOM 6054 N N . THR B 1 253 ? -10.461 23.188 5.539 1 98.88 253 THR B N 1
ATOM 6055 C CA . THR B 1 253 ? -11 23.672 4.277 1 98.88 253 THR B CA 1
ATOM 6056 C C . THR B 1 253 ? -11.797 22.578 3.572 1 98.88 253 THR B C 1
ATOM 6058 O O . THR B 1 253 ? -12.906 22.812 3.092 1 98.88 253 THR B O 1
ATOM 6061 N N . ILE B 1 254 ? -11.289 21.375 3.527 1 98.75 254 ILE B N 1
ATOM 6062 C CA . ILE B 1 254 ? -12 20.25 2.912 1 98.75 254 ILE B CA 1
ATOM 6063 C C . ILE B 1 254 ? -13.266 19.953 3.709 1 98.75 254 ILE B C 1
ATOM 6065 O O . ILE B 1 254 ? -14.32 19.688 3.131 1 98.75 254 ILE B O 1
ATOM 6069 N N . ALA B 1 255 ? -13.148 19.984 5.023 1 98.69 255 ALA B N 1
ATOM 6070 C CA . ALA B 1 255 ? -14.32 19.781 5.871 1 98.69 255 ALA B CA 1
ATOM 6071 C C . ALA B 1 255 ? -15.391 20.828 5.59 1 98.69 255 ALA B C 1
ATOM 6073 O O . ALA B 1 255 ? -16.578 20.516 5.531 1 98.69 255 ALA B O 1
ATOM 6074 N N . TYR B 1 256 ? -14.969 22.062 5.441 1 98.69 256 TYR B N 1
ATOM 6075 C CA . TYR B 1 256 ? -15.906 23.141 5.152 1 98.69 256 TYR B CA 1
ATOM 6076 C C . TYR B 1 256 ? -16.562 22.953 3.791 1 98.69 256 TYR B C 1
ATOM 6078 O O . TYR B 1 256 ? -17.75 23.219 3.625 1 98.69 256 TYR B O 1
ATOM 6086 N N . PHE B 1 257 ? -15.859 22.531 2.801 1 98.31 257 PHE B N 1
ATOM 6087 C CA . PHE B 1 257 ? -16.406 22.203 1.49 1 98.31 257 PHE B CA 1
ATOM 6088 C C . PHE B 1 257 ? -17.5 21.156 1.607 1 98.31 257 PHE B C 1
ATOM 6090 O O . PHE B 1 257 ? -18.578 21.281 1.01 1 98.31 257 PHE B O 1
ATOM 6097 N N . LEU B 1 258 ? -17.156 20.109 2.377 1 97.69 258 LEU B N 1
ATOM 6098 C CA . LEU B 1 258 ? -18.125 19.047 2.574 1 97.69 258 LEU B CA 1
ATOM 6099 C C . LEU B 1 258 ? -19.359 19.562 3.324 1 97.69 258 LEU B C 1
ATOM 6101 O O . LEU B 1 258 ? -20.484 19.141 3.045 1 97.69 258 LEU B O 1
ATOM 6105 N N . TYR B 1 259 ? -19.078 20.438 4.309 1 97.75 259 TYR B N 1
ATOM 6106 C CA . TYR B 1 259 ? -20.156 21.094 5.023 1 97.75 259 TYR B CA 1
ATOM 6107 C C . TYR B 1 259 ? -21.062 21.844 4.059 1 97.75 259 TYR B C 1
ATOM 6109 O O . TYR B 1 259 ? -22.297 21.703 4.105 1 97.75 259 TYR B O 1
ATOM 6117 N N . LEU B 1 260 ? -20.531 22.562 3.115 1 97.44 260 LEU B N 1
ATOM 6118 C CA . LEU B 1 260 ? -21.297 23.344 2.135 1 97.44 260 LEU B CA 1
ATOM 6119 C C . LEU B 1 260 ? -22.016 22.422 1.157 1 97.44 260 LEU B C 1
ATOM 6121 O O . LEU B 1 260 ? -23.188 22.625 0.851 1 97.44 260 LEU B O 1
ATOM 6125 N N . SER B 1 261 ? -21.328 21.375 0.683 1 96.12 261 SER B N 1
ATOM 6126 C CA . SER B 1 261 ? -21.875 20.469 -0.325 1 96.12 261 SER B CA 1
ATOM 6127 C C . SER B 1 261 ? -23.047 19.688 0.222 1 96.12 261 SER B C 1
ATOM 6129 O O . SER B 1 261 ? -23.859 19.172 -0.544 1 96.12 261 SER B O 1
ATOM 6131 N N . ASN B 1 262 ? -23.141 19.609 1.509 1 94.56 262 ASN B N 1
ATOM 6132 C CA . ASN B 1 262 ? -24.203 18.797 2.105 1 94.56 262 ASN B CA 1
ATOM 6133 C C . ASN B 1 262 ? -25.266 19.672 2.775 1 94.56 262 ASN B C 1
ATOM 6135 O O . ASN B 1 262 ? -26.109 19.172 3.518 1 94.56 262 ASN B O 1
ATOM 6139 N N . LYS B 1 263 ? -25.219 20.906 2.537 1 94.12 263 LYS B N 1
ATOM 6140 C CA . LYS B 1 263 ? -26.266 21.812 3.012 1 94.12 263 LYS B CA 1
ATOM 6141 C C . LYS B 1 263 ? -27.562 21.609 2.246 1 94.12 263 LYS B C 1
ATOM 6143 O O . LYS B 1 263 ? -27.562 20.969 1.188 1 94.12 263 LYS B O 1
ATOM 6148 N N . GLU B 1 264 ? -28.578 22.203 2.805 1 94.75 264 GLU B N 1
ATOM 6149 C CA . GLU B 1 264 ? -29.875 22.172 2.145 1 94.75 264 GLU B CA 1
ATOM 6150 C C . GLU B 1 264 ? -29.891 23.062 0.913 1 94.75 264 GLU B C 1
ATOM 6152 O O . GLU B 1 264 ? -28.953 23.828 0.685 1 94.75 264 GLU B O 1
ATOM 6157 N N . ALA B 1 265 ? -30.922 22.938 0.108 1 94.62 265 ALA B N 1
ATOM 6158 C CA . ALA B 1 265 ? -31.094 23.75 -1.09 1 94.62 265 ALA B CA 1
ATOM 6159 C C . ALA B 1 265 ? -31.156 25.234 -0.734 1 94.62 265 ALA B C 1
ATOM 6161 O O . ALA B 1 265 ? -31.766 25.609 0.268 1 94.62 265 ALA B O 1
ATOM 6162 N N . HIS B 1 266 ? -30.469 26 -1.514 1 96.25 266 HIS B N 1
ATOM 6163 C CA . HIS B 1 266 ? -30.5 27.469 -1.431 1 96.25 266 HIS B CA 1
ATOM 6164 C C . HIS B 1 266 ? -29.922 27.953 -0.102 1 96.25 266 HIS B C 1
ATOM 6166 O O . HIS B 1 266 ? -30.359 28.984 0.419 1 96.25 266 HIS B O 1
ATOM 6172 N N . ALA B 1 267 ? -29 27.234 0.43 1 96.88 267 ALA B N 1
ATOM 6173 C CA . ALA B 1 267 ? -28.516 27.547 1.77 1 96.88 267 ALA B CA 1
ATOM 6174 C C . ALA B 1 267 ? -27.141 28.203 1.711 1 96.88 267 ALA B C 1
ATOM 6176 O O . ALA B 1 267 ? -26.703 28.844 2.674 1 96.88 267 ALA B O 1
ATOM 6177 N N . ILE B 1 268 ? -26.453 28.078 0.651 1 98 268 ILE B N 1
ATOM 6178 C CA . ILE B 1 268 ? -25.109 28.641 0.533 1 98 268 ILE B CA 1
ATOM 6179 C C . ILE B 1 268 ? -25.188 30.125 0.18 1 98 268 ILE B C 1
ATOM 6181 O O . ILE B 1 268 ? -25.766 30.484 -0.853 1 98 268 ILE B O 1
ATOM 6185 N N . ARG B 1 269 ? -24.594 30.891 1.04 1 97.56 269 ARG B N 1
ATOM 6186 C CA . ARG B 1 269 ? -24.625 32.344 0.889 1 97.56 269 ARG B CA 1
ATOM 6187 C C . ARG B 1 269 ? -23.25 32.875 0.522 1 97.56 269 ARG B C 1
ATOM 6189 O O . ARG B 1 269 ? -22.266 32.156 0.502 1 97.56 269 ARG B O 1
ATOM 6196 N N . LEU B 1 270 ? -23.234 34.188 0.241 1 96.75 270 LEU B N 1
ATOM 6197 C CA . LEU B 1 270 ? -22.016 34.875 -0.169 1 96.75 270 LEU B CA 1
ATOM 6198 C C . LEU B 1 270 ? -20.938 34.719 0.894 1 96.75 270 LEU B C 1
ATOM 6200 O O . LEU B 1 270 ? -19.766 34.5 0.567 1 96.75 270 LEU B O 1
ATOM 6204 N N . ILE B 1 271 ? -21.281 34.812 2.117 1 97.69 271 ILE B N 1
ATOM 6205 C CA . ILE B 1 271 ? -20.328 34.781 3.217 1 97.69 271 ILE B CA 1
ATOM 6206 C C . ILE B 1 271 ? -19.609 33.406 3.229 1 97.69 271 ILE B C 1
ATOM 6208 O O . ILE B 1 271 ? -18.438 33.344 3.562 1 97.69 271 ILE B O 1
ATOM 6212 N N . ASN B 1 272 ? -20.344 32.375 2.846 1 98.25 272 ASN B N 1
ATOM 6213 C CA . ASN B 1 272 ? -19.75 31.047 2.799 1 98.25 272 ASN B CA 1
ATOM 6214 C C . ASN B 1 272 ? -18.625 30.969 1.756 1 98.25 272 ASN B C 1
ATOM 6216 O O . ASN B 1 272 ? -17.594 30.375 2.002 1 98.25 272 ASN B O 1
ATOM 6220 N N . ILE B 1 273 ? -18.844 31.594 0.646 1 97.94 273 ILE B N 1
ATOM 6221 C CA . ILE B 1 273 ? -17.859 31.594 -0.431 1 97.94 273 ILE B CA 1
ATOM 6222 C C . ILE B 1 273 ? -16.641 32.438 -0.025 1 97.94 273 ILE B C 1
ATOM 6224 O O . ILE B 1 273 ? -15.5 32.062 -0.275 1 97.94 273 ILE B O 1
ATOM 6228 N N . VAL B 1 274 ? -16.891 33.531 0.622 1 98.12 274 VAL B N 1
ATOM 6229 C CA . VAL B 1 274 ? -15.828 34.406 1.062 1 98.12 274 VAL B CA 1
ATOM 6230 C C . VAL B 1 274 ? -14.953 33.719 2.104 1 98.12 274 VAL B C 1
ATOM 6232 O O . VAL B 1 274 ? -13.727 33.781 2.049 1 98.12 274 VAL B O 1
ATOM 6235 N N . VAL B 1 275 ? -15.625 33.031 3.006 1 98.44 275 VAL B N 1
ATOM 6236 C CA . VAL B 1 275 ? -14.898 32.281 4.027 1 98.44 275 VAL B CA 1
ATOM 6237 C C . VAL B 1 275 ? -14.047 31.203 3.373 1 98.44 275 VAL B C 1
ATOM 6239 O O . VAL B 1 275 ? -12.867 31.031 3.707 1 98.44 275 VAL B O 1
ATOM 6242 N N . TYR B 1 276 ? -14.641 30.484 2.439 1 98.62 276 TYR B N 1
ATOM 6243 C CA . TYR B 1 276 ? -13.906 29.438 1.74 1 98.62 276 TYR B CA 1
ATOM 6244 C C . TYR B 1 276 ? -12.711 30.016 0.992 1 98.62 276 TYR B C 1
ATOM 6246 O O . TYR B 1 276 ? -11.609 29.453 1.051 1 98.62 276 TYR B O 1
ATOM 6254 N N . MET B 1 277 ? -12.922 31.062 0.306 1 98.56 277 MET B N 1
ATOM 6255 C CA . MET B 1 277 ? -11.852 31.734 -0.418 1 98.56 277 MET B CA 1
ATOM 6256 C C . MET B 1 277 ? -10.742 32.188 0.533 1 98.56 277 MET B C 1
ATOM 6258 O O . MET B 1 277 ? -9.562 31.984 0.239 1 98.56 277 MET B O 1
ATOM 6262 N N . GLY B 1 278 ? -11.117 32.75 1.66 1 98.31 278 GLY B N 1
ATOM 6263 C CA . GLY B 1 278 ? -10.148 33.156 2.666 1 98.31 278 GLY B CA 1
ATOM 6264 C C . GLY B 1 278 ? -9.297 32 3.17 1 98.31 278 GLY B C 1
ATOM 6265 O O . GLY B 1 278 ? -8.086 32.156 3.34 1 98.31 278 GLY B O 1
ATOM 6266 N N . LEU B 1 279 ? -9.914 30.875 3.387 1 98.5 279 LEU B N 1
ATOM 6267 C CA . LEU B 1 279 ? -9.188 29.688 3.814 1 98.5 279 LEU B CA 1
ATOM 6268 C C . LEU B 1 279 ? -8.18 29.25 2.756 1 98.5 279 LEU B C 1
ATOM 6270 O O . LEU B 1 279 ? -7.039 28.938 3.076 1 98.5 279 LEU B O 1
ATOM 6274 N N . CYS B 1 280 ? -8.602 29.281 1.517 1 98.5 280 CYS B N 1
ATOM 6275 C CA . CYS B 1 280 ? -7.711 28.891 0.428 1 98.5 280 CYS B CA 1
ATOM 6276 C C . CYS B 1 280 ? -6.543 29.859 0.304 1 98.5 280 CYS B C 1
ATOM 6278 O O . CYS B 1 280 ? -5.418 29.453 0.017 1 98.5 280 CYS B O 1
ATOM 6280 N N . MET B 1 281 ? -6.809 31.094 0.498 1 97.88 281 MET B N 1
ATOM 6281 C CA . MET B 1 281 ? -5.738 32.094 0.449 1 97.88 281 MET B CA 1
ATOM 6282 C C . MET B 1 281 ? -4.738 31.859 1.578 1 97.88 281 MET B C 1
ATOM 6284 O O . MET B 1 281 ? -3.527 31.984 1.373 1 97.88 281 MET B O 1
ATOM 6288 N N . LEU B 1 282 ? -5.227 31.5 2.729 1 97.12 282 LEU B N 1
ATOM 6289 C CA . LEU B 1 282 ? -4.348 31.188 3.85 1 97.12 282 LEU B CA 1
ATOM 6290 C C . LEU B 1 282 ? -3.486 29.969 3.547 1 97.12 282 LEU B C 1
ATOM 6292 O O . LEU B 1 282 ? -2.297 29.953 3.877 1 97.12 282 LEU B O 1
ATOM 6296 N N . ILE B 1 283 ? -4.066 29.016 2.906 1 97.62 283 ILE B N 1
ATOM 6297 C CA . ILE B 1 283 ? -3.346 27.797 2.529 1 97.62 283 ILE B CA 1
ATOM 6298 C C . ILE B 1 283 ? -2.258 28.141 1.515 1 97.62 283 ILE B C 1
ATOM 6300 O O . ILE B 1 283 ? -1.154 27.594 1.566 1 97.62 283 ILE B O 1
ATOM 6304 N N . THR B 1 284 ? -2.561 29.016 0.634 1 96.75 284 THR B N 1
ATOM 6305 C CA . THR B 1 284 ? -1.61 29.422 -0.391 1 96.75 284 THR B CA 1
ATOM 6306 C C . THR B 1 284 ? -0.347 30 0.245 1 96.75 284 THR B C 1
ATOM 6308 O O . THR B 1 284 ? 0.754 29.828 -0.28 1 96.75 284 THR B O 1
ATOM 6311 N N . LEU B 1 285 ? -0.474 30.578 1.393 1 95.62 285 LEU B N 1
ATOM 6312 C CA . LEU B 1 285 ? 0.629 31.219 2.104 1 95.62 285 LEU B CA 1
ATOM 6313 C C . LEU B 1 285 ? 1.473 30.188 2.84 1 95.62 285 LEU B C 1
ATOM 6315 O O . LEU B 1 285 ? 2.57 30.5 3.311 1 95.62 285 LEU B O 1
ATOM 6319 N N . SER B 1 286 ? 1 29 2.947 1 94.25 286 SER B N 1
ATOM 6320 C CA . SER B 1 286 ? 1.711 27.984 3.717 1 94.25 286 SER B CA 1
ATOM 6321 C C . SER B 1 286 ? 2.025 26.766 2.861 1 94.25 286 SER B C 1
ATOM 6323 O O . SER B 1 286 ? 3.008 26.062 3.109 1 94.25 286 SER B O 1
ATOM 6325 N N . LYS B 1 287 ? 1.167 26.422 1.94 1 95.06 287 LYS B N 1
ATOM 6326 C CA . LYS B 1 287 ? 1.291 25.266 1.059 1 95.06 287 LYS B CA 1
ATOM 6327 C C . LYS B 1 287 ? 0.734 25.578 -0.329 1 95.06 287 LYS B C 1
ATOM 6329 O O . LYS B 1 287 ? -0.373 25.141 -0.667 1 95.06 287 LYS B O 1
ATOM 6334 N N . PHE B 1 288 ? 1.502 26.047 -1.12 1 95.38 288 PHE B N 1
ATOM 6335 C CA . PHE B 1 288 ? 1.121 26.75 -2.346 1 95.38 288 PHE B CA 1
ATOM 6336 C C . PHE B 1 288 ? 0.344 25.812 -3.271 1 95.38 288 PHE B C 1
ATOM 6338 O O . PHE B 1 288 ? -0.708 26.188 -3.795 1 95.38 288 PHE B O 1
ATOM 6345 N N . PRO B 1 289 ? 0.744 24.531 -3.514 1 96.75 289 PRO B N 1
ATOM 6346 C CA . PRO B 1 289 ? 0.032 23.703 -4.48 1 96.75 289 PRO B CA 1
ATOM 6347 C C . PRO B 1 289 ? -1.426 23.453 -4.094 1 96.75 289 PRO B C 1
ATOM 6349 O O . PRO B 1 289 ? -2.264 23.203 -4.961 1 96.75 289 PRO B O 1
ATOM 6352 N N . PHE B 1 290 ? -1.801 23.609 -2.877 1 98.31 290 PHE B N 1
ATOM 6353 C CA . PHE B 1 290 ? -3.148 23.328 -2.402 1 98.31 290 PHE B CA 1
ATOM 6354 C C . PHE B 1 290 ? -4.082 24.5 -2.666 1 98.31 290 PHE B C 1
ATOM 6356 O O . PHE B 1 290 ? -5.266 24.453 -2.33 1 98.31 290 PHE B O 1
ATOM 6363 N N . VAL B 1 291 ? -3.584 25.531 -3.346 1 97.75 291 VAL B N 1
ATOM 6364 C CA . VAL B 1 291 ? -4.43 26.625 -3.789 1 97.75 291 VAL B CA 1
ATOM 6365 C C . VAL B 1 291 ? -5.539 26.094 -4.695 1 97.75 291 VAL B C 1
ATOM 6367 O O . VAL B 1 291 ? -6.629 26.672 -4.754 1 97.75 291 VAL B O 1
ATOM 6370 N N . LEU B 1 292 ? -5.316 24.953 -5.281 1 98.62 292 LEU B N 1
ATOM 6371 C CA . LEU B 1 292 ? -6.25 24.375 -6.238 1 98.62 292 LEU B CA 1
ATOM 6372 C C . LEU B 1 292 ? -7.523 23.906 -5.535 1 98.62 292 LEU B C 1
ATOM 6374 O O . LEU B 1 292 ? -8.531 23.641 -6.188 1 98.62 292 LEU B O 1
ATOM 6378 N N . LEU B 1 293 ? -7.508 23.875 -4.223 1 98.81 293 LEU B N 1
ATOM 6379 C CA . LEU B 1 293 ? -8.727 23.547 -3.492 1 98.81 293 LEU B CA 1
ATOM 6380 C C . LEU B 1 293 ? -9.82 24.578 -3.785 1 98.81 293 LEU B C 1
ATOM 6382 O O . LEU B 1 293 ? -11.008 24.297 -3.625 1 98.81 293 LEU B O 1
ATOM 6386 N N . ILE B 1 294 ? -9.43 25.766 -4.254 1 98.81 294 ILE B N 1
ATOM 6387 C CA . ILE B 1 294 ? -10.367 26.859 -4.535 1 98.81 294 ILE B CA 1
ATOM 6388 C C . ILE B 1 294 ? -11.328 26.438 -5.641 1 98.81 294 ILE B C 1
ATOM 6390 O O . ILE B 1 294 ? -12.398 27.031 -5.793 1 98.81 294 ILE B O 1
ATOM 6394 N N . LEU B 1 295 ? -11.023 25.375 -6.406 1 98.69 295 LEU B N 1
ATOM 6395 C CA . LEU B 1 295 ? -11.844 24.922 -7.527 1 98.69 295 LEU B CA 1
ATOM 6396 C C . LEU B 1 295 ? -13.039 24.125 -7.039 1 98.69 295 LEU B C 1
ATOM 6398 O O . LEU B 1 295 ? -14.016 23.938 -7.773 1 98.69 295 LEU B O 1
ATOM 6402 N N . LEU B 1 296 ? -13.07 23.641 -5.836 1 98.44 296 LEU B N 1
ATOM 6403 C CA . LEU B 1 296 ? -14.023 22.625 -5.379 1 98.44 296 LEU B CA 1
ATOM 6404 C C . LEU B 1 296 ? -15.438 23.203 -5.336 1 98.44 296 LEU B C 1
ATOM 6406 O O . LEU B 1 296 ? -16.391 22.531 -5.738 1 98.44 296 LEU B O 1
ATOM 6410 N N . PRO B 1 297 ? -15.648 24.453 -4.922 1 97.62 297 PRO B N 1
ATOM 6411 C CA . PRO B 1 297 ? -17.016 24.953 -4.77 1 97.62 297 PRO B CA 1
ATOM 6412 C C . PRO B 1 297 ? -17.797 24.969 -6.086 1 97.62 297 PRO B C 1
ATOM 6414 O O . PRO B 1 297 ? -19.016 24.844 -6.086 1 97.62 297 PRO B O 1
ATOM 6417 N N . VAL B 1 298 ? -17.125 25.078 -7.23 1 97 298 VAL B N 1
ATOM 6418 C CA . VAL B 1 298 ? -17.828 25.141 -8.508 1 97 298 VAL B CA 1
ATOM 6419 C C . VAL B 1 298 ? -18.438 23.781 -8.828 1 97 298 VAL B C 1
ATOM 6421 O O . VAL B 1 298 ? -19.312 23.672 -9.688 1 97 298 VAL B O 1
ATOM 6424 N N . PHE B 1 299 ? -18.016 22.797 -8.102 1 96.62 299 PHE B N 1
ATOM 6425 C CA . PHE B 1 299 ? -18.516 21.453 -8.336 1 96.62 299 PHE B CA 1
ATOM 6426 C C . PHE B 1 299 ? -19.625 21.109 -7.34 1 96.62 299 PHE B C 1
ATOM 6428 O O . PHE B 1 299 ? -19.984 19.938 -7.188 1 96.62 299 PHE B O 1
ATOM 6435 N N . ILE B 1 300 ? -20.062 22.047 -6.605 1 96.69 300 ILE B N 1
ATOM 6436 C CA . ILE B 1 300 ? -21.297 21.922 -5.816 1 96.69 300 ILE B CA 1
ATOM 6437 C C . ILE B 1 300 ? -22.5 22.188 -6.703 1 96.69 300 ILE B C 1
ATOM 6439 O O . ILE B 1 300 ? -22.469 23.047 -7.574 1 96.69 300 ILE B O 1
ATOM 6443 N N . SER B 1 301 ? -23.578 21.438 -6.488 1 94.81 301 SER B N 1
ATOM 6444 C CA . SER B 1 301 ? -24.781 21.656 -7.27 1 94.81 301 SER B CA 1
ATOM 6445 C C . SER B 1 301 ? -25.25 23.094 -7.191 1 94.81 301 SER B C 1
ATOM 6447 O O . SER B 1 301 ? -25.422 23.641 -6.102 1 94.81 301 SER B O 1
ATOM 6449 N N . PRO B 1 302 ? -25.562 23.688 -8.328 1 94.31 302 PRO B N 1
ATOM 6450 C CA . PRO B 1 302 ? -25.969 25.094 -8.336 1 94.31 302 PRO B CA 1
ATOM 6451 C C . PRO B 1 302 ? -27.219 25.359 -7.496 1 94.31 302 PRO B C 1
ATOM 6453 O O . PRO B 1 302 ? -27.375 26.438 -6.938 1 94.31 302 PRO B O 1
ATOM 6456 N N . GLY B 1 303 ? -28.047 24.359 -7.387 1 94.88 303 GLY B N 1
ATOM 6457 C CA . GLY B 1 303 ? -29.297 24.5 -6.637 1 94.88 303 GLY B CA 1
ATOM 6458 C C . GLY B 1 303 ? -29.078 24.688 -5.148 1 94.88 303 GLY B C 1
ATOM 6459 O O . GLY B 1 303 ? -29.984 25.094 -4.426 1 94.88 303 GLY B O 1
ATOM 6460 N N . LYS B 1 304 ? -27.875 24.516 -4.672 1 95.88 304 LYS B N 1
ATOM 6461 C CA . LYS B 1 304 ? -27.578 24.656 -3.25 1 95.88 304 LYS B CA 1
ATOM 6462 C C . LYS B 1 304 ? -27.281 26.109 -2.891 1 95.88 304 LYS B C 1
ATOM 6464 O O . LYS B 1 304 ? -27.312 26.484 -1.716 1 95.88 304 LYS B O 1
ATOM 6469 N N . PHE B 1 305 ? -27.016 26.922 -3.904 1 97.12 305 PHE B N 1
ATOM 6470 C CA . PHE B 1 305 ? -26.719 28.328 -3.691 1 97.12 305 PHE B CA 1
ATOM 6471 C C . PHE B 1 305 ? -28 29.156 -3.605 1 97.12 305 PHE B C 1
ATOM 6473 O O . PHE B 1 305 ? -28.969 28.875 -4.312 1 97.12 305 PHE B O 1
ATOM 6480 N N . ASP B 1 306 ? -27.953 30.125 -2.779 1 96.81 306 ASP B N 1
ATOM 6481 C CA . ASP B 1 306 ? -29.141 30.922 -2.533 1 96.81 306 ASP B CA 1
ATOM 6482 C C . ASP B 1 306 ? -29.562 31.688 -3.785 1 96.81 306 ASP B C 1
ATOM 6484 O O . ASP B 1 306 ? -30.75 31.844 -4.059 1 96.81 306 ASP B O 1
ATOM 6488 N N . LYS B 1 307 ? -28.516 32.25 -4.477 1 95.81 307 LYS B N 1
ATOM 6489 C CA . LYS B 1 307 ? -28.734 33 -5.715 1 95.81 307 LYS B CA 1
ATOM 6490 C C . LYS B 1 307 ? -27.734 32.562 -6.793 1 95.81 307 LYS B C 1
ATOM 6492 O O . LYS B 1 307 ? -26.656 32.062 -6.48 1 95.81 307 LYS B O 1
ATOM 6497 N N . ARG B 1 308 ? -28.172 32.781 -7.969 1 94.69 308 ARG B N 1
ATOM 6498 C CA . ARG B 1 308 ? -27.297 32.531 -9.102 1 94.69 308 ARG B CA 1
ATOM 6499 C C . ARG B 1 308 ? -26.016 33.344 -9.008 1 94.69 308 ARG B C 1
ATOM 6501 O O . ARG B 1 308 ? -24.938 32.844 -9.367 1 94.69 308 ARG B O 1
ATOM 6508 N N . ARG B 1 309 ? -26.172 34.5 -8.539 1 95.19 309 ARG B N 1
ATOM 6509 C CA . ARG B 1 309 ? -25.016 35.375 -8.398 1 95.19 309 ARG B CA 1
ATOM 6510 C C . ARG B 1 309 ? -23.984 34.812 -7.426 1 95.19 309 ARG B C 1
ATOM 6512 O O . ARG B 1 309 ? -22.781 34.969 -7.617 1 95.19 309 ARG B O 1
ATOM 6519 N N . THR B 1 310 ? -24.469 34.188 -6.43 1 95.75 310 THR B N 1
ATOM 6520 C CA . THR B 1 310 ? -23.578 33.594 -5.457 1 95.75 310 THR B CA 1
ATOM 6521 C C . THR B 1 310 ? -22.766 32.469 -6.102 1 95.75 310 THR B C 1
ATOM 6523 O O . THR B 1 310 ? -21.578 32.312 -5.82 1 95.75 310 THR B O 1
ATOM 6526 N N . TYR B 1 311 ? -23.406 31.75 -6.934 1 95.31 311 TYR B N 1
ATOM 6527 C CA . TYR B 1 311 ? -22.719 30.688 -7.648 1 95.31 311 TYR B CA 1
ATOM 6528 C C . TYR B 1 311 ? -21.656 31.266 -8.586 1 95.31 311 TYR B C 1
ATOM 6530 O O . TYR B 1 311 ? -20.547 30.734 -8.688 1 95.31 311 TYR B O 1
ATOM 6538 N N . LEU B 1 312 ? -21.922 32.312 -9.219 1 95.44 312 LEU B N 1
ATOM 6539 C CA . LEU B 1 312 ? -20.984 32.969 -10.117 1 95.44 312 LEU B CA 1
ATOM 6540 C C . LEU B 1 312 ? -19.797 33.531 -9.336 1 95.44 312 LEU B C 1
ATOM 6542 O O . LEU B 1 312 ? -18.672 33.594 -9.859 1 95.44 312 LEU B O 1
ATOM 6546 N N . LEU B 1 313 ? -20.062 33.906 -8.133 1 94.44 313 LEU B N 1
ATOM 6547 C CA . LEU B 1 313 ? -18.984 34.438 -7.285 1 94.44 313 LEU B CA 1
ATOM 6548 C C . LEU B 1 313 ? -17.984 33.344 -6.945 1 94.44 313 LEU B C 1
ATOM 6550 O O . LEU B 1 313 ? -16.812 33.625 -6.664 1 94.44 313 LEU B O 1
ATOM 6554 N N . ALA B 1 314 ? -18.453 32.156 -6.957 1 95.88 314 ALA B N 1
ATOM 6555 C CA . ALA B 1 314 ? -17.516 31.047 -6.785 1 95.88 314 ALA B CA 1
ATOM 6556 C C . ALA B 1 314 ? -16.484 31.031 -7.906 1 95.88 314 ALA B C 1
ATOM 6558 O O . ALA B 1 314 ? -15.305 30.734 -7.672 1 95.88 314 ALA B O 1
ATOM 6559 N N . TYR B 1 315 ? -16.875 31.359 -9.07 1 96.81 315 TYR B N 1
ATOM 6560 C CA . TYR B 1 315 ? -15.953 31.469 -10.188 1 96.81 315 TYR B CA 1
ATOM 6561 C C . TYR B 1 315 ? -15.039 32.688 -10.023 1 96.81 315 TYR B C 1
ATOM 6563 O O . TYR B 1 315 ? -13.836 32.594 -10.312 1 96.81 315 TYR B O 1
ATOM 6571 N N . ALA B 1 316 ? -15.57 33.719 -9.609 1 97.44 316 ALA B N 1
ATOM 6572 C CA . ALA B 1 316 ? -14.773 34.906 -9.352 1 97.44 316 ALA B CA 1
ATOM 6573 C C . ALA B 1 316 ? -13.727 34.656 -8.266 1 97.44 316 ALA B C 1
ATOM 6575 O O . ALA B 1 316 ? -12.617 35.156 -8.328 1 97.44 316 ALA B O 1
ATOM 6576 N N . ALA B 1 317 ? -14.18 33.906 -7.242 1 98.12 317 ALA B N 1
ATOM 6577 C CA . ALA B 1 317 ? -13.266 33.531 -6.16 1 98.12 317 ALA B CA 1
ATOM 6578 C C . ALA B 1 317 ? -12.039 32.812 -6.699 1 98.12 317 ALA B C 1
ATOM 6580 O O . ALA B 1 317 ? -10.93 33 -6.184 1 98.12 317 ALA B O 1
ATOM 6581 N N . ILE B 1 318 ? -12.242 31.969 -7.723 1 98.25 318 ILE B N 1
ATOM 6582 C CA . ILE B 1 318 ? -11.133 31.266 -8.352 1 98.25 318 ILE B CA 1
ATOM 6583 C C . ILE B 1 318 ? -10.148 32.281 -8.938 1 98.25 318 ILE B C 1
ATOM 6585 O O . ILE B 1 318 ? -8.938 32.188 -8.703 1 98.25 318 ILE B O 1
ATOM 6589 N N . LEU B 1 319 ? -10.625 33.25 -9.609 1 98.12 319 LEU B N 1
ATOM 6590 C CA . LEU B 1 319 ? -9.789 34.25 -10.25 1 98.12 319 LEU B CA 1
ATOM 6591 C C . LEU B 1 319 ? -9.078 35.094 -9.211 1 98.12 319 LEU B C 1
ATOM 6593 O O . LEU B 1 319 ? -7.883 35.375 -9.344 1 98.12 319 LEU B O 1
ATOM 6597 N N . ILE B 1 320 ? -9.828 35.531 -8.211 1 98.25 320 ILE B N 1
ATOM 6598 C CA . ILE B 1 320 ? -9.25 36.375 -7.152 1 98.25 320 ILE B CA 1
ATOM 6599 C C . ILE B 1 320 ? -8.141 35.594 -6.441 1 98.25 320 ILE B C 1
ATOM 6601 O O . ILE B 1 320 ? -7.051 36.125 -6.219 1 98.25 320 ILE B O 1
ATOM 6605 N N . THR B 1 321 ? -8.406 34.375 -6.086 1 98.38 321 THR B N 1
ATOM 6606 C CA . THR B 1 321 ? -7.414 33.531 -5.406 1 98.38 321 THR B CA 1
ATOM 6607 C C . THR B 1 321 ? -6.211 33.281 -6.312 1 98.38 321 THR B C 1
ATOM 6609 O O . THR B 1 321 ? -5.07 33.25 -5.844 1 98.38 321 THR B O 1
ATOM 6612 N N . ALA B 1 322 ? -6.465 33.094 -7.602 1 97.81 322 ALA B N 1
ATOM 6613 C CA . ALA B 1 322 ? -5.379 32.875 -8.555 1 97.81 322 ALA B CA 1
ATOM 6614 C C . ALA B 1 322 ? -4.473 34.094 -8.625 1 97.81 322 ALA B C 1
ATOM 6616 O O . ALA B 1 322 ? -3.246 33.969 -8.617 1 97.81 322 ALA B O 1
ATOM 6617 N N . VAL B 1 323 ? -5.027 35.219 -8.727 1 98 323 VAL B N 1
ATOM 6618 C CA . VAL B 1 323 ? -4.262 36.469 -8.75 1 98 323 VAL B CA 1
ATOM 6619 C C . VAL B 1 323 ? -3.465 36.625 -7.457 1 98 323 VAL B C 1
ATOM 6621 O O . VAL B 1 323 ? -2.281 36.969 -7.484 1 98 323 VAL B O 1
ATOM 6624 N N . PHE B 1 324 ? -4.137 36.375 -6.352 1 98 324 PHE B N 1
ATOM 6625 C CA . PHE B 1 324 ? -3.475 36.406 -5.055 1 98 324 PHE B CA 1
ATOM 6626 C C . PHE B 1 324 ? -2.281 35.469 -5.031 1 98 324 PHE B C 1
ATOM 6628 O O . PHE B 1 324 ? -1.203 35.844 -4.559 1 98 324 PHE B O 1
ATOM 6635 N N . ALA B 1 325 ? -2.475 34.312 -5.508 1 97.5 325 ALA B N 1
ATOM 6636 C CA . ALA B 1 325 ? -1.429 33.281 -5.535 1 97.5 325 ALA B CA 1
ATOM 6637 C C . ALA B 1 325 ? -0.245 33.719 -6.387 1 97.5 325 ALA B C 1
ATOM 6639 O O . ALA B 1 325 ? 0.911 33.562 -6 1 97.5 325 ALA B O 1
ATOM 6640 N N . VAL B 1 326 ? -0.505 34.281 -7.523 1 95.94 326 VAL B N 1
ATOM 6641 C CA . VAL B 1 326 ? 0.547 34.75 -8.422 1 95.94 326 VAL B CA 1
ATOM 6642 C C . VAL B 1 326 ? 1.328 35.875 -7.75 1 95.94 326 VAL B C 1
ATOM 6644 O O . VAL B 1 326 ? 2.559 35.938 -7.816 1 95.94 326 VAL B O 1
ATOM 6647 N N . ILE B 1 327 ? 0.622 36.75 -7.133 1 96.38 327 ILE B N 1
ATOM 6648 C CA . ILE B 1 327 ? 1.27 37.844 -6.43 1 96.38 327 ILE B CA 1
ATOM 6649 C C . ILE B 1 327 ? 2.166 37.281 -5.324 1 96.38 327 ILE B C 1
ATOM 6651 O O . ILE B 1 327 ? 3.311 37.719 -5.168 1 96.38 327 ILE B O 1
ATOM 6655 N N . TRP B 1 328 ? 1.657 36.375 -4.59 1 95.19 328 TRP B N 1
ATOM 6656 C CA . TRP B 1 328 ? 2.445 35.75 -3.523 1 95.19 328 TRP B CA 1
ATOM 6657 C C . TRP B 1 328 ? 3.678 35.062 -4.09 1 95.19 328 TRP B C 1
ATOM 6659 O O . TRP B 1 328 ? 4.785 35.219 -3.564 1 95.19 328 TRP B O 1
ATOM 6669 N N . MET B 1 329 ? 3.471 34.281 -5.129 1 92.62 329 MET B N 1
ATOM 6670 C CA . MET B 1 329 ? 4.574 33.562 -5.758 1 92.62 329 MET B CA 1
ATOM 6671 C C . MET B 1 329 ? 5.656 34.531 -6.223 1 92.62 329 MET B C 1
ATOM 6673 O O . MET B 1 329 ? 6.848 34.281 -6.027 1 92.62 329 MET B O 1
ATOM 6677 N N . LYS B 1 330 ? 5.301 35.625 -6.844 1 91.56 330 LYS B N 1
ATOM 6678 C CA . LYS B 1 330 ? 6.254 36.625 -7.297 1 91.56 330 LYS B CA 1
ATOM 6679 C C . LYS B 1 330 ? 6.977 37.281 -6.121 1 91.56 330 LYS B C 1
ATOM 6681 O O . LYS B 1 330 ? 8.18 37.531 -6.191 1 91.56 330 LYS B O 1
ATOM 6686 N N . SER B 1 331 ? 6.238 37.531 -5.117 1 90.19 331 SER B N 1
ATOM 6687 C CA . SER B 1 331 ? 6.801 38.188 -3.938 1 90.19 331 SER B CA 1
ATOM 6688 C C . SER B 1 331 ? 7.875 37.312 -3.289 1 90.19 331 SER B C 1
ATOM 6690 O O . SER B 1 331 ? 8.969 37.781 -2.99 1 90.19 331 SER B O 1
ATOM 6692 N N . TYR B 1 332 ? 7.586 36.031 -3.088 1 88 332 TYR B N 1
ATOM 6693 C CA . TYR B 1 332 ? 8.57 35.219 -2.373 1 88 332 TYR B CA 1
ATOM 6694 C C . TYR B 1 332 ? 9.688 34.781 -3.307 1 88 332 TYR B C 1
ATOM 6696 O O . TYR B 1 332 ? 10.805 34.5 -2.859 1 88 332 TYR B O 1
ATOM 6704 N N . SER B 1 333 ? 9.414 34.688 -4.613 1 85.12 333 SER B N 1
ATOM 6705 C CA . SER B 1 333 ? 10.445 34.281 -5.574 1 85.12 333 SER B CA 1
ATOM 6706 C C . SER B 1 333 ? 11.523 35.344 -5.688 1 85.12 333 SER B C 1
ATOM 6708 O O . SER B 1 333 ? 12.633 35.094 -6.156 1 85.12 333 SER B O 1
ATOM 6710 N N . ALA B 1 334 ? 11.25 36.531 -5.273 1 83.06 334 ALA B N 1
ATOM 6711 C CA . ALA B 1 334 ? 12.211 37.625 -5.301 1 83.06 334 ALA B CA 1
ATOM 6712 C C . ALA B 1 334 ? 13.273 37.469 -4.223 1 83.06 334 ALA B C 1
ATOM 6714 O O . ALA B 1 334 ? 14.32 38.125 -4.27 1 83.06 334 ALA B O 1
ATOM 6715 N N . ILE B 1 335 ? 12.945 36.625 -3.281 1 82.44 335 ILE B N 1
ATOM 6716 C CA . ILE B 1 335 ? 13.891 36.312 -2.217 1 82.44 335 ILE B CA 1
ATOM 6717 C C . ILE B 1 335 ? 14.664 35.062 -2.566 1 82.44 335 ILE B C 1
ATOM 6719 O O . ILE B 1 335 ? 14.094 33.969 -2.584 1 82.44 335 ILE B O 1
ATOM 6723 N N . PRO B 1 336 ? 15.922 35.156 -2.816 1 78.44 336 PRO B N 1
ATOM 6724 C CA . PRO B 1 336 ? 16.688 34 -3.242 1 78.44 336 PRO B CA 1
ATOM 6725 C C . PRO B 1 336 ? 16.766 32.906 -2.166 1 78.44 336 PRO B C 1
ATOM 6727 O O . PRO B 1 336 ? 16.984 33.219 -0.992 1 78.44 336 PRO B O 1
ATOM 6730 N N . HIS B 1 337 ? 16.547 31.688 -2.555 1 80.12 337 HIS B N 1
ATOM 6731 C CA . HIS B 1 337 ? 16.688 30.547 -1.667 1 80.12 337 HIS B CA 1
ATOM 6732 C C . HIS B 1 337 ? 18.156 30.188 -1.473 1 80.12 337 HIS B C 1
ATOM 6734 O O . HIS B 1 337 ? 18.891 30 -2.447 1 80.12 337 HIS B O 1
ATOM 6740 N N . PRO B 1 338 ? 18.609 30.031 -0.271 1 77.12 338 PRO B N 1
ATOM 6741 C CA . PRO B 1 338 ? 20.047 29.875 -0.022 1 77.12 338 PRO B CA 1
ATOM 6742 C C . PRO B 1 338 ? 20.547 28.469 -0.373 1 77.12 338 PRO B C 1
ATOM 6744 O O . PRO B 1 338 ? 21.75 28.266 -0.581 1 77.12 338 PRO B O 1
ATOM 6747 N N . PHE B 1 339 ? 19.672 27.469 -0.486 1 77.56 339 PHE B N 1
ATOM 6748 C CA . PHE B 1 339 ? 20.125 26.094 -0.618 1 77.56 339 PHE B CA 1
ATOM 6749 C C . PHE B 1 339 ? 19.609 25.469 -1.91 1 77.56 339 PHE B C 1
ATOM 6751 O O . PHE B 1 339 ? 19.359 24.266 -1.97 1 77.56 339 PHE B O 1
ATOM 6758 N N . LEU B 1 340 ? 19.484 26.172 -2.91 1 80.5 340 LEU B N 1
ATOM 6759 C CA . LEU B 1 340 ? 19.031 25.594 -4.172 1 80.5 340 LEU B CA 1
ATOM 6760 C C . LEU B 1 340 ? 20.078 24.656 -4.754 1 80.5 340 LEU B C 1
ATOM 6762 O O . LEU B 1 340 ? 21.281 24.984 -4.746 1 80.5 340 LEU B O 1
ATOM 6766 N N . PRO B 1 341 ? 19.578 23.453 -5.184 1 87.06 341 PRO B N 1
ATOM 6767 C CA . PRO B 1 341 ? 20.547 22.531 -5.789 1 87.06 341 PRO B CA 1
ATOM 6768 C C . PRO B 1 341 ? 21.203 23.109 -7.035 1 87.06 341 PRO B C 1
ATOM 6770 O O . PRO B 1 341 ? 20.562 23.828 -7.809 1 87.06 341 PRO B O 1
ATOM 6773 N N . ALA B 1 342 ? 22.422 22.703 -7.227 1 87.62 342 ALA B N 1
ATOM 6774 C CA . ALA B 1 342 ? 23.156 23.125 -8.422 1 87.62 342 ALA B CA 1
ATOM 6775 C C . ALA B 1 342 ? 22.469 22.625 -9.688 1 87.62 342 ALA B C 1
ATOM 6777 O O . ALA B 1 342 ? 22.078 21.453 -9.773 1 87.62 342 ALA B O 1
ATOM 6778 N N . GLY B 1 343 ? 22.188 23.547 -10.602 1 92.12 343 GLY B N 1
ATOM 6779 C CA . GLY B 1 343 ? 21.609 23.172 -11.883 1 92.12 343 GLY B CA 1
ATOM 6780 C C . GLY B 1 343 ? 20.109 23.344 -11.93 1 92.12 343 GLY B C 1
ATOM 6781 O O . GLY B 1 343 ? 19.5 23.219 -13 1 92.12 343 GLY B O 1
ATOM 6782 N N . ALA B 1 344 ? 19.578 23.672 -10.789 1 92.69 344 ALA B N 1
ATOM 6783 C CA . ALA B 1 344 ? 18.125 23.891 -10.773 1 92.69 344 ALA B CA 1
ATOM 6784 C C . ALA B 1 344 ? 17.797 25.312 -11.219 1 92.69 344 ALA B C 1
ATOM 6786 O O . ALA B 1 344 ? 18.359 26.281 -10.727 1 92.69 344 ALA B O 1
ATOM 6787 N N . ASN B 1 345 ? 16.953 25.391 -12.227 1 93.56 345 ASN B N 1
ATOM 6788 C CA . ASN B 1 345 ? 16.469 26.656 -12.773 1 93.56 345 ASN B CA 1
ATOM 6789 C C . ASN B 1 345 ? 15.094 26.5 -13.406 1 93.56 345 ASN B C 1
ATOM 6791 O O . ASN B 1 345 ? 14.93 25.797 -14.398 1 93.56 345 ASN B O 1
ATOM 6795 N N . MET B 1 346 ? 14.203 27.234 -12.859 1 92.19 346 MET B N 1
ATOM 6796 C CA . MET B 1 346 ? 12.812 27.062 -13.266 1 92.19 346 MET B CA 1
ATOM 6797 C C . MET B 1 346 ? 12.633 27.406 -14.742 1 92.19 346 MET B C 1
ATOM 6799 O O . MET B 1 346 ? 12.039 26.641 -15.492 1 92.19 346 MET B O 1
ATOM 6803 N N . GLN B 1 347 ? 13.148 28.5 -15.156 1 93.06 347 GLN B N 1
ATOM 6804 C CA . GLN B 1 347 ? 12.984 28.969 -16.531 1 93.06 347 GLN B CA 1
ATOM 6805 C C . GLN B 1 347 ? 13.617 27.984 -17.516 1 93.06 347 GLN B C 1
ATOM 6807 O O . GLN B 1 347 ? 12.992 27.594 -18.516 1 93.06 347 GLN B O 1
ATOM 6812 N N . ASP B 1 348 ? 14.812 27.578 -17.25 1 96.31 348 ASP B N 1
ATOM 6813 C CA . ASP B 1 348 ? 15.508 26.641 -18.125 1 96.31 348 ASP B CA 1
ATOM 6814 C C . ASP B 1 348 ? 14.789 25.297 -18.172 1 96.31 348 ASP B C 1
ATOM 6816 O O . ASP B 1 348 ? 14.766 24.625 -19.219 1 96.31 348 ASP B O 1
ATOM 6820 N N . GLN B 1 349 ? 14.273 24.922 -17.031 1 96.5 349 GLN B N 1
ATOM 6821 C CA . GLN B 1 349 ? 13.547 23.656 -16.953 1 96.5 349 GLN B CA 1
ATOM 6822 C C . GLN B 1 349 ? 12.273 23.703 -17.797 1 96.5 349 GLN B C 1
ATOM 6824 O O . GLN B 1 349 ? 11.906 22.719 -18.438 1 96.5 349 GLN B O 1
ATOM 6829 N N . ILE B 1 350 ? 11.602 24.797 -17.797 1 96 350 ILE B N 1
ATOM 6830 C CA . ILE B 1 350 ? 10.406 24.984 -18.609 1 96 350 ILE B CA 1
ATOM 6831 C C . ILE B 1 350 ? 10.789 24.938 -20.094 1 96 350 ILE B C 1
ATOM 6833 O O . ILE B 1 350 ? 10.117 24.281 -20.891 1 96 350 ILE B O 1
ATOM 6837 N N . GLU B 1 351 ? 11.82 25.562 -20.438 1 96.62 351 GLU B N 1
ATOM 6838 C CA . GLU B 1 351 ? 12.305 25.516 -21.812 1 96.62 351 GLU B CA 1
ATOM 6839 C C . GLU B 1 351 ? 12.664 24.109 -22.234 1 96.62 351 GLU B C 1
ATOM 6841 O O . GLU B 1 351 ? 12.375 23.688 -23.359 1 96.62 351 GLU B O 1
ATOM 6846 N N . PHE B 1 352 ? 13.266 23.469 -21.344 1 96.19 352 PHE B N 1
ATOM 6847 C CA . PHE B 1 352 ? 13.633 22.078 -21.609 1 96.19 352 PHE B CA 1
ATOM 6848 C C . PHE B 1 352 ? 12.391 21.234 -21.859 1 96.19 352 PHE B C 1
ATOM 6850 O O . PHE B 1 352 ? 12.352 20.438 -22.812 1 96.19 352 PHE B O 1
ATOM 6857 N N . LEU B 1 353 ? 11.414 21.391 -21.109 1 95.44 353 LEU B N 1
ATOM 6858 C CA . LEU B 1 353 ? 10.172 20.641 -21.234 1 95.44 353 LEU B CA 1
ATOM 6859 C C . LEU B 1 353 ? 9.555 20.828 -22.625 1 95.44 353 LEU B C 1
ATOM 6861 O O . LEU B 1 353 ? 9.016 19.875 -23.203 1 95.44 353 LEU B O 1
ATOM 6865 N N . PHE B 1 354 ? 9.727 22 -23.203 1 96.25 354 PHE B N 1
ATOM 6866 C CA . PHE B 1 354 ? 9.062 22.297 -24.453 1 96.25 354 PHE B CA 1
ATOM 6867 C C . PHE B 1 354 ? 10.016 22.078 -25.625 1 96.25 354 PHE B C 1
ATOM 6869 O O . PHE B 1 354 ? 9.602 22.141 -26.797 1 96.25 354 PHE B O 1
ATOM 6876 N N . SER B 1 355 ? 11.25 21.844 -25.406 1 96 355 SER B N 1
ATOM 6877 C CA . SER B 1 355 ? 12.203 21.562 -26.484 1 96 355 SER B CA 1
ATOM 6878 C C . SER B 1 355 ? 11.859 20.266 -27.188 1 96 355 SER B C 1
ATOM 6880 O O . SER B 1 355 ? 11.969 20.172 -28.422 1 96 355 SER B O 1
ATOM 6882 N N . SER B 1 356 ? 11.5 19.281 -26.469 1 94.56 356 SER B N 1
ATOM 6883 C CA . SER B 1 356 ? 10.969 18.016 -26.953 1 94.56 356 SER B CA 1
ATOM 6884 C C . SER B 1 356 ? 9.75 17.578 -26.156 1 94.56 356 SER B C 1
ATOM 6886 O O . SER B 1 356 ? 9.82 16.625 -25.375 1 94.56 356 SER B O 1
ATOM 6888 N N . PRO B 1 357 ? 8.688 18.172 -26.469 1 93.69 357 PRO B N 1
ATOM 6889 C CA . PRO B 1 357 ? 7.527 18.094 -25.578 1 93.69 357 PRO B CA 1
ATOM 6890 C C . PRO B 1 357 ? 7 16.672 -25.406 1 93.69 357 PRO B C 1
ATOM 6892 O O . PRO B 1 357 ? 6.68 16.266 -24.297 1 93.69 357 PRO B O 1
ATOM 6895 N N . ILE B 1 358 ? 6.902 15.906 -26.391 1 90.62 358 ILE B N 1
ATOM 6896 C CA . ILE B 1 358 ? 6.336 14.562 -26.281 1 90.62 358 ILE B CA 1
ATOM 6897 C C . ILE B 1 358 ? 7.215 13.711 -25.375 1 90.62 358 ILE B C 1
ATOM 6899 O O . ILE B 1 358 ? 6.723 13.109 -24.406 1 90.62 358 ILE B O 1
ATOM 6903 N N . GLU B 1 359 ? 8.469 13.734 -25.625 1 91.5 359 GLU B N 1
ATOM 6904 C CA . GLU B 1 359 ? 9.414 12.93 -24.844 1 91.5 359 GLU B CA 1
ATOM 6905 C C . GLU B 1 359 ? 9.508 13.43 -23.406 1 91.5 359 GLU B C 1
ATOM 6907 O O . GLU B 1 359 ? 9.477 12.633 -22.469 1 91.5 359 GLU B O 1
ATOM 6912 N N . ASN B 1 360 ? 9.625 14.727 -23.312 1 94.12 360 ASN B N 1
ATOM 6913 C CA . ASN B 1 360 ? 9.828 15.297 -21.984 1 94.12 360 ASN B CA 1
ATOM 6914 C C . ASN B 1 360 ? 8.578 15.148 -21.109 1 94.12 360 ASN B C 1
ATOM 6916 O O . ASN B 1 360 ? 8.68 14.883 -19.906 1 94.12 360 ASN B O 1
ATOM 6920 N N . PHE B 1 361 ? 7.438 15.266 -21.719 1 93.19 361 PHE B N 1
ATOM 6921 C CA . PHE B 1 361 ? 6.211 15.109 -20.938 1 93.19 361 PHE B CA 1
ATOM 6922 C C . PHE B 1 361 ? 5.957 13.641 -20.625 1 93.19 361 PHE B C 1
ATOM 6924 O O . PHE B 1 361 ? 5.359 13.32 -19.594 1 93.19 361 PHE B O 1
ATOM 6931 N N . GLN B 1 362 ? 6.414 12.812 -21.438 1 92.88 362 GLN B N 1
ATOM 6932 C CA . GLN B 1 362 ? 6.352 11.391 -21.141 1 92.88 362 GLN B CA 1
ATOM 6933 C C . GLN B 1 362 ? 7.195 11.055 -19.906 1 92.88 362 GLN B C 1
ATOM 6935 O O . GLN B 1 362 ? 6.73 10.359 -19 1 92.88 362 GLN B O 1
ATOM 6940 N N . ILE B 1 363 ? 8.383 11.539 -19.938 1 92.69 363 ILE B N 1
ATOM 6941 C CA . ILE B 1 363 ? 9.305 11.297 -18.828 1 92.69 363 ILE B CA 1
ATOM 6942 C C . ILE B 1 363 ? 8.734 11.898 -17.547 1 92.69 363 ILE B C 1
ATOM 6944 O O . ILE B 1 363 ? 8.766 11.266 -16.5 1 92.69 363 ILE B O 1
ATOM 6948 N N . LEU B 1 364 ? 8.227 13.07 -17.719 1 95 364 LEU B N 1
ATOM 6949 C CA . LEU B 1 364 ? 7.598 13.727 -16.578 1 95 364 LEU B CA 1
ATOM 6950 C C . LEU B 1 364 ? 6.418 12.906 -16.062 1 95 364 LEU B C 1
ATOM 6952 O O . LEU B 1 364 ? 6.281 12.703 -14.852 1 95 364 LEU B O 1
ATOM 6956 N N . GLY B 1 365 ? 5.59 12.484 -16.953 1 95.19 365 GLY B N 1
ATOM 6957 C CA . GLY B 1 365 ? 4.445 11.664 -16.578 1 95.19 365 GLY B CA 1
ATOM 6958 C C . GLY B 1 365 ? 4.832 10.383 -15.875 1 95.19 365 GLY B C 1
ATOM 6959 O O . GLY B 1 365 ? 4.191 9.984 -14.906 1 95.19 365 GLY B O 1
ATOM 6960 N N . LYS B 1 366 ? 5.832 9.75 -16.344 1 95.62 366 LYS B N 1
ATOM 6961 C CA . LYS B 1 366 ? 6.328 8.531 -15.711 1 95.62 366 LYS B CA 1
ATOM 6962 C C . LYS B 1 366 ? 6.785 8.797 -14.281 1 95.62 366 LYS B C 1
ATOM 6964 O O . LYS B 1 366 ? 6.453 8.039 -13.367 1 95.62 366 LYS B O 1
ATOM 6969 N N . ASN B 1 367 ? 7.504 9.898 -14.141 1 96.12 367 ASN B N 1
ATOM 6970 C CA . ASN B 1 367 ? 7.984 10.258 -12.812 1 96.12 367 ASN B CA 1
ATOM 6971 C C . ASN B 1 367 ? 6.832 10.57 -11.867 1 96.12 367 ASN B C 1
ATOM 6973 O O . ASN B 1 367 ? 6.867 10.195 -10.695 1 96.12 367 ASN B O 1
ATOM 6977 N N . ILE B 1 368 ? 5.879 11.219 -12.422 1 96.88 368 ILE B N 1
ATOM 6978 C CA . ILE B 1 368 ? 4.715 11.57 -11.617 1 96.88 368 ILE B CA 1
ATOM 6979 C C . ILE B 1 368 ? 3.982 10.305 -11.188 1 96.88 368 ILE B C 1
ATOM 6981 O O . ILE B 1 368 ? 3.611 10.156 -10.016 1 96.88 368 ILE B O 1
ATOM 6985 N N . PHE B 1 369 ? 3.857 9.398 -12.039 1 96.88 369 PHE B N 1
ATOM 6986 C CA . PHE B 1 369 ? 3.154 8.148 -11.75 1 96.88 369 PHE B CA 1
ATOM 6987 C C . PHE B 1 369 ? 3.953 7.297 -10.773 1 96.88 369 PHE B C 1
ATOM 6989 O O . PHE B 1 369 ? 3.414 6.812 -9.773 1 96.88 369 PHE B O 1
ATOM 6996 N N . GLU B 1 370 ? 5.242 7.148 -11.016 1 97.12 370 GLU B N 1
ATOM 6997 C CA . GLU B 1 370 ? 6.121 6.348 -10.164 1 97.12 370 GLU B CA 1
ATOM 6998 C C . GLU B 1 370 ? 6.328 7.008 -8.805 1 97.12 370 GLU B C 1
ATOM 7000 O O . GLU B 1 370 ? 6.715 6.344 -7.844 1 97.12 370 GLU B O 1
ATOM 7005 N N . GLY B 1 371 ? 6.02 8.32 -8.734 1 97.31 371 GLY B N 1
ATOM 7006 C CA . GLY B 1 371 ? 6.18 9.078 -7.512 1 97.31 371 GLY B CA 1
ATOM 7007 C C . GLY B 1 371 ? 5.215 8.664 -6.418 1 97.31 371 GLY B C 1
ATOM 7008 O O . GLY B 1 371 ? 5.391 9.031 -5.254 1 97.31 371 GLY B O 1
ATOM 7009 N N . LEU B 1 372 ? 4.273 7.793 -6.715 1 97.56 372 LEU B N 1
ATOM 7010 C CA . LEU B 1 372 ? 3.334 7.293 -5.719 1 97.56 372 LEU B CA 1
ATOM 7011 C C . LEU B 1 372 ? 4.066 6.57 -4.59 1 97.56 372 LEU B C 1
ATOM 7013 O O . LEU B 1 372 ? 3.57 6.504 -3.465 1 97.56 372 LEU B O 1
ATOM 7017 N N . ILE B 1 373 ? 5.25 6.07 -4.863 1 97 373 ILE B N 1
ATOM 7018 C CA . ILE B 1 373 ? 6.031 5.332 -3.877 1 97 373 ILE B CA 1
ATOM 7019 C C . ILE B 1 373 ? 6.453 6.266 -2.746 1 97 373 ILE B C 1
ATOM 7021 O O . ILE B 1 373 ? 6.742 5.812 -1.636 1 97 373 ILE B O 1
ATOM 7025 N N . ASN B 1 374 ? 6.512 7.555 -3.01 1 96.81 374 ASN B N 1
ATOM 7026 C CA . ASN B 1 374 ? 6.922 8.531 -2 1 96.81 374 ASN B CA 1
ATOM 7027 C C . ASN B 1 374 ? 5.977 8.523 -0.801 1 96.81 374 ASN B C 1
ATOM 7029 O O . ASN B 1 374 ? 6.324 9.023 0.269 1 96.81 374 ASN B O 1
ATOM 7033 N N . ASN B 1 375 ? 4.84 7.945 -0.936 1 96.06 375 ASN B N 1
ATOM 7034 C CA . ASN B 1 375 ? 3.91 7.855 0.185 1 96.06 375 ASN B CA 1
ATOM 7035 C C . ASN B 1 375 ? 4.449 6.953 1.289 1 96.06 375 ASN B C 1
ATOM 7037 O O . ASN B 1 375 ? 3.99 7.02 2.432 1 96.06 375 ASN B O 1
ATOM 7041 N N . LEU B 1 376 ? 5.375 6.137 1.011 1 96.81 376 LEU B N 1
ATOM 7042 C CA . LEU B 1 376 ? 5.996 5.328 2.051 1 96.81 376 LEU B CA 1
ATOM 7043 C C . LEU B 1 376 ? 6.801 6.199 3.01 1 96.81 376 LEU B C 1
ATOM 7045 O O . LEU B 1 376 ? 7.039 5.812 4.156 1 96.81 376 LEU B O 1
ATOM 7049 N N . MET B 1 377 ? 7.152 7.395 2.564 1 97 377 MET B N 1
ATOM 7050 C CA . MET B 1 377 ? 7.93 8.32 3.385 1 97 377 MET B CA 1
ATOM 7051 C C . MET B 1 377 ? 7.078 8.898 4.508 1 97 377 MET B C 1
ATOM 7053 O O . MET B 1 377 ? 7.582 9.625 5.363 1 97 377 MET B O 1
ATOM 7057 N N . LEU B 1 378 ? 5.82 8.578 4.516 1 97.81 378 LEU B N 1
ATOM 7058 C CA . LEU B 1 378 ? 4.969 8.961 5.637 1 97.81 378 LEU B CA 1
ATOM 7059 C C . LEU B 1 378 ? 5.434 8.289 6.926 1 97.81 378 LEU B C 1
ATOM 7061 O O . LEU B 1 378 ? 5.004 8.672 8.016 1 97.81 378 LEU B O 1
ATOM 7065 N N . PHE B 1 379 ? 6.332 7.41 6.824 1 98.25 379 PHE B N 1
ATOM 7066 C CA . PHE B 1 379 ? 6.906 6.738 7.98 1 98.25 379 PHE B CA 1
ATOM 7067 C C . PHE B 1 379 ? 8.414 6.914 8.016 1 98.25 379 PHE B C 1
ATOM 7069 O O . PHE B 1 379 ? 9.141 6.043 8.508 1 98.25 379 PHE B O 1
ATOM 7076 N N . ASP B 1 380 ? 8.93 7.969 7.383 1 97.25 380 ASP B N 1
ATOM 7077 C CA . ASP B 1 380 ? 10.289 8.469 7.527 1 97.25 380 ASP B CA 1
ATOM 7078 C C . ASP B 1 380 ? 10.367 9.578 8.57 1 97.25 380 ASP B C 1
ATOM 7080 O O . ASP B 1 380 ? 9.727 10.625 8.422 1 97.25 380 ASP B O 1
ATOM 7084 N N . PHE B 1 381 ? 11.172 9.367 9.555 1 97.38 381 PHE B N 1
ATOM 7085 C CA . PHE B 1 381 ? 11.219 10.328 10.656 1 97.38 381 PHE B CA 1
ATOM 7086 C C . PHE B 1 381 ? 12.625 10.867 10.844 1 97.38 381 PHE B C 1
ATOM 7088 O O . PHE B 1 381 ? 13.492 10.664 9.992 1 97.38 381 PHE B O 1
ATOM 7095 N N . GLY B 1 382 ? 12.75 11.727 11.859 1 96.44 382 GLY B N 1
ATOM 7096 C CA . GLY B 1 382 ? 14.031 12.398 12.008 1 96.44 382 GLY B CA 1
ATOM 7097 C C . GLY B 1 382 ? 14.352 13.328 10.859 1 96.44 382 GLY B C 1
ATOM 7098 O O . GLY B 1 382 ? 13.445 13.898 10.242 1 96.44 382 GLY B O 1
ATOM 7099 N N . TRP B 1 383 ? 15.633 13.625 10.719 1 93.12 383 TRP B N 1
ATOM 7100 C CA . TRP B 1 383 ? 16.047 14.336 9.516 1 93.12 383 TRP B CA 1
ATOM 7101 C C . TRP B 1 383 ? 16.016 13.406 8.305 1 93.12 383 TRP B C 1
ATOM 7103 O O . TRP B 1 383 ? 17.016 13.289 7.586 1 93.12 383 TRP B O 1
ATOM 7113 N N . LEU B 1 384 ? 14.828 12.641 8.242 1 93.19 384 LEU B N 1
ATOM 7114 C CA . LEU B 1 384 ? 14.625 11.586 7.25 1 93.19 384 LEU B CA 1
ATOM 7115 C C . LEU B 1 384 ? 15.734 10.547 7.324 1 93.19 384 LEU B C 1
ATOM 7117 O O . LEU B 1 384 ? 16.219 10.07 6.293 1 93.19 384 LEU B O 1
ATOM 7121 N N . SER B 1 385 ? 16.078 10.227 8.539 1 94.75 385 SER B N 1
ATOM 7122 C CA . SER B 1 385 ? 17.25 9.398 8.781 1 94.75 385 SER B CA 1
ATOM 7123 C C . SER B 1 385 ? 16.859 7.969 9.133 1 94.75 385 SER B C 1
ATOM 7125 O O . SER B 1 385 ? 17.688 7.055 9.055 1 94.75 385 SER B O 1
ATOM 7127 N N . TYR B 1 386 ? 15.703 7.758 9.57 1 95.75 386 TYR B N 1
ATOM 7128 C CA . TYR B 1 386 ? 15.219 6.41 9.859 1 95.75 386 TYR B CA 1
ATOM 7129 C C . TYR B 1 386 ? 13.773 6.238 9.398 1 95.75 386 TYR B C 1
ATOM 7131 O O . TYR B 1 386 ? 13.023 7.211 9.305 1 95.75 386 TYR B O 1
ATOM 7139 N N . SER B 1 387 ? 13.414 5.055 9.07 1 97 387 SER B N 1
ATOM 7140 C CA . SER B 1 387 ? 12.117 4.797 8.461 1 97 387 SER B CA 1
ATOM 7141 C C . SER B 1 387 ? 11.711 3.338 8.625 1 97 387 SER B C 1
ATOM 7143 O O . SER B 1 387 ? 12.492 2.521 9.109 1 97 387 SER B O 1
ATOM 7145 N N . SER B 1 388 ? 10.5 3.051 8.305 1 97.75 388 SER B N 1
ATOM 7146 C CA . SER B 1 388 ? 9.992 1.686 8.211 1 97.75 388 SER B CA 1
ATOM 7147 C C . SER B 1 388 ? 9.117 1.507 6.977 1 97.75 388 SER B C 1
ATOM 7149 O O . SER B 1 388 ? 7.992 2.01 6.926 1 97.75 388 SER B O 1
ATOM 7151 N N . ASN B 1 389 ? 9.578 0.744 6.055 1 96.94 389 ASN B N 1
ATOM 7152 C CA . ASN B 1 389 ? 8.781 0.4 4.883 1 96.94 389 ASN B CA 1
ATOM 7153 C C . ASN B 1 389 ? 7.617 -0.52 5.242 1 96.94 389 ASN B C 1
ATOM 7155 O O . ASN B 1 389 ? 6.555 -0.453 4.621 1 96.94 389 ASN B O 1
ATOM 7159 N N . GLY B 1 390 ? 7.871 -1.346 6.234 1 97.75 390 GLY B N 1
ATOM 7160 C CA . GLY B 1 390 ? 6.82 -2.238 6.691 1 97.75 390 GLY B CA 1
ATOM 7161 C C . GLY B 1 390 ? 5.582 -1.503 7.172 1 97.75 390 GLY B C 1
ATOM 7162 O O . GLY B 1 390 ? 4.465 -1.816 6.754 1 97.75 390 GLY B O 1
ATOM 7163 N N . LEU B 1 391 ? 5.77 -0.492 7.957 1 98.25 391 LEU B N 1
ATOM 7164 C CA . LEU B 1 391 ? 4.652 0.311 8.438 1 98.25 391 LEU B CA 1
ATOM 7165 C C . LEU B 1 391 ? 3.98 1.059 7.293 1 98.25 391 LEU B C 1
ATOM 7167 O O . LEU B 1 391 ? 2.754 1.164 7.246 1 98.25 391 LEU B O 1
ATOM 7171 N N . GLY B 1 392 ? 4.824 1.584 6.41 1 98.38 392 GLY B N 1
ATOM 7172 C CA . GLY B 1 392 ? 4.277 2.277 5.254 1 98.38 392 GLY B CA 1
ATOM 7173 C C . GLY B 1 392 ? 3.379 1.4 4.402 1 98.38 392 GLY B C 1
ATOM 7174 O O . GLY B 1 392 ? 2.275 1.808 4.031 1 98.38 392 GLY B O 1
ATOM 7175 N N . MET B 1 393 ? 3.824 0.205 4.133 1 98.5 393 MET B N 1
ATOM 7176 C CA . MET B 1 393 ? 3.062 -0.739 3.322 1 98.5 393 MET B CA 1
ATOM 7177 C C . MET B 1 393 ? 1.747 -1.104 4.004 1 98.5 393 MET B C 1
ATOM 7179 O O . MET B 1 393 ? 0.7 -1.153 3.355 1 98.5 393 MET B O 1
ATOM 7183 N N . LEU B 1 394 ? 1.783 -1.347 5.27 1 98.44 394 LEU B N 1
ATOM 7184 C CA . LEU B 1 394 ? 0.582 -1.686 6.023 1 98.44 394 LEU B CA 1
ATOM 7185 C C . LEU B 1 394 ? -0.399 -0.519 6.035 1 98.44 394 LEU B C 1
ATOM 7187 O O . LEU B 1 394 ? -1.614 -0.723 5.996 1 98.44 394 LEU B O 1
ATOM 7191 N N . TYR B 1 395 ? 0.144 0.664 6.102 1 98.62 395 TYR B N 1
ATOM 7192 C CA . TYR B 1 395 ? -0.729 1.833 6.129 1 98.62 395 TYR B CA 1
ATOM 7193 C C . TYR B 1 395 ? -1.423 2.027 4.785 1 98.62 395 TYR B C 1
ATOM 7195 O O . TYR B 1 395 ? -2.596 2.402 4.734 1 98.62 395 TYR B O 1
ATOM 7203 N N . VAL B 1 396 ? -0.663 1.854 3.643 1 98.62 396 VAL B N 1
ATOM 7204 C CA . VAL B 1 396 ? -1.281 1.942 2.322 1 98.62 396 VAL B CA 1
ATOM 7205 C C . VAL B 1 396 ? -2.4 0.911 2.207 1 98.62 396 VAL B C 1
ATOM 7207 O O . VAL B 1 396 ? -3.488 1.218 1.711 1 98.62 396 VAL B O 1
ATOM 7210 N N . PHE B 1 397 ? -2.16 -0.326 2.67 1 98.62 397 PHE B N 1
ATOM 7211 C CA . PHE B 1 397 ? -3.164 -1.382 2.707 1 98.62 397 PHE B CA 1
ATOM 7212 C C . PHE B 1 397 ? -4.367 -0.956 3.539 1 98.62 397 PHE B C 1
ATOM 7214 O O . PHE B 1 397 ? -5.512 -1.062 3.088 1 98.62 397 PHE B O 1
ATOM 7221 N N . PHE B 1 398 ? -4.102 -0.41 4.727 1 98.69 398 PHE B N 1
ATOM 7222 C CA . PHE B 1 398 ? -5.141 0.049 5.645 1 98.69 398 PHE B CA 1
ATOM 7223 C C . PHE B 1 398 ? -5.945 1.187 5.027 1 98.69 398 PHE B C 1
ATOM 7225 O O . PHE B 1 398 ? -7.176 1.177 5.066 1 98.69 398 PHE B O 1
ATOM 7232 N N . PHE B 1 399 ? -5.238 2.16 4.461 1 98.69 399 PHE B N 1
ATOM 7233 C CA . PHE B 1 399 ? -5.902 3.314 3.867 1 98.69 399 PHE B CA 1
ATOM 7234 C C . PHE B 1 399 ? -6.789 2.891 2.705 1 98.69 399 PHE B C 1
ATOM 7236 O O . PHE B 1 399 ? -7.887 3.422 2.529 1 98.69 399 PHE B O 1
ATOM 7243 N N . GLY B 1 400 ? -6.336 1.927 1.867 1 98.5 400 GLY B N 1
ATOM 7244 C CA . GLY B 1 400 ? -7.203 1.345 0.854 1 98.5 400 GLY B CA 1
ATOM 7245 C C . GLY B 1 400 ? -8.445 0.699 1.433 1 98.5 400 GLY B C 1
ATOM 7246 O O . GLY B 1 400 ? -9.547 0.888 0.914 1 98.5 400 GLY B O 1
ATOM 7247 N N . ALA B 1 401 ? -8.297 0.011 2.531 1 98.44 401 ALA B N 1
ATOM 7248 C CA . ALA B 1 401 ? -9.391 -0.712 3.178 1 98.44 401 ALA B CA 1
ATOM 7249 C C . ALA B 1 401 ? -10.508 0.241 3.605 1 98.44 401 ALA B C 1
ATOM 7251 O O . ALA B 1 401 ? -11.688 -0.092 3.51 1 98.44 401 ALA B O 1
ATOM 7252 N N . ILE B 1 402 ? -10.156 1.443 4 1 98 402 ILE B N 1
ATOM 7253 C CA . ILE B 1 402 ? -11.164 2.314 4.594 1 98 402 ILE B CA 1
ATOM 7254 C C . ILE B 1 402 ? -11.641 3.332 3.561 1 98 402 ILE B C 1
ATOM 7256 O O . ILE B 1 402 ? -12.539 4.125 3.83 1 98 402 ILE B O 1
ATOM 7260 N N . SER B 1 403 ? -11.039 3.314 2.373 1 98 403 SER B N 1
ATOM 7261 C CA . SER B 1 403 ? -11.305 4.383 1.418 1 98 403 SER B CA 1
ATOM 7262 C C . SER B 1 403 ? -12.438 4.004 0.468 1 98 403 SER B C 1
ATOM 7264 O O . SER B 1 403 ? -13.188 4.867 0.007 1 98 403 SER B O 1
ATOM 7266 N N . VAL B 1 404 ? -12.594 2.689 0.188 1 97.81 404 VAL B N 1
ATOM 7267 C CA . VAL B 1 404 ? -13.43 2.346 -0.957 1 97.81 404 VAL B CA 1
ATOM 7268 C C . VAL B 1 404 ? -14.766 1.782 -0.473 1 97.81 404 VAL B C 1
ATOM 7270 O O . VAL B 1 404 ? -15.828 2.322 -0.792 1 97.81 404 VAL B O 1
ATOM 7273 N N . PHE B 1 405 ? -14.758 0.748 0.424 1 97 405 PHE B N 1
ATOM 7274 C CA . PHE B 1 405 ? -15.992 0.027 0.72 1 97 405 PHE B CA 1
ATOM 7275 C C . PHE B 1 405 ? -16.438 0.287 2.152 1 97 405 PHE B C 1
ATOM 7277 O O . PHE B 1 405 ? -17.469 -0.245 2.596 1 97 405 PHE B O 1
ATOM 7284 N N . TYR B 1 406 ? -15.641 1.062 2.93 1 96.94 406 TYR B N 1
ATOM 7285 C CA . TYR B 1 406 ? -16.109 1.447 4.258 1 96.94 406 TYR B CA 1
ATOM 7286 C C . TYR B 1 406 ? -17.453 2.156 4.188 1 96.94 406 TYR B C 1
ATOM 7288 O O . TYR B 1 406 ? -17.688 2.969 3.289 1 96.94 406 TYR B O 1
ATOM 7296 N N . PRO B 1 407 ? -18.281 1.834 5.07 1 95.75 407 PRO B N 1
ATOM 7297 C CA . PRO B 1 407 ? -19.625 2.422 5.016 1 95.75 407 PRO B CA 1
ATOM 7298 C C . PRO B 1 407 ? -19.594 3.945 5.129 1 95.75 407 PRO B C 1
ATOM 7300 O O . PRO B 1 407 ? -18.688 4.512 5.738 1 95.75 407 PRO B O 1
ATOM 7303 N N . ARG B 1 408 ? -20.625 4.477 4.562 1 92.44 408 ARG B N 1
ATOM 7304 C CA . ARG B 1 408 ? -20.734 5.93 4.527 1 92.44 408 ARG B CA 1
ATOM 7305 C C . ARG B 1 408 ? -22.094 6.387 5.059 1 92.44 408 ARG B C 1
ATOM 7307 O O . ARG B 1 408 ? -23.062 5.617 5.055 1 92.44 408 ARG B O 1
ATOM 7314 N N . THR B 1 409 ? -22.141 7.633 5.449 1 91.06 409 THR B N 1
ATOM 7315 C CA . THR B 1 409 ? -23.406 8.219 5.883 1 91.06 409 THR B CA 1
ATOM 7316 C C . THR B 1 409 ? -24.266 8.602 4.68 1 91.06 409 THR B C 1
ATOM 7318 O O . THR B 1 409 ? -25.469 8.367 4.68 1 91.06 409 THR B O 1
ATOM 7321 N N . MET B 1 410 ? -23.641 9.195 3.699 1 89.38 410 MET B N 1
ATOM 7322 C CA . MET B 1 410 ? -24.344 9.602 2.488 1 89.38 410 MET B CA 1
ATOM 7323 C C . MET B 1 410 ? -23.422 9.547 1.274 1 89.38 410 MET B C 1
ATOM 7325 O O . MET B 1 410 ? -22.219 9.773 1.396 1 89.38 410 MET B O 1
ATOM 7329 N N . MET B 1 411 ? -24.047 9.297 0.21 1 89.25 411 MET B N 1
ATOM 7330 C CA . MET B 1 411 ? -23.297 9.297 -1.044 1 89.25 411 MET B CA 1
ATOM 7331 C C . MET B 1 411 ? -23.156 10.719 -1.591 1 89.25 411 MET B C 1
ATOM 7333 O O . MET B 1 411 ? -24.125 11.477 -1.596 1 89.25 411 MET B O 1
ATOM 7337 N N . GLN B 1 412 ? -21.953 11.031 -1.974 1 91.38 412 GLN B N 1
ATOM 7338 C CA . GLN B 1 412 ? -21.734 12.352 -2.549 1 91.38 412 GLN B CA 1
ATOM 7339 C C . GLN B 1 412 ? -22.172 12.398 -4.008 1 91.38 412 GLN B C 1
ATOM 7341 O O . GLN B 1 412 ? -22.125 11.391 -4.711 1 91.38 412 GLN B O 1
ATOM 7346 N N . ASN B 1 413 ? -22.578 13.586 -4.41 1 92.81 413 ASN B N 1
ATOM 7347 C CA . ASN B 1 413 ? -23.016 13.766 -5.789 1 92.81 413 ASN B CA 1
ATOM 7348 C C . ASN B 1 413 ? -21.891 13.523 -6.781 1 92.81 413 ASN B C 1
ATOM 7350 O O . ASN B 1 413 ? -20.719 13.703 -6.453 1 92.81 413 ASN B O 1
ATOM 7354 N N . LYS B 1 414 ? -22.312 13.141 -7.988 1 94.31 414 LYS B N 1
ATOM 7355 C CA . LYS B 1 414 ? -21.344 12.805 -9.023 1 94.31 414 LYS B CA 1
ATOM 7356 C C . LYS B 1 414 ? -20.469 14.008 -9.375 1 94.31 414 LYS B C 1
ATOM 7358 O O . LYS B 1 414 ? -19.266 13.859 -9.625 1 94.31 414 LYS B O 1
ATOM 7363 N N . LEU B 1 415 ? -21.047 15.141 -9.383 1 95.31 415 LEU B N 1
ATOM 7364 C CA . LEU B 1 415 ? -20.312 16.359 -9.719 1 95.31 415 LEU B CA 1
ATOM 7365 C C . LEU B 1 415 ? -19.25 16.641 -8.664 1 95.31 415 LEU B C 1
ATOM 7367 O O . LEU B 1 415 ? -18.109 16.984 -9 1 95.31 415 LEU B O 1
ATOM 7371 N N . THR B 1 416 ? -19.656 16.5 -7.445 1 95.44 416 THR B N 1
ATOM 7372 C CA . THR B 1 416 ? -18.734 16.719 -6.336 1 95.44 416 THR B CA 1
ATOM 7373 C C . THR B 1 416 ? -17.578 15.711 -6.387 1 95.44 416 THR B C 1
ATOM 7375 O O . THR B 1 416 ? -16.422 16.078 -6.164 1 95.44 416 THR B O 1
ATOM 7378 N N . ARG B 1 417 ? -17.859 14.531 -6.711 1 96.81 417 ARG B N 1
ATOM 7379 C CA . ARG B 1 417 ? -16.844 13.492 -6.805 1 96.81 417 ARG B CA 1
ATOM 7380 C C . ARG B 1 417 ? -15.883 13.766 -7.957 1 96.81 417 ARG B C 1
ATOM 7382 O O . ARG B 1 417 ? -14.672 13.617 -7.812 1 96.81 417 ARG B O 1
ATOM 7389 N N . LEU B 1 418 ? -16.438 14.156 -9.062 1 96.75 418 LEU B N 1
ATOM 7390 C CA . LEU B 1 418 ? -15.617 14.492 -10.219 1 96.75 418 LEU B CA 1
ATOM 7391 C C . LEU B 1 418 ? -14.719 15.688 -9.914 1 96.75 418 LEU B C 1
ATOM 7393 O O . LEU B 1 418 ? -13.531 15.672 -10.242 1 96.75 418 LEU B O 1
ATOM 7397 N N . GLY B 1 419 ? -15.344 16.734 -9.352 1 97.62 419 GLY B N 1
ATOM 7398 C CA . GLY B 1 419 ? -14.555 17.891 -8.953 1 97.62 419 GLY B CA 1
ATOM 7399 C C . GLY B 1 419 ? -13.422 17.531 -8.008 1 97.62 419 GLY B C 1
ATOM 7400 O O . GLY B 1 419 ? -12.297 18.031 -8.172 1 97.62 419 GLY B O 1
ATOM 7401 N N . SER B 1 420 ? -13.719 16.656 -7.027 1 98.12 420 SER B N 1
ATOM 7402 C CA . SER B 1 420 ? -12.703 16.234 -6.078 1 98.12 420 SER B CA 1
ATOM 7403 C C . SER B 1 420 ? -11.578 15.469 -6.777 1 98.12 420 SER B C 1
ATOM 7405 O O . SER B 1 420 ? -10.414 15.586 -6.406 1 98.12 420 SER B O 1
ATOM 7407 N N . LEU B 1 421 ? -11.945 14.672 -7.773 1 98.25 421 LEU B N 1
ATOM 7408 C CA . LEU B 1 421 ? -10.945 13.945 -8.539 1 98.25 421 LEU B CA 1
ATOM 7409 C C . LEU B 1 421 ? -10.023 14.906 -9.289 1 98.25 421 LEU B C 1
ATOM 7411 O O . LEU B 1 421 ? -8.805 14.75 -9.266 1 98.25 421 LEU B O 1
ATOM 7415 N N . VAL B 1 422 ? -10.57 15.852 -9.93 1 98.19 422 VAL B N 1
ATOM 7416 C CA . VAL B 1 422 ? -9.812 16.828 -10.695 1 98.19 422 VAL B CA 1
ATOM 7417 C C . VAL B 1 422 ? -8.859 17.594 -9.781 1 98.19 422 VAL B C 1
ATOM 7419 O O . VAL B 1 422 ? -7.676 17.75 -10.094 1 98.19 422 VAL B O 1
ATOM 7422 N N . VAL B 1 423 ? -9.367 18 -8.656 1 98.69 423 VAL B N 1
ATOM 7423 C CA . VAL B 1 423 ? -8.57 18.781 -7.707 1 98.69 423 VAL B CA 1
ATOM 7424 C C . VAL B 1 423 ? -7.488 17.891 -7.09 1 98.69 423 VAL B C 1
ATOM 7426 O O . VAL B 1 423 ? -6.34 18.312 -6.953 1 98.69 423 VAL B O 1
ATOM 7429 N N . LEU B 1 424 ? -7.863 16.656 -6.742 1 98.69 424 LEU B N 1
ATOM 7430 C CA . LEU B 1 424 ? -6.91 15.695 -6.191 1 98.69 424 LEU B CA 1
ATOM 7431 C C . LEU B 1 424 ? -5.746 15.477 -7.152 1 98.69 424 LEU B C 1
ATOM 7433 O O . LEU B 1 424 ? -4.582 15.609 -6.77 1 98.69 424 LEU B O 1
ATOM 7437 N N . LEU B 1 425 ? -6.059 15.164 -8.383 1 98.12 425 LEU B N 1
ATOM 7438 C CA . LEU B 1 425 ? -5.031 14.914 -9.383 1 98.12 425 LEU B CA 1
ATOM 7439 C C . LEU B 1 425 ? -4.254 16.188 -9.703 1 98.12 425 LEU B C 1
ATOM 7441 O O . LEU B 1 425 ? -3.035 16.141 -9.891 1 98.12 425 LEU B O 1
ATOM 7445 N N . GLY B 1 426 ? -4.969 17.266 -9.758 1 98.56 426 GLY B N 1
ATOM 7446 C CA . GLY B 1 426 ? -4.312 18.531 -10.016 1 98.56 426 GLY B CA 1
ATOM 7447 C C . GLY B 1 426 ? -3.275 18.891 -8.969 1 98.56 426 GLY B C 1
ATOM 7448 O O . GLY B 1 426 ? -2.164 19.312 -9.305 1 98.56 426 GLY B O 1
ATOM 7449 N N . ILE B 1 427 ? -3.643 18.75 -7.699 1 98.69 427 ILE B N 1
ATOM 7450 C CA . ILE B 1 427 ? -2.725 19.094 -6.613 1 98.69 427 ILE B CA 1
ATOM 7451 C C . ILE B 1 427 ? -1.548 18.125 -6.609 1 98.69 427 ILE B C 1
ATOM 7453 O O . ILE B 1 427 ? -0.399 18.531 -6.418 1 98.69 427 ILE B O 1
ATOM 7457 N N . TYR B 1 428 ? -1.841 16.844 -6.816 1 98.44 428 TYR B N 1
ATOM 7458 C CA . TYR B 1 428 ? -0.769 15.859 -6.879 1 98.44 428 TYR B CA 1
ATOM 7459 C C . TYR B 1 428 ? 0.254 16.234 -7.945 1 98.44 428 TYR B C 1
ATOM 7461 O O . TYR B 1 428 ? 1.459 16.234 -7.68 1 98.44 428 TYR B O 1
ATOM 7469 N N . VAL B 1 429 ? -0.214 16.531 -9.086 1 97.94 429 VAL B N 1
ATOM 7470 C CA . VAL B 1 429 ? 0.653 16.906 -10.195 1 97.94 429 VAL B CA 1
ATOM 7471 C C . VAL B 1 429 ? 1.38 18.219 -9.875 1 97.94 429 VAL B C 1
ATOM 7473 O O . VAL B 1 429 ? 2.574 18.344 -10.156 1 97.94 429 VAL B O 1
ATOM 7476 N N . ALA B 1 430 ? 0.718 19.125 -9.266 1 97.88 430 ALA B N 1
ATOM 7477 C CA . ALA B 1 430 ? 1.318 20.422 -8.93 1 97.88 430 ALA B CA 1
ATOM 7478 C C . ALA B 1 430 ? 2.469 20.25 -7.941 1 97.88 430 ALA B C 1
ATOM 7480 O O . ALA B 1 430 ? 3.488 20.938 -8.039 1 97.88 430 ALA B O 1
ATOM 7481 N N . ILE B 1 431 ? 2.316 19.375 -7.004 1 97.75 431 ILE B N 1
ATOM 7482 C CA . ILE B 1 431 ? 3.369 19.109 -6.027 1 97.75 431 ILE B CA 1
ATOM 7483 C C . ILE B 1 431 ? 4.605 18.547 -6.738 1 97.75 431 ILE B C 1
ATOM 7485 O O . ILE B 1 431 ? 5.711 19.062 -6.555 1 97.75 431 ILE B O 1
ATOM 7489 N N . GLU B 1 432 ? 4.375 17.562 -7.605 1 97.56 432 GLU B N 1
ATOM 7490 C CA . GLU B 1 432 ? 5.473 16.953 -8.359 1 97.56 432 GLU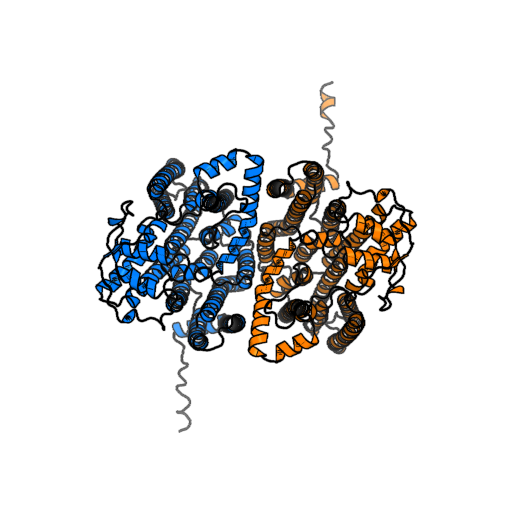 B CA 1
ATOM 7491 C C . GLU B 1 432 ? 6.121 17.969 -9.297 1 97.56 432 GLU B C 1
ATOM 7493 O O . GLU B 1 432 ? 7.348 18.047 -9.383 1 97.56 432 GLU B O 1
ATOM 7498 N N . LEU B 1 433 ? 5.297 18.703 -9.906 1 95.81 433 LEU B N 1
ATOM 7499 C CA . LEU B 1 433 ? 5.773 19.688 -10.875 1 95.81 433 LEU B CA 1
ATOM 7500 C C . LEU B 1 433 ? 6.562 20.781 -10.18 1 95.81 433 LEU B C 1
ATOM 7502 O O . LEU B 1 433 ? 7.566 21.266 -10.711 1 95.81 433 LEU B O 1
ATOM 7506 N N . SER B 1 434 ? 6.121 21.203 -9.039 1 94.56 434 SER B N 1
ATOM 7507 C CA . SER B 1 434 ? 6.828 22.234 -8.281 1 94.56 434 SER B CA 1
ATOM 7508 C C . SER B 1 434 ? 8.25 21.812 -7.949 1 94.56 434 SER B C 1
ATOM 7510 O O . SER B 1 434 ? 9.195 22.594 -8.094 1 94.56 434 SER B O 1
ATOM 7512 N N . MET B 1 435 ? 8.422 20.562 -7.566 1 95.69 435 MET B N 1
ATOM 7513 C CA . MET B 1 435 ? 9.75 20.062 -7.238 1 95.69 435 MET B CA 1
ATOM 7514 C C . MET B 1 435 ? 10.594 19.875 -8.5 1 95.69 435 MET B C 1
ATOM 7516 O O . MET B 1 435 ? 11.805 20.094 -8.484 1 95.69 435 MET B O 1
ATOM 7520 N N . TYR B 1 436 ? 9.906 19.484 -9.578 1 96.38 436 TYR B N 1
ATOM 7521 C CA . TYR B 1 436 ? 10.609 19.312 -10.852 1 96.38 436 TYR B CA 1
ATOM 7522 C C . TYR B 1 436 ? 11.156 20.656 -11.344 1 96.38 436 TYR B C 1
ATOM 7524 O O . TYR B 1 436 ? 12.297 20.719 -11.812 1 96.38 436 TYR B O 1
ATOM 7532 N N . LEU B 1 437 ? 10.453 21.719 -11.125 1 93.81 437 LEU B N 1
ATOM 7533 C CA . LEU B 1 437 ? 10.797 23.016 -11.688 1 93.81 437 LEU B CA 1
ATOM 7534 C C . LEU B 1 437 ? 11.758 23.766 -10.773 1 93.81 437 LEU B C 1
ATOM 7536 O O . LEU B 1 437 ? 12.578 24.562 -11.25 1 93.81 437 LEU B O 1
ATOM 7540 N N . THR B 1 438 ? 11.695 23.453 -9.484 1 91 438 THR B N 1
ATOM 7541 C CA . THR B 1 438 ? 12.414 24.344 -8.578 1 91 438 THR B CA 1
ATOM 7542 C C . THR B 1 438 ? 13.555 23.594 -7.891 1 91 438 THR B C 1
ATOM 7544 O O . THR B 1 438 ? 14.523 24.219 -7.438 1 91 438 THR B O 1
ATOM 7547 N N . TRP B 1 439 ? 13.484 22.281 -7.797 1 93.75 439 TRP B N 1
ATOM 7548 C CA . TRP B 1 439 ? 14.43 21.562 -6.949 1 93.75 439 TRP B CA 1
ATOM 7549 C C . TRP B 1 439 ? 15.172 20.5 -7.746 1 93.75 439 TRP B C 1
ATOM 7551 O O . TRP B 1 439 ? 15.984 19.766 -7.191 1 93.75 439 TRP B O 1
ATOM 7561 N N . THR B 1 440 ? 14.852 20.344 -9 1 96 440 THR B N 1
ATOM 7562 C CA . THR B 1 440 ? 15.469 19.328 -9.844 1 96 440 THR B CA 1
ATOM 7563 C C . THR B 1 440 ? 16.359 19.984 -10.898 1 96 440 THR B C 1
ATOM 7565 O O . THR B 1 440 ? 15.938 20.891 -11.609 1 96 440 THR B O 1
ATOM 7568 N N . PRO B 1 441 ? 17.625 19.516 -11.047 1 96.5 441 PRO B N 1
ATOM 7569 C CA . PRO B 1 441 ? 18.484 20.062 -12.109 1 96.5 441 PRO B CA 1
ATOM 7570 C C . PRO B 1 441 ? 17.859 19.906 -13.492 1 96.5 441 PRO B C 1
ATOM 7572 O O . PRO B 1 441 ? 17.188 18.906 -13.773 1 96.5 441 PRO B O 1
ATOM 7575 N N . VAL B 1 442 ? 18.156 20.859 -14.289 1 96.69 442 VAL B N 1
ATOM 7576 C CA . VAL B 1 442 ? 17.547 20.953 -15.609 1 96.69 442 VAL B CA 1
ATOM 7577 C C . VAL B 1 442 ? 17.922 19.719 -16.438 1 96.69 442 VAL B C 1
ATOM 7579 O O . VAL B 1 442 ? 19.078 19.328 -16.484 1 96.69 442 VAL B O 1
ATOM 7582 N N . GLY B 1 443 ? 16.922 19.047 -16.906 1 94.88 443 GLY B N 1
ATOM 7583 C CA . GLY B 1 443 ? 17.141 17.969 -17.844 1 94.88 443 GLY B CA 1
ATOM 7584 C C . GLY B 1 443 ? 17.203 16.609 -17.172 1 94.88 443 GLY B C 1
ATOM 7585 O O . GLY B 1 443 ? 17.25 15.57 -17.859 1 94.88 443 GLY B O 1
ATOM 7586 N N . LEU B 1 444 ? 17.219 16.609 -15.859 1 93.94 444 LEU B N 1
ATOM 7587 C CA . LEU B 1 444 ? 17.25 15.328 -15.156 1 93.94 444 LEU B CA 1
ATOM 7588 C C . LEU B 1 444 ? 15.984 14.523 -15.406 1 93.94 444 LEU B C 1
ATOM 7590 O O . LEU B 1 444 ? 14.891 15.094 -15.5 1 93.94 444 LEU B O 1
ATOM 7594 N N . THR B 1 445 ? 16.094 13.219 -15.414 1 91.69 445 THR B N 1
ATOM 7595 C CA . THR B 1 445 ? 14.984 12.344 -15.766 1 91.69 445 THR B CA 1
ATOM 7596 C C . THR B 1 445 ? 14.258 11.859 -14.508 1 91.69 445 THR B C 1
ATOM 7598 O O . THR B 1 445 ? 13.305 11.086 -14.594 1 91.69 445 THR B O 1
ATOM 7601 N N . VAL B 1 446 ? 14.719 12.258 -13.398 1 94.38 446 VAL B N 1
ATOM 7602 C CA . VAL B 1 446 ? 14.07 11.914 -12.133 1 94.38 446 VAL B CA 1
ATOM 7603 C C . VAL B 1 446 ? 13.719 13.188 -11.367 1 94.38 446 VAL B C 1
ATOM 7605 O O . VAL B 1 446 ? 14.461 14.172 -11.414 1 94.38 446 VAL B O 1
ATOM 7608 N N . ILE B 1 447 ? 12.609 13.227 -10.695 1 95.94 447 ILE B N 1
ATOM 7609 C CA . ILE B 1 447 ? 12.211 14.375 -9.891 1 95.94 447 ILE B CA 1
ATOM 7610 C C . ILE B 1 447 ? 12.805 14.258 -8.492 1 95.94 447 ILE B C 1
ATOM 7612 O O . ILE B 1 447 ? 12.578 13.273 -7.793 1 95.94 447 ILE B O 1
ATOM 7616 N N . ASN B 1 448 ? 13.477 15.234 -8.07 1 94.69 448 ASN B N 1
ATOM 7617 C CA . ASN B 1 448 ? 14.102 15.266 -6.75 1 94.69 448 ASN B CA 1
ATOM 7618 C C . ASN B 1 448 ? 13.281 16.109 -5.766 1 94.69 448 ASN B C 1
ATOM 7620 O O . ASN B 1 448 ? 12.484 16.938 -6.176 1 94.69 448 ASN B O 1
ATOM 7624 N N . GLY B 1 449 ? 13.414 15.805 -4.477 1 93.88 449 GLY B N 1
ATOM 7625 C CA . GLY B 1 449 ? 12.953 16.688 -3.422 1 93.88 449 GLY B CA 1
ATOM 7626 C C . GLY B 1 449 ? 11.547 16.375 -2.943 1 93.88 449 GLY B C 1
ATOM 7627 O O . GLY B 1 449 ? 11.062 16.953 -1.973 1 93.88 449 GLY B O 1
ATOM 7628 N N . VAL B 1 450 ? 10.883 15.43 -3.602 1 96.31 450 VAL B N 1
ATOM 7629 C CA . VAL B 1 450 ? 9.516 15.125 -3.207 1 96.31 450 VAL B CA 1
ATOM 7630 C C . VAL B 1 450 ? 9.523 14.281 -1.934 1 96.31 450 VAL B C 1
ATOM 7632 O O . VAL B 1 450 ? 10.227 13.273 -1.853 1 96.31 450 VAL B O 1
ATOM 7635 N N . GLN B 1 451 ? 8.734 14.695 -0.966 1 96.12 451 GLN B N 1
ATOM 7636 C CA . GLN B 1 451 ? 8.602 13.977 0.296 1 96.12 451 GLN B CA 1
ATOM 7637 C C . GLN B 1 451 ? 7.156 13.539 0.533 1 96.12 451 GLN B C 1
ATOM 7639 O O . GLN B 1 451 ? 6.219 14.203 0.089 1 96.12 451 GLN B O 1
ATOM 7644 N N . GLY B 1 452 ? 7.004 12.5 1.257 1 96.38 452 GLY B N 1
ATOM 7645 C CA . GLY B 1 452 ? 5.691 11.93 1.518 1 96.38 452 GLY B CA 1
ATOM 7646 C C . GLY B 1 452 ? 4.773 12.875 2.273 1 96.38 452 GLY B C 1
ATOM 7647 O O . GLY B 1 452 ? 3.562 12.891 2.043 1 96.38 452 GLY B O 1
ATOM 7648 N N . ARG B 1 453 ? 5.309 13.641 3.129 1 96.25 453 ARG B N 1
ATOM 7649 C CA . ARG B 1 453 ? 4.492 14.492 3.982 1 96.25 453 ARG B CA 1
ATOM 7650 C C . ARG B 1 453 ? 3.77 15.555 3.162 1 96.25 453 ARG B C 1
ATOM 7652 O O . ARG B 1 453 ? 2.791 16.141 3.625 1 96.25 453 ARG B O 1
ATOM 7659 N N . TYR B 1 454 ? 4.219 15.781 1.907 1 97.06 454 TYR B N 1
ATOM 7660 C CA . TYR B 1 454 ? 3.584 16.781 1.052 1 97.06 454 TYR B CA 1
ATOM 7661 C C . TYR B 1 454 ? 2.182 16.328 0.652 1 97.06 454 TYR B C 1
ATOM 7663 O O . TYR B 1 454 ? 1.361 17.156 0.232 1 97.06 454 TYR B O 1
ATOM 7671 N N . PHE B 1 455 ? 1.923 15.055 0.817 1 97.75 455 PHE B N 1
ATOM 7672 C CA . PHE B 1 455 ? 0.701 14.492 0.252 1 97.75 455 PHE B CA 1
ATOM 7673 C C . PHE B 1 455 ? -0.355 14.297 1.332 1 97.75 455 PHE B C 1
ATOM 7675 O O . PHE B 1 455 ? -1.487 13.906 1.038 1 97.75 455 PHE B O 1
ATOM 7682 N N . ILE B 1 456 ? -0.097 14.555 2.572 1 98.12 456 ILE B N 1
ATOM 7683 C CA . ILE B 1 456 ? -1.01 14.266 3.672 1 98.12 456 ILE B CA 1
ATOM 7684 C C . ILE B 1 456 ? -2.336 14.992 3.451 1 98.12 456 ILE B C 1
ATOM 7686 O O . ILE B 1 456 ? -3.406 14.414 3.645 1 98.12 456 ILE B O 1
ATOM 7690 N N . GLY B 1 457 ? -2.266 16.188 2.98 1 98.19 457 GLY B N 1
ATOM 7691 C CA . GLY B 1 457 ? -3.463 16.984 2.779 1 98.19 457 GLY B CA 1
ATOM 7692 C C . GLY B 1 457 ? -4.375 16.438 1.698 1 98.19 457 GLY B C 1
ATOM 7693 O O . GLY B 1 457 ? -5.551 16.797 1.627 1 98.19 457 GLY B O 1
ATOM 7694 N N . LEU B 1 458 ? -3.891 15.547 0.838 1 98.31 458 LEU B N 1
ATOM 7695 C CA . LEU B 1 458 ? -4.652 14.984 -0.271 1 98.31 458 LEU B CA 1
ATOM 7696 C C . LEU B 1 458 ? -5.504 13.805 0.196 1 98.31 458 LEU B C 1
ATOM 7698 O O . LEU B 1 458 ? -6.477 13.438 -0.465 1 98.31 458 LEU B O 1
ATOM 7702 N N . LEU B 1 459 ? -5.145 13.266 1.28 1 98.38 459 LEU B N 1
ATOM 7703 C CA . LEU B 1 459 ? -5.652 11.953 1.671 1 98.38 459 LEU B CA 1
ATOM 7704 C C . LEU B 1 459 ? -7.16 11.992 1.897 1 98.38 459 LEU B C 1
ATOM 7706 O O . LEU B 1 459 ? -7.879 11.078 1.495 1 98.38 459 LEU B O 1
ATOM 7710 N N . PRO B 1 460 ? -7.707 13.094 2.471 1 97.88 460 PRO B N 1
ATOM 7711 C CA . PRO B 1 460 ? -9.156 13.102 2.68 1 97.88 460 PRO B CA 1
ATOM 7712 C C . PRO B 1 460 ? -9.938 13.117 1.369 1 97.88 460 PRO B C 1
ATOM 7714 O O . PRO B 1 460 ? -11.109 12.719 1.339 1 97.88 460 PRO B O 1
ATOM 7717 N N . LEU B 1 461 ? -9.336 13.578 0.311 1 98.31 461 LEU B N 1
ATOM 7718 C CA . LEU B 1 461 ? -10.023 13.664 -0.971 1 98.31 461 LEU B CA 1
ATOM 7719 C C . LEU B 1 461 ? -10.148 12.289 -1.617 1 98.31 461 LEU B C 1
ATOM 7721 O O . LEU B 1 461 ? -11.023 12.07 -2.459 1 98.31 461 LEU B O 1
ATOM 7725 N N . VAL B 1 462 ? -9.367 11.344 -1.215 1 98.12 462 VAL B N 1
ATOM 7726 C CA . VAL B 1 462 ? -9.328 10.031 -1.861 1 98.12 462 VAL B CA 1
ATOM 7727 C C . VAL B 1 462 ? -10.648 9.305 -1.63 1 98.12 462 VAL B C 1
ATOM 7729 O O . VAL B 1 462 ? -11.336 8.93 -2.584 1 98.12 462 VAL B O 1
ATOM 7732 N N . PRO B 1 463 ? -11.062 9.141 -0.392 1 97 463 PRO B N 1
ATOM 7733 C CA . PRO B 1 463 ? -12.359 8.477 -0.199 1 97 463 PRO B CA 1
ATOM 7734 C C . PRO B 1 463 ? -13.523 9.266 -0.79 1 97 463 PRO B C 1
ATOM 7736 O O . PRO B 1 463 ? -14.523 8.68 -1.204 1 97 463 PRO B O 1
ATOM 7739 N N . LEU B 1 464 ? -13.367 10.57 -0.767 1 96.5 464 LEU B N 1
ATOM 7740 C CA . LEU B 1 464 ? -14.414 11.383 -1.384 1 96.5 464 LEU B CA 1
ATOM 7741 C C . LEU B 1 464 ? -14.609 10.992 -2.846 1 96.5 464 LEU B C 1
ATOM 7743 O O . LEU B 1 464 ? -15.734 11.031 -3.354 1 96.5 464 LEU B O 1
ATOM 7747 N N . VAL B 1 465 ? -13.562 10.594 -3.461 1 97.25 465 VAL B N 1
ATOM 7748 C CA . VAL B 1 465 ? -13.578 10.266 -4.883 1 97.25 465 VAL B CA 1
ATOM 7749 C C . VAL B 1 465 ? -14.008 8.812 -5.074 1 97.25 465 VAL B C 1
ATOM 7751 O O . VAL B 1 465 ? -14.867 8.516 -5.902 1 97.25 465 VAL B O 1
ATOM 7754 N N . VAL B 1 466 ? -13.523 7.902 -4.219 1 97.06 466 VAL B N 1
ATOM 7755 C CA . VAL B 1 466 ? -13.562 6.508 -4.641 1 97.06 466 VAL B CA 1
ATOM 7756 C C . VAL B 1 466 ? -14.555 5.734 -3.777 1 97.06 466 VAL B C 1
ATOM 7758 O O . VAL B 1 466 ? -14.914 4.594 -4.094 1 97.06 466 VAL B O 1
ATOM 7761 N N . ASN B 1 467 ? -15.07 6.262 -2.717 1 97.31 467 ASN B N 1
ATOM 7762 C CA . ASN B 1 467 ? -15.906 5.5 -1.795 1 97.31 467 ASN B CA 1
ATOM 7763 C C . ASN B 1 467 ? -17.25 5.129 -2.424 1 97.31 467 ASN B C 1
ATOM 7765 O O . ASN B 1 467 ? -17.969 6 -2.914 1 97.31 467 ASN B O 1
ATOM 7769 N N . ILE B 1 468 ? -17.516 3.883 -2.408 1 96.19 468 ILE B N 1
ATOM 7770 C CA . ILE B 1 468 ? -18.797 3.369 -2.9 1 96.19 468 ILE B CA 1
ATOM 7771 C C . ILE B 1 468 ? -19.375 2.373 -1.896 1 96.19 468 ILE B C 1
ATOM 7773 O O . ILE B 1 468 ? -20.109 1.464 -2.271 1 96.19 468 ILE B O 1
ATOM 7777 N N . GLY B 1 469 ? -18.922 2.428 -0.634 1 95.75 469 GLY B N 1
ATOM 7778 C CA . GLY B 1 469 ? -19.391 1.534 0.409 1 95.75 469 GLY B CA 1
ATOM 7779 C C . GLY B 1 469 ? -20.891 1.651 0.661 1 95.75 469 GLY B C 1
ATOM 7780 O O . GLY B 1 469 ? -21.531 2.574 0.163 1 95.75 469 GLY B O 1
ATOM 7781 N N . PRO B 1 470 ? -21.406 0.676 1.382 1 95.19 470 PRO B N 1
ATOM 7782 C CA . PRO B 1 470 ? -22.828 0.767 1.736 1 95.19 470 PRO B CA 1
ATOM 7783 C C . PRO B 1 470 ? -23.125 1.885 2.734 1 95.19 470 PRO B C 1
ATOM 7785 O O . PRO B 1 470 ? -22.188 2.428 3.344 1 95.19 470 PRO B O 1
ATOM 7788 N N . SER B 1 471 ? -24.406 2.18 2.84 1 93.75 471 SER B N 1
ATOM 7789 C CA . SER B 1 471 ? -24.797 3.111 3.891 1 93.75 471 SER B CA 1
ATOM 7790 C C . SER B 1 471 ? -24.766 2.441 5.262 1 93.75 471 SER B C 1
ATOM 7792 O O . SER B 1 471 ? -25.031 1.24 5.375 1 93.75 471 SER B O 1
ATOM 7794 N N . PHE B 1 472 ? -24.531 3.24 6.242 1 92.75 472 PHE B N 1
ATOM 7795 C CA . PHE B 1 472 ? -24.578 2.715 7.602 1 92.75 472 PHE B CA 1
ATOM 7796 C C . PHE B 1 472 ? -25.953 2.156 7.922 1 92.75 472 PHE B C 1
ATOM 7798 O O . PHE B 1 472 ? -26.078 1.232 8.727 1 92.75 472 PHE B O 1
ATOM 7805 N N . SER B 1 473 ? -26.938 2.648 7.309 1 90.94 473 SER B N 1
ATOM 7806 C CA . SER B 1 473 ? -28.297 2.191 7.555 1 90.94 473 SER B CA 1
ATOM 7807 C C . SER B 1 473 ? -28.516 0.773 7.035 1 90.94 473 SER B C 1
ATOM 7809 O O . SER B 1 473 ? -29.453 0.085 7.449 1 90.94 473 SER B O 1
ATOM 7811 N N . GLN B 1 474 ? -27.656 0.385 6.105 1 92.12 474 GLN B N 1
ATOM 7812 C CA . GLN B 1 474 ? -27.766 -0.948 5.52 1 92.12 474 GLN B CA 1
ATOM 7813 C C . GLN B 1 474 ? -27.047 -1.982 6.383 1 92.12 474 GLN B C 1
ATOM 7815 O O . GLN B 1 474 ? -27.234 -3.188 6.207 1 92.12 474 GLN B O 1
ATOM 7820 N N . ILE B 1 475 ? -26.25 -1.497 7.25 1 93.44 475 ILE B N 1
ATOM 7821 C CA . ILE B 1 475 ? -25.391 -2.367 8.039 1 93.44 475 ILE B CA 1
ATOM 7822 C C . ILE B 1 475 ? -26 -2.58 9.422 1 93.44 475 ILE B C 1
ATOM 7824 O O . ILE B 1 475 ? -26.625 -1.674 9.977 1 93.44 475 ILE B O 1
ATOM 7828 N N . ASN B 1 476 ? -25.766 -3.791 9.969 1 92.88 476 ASN B N 1
ATOM 7829 C CA . ASN B 1 476 ? -26.203 -4.062 11.344 1 92.88 476 ASN B CA 1
ATOM 7830 C C . ASN B 1 476 ? -25.516 -3.119 12.336 1 92.88 476 ASN B C 1
ATOM 7832 O O . ASN B 1 476 ? -24.328 -2.834 12.211 1 92.88 476 ASN B O 1
ATOM 7836 N N . PRO B 1 477 ? -26.281 -2.678 13.375 1 92.69 477 PRO B N 1
ATOM 7837 C CA . PRO B 1 477 ? -25.75 -1.706 14.328 1 92.69 477 PRO B CA 1
ATOM 7838 C C . PRO B 1 477 ? -24.5 -2.219 15.062 1 92.69 477 PRO B C 1
ATOM 7840 O O . PRO B 1 477 ? -23.594 -1.442 15.352 1 92.69 477 PRO B O 1
ATOM 7843 N N . ILE B 1 478 ? -24.5 -3.451 15.375 1 92.31 478 ILE B N 1
ATOM 7844 C CA . ILE B 1 478 ? -23.359 -4.035 16.062 1 92.31 478 ILE B CA 1
ATOM 7845 C C . ILE B 1 478 ? -22.125 -3.955 15.18 1 92.31 478 ILE B C 1
ATOM 7847 O O . ILE B 1 478 ? -21.047 -3.604 15.656 1 92.31 478 ILE B O 1
ATOM 7851 N N . GLN B 1 479 ? -22.328 -4.242 13.922 1 93.44 479 GLN B N 1
ATOM 7852 C CA . GLN B 1 479 ? -21.234 -4.16 12.961 1 93.44 479 GLN B CA 1
ATOM 7853 C C . GLN B 1 479 ? -20.797 -2.715 12.758 1 93.44 479 GLN B C 1
ATOM 7855 O O . GLN B 1 479 ? -19.594 -2.436 12.695 1 93.44 479 GLN B O 1
ATOM 7860 N N . ALA B 1 480 ? -21.734 -1.891 12.664 1 93.88 480 ALA B N 1
ATOM 7861 C CA . ALA B 1 480 ? -21.438 -0.473 12.5 1 93.88 480 ALA B CA 1
ATOM 7862 C C . ALA B 1 480 ? -20.594 0.046 13.656 1 93.88 480 ALA B C 1
ATOM 7864 O O . ALA B 1 480 ? -19.625 0.789 13.445 1 93.88 480 ALA B O 1
ATOM 7865 N N . LYS B 1 481 ? -20.984 -0.332 14.844 1 91.75 481 LYS B N 1
ATOM 7866 C CA . LYS B 1 481 ? -20.234 0.072 16.031 1 91.75 481 LYS B CA 1
ATOM 7867 C C . LYS B 1 481 ? -18.812 -0.471 15.984 1 91.75 481 LYS B C 1
ATOM 7869 O O . LYS B 1 481 ? -17.859 0.242 16.312 1 91.75 481 LYS B O 1
ATOM 7874 N N . GLN B 1 482 ? -18.641 -1.68 15.609 1 93.06 482 GLN B N 1
ATOM 7875 C CA . GLN B 1 482 ? -17.312 -2.289 15.484 1 93.06 482 GLN B CA 1
ATOM 7876 C C . GLN B 1 482 ? -16.453 -1.531 14.477 1 93.06 482 GLN B C 1
ATOM 7878 O O . GLN B 1 482 ? -15.266 -1.305 14.719 1 93.06 482 GLN B O 1
ATOM 7883 N N . TYR B 1 483 ? -17.094 -1.231 13.336 1 94.81 483 TYR B N 1
ATOM 7884 C CA . TYR B 1 483 ? -16.375 -0.482 12.312 1 94.81 483 TYR B CA 1
ATOM 7885 C C . TYR B 1 483 ? -15.859 0.844 12.859 1 94.81 483 TYR B C 1
ATOM 7887 O O . TYR B 1 483 ? -14.695 1.198 12.656 1 94.81 483 TYR B O 1
ATOM 7895 N N . GLN B 1 484 ? -16.688 1.544 13.578 1 92.38 484 GLN B N 1
ATOM 7896 C CA . GLN B 1 484 ? -16.328 2.846 14.133 1 92.38 484 GLN B CA 1
ATOM 7897 C C . GLN B 1 484 ? -15.211 2.717 15.172 1 92.38 484 GLN B C 1
ATOM 7899 O O . GLN B 1 484 ? -14.312 3.557 15.227 1 92.38 484 GLN B O 1
ATOM 7904 N N . GLU B 1 485 ? -15.289 1.682 15.938 1 92.38 485 GLU B N 1
ATOM 7905 C CA . GLU B 1 485 ? -14.25 1.432 16.938 1 92.38 485 GLU B CA 1
ATOM 7906 C C . GLU B 1 485 ? -12.898 1.18 16.266 1 92.38 485 GLU B C 1
ATOM 7908 O O . GLU B 1 485 ? -11.883 1.746 16.688 1 92.38 485 GLU B O 1
ATOM 7913 N N . LEU B 1 486 ? -12.906 0.405 15.281 1 94.38 486 LEU B N 1
ATOM 7914 C CA . LEU B 1 486 ? -11.664 0.054 14.602 1 94.38 486 LEU B CA 1
ATOM 7915 C C . LEU B 1 486 ? -11.023 1.285 13.969 1 94.38 486 LEU B C 1
ATOM 7917 O O . LEU B 1 486 ? -9.797 1.4 13.922 1 94.38 486 LEU B O 1
ATOM 7921 N N . MET B 1 487 ? -11.859 2.219 13.516 1 94.56 487 MET B N 1
ATOM 7922 C CA . MET B 1 487 ? -11.375 3.436 12.875 1 94.56 487 MET B CA 1
ATOM 7923 C C . MET B 1 487 ? -10.672 4.34 13.875 1 94.56 487 MET B C 1
ATOM 7925 O O . MET B 1 487 ? -9.883 5.203 13.492 1 94.56 487 MET B O 1
ATOM 7929 N N . THR B 1 488 ? -10.953 4.172 15.18 1 93.75 488 THR B N 1
ATOM 7930 C CA . THR B 1 488 ? -10.305 4.984 16.203 1 93.75 488 THR B CA 1
ATOM 7931 C C . THR B 1 488 ? -9.109 4.242 16.797 1 93.75 488 THR B C 1
ATOM 7933 O O . THR B 1 488 ? -8.188 4.867 17.328 1 93.75 488 THR B O 1
ATOM 7936 N N . ILE B 1 489 ? -9.102 2.91 16.672 1 95.44 489 ILE B N 1
ATOM 7937 C CA . ILE B 1 489 ? -8.117 2.08 17.344 1 95.44 489 ILE B CA 1
ATOM 7938 C C . ILE B 1 489 ? -6.891 1.892 16.453 1 95.44 489 ILE B C 1
ATOM 7940 O O . ILE B 1 489 ? -5.754 2.074 16.891 1 95.44 489 ILE B O 1
ATOM 7944 N N . ILE B 1 490 ? -7.066 1.562 15.203 1 96.81 490 ILE B N 1
ATOM 7945 C CA . ILE B 1 490 ? -5.988 1.157 14.305 1 96.81 490 ILE B CA 1
ATOM 7946 C C . ILE B 1 490 ? -5.035 2.33 14.086 1 96.81 490 ILE B C 1
ATOM 7948 O O . ILE B 1 490 ? -3.812 2.16 14.117 1 96.81 490 ILE B O 1
ATOM 7952 N N . PRO B 1 491 ? -5.535 3.594 13.906 1 96.88 491 PRO B N 1
ATOM 7953 C CA . PRO B 1 491 ? -4.605 4.719 13.789 1 96.88 491 PRO B CA 1
ATOM 7954 C C . PRO B 1 491 ? -3.703 4.871 15.008 1 96.88 491 PRO B C 1
ATOM 7956 O O . PRO B 1 491 ? -2.529 5.23 14.875 1 96.88 491 PRO B O 1
ATOM 7959 N N . VAL B 1 492 ? -4.227 4.582 16.156 1 96.25 492 VAL B N 1
ATOM 7960 C CA . VAL B 1 492 ? -3.445 4.688 17.375 1 96.25 492 VAL B CA 1
ATOM 7961 C C . VAL B 1 492 ? -2.338 3.635 17.375 1 96.25 492 VAL B C 1
ATOM 7963 O O . VAL B 1 492 ? -1.218 3.902 17.812 1 96.25 492 VAL B O 1
ATOM 7966 N N . TYR B 1 493 ? -2.629 2.426 16.859 1 96.88 493 TYR B N 1
ATOM 7967 C CA . TYR B 1 493 ? -1.599 1.401 16.734 1 96.88 493 TYR B CA 1
ATOM 7968 C C . TYR B 1 493 ? -0.445 1.891 15.867 1 96.88 493 TYR B C 1
ATOM 7970 O O . TYR B 1 493 ? 0.722 1.636 16.172 1 96.88 493 TYR B O 1
ATOM 7978 N N . PHE B 1 494 ? -0.769 2.582 14.812 1 97.81 494 PHE B N 1
ATOM 7979 C CA . PHE B 1 494 ? 0.27 3.092 13.922 1 97.81 494 PHE B CA 1
ATOM 7980 C C . PHE B 1 494 ? 1.114 4.148 14.633 1 97.81 494 PHE B C 1
ATOM 7982 O O . PHE B 1 494 ? 2.332 4.199 14.445 1 97.81 494 PHE B O 1
ATOM 7989 N N . ILE B 1 495 ? 0.497 5.027 15.414 1 96.88 495 ILE B N 1
ATOM 7990 C CA . ILE B 1 495 ? 1.238 6.043 16.156 1 96.88 495 ILE B CA 1
ATOM 7991 C C . ILE B 1 495 ? 2.158 5.371 17.172 1 96.88 495 ILE B C 1
ATOM 7993 O O . ILE B 1 495 ? 3.326 5.746 17.297 1 96.88 495 ILE B O 1
ATOM 7997 N N . MET B 1 496 ? 1.616 4.379 17.828 1 95.19 496 MET B N 1
ATOM 7998 C CA . MET B 1 496 ? 2.391 3.66 18.844 1 95.19 496 MET B CA 1
ATOM 7999 C C . MET B 1 496 ? 3.604 2.982 18.219 1 95.19 496 MET B C 1
ATOM 8001 O O . MET B 1 496 ? 4.711 3.064 18.75 1 95.19 496 MET B O 1
ATOM 8005 N N . ALA B 1 497 ? 3.357 2.34 17.094 1 96 497 ALA B N 1
ATOM 8006 C CA . ALA B 1 497 ? 4.465 1.682 16.406 1 96 497 ALA B CA 1
ATOM 8007 C C . ALA B 1 497 ? 5.504 2.697 15.953 1 96 497 ALA B C 1
ATOM 8009 O O . ALA B 1 497 ? 6.707 2.432 16 1 96 497 ALA B O 1
ATOM 8010 N N . SER B 1 498 ? 5.113 3.834 15.5 1 96.81 498 SER B N 1
ATOM 8011 C CA . SER B 1 498 ? 6.023 4.887 15.062 1 96.81 498 SER B CA 1
ATOM 8012 C C . SER B 1 498 ? 6.809 5.465 16.234 1 96.81 498 SER B C 1
ATOM 8014 O O . SER B 1 498 ? 7.969 5.844 16.078 1 96.81 498 SER B O 1
ATOM 8016 N N . LEU B 1 499 ? 6.137 5.547 17.344 1 95.38 499 LEU B N 1
ATOM 8017 C CA . LEU B 1 499 ? 6.816 5.984 18.547 1 95.38 499 LEU B CA 1
ATOM 8018 C C . LEU B 1 499 ? 7.922 5.008 18.938 1 95.38 499 LEU B C 1
ATOM 8020 O O . LEU B 1 499 ? 9.008 5.426 19.359 1 95.38 499 LEU B O 1
ATOM 8024 N N . ALA B 1 500 ? 7.633 3.719 18.844 1 94.19 500 ALA B N 1
ATOM 8025 C CA . ALA B 1 500 ? 8.641 2.697 19.109 1 94.19 500 ALA B CA 1
ATOM 8026 C C . ALA B 1 500 ? 9.852 2.855 18.188 1 94.19 500 ALA B C 1
ATOM 8028 O O . ALA B 1 500 ? 10.992 2.674 18.625 1 94.19 500 ALA B O 1
ATOM 8029 N N . LEU B 1 501 ? 9.562 3.158 17 1 94.5 501 LEU B N 1
ATOM 8030 C CA . LEU B 1 501 ? 10.617 3.389 16.016 1 94.5 501 LEU B CA 1
ATOM 8031 C C . LEU B 1 501 ? 11.5 4.555 16.438 1 94.5 501 LEU B C 1
ATOM 8033 O O . LEU B 1 501 ? 12.734 4.469 16.344 1 94.5 501 LEU B O 1
ATOM 8037 N N . THR B 1 502 ? 10.93 5.637 16.891 1 94.56 502 THR B N 1
ATOM 8038 C CA . THR B 1 502 ? 11.656 6.82 17.328 1 94.56 502 THR B CA 1
ATOM 8039 C C . THR B 1 502 ? 12.453 6.527 18.594 1 94.56 502 THR B C 1
ATOM 8041 O O . THR B 1 502 ? 13.617 6.91 18.719 1 94.56 502 THR B O 1
ATOM 8044 N N . LEU B 1 503 ? 11.852 5.832 19.531 1 93.69 503 LEU B N 1
ATOM 8045 C CA . LEU B 1 503 ? 12.523 5.461 20.766 1 93.69 503 LEU B CA 1
ATOM 8046 C C . LEU B 1 503 ? 13.734 4.578 20.484 1 93.69 503 LEU B C 1
ATOM 8048 O O . LEU B 1 503 ? 14.797 4.758 21.094 1 93.69 503 LEU B O 1
ATOM 8052 N N . SER B 1 504 ? 13.555 3.709 19.578 1 91.94 504 SER B N 1
ATOM 8053 C CA . SER B 1 504 ? 14.641 2.801 19.219 1 91.94 504 SER B CA 1
ATOM 8054 C C . SER B 1 504 ? 15.805 3.551 18.578 1 91.94 504 SER B C 1
ATOM 8056 O O . SER B 1 504 ? 16.969 3.162 18.75 1 91.94 504 SER B O 1
ATOM 8058 N N . GLN B 1 505 ? 15.516 4.609 17.922 1 93.12 505 GLN B N 1
ATOM 8059 C CA . GLN B 1 505 ? 16.531 5.371 17.203 1 93.12 505 GLN B CA 1
ATOM 8060 C C . GLN B 1 505 ? 17.391 6.191 18.172 1 93.12 505 GLN B C 1
ATOM 8062 O O . GLN B 1 505 ? 18.594 6.344 17.969 1 93.12 505 GLN B O 1
ATOM 8067 N N . TYR B 1 506 ? 16.828 6.617 19.281 1 93.06 506 TYR B N 1
ATOM 8068 C CA . TYR B 1 506 ? 17.547 7.652 20.031 1 93.06 506 TYR B CA 1
ATOM 8069 C C . TYR B 1 506 ? 17.812 7.211 21.469 1 93.06 506 TYR B C 1
ATOM 8071 O O . TYR B 1 506 ? 18.641 7.809 22.156 1 93.06 506 TYR B O 1
ATOM 8079 N N . TYR B 1 507 ? 17.141 6.328 21.922 1 90.62 507 TYR B N 1
ATOM 8080 C CA . TYR B 1 507 ? 17.25 5.953 23.328 1 90.62 507 TYR B CA 1
ATOM 8081 C C . TYR B 1 507 ? 17.594 4.477 23.469 1 90.62 507 TYR B C 1
ATOM 8083 O O . TYR B 1 507 ? 18.078 4.043 24.516 1 90.62 507 TYR B O 1
#

pLDDT: mean 92.03, std 10.77, range [29.86, 98.88]

Sequence (1014 aa):
MEQRLNKKSKNFKPSNIGKFMLVRVKERWLYAIIGVFVFLAALFIFGGWEGEALIISIMVSFFSFAILLFTGKQLHWDALIVIIFFGVIFCLITPILDTPDETAHLARAMYVAEGNFFVSNVESELTISQDYGRLHEQAQKTILENDLNIHDSSIHAVESNGLKATNAYAFISYLPQAFGIGLGRLVNFSVLWSFYLGRITNLLFYTVMISLAIKLTPVFKQLFFVVGTIPMGVYIAASYNQDSFGIGMILVTIAYFLYLSNKEAHAIRLINIVVYMGLCMLITLSKFPFVLLILLPVFISPGKFDKRRTYLLAYAAILITAVFAVIWMKSYSAIPHPFLPAGANMQDQIEFLFSSPIENFQILGKNIFEGLINNLMLFDFGWLSYSSNGLGMLYVFFFGAISVFYPRTMMQNKLTRLGSLVVLLGIYVAIELSMYLTWTPVGLTVINGVQGRYFIGLLPLVPLVVNIGPSFSQINPIQAKQYQELMTIIPVYFIMASLALTLSQYYMEQRLNKKSKNFKPSNIGKFMLVRVKERWLYAIIGVFVFLAALFIFGGWEGEALIISIMVSFFSFAILLFTGKQLHWDALIVIIFFGVIFCLITPILDTPDETAHLARAMYVAEGNFFVSNVESELTISQDYGRLHEQAQKTILENDLNIHDSSIHAVESNGLKATNAYAFISYLPQAFGIGLGRLVNFSVLWSFYLGRITNLLFYTVMISLAIKLTPVFKQLFFVVGTIPMGVYIAASYNQDSFGIGMILVTIAYFLYLSNKEAHAIRLINIVVYMGLCMLITLSKFPFVLLILLPVFISPGKFDKRRTYLLAYAAILITAVFAVIWMKSYSAIPHPFLPAGANMQDQIEFLFSSPIENFQILGKNIFEGLINNLMLFDFGWLSYSSNGLGMLYVFFFGAISVFYPRTMMQNKLTRLGSLVVLLGIYVAIELSMYLTWTPVGLTVINGVQGRYFIGLLPLVPLVVNIGPSFSQINPIQAKQYQELMTIIPVYFIMASLALTLSQYY

InterPro domains:
  IPR018674 Protein of unknown function DUF2142, membrane [PF09913] (85-462)

Radius of gyration: 31.56 Å; Cα contacts (8 Å, |Δi|>4): 1647; chains: 2; bounding box: 80×83×122 Å